Protein AF-A0A507E0M9-F1 (afdb_monomer_lite)

Secondary structure (DSSP, 8-state):
-------------------------------------------------------------------------------PPPP---------EEE-TTT--EEE-S-------SSTHHHHHHHHHHHHHHHHHT-PPPHHHHHHHHHHHHHHHHHHHHHHHHHHHHHHHHHHHHHHHHHHHHH--S----------------------S-----TT---S-----GGG--TT-TTGGGGS-----S-B-PPPB--S-SS-S-TTSSTTS-EEEEE--EEE-EEEEEETTEEEEEE-SBGGGSEEEEEEEEEETTTTEEEEEEEES-HHHHHHHHHHHHTT-GGGTTTTHHHHHHTTTTT-GGGS---SEEEEEE--S-S-TTS-EEEEE-SBSEEEEE-TTT--EEEEEEHHHH-TT---SB--SSPEEETTTTEEEEEEEEE--GGGTT-EEEEEEEEESS-SSSSSSEEEEEEEE-----SS-EE-SSEEEEEE--EEEGGGSTTTTTT-TTSS-SSPPPGGGTEEE-TTS-EEEEEEETTTTEEEEEEEES--EEEEEEEEEEEEETTEEEEEEEEEEESSSHHHHHTBHHHHTSTTPPPPP--EEEEEEE--HHHHHHHHHH-TT-PPPPEEEES-SS--EEEE--GGGTTS---EEEEEE--GGGTTSSS----EEEEEETTT--EEEEE-TTEEE---EEEE-TT--TTSSS-TT-EEEEEEEEETT-SS--EEEEEEETTT--EEEEEEESS-------EEEES----

Structure (mmCIF, N/CA/C/O backbone):
data_AF-A0A507E0M9-F1
#
_entry.id   AF-A0A507E0M9-F1
#
loop_
_atom_site.group_PDB
_atom_site.id
_atom_site.type_symbol
_atom_site.label_atom_id
_atom_site.label_alt_id
_atom_site.label_comp_id
_atom_site.label_asym_id
_atom_site.label_entity_id
_atom_site.label_seq_id
_atom_site.pdbx_PDB_ins_code
_atom_site.Cartn_x
_atom_site.Cartn_y
_atom_site.Cartn_z
_atom_site.occupancy
_atom_site.B_iso_or_equiv
_atom_site.auth_seq_id
_atom_site.auth_comp_id
_atom_site.auth_asym_id
_atom_site.auth_atom_id
_atom_site.pdbx_PDB_model_num
ATOM 1 N N . MET A 1 1 ? 14.353 51.361 -10.180 1.00 31.61 1 MET A N 1
ATOM 2 C CA . MET A 1 1 ? 13.690 52.666 -9.946 1.00 31.61 1 MET A CA 1
ATOM 3 C C . MET A 1 1 ? 12.714 52.429 -8.792 1.00 31.61 1 MET A C 1
ATOM 5 O O . MET A 1 1 ? 11.988 51.455 -8.880 1.00 31.61 1 MET A O 1
ATOM 9 N N . SER A 1 2 ? 12.930 52.979 -7.590 1.00 27.20 2 SER A N 1
ATOM 10 C CA . SER A 1 2 ? 12.597 54.356 -7.141 1.00 27.20 2 SER A CA 1
ATOM 11 C C . SER A 1 2 ? 11.074 54.562 -6.969 1.00 27.20 2 SER A C 1
ATOM 13 O O . SER A 1 2 ? 10.364 54.310 -7.931 1.00 27.20 2 SER A O 1
ATOM 15 N N . THR A 1 3 ? 10.509 55.020 -5.835 1.00 31.81 3 THR A N 1
ATOM 16 C CA . THR A 1 3 ? 11.107 55.371 -4.518 1.00 31.81 3 THR A CA 1
ATOM 17 C C . THR A 1 3 ? 10.070 55.397 -3.369 1.00 31.81 3 THR A C 1
ATOM 19 O O . THR A 1 3 ? 8.882 55.561 -3.606 1.00 31.81 3 THR A O 1
ATOM 22 N N . ALA A 1 4 ? 10.583 55.282 -2.139 1.00 33.38 4 ALA A N 1
ATOM 23 C CA . ALA A 1 4 ? 9.968 55.270 -0.799 1.00 33.38 4 ALA A CA 1
ATOM 24 C C . ALA A 1 4 ? 8.956 56.369 -0.371 1.00 33.38 4 ALA A C 1
ATOM 26 O O . ALA A 1 4 ? 9.008 57.489 -0.873 1.00 33.38 4 ALA A O 1
ATOM 27 N N . ALA A 1 5 ? 8.204 56.080 0.714 1.00 27.78 5 ALA A N 1
ATOM 28 C CA . ALA A 1 5 ? 7.926 56.994 1.848 1.00 27.78 5 ALA A CA 1
ATOM 29 C C . ALA A 1 5 ? 7.479 56.230 3.138 1.00 27.78 5 ALA A C 1
ATOM 31 O O . ALA A 1 5 ? 6.883 55.160 3.042 1.00 27.78 5 ALA A O 1
ATOM 32 N N . THR A 1 6 ? 7.770 56.780 4.329 1.00 30.11 6 THR A N 1
ATOM 33 C CA . THR A 1 6 ? 7.498 56.253 5.710 1.00 30.11 6 THR A CA 1
ATOM 34 C C . THR A 1 6 ? 6.634 57.278 6.514 1.00 30.11 6 THR A C 1
ATOM 36 O O . THR A 1 6 ? 6.122 58.158 5.818 1.00 30.11 6 THR A O 1
ATOM 39 N N . PRO A 1 7 ? 6.410 57.295 7.873 1.00 45.97 7 PRO A N 1
ATOM 40 C CA . PRO A 1 7 ? 6.972 56.583 9.067 1.00 45.97 7 PRO A CA 1
ATOM 41 C C . PRO A 1 7 ? 5.938 55.707 9.848 1.00 45.97 7 PRO A C 1
ATOM 43 O O . PRO A 1 7 ? 4.740 55.854 9.651 1.00 45.97 7 PRO A O 1
ATOM 46 N N . GLN A 1 8 ? 6.277 54.658 10.621 1.00 30.22 8 GLN A N 1
ATOM 47 C CA . GLN A 1 8 ? 7.072 54.500 11.871 1.00 30.22 8 GLN A CA 1
ATOM 48 C C . GLN A 1 8 ? 6.477 55.075 13.180 1.00 30.22 8 GLN A C 1
ATOM 50 O O . GLN A 1 8 ? 6.317 56.283 13.304 1.00 30.22 8 GLN A O 1
ATOM 55 N N . HIS A 1 9 ? 6.339 54.210 14.205 1.00 28.08 9 HIS A N 1
ATOM 56 C CA . HIS A 1 9 ? 6.671 54.508 15.614 1.00 28.08 9 HIS A CA 1
ATOM 57 C C . HIS A 1 9 ? 6.908 53.221 16.452 1.00 28.08 9 HIS A C 1
ATOM 59 O O . HIS A 1 9 ? 6.375 52.160 16.137 1.00 28.08 9 HIS A O 1
ATOM 65 N N . THR A 1 10 ? 7.726 53.323 17.507 1.00 27.25 10 THR A N 1
ATOM 66 C CA . THR A 1 10 ? 8.062 52.295 18.534 1.00 27.25 10 THR A CA 1
ATOM 67 C C . THR A 1 10 ? 7.494 52.735 19.917 1.00 27.25 10 THR A C 1
ATOM 69 O O . THR A 1 10 ? 6.916 53.819 19.968 1.00 27.25 10 THR A O 1
ATOM 72 N N . THR A 1 11 ? 7.507 52.025 21.067 1.00 26.72 11 THR A N 1
ATOM 73 C CA . THR A 1 11 ? 8.413 51.023 21.707 1.00 26.72 11 THR A CA 1
ATOM 74 C C . THR A 1 11 ? 7.671 50.040 22.667 1.00 26.72 11 THR A C 1
ATOM 76 O O . THR A 1 11 ? 6.457 50.109 22.819 1.00 26.72 11 THR A O 1
ATOM 79 N N . THR A 1 12 ? 8.403 49.126 23.331 1.00 26.19 12 THR A N 1
ATOM 80 C CA . THR A 1 12 ? 7.945 48.110 24.326 1.00 26.19 12 THR A CA 1
ATOM 81 C C . THR A 1 12 ? 8.205 48.536 25.808 1.00 26.19 12 THR A C 1
ATOM 83 O O . THR A 1 12 ? 8.403 49.727 26.037 1.00 26.19 12 THR A O 1
ATOM 86 N N . PRO A 1 13 ? 8.265 47.623 26.818 1.00 57.09 13 PRO A N 1
ATOM 87 C CA . PRO A 1 13 ? 7.198 47.079 27.692 1.00 57.09 13 PRO A CA 1
ATOM 88 C C . PRO A 1 13 ? 7.331 47.570 29.175 1.00 57.09 13 PRO A C 1
ATOM 90 O O . PRO A 1 13 ? 8.005 48.582 29.370 1.00 57.09 13 PRO A O 1
ATOM 93 N N . PRO A 1 14 ? 6.746 46.927 30.236 1.00 42.09 14 PRO A N 1
ATOM 94 C CA . PRO A 1 14 ? 7.479 45.842 30.951 1.00 42.09 14 PRO A CA 1
ATOM 95 C C . PRO A 1 14 ? 6.689 44.811 31.840 1.00 42.09 14 PRO A C 1
ATOM 97 O O . PRO A 1 14 ? 5.641 45.102 32.399 1.00 42.09 14 PRO A O 1
ATOM 100 N N . THR A 1 15 ? 7.319 43.639 32.071 1.00 29.06 15 THR A N 1
ATOM 101 C CA . THR A 1 15 ? 7.347 42.768 33.299 1.00 29.06 15 THR A CA 1
ATOM 102 C C . THR A 1 15 ? 6.088 42.254 34.047 1.00 29.06 15 THR A C 1
ATOM 104 O O . THR A 1 15 ? 5.148 42.982 34.331 1.00 29.06 15 THR A O 1
ATOM 107 N N . SER A 1 16 ? 6.172 41.001 34.538 1.00 30.67 16 SER A N 1
ATOM 108 C CA . SER A 1 16 ? 5.297 40.388 35.572 1.00 30.67 16 SER A CA 1
ATOM 109 C C . SER A 1 16 ? 5.964 40.352 36.966 1.00 30.67 16 SER A C 1
ATOM 111 O O . SER A 1 16 ? 7.148 40.686 37.070 1.00 30.67 16 SER A O 1
ATOM 113 N N . PRO A 1 17 ? 5.253 39.929 38.043 1.00 38.84 17 PRO A N 1
ATOM 114 C CA . PRO A 1 17 ? 5.718 38.714 38.744 1.00 38.84 17 PRO A CA 1
ATOM 115 C C . PRO A 1 17 ? 4.661 37.819 39.459 1.00 38.84 17 PRO A C 1
ATOM 117 O O . PRO A 1 17 ? 3.819 38.271 40.223 1.00 38.84 17 PRO A O 1
ATOM 120 N N . ALA A 1 18 ? 4.839 36.503 39.285 1.00 27.52 18 ALA A N 1
ATOM 121 C CA . ALA A 1 18 ? 4.785 35.396 40.267 1.00 27.52 18 ALA A CA 1
ATOM 122 C C . ALA A 1 18 ? 3.740 35.276 41.429 1.00 27.52 18 ALA A C 1
ATOM 124 O O . ALA A 1 18 ? 3.790 35.987 42.424 1.00 27.52 18 ALA A O 1
ATOM 125 N N . ARG A 1 19 ? 3.060 34.106 41.424 1.00 28.16 19 ARG A N 1
ATOM 126 C CA . ARG A 1 19 ? 2.761 33.177 42.559 1.00 28.16 19 ARG A CA 1
ATOM 127 C C . ARG A 1 19 ? 1.951 33.649 43.795 1.00 28.16 19 ARG A C 1
ATOM 129 O O . ARG A 1 19 ? 2.499 34.309 44.672 1.00 28.16 19 ARG A O 1
ATOM 136 N N . LYS A 1 20 ? 0.837 32.938 44.066 1.00 25.53 20 LYS A N 1
ATOM 137 C CA . LYS A 1 20 ? 0.690 32.025 45.242 1.00 25.53 20 LYS A CA 1
ATOM 138 C C . LYS A 1 20 ? -0.556 31.116 45.166 1.00 25.53 20 LYS A C 1
ATOM 140 O O . LYS A 1 20 ? -1.491 31.407 44.435 1.00 25.53 20 LYS A O 1
ATOM 145 N N . LYS A 1 21 ? -0.538 30.008 45.925 1.00 27.83 21 LYS A N 1
ATOM 146 C CA . LYS A 1 21 ? -1.693 29.124 46.212 1.00 27.83 21 LYS A CA 1
ATOM 147 C C . LYS A 1 21 ? -2.421 29.601 47.479 1.00 27.83 21 LYS A C 1
ATOM 149 O O . LYS A 1 21 ? -1.743 30.135 48.352 1.00 27.83 21 LYS A O 1
ATOM 154 N N . VAL A 1 22 ? -3.698 29.238 47.652 1.00 24.52 22 VAL A N 1
ATOM 155 C CA . VAL A 1 22 ? -4.276 28.702 48.913 1.00 24.52 22 VAL A CA 1
ATOM 156 C C . VAL A 1 22 ? -5.656 28.070 48.631 1.00 24.52 22 VAL A C 1
ATOM 158 O O . VAL A 1 22 ? -6.272 28.372 47.615 1.00 24.52 22 VAL A O 1
ATOM 161 N N . TRP A 1 23 ? -6.089 27.141 49.490 1.00 24.98 23 TRP A N 1
ATOM 162 C CA . TRP A 1 23 ? -7.342 26.374 49.391 1.00 24.98 23 TRP A CA 1
ATOM 163 C C . TRP A 1 23 ? -8.495 27.013 50.184 1.00 24.98 23 TRP A C 1
ATOM 165 O O . TRP A 1 23 ? -8.231 27.660 51.198 1.00 24.98 23 TRP A O 1
ATOM 175 N N . LYS A 1 24 ? -9.749 26.657 49.852 1.00 25.03 24 LYS A N 1
ATOM 176 C CA . LYS A 1 24 ? -10.750 26.214 50.849 1.00 25.03 24 LYS A CA 1
ATOM 177 C C . LYS A 1 24 ? -11.900 25.398 50.224 1.00 25.03 24 LYS A C 1
ATOM 179 O O . LYS A 1 24 ? -12.113 25.456 49.019 1.00 25.03 24 LYS A O 1
ATOM 184 N N . THR A 1 25 ? -12.555 24.602 51.066 1.00 26.20 25 THR A N 1
ATOM 185 C CA . THR A 1 25 ? -13.656 23.638 50.816 1.00 26.20 25 THR A CA 1
ATOM 186 C C . THR A 1 25 ? -14.987 24.151 51.414 1.00 26.20 25 THR A C 1
ATOM 188 O O . THR A 1 25 ? -15.001 25.304 51.845 1.00 26.20 25 THR A O 1
ATOM 191 N N . VAL A 1 26 ? -16.015 23.275 51.548 1.00 26.91 26 VAL A N 1
ATOM 192 C CA . VAL A 1 26 ? -17.262 23.435 52.366 1.00 26.91 26 VAL A CA 1
ATOM 193 C C . VAL A 1 26 ? -18.364 24.249 51.639 1.00 26.91 26 VAL A C 1
ATOM 195 O O . VAL A 1 26 ? -18.028 25.287 51.080 1.00 26.91 26 VAL A O 1
ATOM 198 N N . GLU A 1 27 ? -19.665 23.907 51.538 1.00 26.97 27 GLU A N 1
ATOM 199 C CA . GLU A 1 27 ? -20.584 22.766 51.867 1.00 26.97 27 GLU A CA 1
ATOM 200 C C . GLU A 1 27 ? -21.711 22.778 50.775 1.00 26.97 27 GLU A C 1
ATOM 202 O O . GLU A 1 27 ? -21.911 23.818 50.150 1.00 26.97 27 GLU A O 1
ATOM 207 N N . ALA A 1 28 ? -22.318 21.682 50.285 1.00 27.78 28 ALA A N 1
ATOM 208 C CA . ALA A 1 28 ? -23.302 20.740 50.871 1.00 27.78 28 ALA A CA 1
ATOM 209 C C . ALA A 1 28 ? -24.679 21.352 51.252 1.00 27.78 28 ALA A C 1
ATOM 211 O O . ALA A 1 28 ? -24.718 22.247 52.088 1.00 27.78 28 ALA A O 1
ATOM 212 N N . TYR A 1 29 ? -25.783 20.855 50.659 1.00 26.48 29 TYR A N 1
ATOM 213 C CA . TYR A 1 29 ? -27.186 21.023 51.110 1.00 26.48 29 TYR A CA 1
ATOM 214 C C . TYR A 1 29 ? -28.143 20.032 50.402 1.00 26.48 29 TYR A C 1
ATOM 216 O O . TYR A 1 29 ? -27.913 19.681 49.245 1.00 26.48 29 TYR A O 1
ATOM 224 N N . GLU A 1 30 ? -29.225 19.634 51.083 1.00 28.86 30 GLU A N 1
ATOM 225 C CA . GLU A 1 30 ? -30.224 18.599 50.717 1.00 28.86 30 GLU A CA 1
ATOM 226 C C . GLU A 1 30 ? -31.647 19.045 51.180 1.00 28.86 30 GLU A C 1
ATOM 228 O O . GLU A 1 30 ? -31.736 19.994 51.960 1.00 28.86 30 GLU A O 1
ATOM 233 N N . ALA A 1 31 ? -32.796 18.461 50.784 1.00 28.61 31 ALA A N 1
ATOM 234 C CA . ALA A 1 31 ? -33.065 17.319 49.887 1.00 28.61 31 ALA A CA 1
ATOM 235 C C . ALA A 1 31 ? -33.961 17.704 48.661 1.00 28.61 31 ALA A C 1
ATOM 237 O O . ALA A 1 31 ? -33.443 18.415 47.805 1.00 28.61 31 ALA A O 1
ATOM 238 N N . GLU A 1 32 ? -35.237 17.332 48.419 1.00 27.59 32 GLU A N 1
ATOM 239 C CA . GLU A 1 32 ? -36.260 16.522 49.131 1.00 27.59 32 GLU A CA 1
ATOM 240 C C . GLU A 1 32 ? -37.316 15.939 48.125 1.00 27.59 32 GLU A C 1
ATOM 242 O O . GLU A 1 32 ? -36.984 15.721 46.960 1.00 27.59 32 GLU A O 1
ATOM 247 N N . ASP A 1 33 ? -38.549 15.621 48.552 1.00 27.89 33 ASP A N 1
ATOM 248 C CA . ASP A 1 33 ? -39.498 14.679 47.905 1.00 27.89 33 ASP A CA 1
ATOM 249 C C . ASP A 1 33 ? -40.474 15.210 46.808 1.00 27.89 33 ASP A C 1
ATOM 251 O O . ASP A 1 33 ? -41.013 16.309 46.898 1.00 27.89 33 ASP A O 1
ATOM 255 N N . SER A 1 34 ? -40.726 14.366 45.786 1.00 26.55 34 SER A N 1
ATOM 256 C CA . SER A 1 34 ? -41.973 13.609 45.441 1.00 26.55 34 SER A CA 1
ATOM 257 C C . SER A 1 34 ? -43.403 14.125 45.816 1.00 26.55 34 SER A C 1
ATOM 259 O O . SER A 1 34 ? -43.558 14.924 46.730 1.00 26.55 34 SER A O 1
ATOM 261 N N . PRO A 1 35 ? -44.516 13.479 45.357 1.00 53.66 35 PRO A N 1
ATOM 262 C CA . PRO A 1 35 ? -44.990 13.131 43.989 1.00 53.66 35 PRO A CA 1
ATOM 263 C C . PRO A 1 35 ? -46.520 13.426 43.773 1.00 53.66 35 PRO A C 1
ATOM 265 O O . PRO A 1 35 ? -47.163 13.877 44.713 1.00 53.66 35 PRO A O 1
ATOM 268 N N . THR A 1 36 ? -47.129 13.116 42.594 1.00 28.14 36 THR A N 1
ATOM 269 C CA . THR A 1 36 ? -48.591 12.843 42.252 1.00 28.14 36 THR A CA 1
ATOM 270 C C . THR A 1 36 ? -49.023 13.411 40.866 1.00 28.14 36 THR A C 1
ATOM 272 O O . THR A 1 36 ? -48.311 14.258 40.346 1.00 28.14 36 THR A O 1
ATOM 275 N N . ARG A 1 37 ? -50.176 13.099 40.213 1.00 30.23 37 ARG A N 1
ATOM 276 C CA . ARG A 1 37 ? -50.955 11.848 39.912 1.00 30.23 37 ARG A CA 1
ATOM 277 C C . ARG A 1 37 ? -52.076 12.140 38.854 1.00 30.23 37 ARG A C 1
ATOM 279 O O . ARG A 1 37 ? -52.732 13.160 38.976 1.00 30.23 37 ARG A O 1
ATOM 286 N N . ILE A 1 38 ? -52.361 11.184 37.948 1.00 28.19 38 ILE A N 1
ATOM 287 C CA . ILE A 1 38 ? -53.670 10.795 37.313 1.00 28.19 38 ILE A CA 1
ATOM 288 C C . ILE A 1 38 ? -54.607 11.841 36.632 1.00 28.19 38 ILE A C 1
ATOM 290 O O . ILE A 1 38 ? -55.206 12.681 37.295 1.00 28.19 38 ILE A O 1
ATOM 294 N N . SER A 1 39 ? -54.904 11.628 35.335 1.00 27.02 39 SER A N 1
ATOM 295 C CA . SER A 1 39 ? -56.247 11.498 34.670 1.00 27.02 39 SER A CA 1
ATOM 296 C C . SER A 1 39 ? -56.018 11.293 33.149 1.00 27.02 39 SER A C 1
ATOM 298 O O . SER A 1 39 ? -55.016 11.796 32.650 1.00 27.02 39 SER A O 1
ATOM 300 N N . GLU A 1 40 ? -56.701 10.478 32.327 1.00 29.23 40 GLU A N 1
ATOM 301 C CA . GLU A 1 40 ? -58.061 9.886 32.189 1.00 29.23 40 GLU A CA 1
ATOM 302 C C . GLU A 1 40 ? -59.143 10.731 31.471 1.00 29.23 40 GLU A C 1
ATOM 304 O O . GLU A 1 40 ? -59.464 11.837 31.892 1.00 29.23 40 GLU A O 1
ATOM 309 N N . GLY A 1 41 ? -59.748 10.128 30.427 1.00 27.31 41 GLY A N 1
ATOM 310 C CA . GLY A 1 41 ? -60.893 10.624 29.634 1.00 27.31 41 GLY A CA 1
ATOM 311 C C . GLY A 1 41 ? -60.537 11.397 28.343 1.00 27.31 41 GLY A C 1
ATOM 312 O O . GLY A 1 41 ? -59.515 12.066 28.291 1.00 27.31 41 GLY A O 1
ATOM 313 N N . GLU A 1 42 ? -61.324 11.359 27.254 1.00 29.84 42 GLU A N 1
ATOM 314 C CA . GLU A 1 42 ? -62.417 10.435 26.896 1.00 29.84 42 GLU A CA 1
ATOM 315 C C . GLU A 1 42 ? -62.707 10.438 25.365 1.00 29.84 42 GLU A C 1
ATOM 317 O O . GLU A 1 42 ? -62.798 11.500 24.766 1.00 29.84 42 GLU A O 1
ATOM 322 N N . ARG A 1 43 ? -62.882 9.234 24.785 1.00 29.27 43 ARG A N 1
ATOM 323 C CA . ARG A 1 43 ? -63.885 8.774 23.779 1.00 29.27 43 ARG A CA 1
ATOM 324 C C . ARG A 1 43 ? -64.351 9.599 22.539 1.00 29.27 43 ARG A C 1
ATOM 326 O O . ARG A 1 43 ? -64.535 10.805 22.585 1.00 29.27 43 ARG A O 1
ATOM 333 N N . ARG A 1 44 ? -64.836 8.808 21.552 1.00 28.88 44 ARG A N 1
ATOM 334 C CA . ARG A 1 44 ? -65.797 9.106 20.448 1.00 28.88 44 ARG A CA 1
ATOM 335 C C . ARG A 1 44 ? -65.289 9.897 19.236 1.00 28.88 44 ARG A C 1
ATOM 337 O O . ARG A 1 44 ? -64.427 10.748 19.379 1.00 28.88 44 ARG A O 1
ATOM 344 N N . GLU A 1 45 ? -65.855 9.769 18.028 1.00 30.64 45 GLU A N 1
ATOM 345 C CA . GLU A 1 45 ? -66.560 8.700 17.256 1.00 30.64 45 GLU A CA 1
ATOM 346 C C . GLU A 1 45 ? -67.053 9.400 15.967 1.00 30.64 45 GLU A C 1
ATOM 348 O O . GLU A 1 45 ? -67.734 10.413 16.104 1.00 30.64 45 GLU A O 1
ATOM 353 N N . HIS A 1 46 ? -66.755 8.897 14.757 1.00 27.72 46 HIS A N 1
ATOM 354 C CA . HIS A 1 46 ? -67.740 8.739 13.662 1.00 27.72 46 HIS A CA 1
ATOM 355 C C . HIS A 1 46 ? -67.143 8.124 12.381 1.00 27.72 46 HIS A C 1
ATOM 357 O O . HIS A 1 46 ? -65.982 8.347 12.046 1.00 27.72 46 HIS A O 1
ATOM 363 N N . GLU A 1 47 ? -67.979 7.369 11.668 1.00 30.02 47 GLU A N 1
ATOM 364 C CA . GLU A 1 47 ? -67.693 6.656 10.413 1.00 30.02 47 GLU A CA 1
ATOM 365 C C . GLU A 1 47 ? -68.315 7.348 9.182 1.00 30.02 47 GLU A C 1
ATOM 367 O O . GLU A 1 47 ? -69.163 8.228 9.349 1.00 30.02 47 GLU A O 1
ATOM 372 N N . ILE A 1 48 ? -67.920 6.879 7.982 1.00 29.06 48 ILE A N 1
ATOM 373 C CA . ILE A 1 48 ? -68.679 6.645 6.715 1.00 29.06 48 ILE A CA 1
ATOM 374 C C . ILE A 1 48 ? -67.601 6.446 5.613 1.00 29.06 48 ILE A C 1
ATOM 376 O O . ILE A 1 48 ? -66.735 7.305 5.471 1.00 29.06 48 ILE A O 1
ATOM 380 N N . ALA A 1 49 ? -67.386 5.239 5.053 1.00 30.41 49 ALA A N 1
ATOM 381 C CA . ALA A 1 49 ? -68.097 4.581 3.923 1.00 30.41 49 ALA A CA 1
ATOM 382 C C . ALA A 1 49 ? -67.961 5.375 2.588 1.00 30.41 49 ALA A C 1
ATOM 384 O O . ALA A 1 49 ? -67.857 6.594 2.637 1.00 30.41 49 ALA A O 1
ATOM 385 N N . GLU A 1 50 ? -67.860 4.834 1.362 1.00 31.50 50 GLU A N 1
ATOM 386 C CA . GLU A 1 50 ? -68.183 3.548 0.684 1.00 31.50 50 GLU A CA 1
ATOM 387 C C . GLU A 1 50 ? -67.108 3.265 -0.425 1.00 31.50 50 GLU A C 1
ATOM 389 O O . GLU A 1 50 ? -66.393 4.200 -0.779 1.00 31.50 50 GLU A O 1
ATOM 394 N N . GLU A 1 51 ? -66.937 2.122 -1.122 1.00 31.89 51 GLU A N 1
ATOM 395 C CA . GLU A 1 51 ? -67.130 0.660 -0.909 1.00 31.89 51 GLU A CA 1
ATOM 396 C C . GLU A 1 51 ? -66.499 -0.101 -2.144 1.00 31.89 51 GLU A C 1
ATOM 398 O O . GLU A 1 51 ? -65.670 0.498 -2.827 1.00 31.89 51 GLU A O 1
ATOM 403 N N . GLN A 1 52 ? -66.891 -1.354 -2.466 1.00 29.38 52 GLN A N 1
ATOM 404 C CA . GLN A 1 52 ? -66.642 -2.165 -3.698 1.00 29.38 52 GLN A CA 1
ATOM 405 C C . GLN A 1 52 ? -65.193 -2.623 -4.033 1.00 29.38 52 GLN A C 1
ATOM 407 O O . GLN A 1 52 ? -64.297 -1.806 -4.218 1.00 29.38 52 GLN A O 1
ATOM 412 N N . GLY A 1 53 ? -64.873 -3.917 -4.230 1.00 26.28 53 GLY A N 1
ATOM 413 C CA . GLY A 1 53 ? -65.624 -5.191 -4.107 1.00 26.28 53 GLY A CA 1
ATOM 414 C C . GLY A 1 53 ? -64.642 -6.395 -4.013 1.00 26.28 53 GLY A C 1
ATOM 415 O O . GLY A 1 53 ? -63.482 -6.245 -4.388 1.00 26.28 53 GLY A O 1
ATOM 416 N N . PHE A 1 54 ? -64.957 -7.500 -3.313 1.00 27.83 54 PHE A N 1
ATOM 417 C CA . PHE A 1 54 ? -65.631 -8.735 -3.810 1.00 27.83 54 PHE A CA 1
ATOM 418 C C . PHE A 1 54 ? -64.829 -9.486 -4.907 1.00 27.83 54 PHE A C 1
ATOM 420 O O . PHE A 1 54 ? -64.424 -8.859 -5.880 1.00 27.83 54 PHE A O 1
ATOM 427 N N . GLU A 1 55 ? -64.561 -10.805 -4.872 1.00 30.66 55 GLU A N 1
ATOM 428 C CA . GLU A 1 55 ? -64.923 -11.954 -3.990 1.00 30.66 55 GLU A CA 1
ATOM 429 C C . GLU A 1 55 ? -63.816 -13.056 -4.144 1.00 30.66 55 GLU A C 1
ATOM 431 O O . GLU A 1 55 ? -63.124 -13.062 -5.159 1.00 30.66 55 GLU A O 1
ATOM 436 N N . GLU A 1 56 ? -63.400 -13.819 -3.114 1.00 31.80 56 GLU A N 1
ATOM 437 C CA . GLU A 1 56 ? -63.841 -15.194 -2.717 1.00 31.80 56 GLU A CA 1
ATOM 438 C C . GLU A 1 56 ? -63.570 -16.363 -3.715 1.00 31.80 56 GLU A C 1
ATOM 440 O O . GLU A 1 56 ? -63.484 -16.143 -4.915 1.00 31.80 56 GLU A O 1
ATOM 445 N N . SER A 1 57 ? -63.403 -17.650 -3.331 1.00 29.58 57 SER A N 1
ATOM 446 C CA . SER A 1 57 ? -63.511 -18.375 -2.031 1.00 29.58 57 SER A CA 1
ATOM 447 C C . SER A 1 57 ? -62.701 -19.707 -1.992 1.00 29.58 57 SER A C 1
ATOM 449 O O . SER A 1 57 ? -62.325 -20.234 -3.034 1.00 29.58 57 SER A O 1
ATOM 451 N N . ALA A 1 58 ? -62.559 -20.282 -0.777 1.00 28.06 58 ALA A N 1
ATOM 452 C CA . ALA A 1 58 ? -62.375 -21.717 -0.422 1.00 28.06 58 ALA A CA 1
ATOM 453 C C . ALA A 1 58 ? -61.092 -22.496 -0.852 1.00 28.06 58 ALA A C 1
ATOM 455 O O . ALA A 1 58 ? -60.486 -22.222 -1.877 1.00 28.06 58 ALA A O 1
ATOM 456 N N . GLY A 1 59 ? -60.635 -23.537 -0.125 1.00 27.30 59 GLY A N 1
ATOM 457 C CA . GLY A 1 59 ? -61.009 -24.017 1.223 1.00 27.30 59 GLY A CA 1
ATOM 458 C C . GLY A 1 59 ? -60.681 -25.509 1.502 1.00 27.30 59 GLY A C 1
ATOM 459 O O . GLY A 1 59 ? -60.600 -26.295 0.566 1.00 27.30 59 GLY A O 1
ATOM 460 N N . VAL A 1 60 ? -60.621 -25.892 2.796 1.00 25.77 60 VAL A N 1
ATOM 461 C CA . VAL A 1 60 ? -60.607 -27.282 3.365 1.00 25.77 60 VAL A CA 1
ATOM 462 C C . VAL A 1 60 ? -59.283 -28.100 3.213 1.00 25.77 60 VAL A C 1
ATOM 464 O O . VAL A 1 60 ? -58.553 -27.865 2.261 1.00 25.77 60 VAL A O 1
ATOM 467 N N . TYR A 1 61 ? -58.938 -29.155 3.991 1.00 24.95 61 TYR A N 1
ATOM 468 C CA . TYR A 1 61 ? -58.754 -29.376 5.460 1.00 24.95 61 TYR A CA 1
ATOM 469 C C . TYR A 1 61 ? -58.263 -30.843 5.717 1.00 24.95 61 TYR A C 1
ATOM 471 O O . TYR A 1 61 ? -59.059 -31.756 5.523 1.00 24.95 61 TYR A O 1
ATOM 479 N N . GLU A 1 62 ? -57.021 -31.061 6.203 1.00 28.89 62 GLU A N 1
ATOM 480 C CA . GLU A 1 62 ? -56.496 -32.303 6.873 1.00 28.89 62 GLU A CA 1
ATOM 481 C C . GLU A 1 62 ? -56.558 -33.682 6.117 1.00 28.89 62 GLU A C 1
ATOM 483 O O . GLU A 1 62 ? -57.069 -33.708 4.997 1.00 28.89 62 GLU A O 1
ATOM 488 N N . PRO A 1 63 ? -56.024 -34.843 6.626 1.00 42.50 63 PRO A N 1
ATOM 489 C CA . PRO A 1 63 ? -55.322 -35.141 7.900 1.00 42.50 63 PRO A CA 1
ATOM 490 C C . PRO A 1 63 ? -54.003 -35.988 7.854 1.00 42.50 63 PRO A C 1
ATOM 492 O O . PRO A 1 63 ? -53.653 -36.592 6.847 1.00 42.50 63 PRO A O 1
ATOM 495 N N . LYS A 1 64 ? -53.335 -36.044 9.027 1.00 28.23 64 LYS A N 1
ATOM 496 C CA . LYS A 1 64 ? -52.493 -37.098 9.684 1.00 28.23 64 LYS A CA 1
ATOM 497 C C . LYS A 1 64 ? -51.955 -38.342 8.927 1.00 28.23 64 LYS A C 1
ATOM 499 O O . LYS A 1 64 ? -52.728 -39.079 8.330 1.00 28.23 64 LYS A O 1
ATOM 504 N N . GLU A 1 65 ? -50.722 -38.746 9.283 1.00 27.12 65 GLU A N 1
ATOM 505 C CA . GLU A 1 65 ? -50.403 -40.102 9.815 1.00 27.12 65 GLU A CA 1
ATOM 506 C C . GLU A 1 65 ? -49.196 -40.037 10.804 1.00 27.12 65 GLU A C 1
ATOM 508 O O . GLU A 1 65 ? -48.603 -38.966 10.937 1.00 27.12 65 GLU A O 1
ATOM 513 N N . GLU A 1 66 ? -48.920 -41.081 11.618 1.00 28.28 66 GLU A N 1
ATOM 514 C CA . GLU A 1 66 ? -48.519 -40.853 13.036 1.00 28.28 66 GLU A CA 1
ATOM 515 C C . GLU A 1 66 ? -47.709 -42.006 13.743 1.00 28.28 66 GLU A C 1
ATOM 517 O O . GLU A 1 66 ? -48.305 -42.794 14.476 1.00 28.28 66 GLU A O 1
ATOM 522 N N . GLN A 1 67 ? -46.366 -42.123 13.574 1.00 26.28 67 GLN A N 1
ATOM 523 C CA . GLN A 1 67 ? -45.445 -43.092 14.271 1.00 26.28 67 GLN A CA 1
ATOM 524 C C . GLN A 1 67 ? -44.041 -42.465 14.554 1.00 26.28 67 GLN A C 1
ATOM 526 O O . GLN A 1 67 ? -43.594 -41.677 13.724 1.00 26.28 67 GLN A O 1
ATOM 531 N N . ALA A 1 68 ? -43.320 -42.614 15.691 1.00 28.02 68 ALA A N 1
ATOM 532 C CA . ALA A 1 68 ? -43.017 -43.738 16.627 1.00 28.02 68 ALA A CA 1
ATOM 533 C C . ALA A 1 68 ? -41.882 -44.667 16.111 1.00 28.02 68 ALA A C 1
ATOM 535 O O . ALA A 1 68 ? -41.930 -45.032 14.941 1.00 28.02 68 ALA A O 1
ATOM 536 N N . GLU A 1 69 ? -40.827 -45.092 16.834 1.00 28.47 69 GLU A N 1
ATOM 537 C CA . GLU A 1 69 ? -40.282 -44.941 18.220 1.00 28.47 69 GLU A CA 1
ATOM 538 C C . GLU A 1 69 ? -38.713 -44.837 18.108 1.00 28.47 69 GLU A C 1
ATOM 540 O O . GLU A 1 69 ? -38.229 -44.665 16.991 1.00 28.47 69 GLU A O 1
ATOM 545 N N . GLU A 1 70 ? -37.801 -44.825 19.100 1.00 26.56 70 GLU A N 1
ATOM 546 C CA . GLU A 1 70 ? -37.685 -45.438 20.444 1.00 26.56 70 GLU A CA 1
ATOM 547 C C . GLU A 1 70 ? -36.625 -44.679 21.306 1.00 26.56 70 GLU A C 1
ATOM 549 O O . GLU A 1 70 ? -35.790 -43.948 20.767 1.00 26.56 70 GLU A O 1
ATOM 554 N N . GLU A 1 71 ? -36.633 -44.834 22.640 1.00 29.06 71 GLU A N 1
ATOM 555 C CA . GLU A 1 71 ? -35.711 -44.156 23.581 1.00 29.06 71 GLU A CA 1
ATOM 556 C C . GLU A 1 71 ? -34.486 -44.999 24.000 1.00 29.06 71 GLU A C 1
ATOM 558 O O . GLU A 1 71 ? -34.568 -46.216 24.141 1.00 29.06 71 GLU A O 1
ATOM 563 N N . ALA A 1 72 ? -33.376 -44.335 24.358 1.00 28.23 72 ALA A N 1
ATOM 564 C CA . ALA A 1 72 ? -32.301 -44.925 25.170 1.00 28.23 72 ALA A CA 1
ATOM 565 C C . ALA A 1 72 ? -31.569 -43.856 26.013 1.00 28.23 72 ALA A C 1
ATOM 567 O O . ALA A 1 72 ? -30.537 -43.318 25.612 1.00 28.23 72 ALA A O 1
ATOM 568 N N . GLY A 1 73 ? -32.114 -43.518 27.187 1.00 25.19 73 GLY A N 1
ATOM 569 C CA . GLY A 1 73 ? -31.504 -42.557 28.117 1.00 25.19 73 GLY A CA 1
ATOM 570 C C . GLY A 1 73 ? -30.479 -43.172 29.083 1.00 25.19 73 GLY A C 1
ATOM 571 O O . GLY A 1 73 ? -30.456 -44.386 29.290 1.00 25.19 73 GLY A O 1
ATOM 572 N N . HIS A 1 74 ? -29.673 -42.320 29.729 1.00 28.47 74 HIS A N 1
ATOM 573 C CA . HIS A 1 74 ? -28.948 -42.637 30.969 1.00 28.47 74 HIS A CA 1
ATOM 574 C C . HIS A 1 74 ? -28.833 -41.398 31.876 1.00 28.47 74 HIS A C 1
ATOM 576 O O . HIS A 1 74 ? -28.035 -40.491 31.642 1.00 28.47 74 HIS A O 1
ATOM 582 N N . GLU A 1 75 ? -29.625 -41.390 32.947 1.00 27.58 75 GLU A N 1
ATOM 583 C CA . GLU A 1 75 ? -29.283 -40.719 34.207 1.00 27.58 75 GLU A CA 1
ATOM 584 C C . GLU A 1 75 ? -28.116 -41.470 34.889 1.00 27.58 75 GLU A C 1
ATOM 586 O O . GLU A 1 75 ? -27.904 -42.649 34.616 1.00 27.58 75 GLU A O 1
ATOM 591 N N . ALA A 1 76 ? -27.353 -40.932 35.842 1.00 28.83 76 ALA A N 1
ATOM 592 C CA . ALA A 1 76 ? -27.024 -39.561 36.258 1.00 28.83 76 ALA A CA 1
ATOM 593 C C . ALA A 1 76 ? -25.901 -39.675 37.321 1.00 28.83 76 ALA A C 1
ATOM 595 O O . ALA A 1 76 ? -25.666 -40.765 37.830 1.00 28.83 76 ALA A O 1
ATOM 596 N N . GLU A 1 77 ? -25.276 -38.571 37.752 1.00 25.50 77 GLU A N 1
ATOM 597 C CA . GLU A 1 77 ? -25.046 -38.320 39.192 1.00 25.50 77 GLU A CA 1
ATOM 598 C C . GLU A 1 77 ? -24.655 -36.855 39.466 1.00 25.50 77 GLU A C 1
ATOM 600 O O . GLU A 1 77 ? -23.853 -36.256 38.753 1.00 25.50 77 GLU A O 1
ATOM 605 N N . LYS A 1 78 ? -25.195 -36.282 40.551 1.00 35.94 78 LYS A N 1
ATOM 606 C CA . LYS A 1 78 ? -24.691 -35.051 41.183 1.00 35.94 78 LYS A CA 1
ATOM 607 C C . LYS A 1 78 ? -24.036 -35.422 42.510 1.00 35.94 78 LYS A C 1
ATOM 609 O O . LYS A 1 78 ? -24.701 -36.019 43.354 1.00 35.94 78 LYS A O 1
ATOM 614 N N . LYS A 1 79 ? -22.788 -35.006 42.731 1.00 26.61 79 LYS A N 1
ATOM 615 C CA . LYS A 1 79 ? -22.076 -35.082 44.023 1.00 26.61 79 LYS A CA 1
ATOM 616 C C . LYS A 1 79 ? -21.141 -33.865 44.194 1.00 26.61 79 LYS A C 1
ATOM 618 O O . LYS A 1 79 ? -21.027 -33.079 43.256 1.00 26.61 79 LYS A O 1
ATOM 623 N N . PRO A 1 80 ? -20.662 -33.584 45.421 1.00 27.50 80 PRO A N 1
ATOM 624 C CA . PRO A 1 80 ? -20.718 -32.222 45.954 1.00 27.50 80 PRO A CA 1
ATOM 625 C C . PRO A 1 80 ? -19.487 -31.353 45.685 1.00 27.50 80 PRO A C 1
ATOM 627 O O . PRO A 1 80 ? -18.391 -31.841 45.428 1.00 27.50 80 PRO A O 1
ATOM 630 N N . VAL A 1 81 ? -19.694 -30.045 45.855 1.00 32.47 81 VAL A N 1
ATOM 631 C CA . VAL A 1 81 ? -18.642 -29.027 45.965 1.00 32.47 81 VAL A CA 1
ATOM 632 C C . VAL A 1 81 ? -17.829 -29.244 47.250 1.00 32.47 81 VAL A C 1
ATOM 634 O O . VAL A 1 81 ? -18.431 -29.320 48.324 1.00 32.47 81 VAL A O 1
ATOM 637 N N . PRO A 1 82 ? -16.489 -29.286 47.175 1.00 27.23 82 PRO A N 1
ATOM 638 C CA . PRO A 1 82 ? -15.611 -28.984 48.295 1.00 27.23 82 PRO A CA 1
ATOM 639 C C . PRO A 1 82 ? -15.198 -27.501 48.274 1.00 27.23 82 PRO A C 1
ATOM 641 O O . PRO A 1 82 ? -14.787 -26.980 47.238 1.00 27.23 82 PRO A O 1
ATOM 644 N N . ASP A 1 83 ? -15.238 -26.830 49.425 1.00 28.17 83 ASP A N 1
ATOM 645 C CA . ASP A 1 83 ? -14.438 -25.617 49.634 1.00 28.17 83 ASP A CA 1
ATOM 646 C C . ASP A 1 83 ? -12.943 -25.979 49.621 1.00 28.17 83 ASP A C 1
ATOM 648 O O . ASP A 1 83 ? -12.587 -26.994 50.220 1.00 28.17 83 ASP A O 1
ATOM 652 N N . VAL A 1 84 ? -12.068 -25.139 49.039 1.00 24.03 84 VAL A N 1
ATOM 653 C CA . VAL A 1 84 ? -10.696 -24.871 49.542 1.00 24.03 84 VAL A CA 1
ATOM 654 C C . VAL A 1 84 ? -9.973 -23.774 48.728 1.00 24.03 84 VAL A C 1
ATOM 656 O O . VAL A 1 84 ? -9.857 -23.861 47.515 1.00 24.03 84 VAL A O 1
ATOM 659 N N . VAL A 1 85 ? -9.488 -22.761 49.463 1.00 21.61 85 VAL A N 1
ATOM 660 C CA . VAL A 1 85 ? -8.262 -21.935 49.298 1.00 21.61 85 VAL A CA 1
ATOM 661 C C . VAL A 1 85 ? -7.835 -21.423 47.904 1.00 21.61 85 VAL A C 1
ATOM 663 O O . VAL A 1 85 ? -7.535 -22.176 46.986 1.00 21.61 85 VAL A O 1
ATOM 666 N N . TRP A 1 86 ? -7.621 -20.102 47.831 1.00 23.36 86 TRP A N 1
ATOM 667 C CA . TRP A 1 86 ? -6.881 -19.422 46.759 1.00 23.36 86 TRP A CA 1
ATOM 668 C C . TRP A 1 86 ? -5.401 -19.834 46.715 1.00 23.36 86 TRP A C 1
ATOM 670 O O . TRP A 1 86 ? -4.703 -19.722 47.724 1.00 23.36 86 TRP A O 1
ATOM 680 N N . VAL A 1 87 ? -4.905 -20.193 45.531 1.00 21.92 87 VAL A N 1
ATOM 681 C CA . VAL A 1 87 ? -3.470 -20.311 45.224 1.00 21.92 87 VAL A CA 1
ATOM 682 C C . VAL A 1 87 ? -3.191 -19.495 43.962 1.00 21.92 87 VAL A C 1
ATOM 684 O O . VAL A 1 87 ? -3.876 -19.666 42.956 1.00 21.92 87 VAL A O 1
ATOM 687 N N . GLU A 1 88 ? -2.214 -18.591 44.021 1.00 30.28 88 GLU A N 1
ATOM 688 C CA . GLU A 1 88 ? -1.756 -17.816 42.863 1.00 30.28 88 GLU A CA 1
ATOM 689 C C . GLU A 1 88 ? -0.692 -18.611 42.088 1.00 30.28 88 GLU A C 1
ATOM 691 O O . GLU A 1 88 ? 0.452 -18.702 42.526 1.00 30.28 88 GLU A O 1
ATOM 696 N N . GLU A 1 89 ? -1.050 -19.150 40.919 1.00 25.56 89 GLU A N 1
ATOM 697 C CA . GLU A 1 89 ? -0.090 -19.572 39.889 1.00 25.56 89 GLU A CA 1
ATOM 698 C C . GLU A 1 89 ? -0.543 -19.078 38.507 1.00 25.56 89 GLU A C 1
ATOM 700 O O . GLU A 1 89 ? -1.657 -19.360 38.060 1.00 25.56 89 GLU A O 1
ATOM 705 N N . GLU A 1 90 ? 0.333 -18.356 37.803 1.00 32.78 90 GLU A N 1
ATOM 706 C CA . GLU A 1 90 ? 0.110 -17.923 36.419 1.00 32.78 90 GLU A CA 1
ATOM 707 C C . GLU A 1 90 ? 0.340 -19.096 35.449 1.00 32.78 90 GLU A C 1
ATOM 709 O O . GLU A 1 90 ? 1.424 -19.273 34.894 1.00 32.78 90 GLU A O 1
ATOM 714 N N . GLN A 1 91 ? -0.682 -19.931 35.241 1.00 26.88 91 GLN A N 1
ATOM 715 C CA . GLN A 1 91 ? -0.603 -21.043 34.289 1.00 26.88 91 GLN A CA 1
ATOM 716 C C . GLN A 1 91 ? -1.080 -20.627 32.889 1.00 26.88 91 GLN A C 1
ATOM 718 O O . GLN A 1 91 ? -2.275 -20.486 32.626 1.00 26.88 91 GLN A O 1
ATOM 723 N N . HIS A 1 92 ? -0.126 -20.458 31.971 1.00 32.19 92 HIS A N 1
ATOM 724 C CA . HIS A 1 92 ? -0.394 -20.132 30.571 1.00 32.19 92 HIS A CA 1
ATOM 725 C C . HIS A 1 92 ? -1.134 -21.275 29.852 1.00 32.19 92 HIS A C 1
ATOM 727 O O . HIS A 1 92 ? -0.653 -22.408 29.782 1.00 32.19 92 HIS A O 1
ATOM 733 N N . THR A 1 93 ? -2.285 -20.956 29.261 1.00 29.75 93 THR A N 1
ATOM 734 C CA . THR A 1 93 ? -3.042 -21.835 28.359 1.00 29.75 93 THR A CA 1
ATOM 735 C C . THR A 1 93 ? -3.065 -21.251 26.951 1.00 29.75 93 THR A C 1
ATOM 737 O O . THR A 1 93 ? -3.103 -20.033 26.770 1.00 29.75 93 THR A O 1
ATOM 740 N N . ALA A 1 94 ? -3.035 -22.123 25.943 1.00 31.06 94 ALA A N 1
ATOM 741 C CA . ALA A 1 94 ? -3.091 -21.734 24.540 1.00 31.06 94 ALA A CA 1
ATOM 742 C C . ALA A 1 94 ? -4.229 -22.457 23.815 1.00 31.06 94 ALA A C 1
ATOM 744 O O . ALA A 1 94 ? -4.633 -23.558 24.194 1.00 31.06 94 ALA A O 1
ATOM 745 N N . ILE A 1 95 ? -4.733 -21.821 22.758 1.00 36.19 95 ILE A N 1
ATOM 746 C CA . ILE A 1 95 ? -5.784 -22.357 21.893 1.00 36.19 95 ILE A CA 1
ATOM 747 C C . ILE A 1 95 ? -5.153 -22.712 20.551 1.00 36.19 95 ILE A C 1
ATOM 749 O O . ILE A 1 95 ? -4.454 -21.894 19.951 1.00 36.19 95 ILE A O 1
ATOM 753 N N . ARG A 1 96 ? -5.392 -23.929 20.059 1.00 36.19 96 ARG A N 1
ATOM 754 C CA . ARG A 1 96 ? -4.851 -24.375 18.770 1.00 36.19 96 ARG A CA 1
ATOM 755 C C . ARG A 1 96 ? -5.596 -23.668 17.637 1.00 36.19 96 ARG A C 1
ATOM 757 O O . ARG A 1 96 ? -6.766 -23.957 17.397 1.00 36.19 96 ARG A O 1
ATOM 764 N N . ALA A 1 97 ? -4.919 -22.755 16.938 1.00 36.19 97 ALA A N 1
ATOM 765 C CA . ALA A 1 97 ? -5.535 -21.841 15.966 1.00 36.19 97 ALA A CA 1
ATOM 766 C C . ALA A 1 97 ? -6.331 -22.528 14.833 1.00 36.19 97 ALA A C 1
ATOM 768 O O . ALA A 1 97 ? -7.231 -21.918 14.265 1.00 36.19 97 ALA A O 1
ATOM 769 N N . SER A 1 98 ? -6.036 -23.796 14.528 1.00 30.20 98 SER A N 1
ATOM 770 C CA . SER A 1 98 ? -6.722 -24.595 13.507 1.00 30.20 98 SER A CA 1
ATOM 771 C C . SER A 1 98 ? -7.891 -25.458 14.011 1.00 30.20 98 SER A C 1
ATOM 773 O O . SER A 1 98 ? -8.654 -25.943 13.179 1.00 30.20 98 SER A O 1
ATOM 775 N N . THR A 1 99 ? -8.046 -25.684 15.325 1.00 37.69 99 THR A N 1
ATOM 776 C CA . THR A 1 99 ? -9.078 -26.600 15.876 1.00 37.69 99 THR A CA 1
ATOM 777 C C . THR A 1 99 ? -9.889 -26.043 17.047 1.00 37.69 99 THR A C 1
ATOM 779 O O . THR A 1 99 ? -10.948 -26.583 17.351 1.00 37.69 99 THR A O 1
ATOM 782 N N . GLY A 1 100 ? -9.432 -24.978 17.712 1.00 35.72 100 GLY A N 1
ATOM 783 C CA . GLY A 1 100 ? -10.114 -24.394 18.873 1.00 35.72 100 GLY A CA 1
ATOM 784 C C . GLY A 1 100 ? -9.920 -25.151 20.194 1.00 35.72 100 GLY A C 1
ATOM 785 O O . GLY A 1 100 ? -10.443 -24.715 21.217 1.00 35.72 100 GLY A O 1
ATOM 786 N N . GLU A 1 101 ? -9.155 -26.247 20.213 1.00 36.09 101 GLU A N 1
ATOM 787 C CA . GLU A 1 101 ? -8.834 -26.968 21.451 1.00 36.09 101 GLU A CA 1
ATOM 788 C C . GLU A 1 101 ? -7.919 -26.145 22.369 1.00 36.09 101 GLU A C 1
ATOM 790 O O . GLU A 1 101 ? -6.925 -25.564 21.921 1.00 36.09 101 GLU A O 1
ATOM 795 N N . VAL A 1 102 ? -8.233 -26.149 23.668 1.00 35.00 102 VAL A N 1
ATOM 796 C CA . VAL A 1 102 ? -7.399 -25.581 24.737 1.00 35.00 102 VAL A CA 1
ATOM 797 C C . VAL A 1 102 ? -6.402 -26.636 25.211 1.00 35.00 102 VAL A C 1
ATOM 799 O O . VAL A 1 102 ? -6.798 -27.755 25.532 1.00 35.00 102 VAL A O 1
ATOM 802 N N . PHE A 1 103 ? -5.122 -26.279 25.316 1.00 35.66 103 PHE A N 1
ATOM 803 C CA . PHE A 1 103 ? -4.095 -27.154 25.883 1.00 35.66 103 PHE A CA 1
ATOM 804 C C . PHE A 1 103 ? -3.055 -26.375 26.703 1.00 35.66 103 PHE A C 1
ATOM 806 O O . PHE A 1 103 ? -2.854 -25.169 26.531 1.00 35.66 103 PHE A O 1
ATOM 813 N N . HIS A 1 104 ? -2.395 -27.086 27.619 1.00 32.97 104 HIS A N 1
ATOM 814 C CA . HIS A 1 104 ? -1.268 -26.576 28.401 1.00 32.97 104 HIS A CA 1
ATOM 815 C C 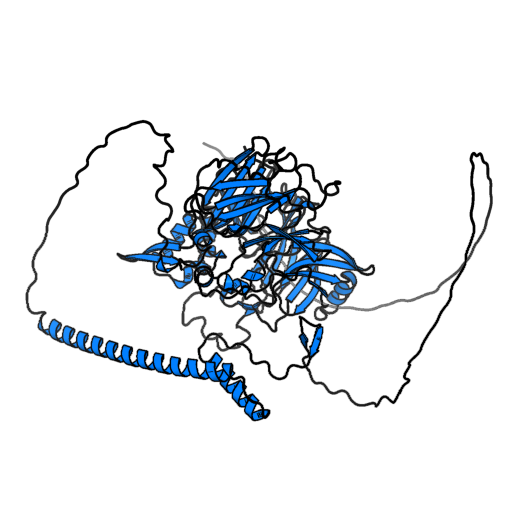. HIS A 1 104 ? 0.040 -26.758 27.618 1.00 32.97 104 HIS A C 1
ATOM 817 O O . HIS A 1 104 ? 0.209 -27.769 26.934 1.00 32.97 104 HIS A O 1
ATOM 823 N N . ILE A 1 105 ? 0.980 -25.814 27.744 1.00 33.44 105 ILE A N 1
ATOM 824 C CA . ILE A 1 105 ? 2.290 -25.874 27.073 1.00 33.44 105 ILE A CA 1
ATOM 825 C C . ILE A 1 105 ? 3.404 -26.203 28.082 1.00 33.44 105 ILE A C 1
ATOM 827 O O . ILE A 1 105 ? 3.920 -25.301 28.742 1.00 33.44 105 ILE A O 1
ATOM 831 N N . PRO A 1 106 ? 3.853 -27.467 28.171 1.00 26.34 106 PRO A N 1
ATOM 832 C CA . PRO A 1 106 ? 5.157 -27.794 28.726 1.00 26.34 106 PRO A CA 1
ATOM 833 C C . PRO A 1 106 ? 6.241 -27.691 27.635 1.00 26.34 106 PRO A C 1
ATOM 835 O O . PRO A 1 106 ? 6.352 -28.555 26.771 1.00 26.34 106 PRO A O 1
ATOM 838 N N . GLY A 1 107 ? 7.074 -26.646 27.694 1.00 34.47 107 GLY A N 1
ATOM 839 C CA . GLY A 1 107 ? 8.405 -26.642 27.064 1.00 34.47 107 GLY A CA 1
ATOM 840 C C . GLY A 1 107 ? 8.476 -26.618 25.528 1.00 34.47 107 GLY A C 1
ATOM 841 O O . GLY A 1 107 ? 9.158 -27.451 24.933 1.00 34.47 107 GLY A O 1
ATOM 842 N N . SER A 1 108 ? 7.862 -25.633 24.867 1.00 25.86 108 SER A N 1
ATOM 843 C CA . SER A 1 108 ? 8.116 -25.367 23.441 1.00 25.86 108 SER A CA 1
ATOM 844 C C . SER A 1 108 ? 9.512 -24.760 23.215 1.00 25.86 108 SER A C 1
ATOM 846 O O . SER A 1 108 ? 9.743 -23.590 23.521 1.00 25.86 108 SER A O 1
ATOM 848 N N . VAL A 1 109 ? 10.446 -25.533 22.651 1.00 26.53 109 VAL A N 1
ATOM 849 C CA . VAL A 1 109 ? 11.779 -25.036 22.256 1.00 26.53 109 VAL A CA 1
ATOM 850 C C . VAL A 1 109 ? 11.669 -24.232 20.956 1.00 26.53 109 VAL A C 1
ATOM 852 O O . VAL A 1 109 ? 11.300 -24.778 19.918 1.00 26.53 109 VAL A O 1
ATOM 855 N N . ALA A 1 110 ? 12.003 -22.942 21.008 1.00 30.48 110 ALA A N 1
ATOM 856 C CA . ALA A 1 110 ? 11.931 -22.039 19.859 1.00 30.48 110 ALA A CA 1
ATOM 857 C C . ALA A 1 110 ? 12.976 -22.355 18.759 1.00 30.48 110 ALA A C 1
ATOM 859 O O . ALA A 1 110 ? 14.061 -22.863 19.067 1.00 30.48 110 ALA A O 1
ATOM 860 N N . PRO A 1 111 ? 12.713 -21.988 17.486 1.00 28.02 111 PRO A N 1
ATOM 861 C CA . PRO A 1 111 ? 13.733 -21.952 16.438 1.00 28.02 111 PRO A CA 1
ATOM 862 C C . PRO A 1 111 ? 14.857 -20.966 16.808 1.00 28.02 111 PRO A C 1
ATOM 864 O O . PRO A 1 111 ? 14.640 -19.761 16.923 1.00 28.02 111 PRO A O 1
ATOM 867 N N . GLY A 1 112 ? 16.065 -21.482 17.046 1.00 27.25 112 GLY A N 1
ATOM 868 C CA . GLY A 1 112 ? 17.184 -20.701 17.585 1.00 27.25 112 GLY A CA 1
ATOM 869 C C . GLY A 1 112 ? 17.771 -19.674 16.608 1.00 27.25 112 GLY A C 1
ATOM 870 O O . GLY A 1 112 ? 17.981 -19.959 15.432 1.00 27.25 112 GLY A O 1
ATOM 871 N N . THR A 1 113 ? 18.118 -18.490 17.118 1.00 29.97 113 THR A N 1
ATOM 872 C CA . THR A 1 113 ? 18.652 -17.363 16.336 1.00 29.97 113 THR A CA 1
ATOM 873 C C . THR A 1 113 ? 19.962 -17.674 15.597 1.00 29.97 113 THR A C 1
ATOM 875 O O . THR A 1 113 ? 21.017 -17.819 16.224 1.00 29.97 113 THR A O 1
ATOM 878 N N . GLY A 1 114 ? 19.911 -17.652 14.261 1.00 33.16 114 GLY A N 1
ATOM 879 C CA . GLY A 1 114 ? 20.950 -17.094 13.377 1.00 33.16 114 GLY A CA 1
ATOM 880 C C . GLY A 1 114 ? 22.382 -17.642 13.457 1.00 33.16 114 GLY A C 1
ATOM 881 O O . GLY A 1 114 ? 23.297 -16.988 12.967 1.00 33.16 114 GLY A O 1
ATOM 882 N N . THR A 1 115 ? 22.615 -18.797 14.084 1.00 35.88 115 THR A N 1
ATOM 883 C CA . THR A 1 115 ? 23.947 -19.411 14.218 1.00 35.88 115 THR A CA 1
ATOM 884 C C . THR A 1 115 ? 23.850 -20.936 14.248 1.00 35.88 115 THR A C 1
ATOM 886 O O . THR A 1 115 ? 22.867 -21.496 14.735 1.00 35.88 115 THR A O 1
ATOM 889 N N . ALA A 1 116 ? 24.909 -21.629 13.816 1.00 39.91 116 ALA A N 1
ATOM 890 C CA . ALA A 1 116 ? 24.981 -23.096 13.823 1.00 39.91 116 ALA A CA 1
ATOM 891 C C . ALA A 1 116 ? 24.912 -23.736 15.233 1.00 39.91 116 ALA A C 1
ATOM 893 O O . ALA A 1 116 ? 24.787 -24.953 15.361 1.00 39.91 116 ALA A O 1
ATOM 894 N N . ALA A 1 117 ? 24.946 -22.931 16.302 1.00 42.34 117 ALA A N 1
ATOM 895 C CA . ALA A 1 117 ? 24.662 -23.386 17.660 1.00 42.34 117 ALA A CA 1
ATOM 896 C C . ALA A 1 117 ? 23.182 -23.769 17.866 1.00 42.34 117 ALA A C 1
ATOM 898 O O . ALA A 1 117 ? 22.902 -24.630 18.698 1.00 42.34 117 ALA A O 1
ATOM 899 N N . GLY A 1 118 ? 22.249 -23.175 17.107 1.00 48.44 118 GLY A N 1
ATOM 900 C CA . GLY A 1 118 ? 20.805 -23.412 17.223 1.00 48.44 118 GLY A CA 1
ATOM 901 C C . GLY A 1 118 ? 20.416 -24.889 17.066 1.00 48.44 118 GLY A C 1
ATOM 902 O O . GLY A 1 118 ? 19.950 -25.480 18.039 1.00 48.44 118 GLY A O 1
ATOM 903 N N . PRO A 1 119 ? 20.674 -25.532 15.908 1.00 46.41 119 PRO A N 1
ATOM 904 C CA . PRO A 1 119 ? 20.340 -26.942 15.687 1.00 46.41 119 PRO A CA 1
ATOM 905 C C . PRO A 1 119 ? 20.974 -27.895 16.710 1.00 46.41 119 PRO A C 1
ATOM 907 O O . PRO A 1 119 ? 20.340 -28.857 17.141 1.00 46.41 119 PRO A O 1
ATOM 910 N N . ILE A 1 120 ? 22.205 -27.608 17.153 1.00 50.31 120 ILE A N 1
ATOM 911 C CA . ILE A 1 120 ? 22.914 -28.409 18.163 1.00 50.31 120 ILE A CA 1
ATOM 912 C C . ILE A 1 120 ? 22.281 -28.230 19.554 1.00 50.31 120 ILE A C 1
ATOM 914 O O . ILE A 1 120 ? 22.181 -29.200 20.307 1.00 50.31 120 ILE A O 1
ATOM 918 N N . ALA A 1 121 ? 21.825 -27.024 19.905 1.00 50.62 121 ALA A N 1
ATOM 919 C CA . ALA A 1 121 ? 21.082 -26.775 21.138 1.00 50.62 121 ALA A CA 1
ATOM 920 C C . ALA A 1 121 ? 19.712 -27.473 21.117 1.00 50.62 121 ALA A C 1
ATOM 922 O O . ALA A 1 121 ? 19.375 -28.157 22.082 1.00 50.62 121 ALA A O 1
ATOM 923 N N . THR A 1 122 ? 18.971 -27.397 20.006 1.00 48.91 122 THR A N 1
ATOM 924 C CA . THR A 1 122 ? 17.699 -28.115 19.819 1.00 48.91 122 THR A CA 1
ATOM 925 C C . THR A 1 122 ? 17.887 -29.632 19.908 1.00 48.91 122 THR A C 1
ATOM 927 O O . THR A 1 122 ? 17.133 -30.296 20.615 1.00 48.91 122 THR A O 1
ATOM 930 N N . ALA A 1 123 ? 18.925 -30.193 19.276 1.00 51.72 123 ALA A N 1
ATOM 931 C CA . ALA A 1 123 ? 19.227 -31.623 19.362 1.00 51.72 123 ALA A CA 1
ATOM 932 C C . ALA A 1 123 ? 19.609 -32.060 20.789 1.00 51.72 123 ALA A C 1
ATOM 934 O O . ALA A 1 123 ? 19.145 -33.099 21.255 1.00 51.72 123 ALA A O 1
ATOM 935 N N . LYS A 1 124 ? 20.396 -31.256 21.520 1.00 50.09 124 LYS A N 1
ATOM 936 C CA . LYS A 1 124 ? 20.725 -31.517 22.934 1.00 50.09 124 LYS A CA 1
ATOM 937 C C . LYS A 1 124 ? 19.502 -31.408 23.848 1.00 50.09 124 LYS A C 1
ATOM 939 O O . LYS A 1 124 ? 19.349 -32.244 24.731 1.00 50.09 124 LYS A O 1
ATOM 944 N N . ALA A 1 125 ? 18.619 -30.437 23.618 1.00 52.66 125 ALA A N 1
ATOM 945 C CA . ALA A 1 125 ? 17.364 -30.306 24.355 1.00 52.66 125 ALA A CA 1
ATOM 946 C C . ALA A 1 125 ? 16.422 -31.493 24.089 1.00 52.66 125 ALA A C 1
ATOM 948 O O . ALA A 1 125 ? 15.861 -32.041 25.032 1.00 52.66 125 ALA A O 1
ATOM 949 N N . ALA A 1 126 ? 16.310 -31.948 22.836 1.00 50.66 126 ALA A N 1
ATOM 950 C CA . ALA A 1 126 ? 15.519 -33.125 22.473 1.00 50.66 126 ALA A CA 1
ATOM 951 C C . ALA A 1 126 ? 16.079 -34.425 23.080 1.00 50.66 126 ALA A C 1
ATOM 953 O O . ALA A 1 126 ? 15.308 -35.255 23.552 1.00 50.66 126 ALA A O 1
ATOM 954 N N . LEU A 1 127 ? 17.407 -34.590 23.115 1.00 53.75 127 LEU A N 1
ATOM 955 C CA . LEU A 1 127 ? 18.067 -35.719 23.784 1.00 53.75 127 LEU A CA 1
ATOM 956 C C . LEU A 1 127 ? 17.863 -35.691 25.306 1.00 53.75 127 LEU A C 1
ATOM 958 O O . LEU A 1 127 ? 17.579 -36.726 25.898 1.00 53.75 127 LEU A O 1
ATOM 962 N N . HIS A 1 128 ? 17.953 -34.517 25.935 1.00 51.62 128 HIS A N 1
ATOM 963 C CA . HIS A 1 128 ? 17.729 -34.383 27.374 1.00 51.62 128 HIS A CA 1
ATOM 964 C C . HIS A 1 128 ? 16.253 -34.587 27.756 1.00 51.62 128 HIS A C 1
ATOM 966 O O . HIS A 1 128 ? 15.962 -35.254 28.740 1.00 51.62 128 HIS A O 1
ATOM 972 N N . ALA A 1 129 ? 15.307 -34.089 26.953 1.00 47.69 129 ALA A N 1
ATOM 973 C CA . ALA A 1 129 ? 13.881 -34.362 27.138 1.00 47.69 129 ALA A CA 1
ATOM 974 C C . ALA A 1 129 ? 13.555 -35.858 26.961 1.00 47.69 129 ALA A C 1
ATOM 976 O O . ALA A 1 129 ? 12.825 -36.421 27.772 1.00 47.69 129 ALA A O 1
ATOM 977 N N . ALA A 1 130 ? 14.140 -36.518 25.957 1.00 52.12 130 ALA A N 1
ATOM 978 C CA . ALA A 1 130 ? 14.043 -37.967 25.778 1.00 52.12 130 ALA A CA 1
ATOM 979 C C . ALA A 1 130 ? 14.518 -38.746 27.023 1.00 52.12 130 ALA A C 1
ATOM 981 O O . ALA A 1 130 ? 13.832 -39.658 27.478 1.00 52.12 130 ALA A O 1
ATOM 982 N N . GLU A 1 131 ? 15.649 -38.336 27.606 1.00 47.03 131 GLU A N 1
ATOM 983 C CA . GLU A 1 131 ? 16.241 -38.915 28.821 1.00 47.03 131 GLU A CA 1
ATOM 984 C C . GLU A 1 131 ? 15.425 -38.628 30.100 1.00 47.03 131 GLU A C 1
ATOM 986 O O . GLU A 1 131 ? 15.334 -39.483 30.977 1.00 47.03 131 GLU A O 1
ATOM 991 N N . VAL A 1 132 ? 14.790 -37.453 30.203 1.00 52.00 132 VAL A N 1
ATOM 992 C CA . VAL A 1 132 ? 13.954 -37.049 31.353 1.00 52.00 132 VAL A CA 1
ATOM 993 C C . VAL A 1 132 ? 12.557 -37.685 31.330 1.00 52.00 132 VAL A C 1
ATOM 995 O O . VAL A 1 132 ? 11.987 -37.928 32.393 1.00 52.00 132 VAL A O 1
ATOM 998 N N . TYR A 1 133 ? 12.003 -37.963 30.146 1.00 54.41 133 TYR A N 1
ATOM 999 C CA . TYR A 1 133 ? 10.634 -38.474 29.975 1.00 54.41 133 TYR A CA 1
ATOM 1000 C C . TYR A 1 133 ? 10.550 -39.933 29.482 1.00 54.41 133 TYR A C 1
ATOM 1002 O O . TYR A 1 133 ? 9.453 -40.387 29.167 1.00 54.41 133 TYR A O 1
ATOM 1010 N N . ASP A 1 134 ? 11.674 -40.655 29.406 1.00 55.38 134 ASP A N 1
ATOM 1011 C CA . ASP A 1 134 ? 11.789 -42.043 28.905 1.00 55.38 134 ASP A CA 1
ATOM 1012 C C . ASP A 1 134 ? 11.116 -42.251 27.529 1.00 55.38 134 ASP A C 1
ATOM 1014 O O . ASP A 1 134 ? 10.294 -43.141 27.304 1.00 55.38 134 ASP A O 1
ATOM 1018 N N . THR A 1 135 ? 11.441 -41.361 26.586 1.00 58.06 135 THR A N 1
ATOM 1019 C CA . THR A 1 135 ? 10.904 -41.364 25.213 1.00 58.06 135 THR A CA 1
ATOM 1020 C C . THR A 1 135 ? 12.028 -41.392 24.183 1.00 58.06 135 THR A C 1
ATOM 1022 O O . THR A 1 135 ? 13.136 -40.937 24.444 1.00 58.06 135 THR A O 1
ATOM 1025 N N . GLN A 1 136 ? 11.775 -41.922 22.980 1.00 46.09 136 GLN A N 1
ATOM 1026 C CA . GLN A 1 136 ? 12.781 -41.874 21.914 1.00 46.09 136 GLN A CA 1
ATOM 1027 C C . GLN A 1 136 ? 12.794 -40.497 21.225 1.00 46.09 136 GLN A C 1
ATOM 1029 O O . GLN A 1 136 ? 11.732 -40.010 20.830 1.00 46.09 136 GLN A O 1
ATOM 1034 N N . PRO A 1 137 ? 13.972 -39.874 21.026 1.00 55.19 137 PRO A N 1
ATOM 1035 C CA . PRO A 1 137 ? 14.074 -38.592 20.337 1.00 55.19 137 PRO A CA 1
ATOM 1036 C C . PRO A 1 137 ? 13.768 -38.754 18.834 1.00 55.19 137 PRO A C 1
ATOM 1038 O O . PRO A 1 137 ? 14.138 -39.776 18.245 1.00 55.19 137 PRO A O 1
ATOM 1041 N N . PRO A 1 138 ? 13.155 -37.756 18.164 1.00 59.38 138 PRO A N 1
ATOM 1042 C CA . PRO A 1 138 ? 12.843 -37.849 16.738 1.00 59.38 138 PRO A CA 1
ATOM 1043 C C . PRO A 1 138 ? 14.090 -38.100 15.877 1.00 59.38 138 PRO A C 1
ATOM 1045 O O . PRO A 1 138 ? 15.067 -37.349 15.940 1.00 59.38 138 PRO A O 1
ATOM 1048 N N . ILE A 1 139 ? 14.039 -39.140 15.038 1.00 55.34 139 ILE A N 1
ATOM 1049 C CA . ILE A 1 139 ? 15.190 -39.635 14.259 1.00 55.34 139 ILE A CA 1
ATOM 1050 C C . ILE A 1 139 ? 15.822 -38.526 13.405 1.00 55.34 139 ILE A C 1
ATOM 1052 O O . ILE A 1 139 ? 17.044 -38.387 13.390 1.00 55.34 139 ILE A O 1
ATOM 1056 N N . GLU A 1 140 ? 15.008 -37.693 12.754 1.00 53.41 140 GLU A N 1
ATOM 1057 C CA . GLU A 1 140 ? 15.495 -36.594 11.911 1.00 53.41 140 GLU A CA 1
ATOM 1058 C C . GLU A 1 140 ? 16.176 -35.464 12.707 1.00 53.41 140 GLU A C 1
ATOM 1060 O O . GLU A 1 140 ? 17.122 -34.859 12.212 1.00 53.41 140 GLU A O 1
ATOM 1065 N N . VAL A 1 141 ? 15.804 -35.234 13.973 1.00 51.62 141 VAL A N 1
ATOM 1066 C CA . VAL A 1 141 ? 16.499 -34.265 14.846 1.00 51.62 141 VAL A CA 1
ATOM 1067 C C . VAL A 1 141 ? 17.891 -34.784 15.220 1.00 51.62 141 VAL A C 1
ATOM 1069 O O . VAL A 1 141 ? 18.870 -34.038 15.171 1.00 51.62 141 VAL A O 1
ATOM 1072 N N . VAL A 1 142 ? 18.008 -36.080 15.531 1.00 56.41 142 VAL A N 1
ATOM 1073 C CA . VAL A 1 142 ? 19.299 -36.728 15.826 1.00 56.41 142 VAL A CA 1
ATOM 1074 C C . VAL A 1 142 ? 20.187 -36.796 14.578 1.00 56.41 142 VAL A C 1
ATOM 1076 O O . VAL A 1 142 ? 21.397 -36.590 14.672 1.00 56.41 142 VAL A O 1
ATOM 1079 N N . LYS A 1 143 ? 19.600 -37.058 13.406 1.00 59.12 143 LYS A N 1
ATOM 1080 C CA . LYS A 1 143 ? 20.290 -37.093 12.111 1.00 59.12 143 LYS A CA 1
ATOM 1081 C C . LYS A 1 143 ? 20.794 -35.705 11.703 1.00 59.12 143 LYS A C 1
ATOM 1083 O O . LYS A 1 143 ? 21.998 -35.549 11.507 1.00 59.12 143 LYS A O 1
ATOM 1088 N N . ARG A 1 144 ? 19.937 -34.678 11.712 1.00 56.56 144 ARG A N 1
ATOM 1089 C CA . ARG A 1 144 ? 20.337 -33.298 11.387 1.00 56.56 144 ARG A CA 1
ATOM 1090 C C . ARG A 1 144 ? 21.387 -32.747 12.357 1.00 56.56 144 ARG A C 1
ATOM 1092 O O . ARG A 1 144 ? 22.299 -32.040 11.940 1.00 56.56 144 ARG A O 1
ATOM 1099 N N . GLY A 1 145 ? 21.313 -33.127 13.636 1.00 55.66 145 GLY A N 1
ATOM 1100 C CA . GLY A 1 145 ? 22.336 -32.800 14.634 1.00 55.66 145 GLY A CA 1
ATOM 1101 C C . GLY A 1 145 ? 23.718 -33.411 14.354 1.00 55.66 145 GLY A C 1
ATOM 1102 O O . GLY A 1 145 ? 24.718 -32.822 14.754 1.00 55.66 145 GLY A O 1
ATOM 1103 N N . LYS A 1 146 ? 23.796 -34.554 13.653 1.00 58.19 146 LYS A N 1
ATOM 1104 C CA . LYS A 1 146 ? 25.067 -35.155 13.203 1.00 58.19 146 LYS A CA 1
ATOM 1105 C C . LYS A 1 146 ? 25.591 -34.509 11.925 1.00 58.19 146 LYS A C 1
ATOM 1107 O O . LYS A 1 146 ? 26.767 -34.171 11.878 1.00 58.19 146 LYS A O 1
ATOM 1112 N N . GLU A 1 147 ? 24.719 -34.275 10.944 1.00 61.97 147 GLU A N 1
ATOM 1113 C CA . GLU A 1 147 ? 25.073 -33.596 9.687 1.00 61.97 147 GLU A CA 1
ATOM 1114 C C . GLU A 1 147 ? 25.778 -32.252 9.956 1.00 61.97 147 GLU A C 1
ATOM 1116 O O . GLU A 1 147 ? 26.859 -32.008 9.430 1.00 61.97 147 GLU A O 1
ATOM 1121 N N . VAL A 1 148 ? 25.230 -31.432 10.863 1.00 57.69 148 VAL A N 1
ATOM 1122 C CA . VAL A 1 148 ? 25.803 -30.122 11.237 1.00 57.69 148 VAL A CA 1
ATOM 1123 C C . VAL A 1 148 ? 27.136 -30.242 12.003 1.00 57.69 148 VAL A C 1
ATOM 1125 O O . VAL A 1 148 ? 27.960 -29.331 11.941 1.00 57.69 148 VAL A O 1
ATOM 1128 N N . LEU A 1 149 ? 27.397 -31.353 12.704 1.00 56.06 149 LEU A N 1
ATOM 1129 C CA . LEU A 1 149 ? 28.699 -31.602 13.343 1.00 56.06 149 LEU A CA 1
ATOM 1130 C C . LEU A 1 149 ? 29.766 -32.001 12.311 1.00 56.06 149 LEU A C 1
ATOM 1132 O O . LEU A 1 149 ? 30.871 -31.462 12.336 1.00 56.06 149 LEU A O 1
ATOM 1136 N N . GLU A 1 150 ? 29.431 -32.892 11.376 1.00 62.25 150 GLU A N 1
ATOM 1137 C CA . GLU A 1 150 ? 30.325 -33.290 10.275 1.00 62.25 150 GLU A CA 1
ATOM 1138 C C . GLU A 1 150 ? 30.639 -32.114 9.331 1.00 62.25 150 GLU A C 1
ATOM 1140 O O . GLU A 1 150 ? 31.749 -32.014 8.795 1.00 62.25 150 GLU A O 1
ATOM 1145 N N . GLU A 1 151 ? 29.675 -31.207 9.162 1.00 59.41 151 GLU A N 1
ATOM 1146 C CA . GLU A 1 151 ? 29.823 -29.925 8.476 1.00 59.41 151 GLU A CA 1
ATOM 1147 C C . GLU A 1 151 ? 30.776 -28.997 9.244 1.00 59.41 151 GLU A C 1
ATOM 1149 O O . GLU A 1 151 ? 31.798 -28.613 8.681 1.00 59.41 151 GLU A O 1
ATOM 1154 N N . GLN A 1 152 ? 30.551 -28.740 10.543 1.00 57.25 152 GLN A N 1
ATOM 1155 C CA . GLN A 1 152 ? 31.445 -27.909 11.372 1.00 57.25 152 GLN A CA 1
ATOM 1156 C C . GLN A 1 152 ? 32.896 -28.405 11.408 1.00 57.25 152 GLN A C 1
ATOM 1158 O O . GLN A 1 152 ? 33.816 -27.587 11.362 1.00 57.25 152 GLN A O 1
ATOM 1163 N N . GLU A 1 153 ? 33.131 -29.718 11.464 1.00 61.81 153 GLU A N 1
ATOM 1164 C CA . GLU A 1 153 ? 34.493 -30.251 11.380 1.00 61.81 153 GLU A CA 1
ATOM 1165 C C . GLU A 1 153 ? 35.139 -30.015 10.004 1.00 61.81 153 GLU A C 1
ATOM 1167 O O . GLU A 1 153 ? 36.349 -29.812 9.913 1.00 61.81 153 GLU A O 1
ATOM 1172 N N . ARG A 1 154 ? 34.365 -30.085 8.912 1.00 65.12 154 ARG A N 1
ATOM 1173 C CA . ARG A 1 154 ? 34.860 -29.841 7.545 1.00 65.12 154 ARG A CA 1
ATOM 1174 C C . ARG A 1 154 ? 35.205 -28.367 7.354 1.00 65.12 154 ARG A C 1
ATOM 1176 O O . ARG A 1 154 ? 36.281 -28.049 6.863 1.00 65.12 154 ARG A O 1
ATOM 1183 N N . ASP A 1 155 ? 34.329 -27.507 7.850 1.00 62.47 155 ASP A N 1
ATOM 1184 C CA . ASP A 1 155 ? 34.498 -26.062 7.938 1.00 62.47 155 ASP A CA 1
ATOM 1185 C C . ASP A 1 155 ? 35.747 -25.670 8.740 1.00 62.47 155 ASP A C 1
ATOM 1187 O O . ASP A 1 155 ? 36.476 -24.755 8.361 1.00 62.47 155 ASP A O 1
ATOM 1191 N N . GLN A 1 156 ? 36.021 -26.372 9.847 1.00 59.03 156 GLN A N 1
ATOM 1192 C CA . GLN A 1 156 ? 37.219 -26.116 10.640 1.00 59.03 156 GLN A CA 1
ATOM 1193 C C . GLN A 1 156 ? 38.487 -26.575 9.922 1.00 59.03 156 GLN A C 1
ATOM 1195 O O . GLN A 1 156 ? 39.432 -25.798 9.855 1.00 59.03 156 GLN A O 1
ATOM 1200 N N . ARG A 1 157 ? 38.485 -27.766 9.306 1.00 66.31 157 ARG A N 1
ATOM 1201 C CA . ARG A 1 157 ? 39.612 -28.240 8.484 1.00 66.31 157 ARG A CA 1
ATOM 1202 C C . ARG A 1 157 ? 39.954 -27.242 7.369 1.00 66.31 157 ARG A C 1
ATOM 1204 O O . ARG A 1 157 ? 41.120 -26.901 7.222 1.00 66.31 157 ARG A O 1
ATOM 1211 N N . HIS A 1 158 ? 38.957 -26.694 6.671 1.00 68.25 158 HIS A N 1
ATOM 1212 C CA . HIS A 1 158 ? 39.197 -25.666 5.652 1.00 68.25 158 HIS A CA 1
ATOM 1213 C C . HIS A 1 158 ? 39.702 -24.331 6.222 1.00 68.25 158 HIS A C 1
ATOM 1215 O O . HIS A 1 158 ? 40.549 -23.700 5.598 1.00 68.25 158 HIS A O 1
ATOM 1221 N N . ARG A 1 159 ? 39.259 -23.905 7.415 1.00 63.34 159 ARG A N 1
ATOM 1222 C CA . ARG A 1 159 ? 39.841 -22.726 8.090 1.00 63.34 159 ARG A CA 1
ATOM 1223 C C . ARG A 1 159 ? 41.299 -22.949 8.497 1.00 63.34 159 ARG A C 1
ATOM 1225 O O . ARG A 1 159 ? 42.113 -22.052 8.302 1.00 63.34 159 ARG A O 1
ATOM 1232 N N . ASP A 1 160 ? 41.626 -24.129 9.016 1.00 70.88 160 ASP A N 1
ATOM 1233 C CA . ASP A 1 160 ? 42.991 -24.490 9.410 1.00 70.88 160 ASP A CA 1
ATOM 1234 C C . ASP A 1 160 ? 43.922 -24.562 8.171 1.00 70.88 160 ASP A C 1
ATOM 1236 O O . ASP A 1 160 ? 45.059 -24.087 8.214 1.00 70.88 160 ASP A O 1
ATOM 1240 N N . GLU A 1 161 ? 43.420 -25.078 7.039 1.00 69.69 161 GLU A N 1
ATOM 1241 C CA . GLU A 1 161 ? 44.093 -25.070 5.725 1.00 69.69 161 GLU A CA 1
ATOM 1242 C C . GLU A 1 161 ? 44.309 -23.642 5.182 1.00 69.69 161 GLU A C 1
ATOM 1244 O O . GLU A 1 161 ? 45.402 -23.317 4.706 1.00 69.69 161 GLU A O 1
ATOM 1249 N N . ASP A 1 162 ? 43.300 -22.766 5.262 1.00 71.12 162 ASP A N 1
ATOM 1250 C CA . ASP A 1 162 ? 43.403 -21.371 4.811 1.00 71.12 162 ASP A CA 1
ATOM 1251 C C . ASP A 1 162 ? 44.365 -20.547 5.682 1.00 71.12 162 ASP A C 1
ATOM 1253 O O . ASP A 1 162 ? 45.117 -19.722 5.149 1.00 71.12 162 ASP A O 1
ATOM 1257 N N . GLU A 1 163 ? 44.397 -20.774 7.003 1.00 70.19 163 GLU A N 1
ATOM 1258 C CA . GLU A 1 163 ? 45.382 -20.147 7.892 1.00 70.19 163 GLU A CA 1
ATOM 1259 C C . GLU A 1 163 ? 46.807 -20.636 7.599 1.00 70.19 163 GLU A C 1
ATOM 1261 O O . GLU A 1 163 ? 47.714 -19.800 7.536 1.00 70.19 163 GLU A O 1
ATOM 1266 N N . GLN A 1 164 ? 47.015 -21.933 7.317 1.00 72.12 164 GLN A N 1
ATOM 1267 C CA . GLN A 1 164 ? 48.313 -22.443 6.851 1.00 72.12 164 GLN A CA 1
ATOM 1268 C C . GLN A 1 164 ? 48.763 -21.748 5.563 1.00 72.12 164 GLN A C 1
ATOM 1270 O O . GLN A 1 164 ? 49.830 -21.132 5.546 1.00 72.12 164 GLN A O 1
ATOM 1275 N N . GLN A 1 165 ? 47.934 -21.743 4.514 1.00 70.62 165 GLN A N 1
ATOM 1276 C CA . GLN A 1 165 ? 48.287 -21.064 3.264 1.00 70.62 165 GLN A CA 1
ATOM 1277 C C . GLN A 1 165 ? 48.481 -19.547 3.457 1.00 70.62 165 GLN A C 1
ATOM 1279 O O . GLN A 1 165 ? 49.267 -18.909 2.755 1.00 70.62 165 GLN A O 1
ATOM 1284 N N . LEU A 1 166 ? 47.738 -18.905 4.367 1.00 67.31 166 LEU A N 1
ATOM 1285 C CA . LEU A 1 166 ? 47.922 -17.485 4.679 1.00 67.31 166 LEU A CA 1
ATOM 1286 C C . LEU A 1 166 ? 49.248 -17.228 5.407 1.00 67.31 166 LEU A C 1
ATOM 1288 O O . LEU A 1 166 ? 49.835 -16.161 5.213 1.00 67.31 166 LEU A O 1
ATOM 1292 N N . GLN A 1 167 ? 49.729 -18.177 6.211 1.00 70.62 167 GLN A N 1
ATOM 1293 C CA . GLN A 1 167 ? 51.036 -18.101 6.852 1.00 70.62 167 GLN A CA 1
ATOM 1294 C C . GLN A 1 167 ? 52.176 -18.357 5.854 1.00 70.62 167 GLN A C 1
ATOM 1296 O O . GLN A 1 167 ? 53.093 -17.540 5.796 1.00 70.62 167 GLN A O 1
ATOM 1301 N N . GLU A 1 168 ? 52.073 -19.369 4.988 1.00 72.25 168 GLU A N 1
ATOM 1302 C CA . GLU A 1 168 ? 53.025 -19.594 3.886 1.00 72.25 168 GLU A CA 1
ATOM 1303 C C . GLU A 1 168 ? 53.153 -18.338 3.006 1.00 72.25 168 GLU A C 1
ATOM 1305 O O . GLU A 1 168 ? 54.242 -17.785 2.858 1.00 72.25 168 GLU A O 1
ATOM 1310 N N . ARG A 1 169 ? 52.026 -17.767 2.553 1.00 70.50 169 ARG A N 1
ATOM 1311 C CA . ARG A 1 169 ? 51.992 -16.516 1.763 1.00 70.50 169 ARG A CA 1
ATOM 1312 C C . ARG A 1 169 ? 52.501 -15.277 2.519 1.00 70.50 169 ARG A C 1
ATOM 1314 O O . ARG A 1 169 ? 52.749 -14.241 1.895 1.00 70.50 169 ARG A O 1
ATOM 1321 N N . ARG A 1 170 ? 52.641 -15.325 3.850 1.00 69.56 170 ARG A N 1
ATOM 1322 C CA . ARG A 1 170 ? 53.307 -14.278 4.655 1.00 69.56 170 ARG A CA 1
ATOM 1323 C C . ARG A 1 170 ? 54.813 -14.510 4.740 1.00 69.56 170 ARG A C 1
ATOM 1325 O O . ARG A 1 170 ? 55.559 -13.536 4.690 1.00 69.56 170 ARG A O 1
ATOM 1332 N N . GLU A 1 171 ? 55.254 -15.759 4.832 1.00 69.38 171 GLU A N 1
ATOM 1333 C CA . GLU A 1 171 ? 56.671 -16.132 4.838 1.00 69.38 171 GLU A CA 1
ATOM 1334 C C . GLU A 1 171 ? 57.305 -15.927 3.447 1.00 69.38 171 GLU A C 1
ATOM 1336 O O . GLU A 1 171 ? 58.361 -15.303 3.361 1.00 69.38 171 GLU A O 1
ATOM 1341 N N . GLU A 1 172 ? 56.606 -16.270 2.357 1.00 69.06 172 GLU A N 1
ATOM 1342 C CA . GLU A 1 172 ? 56.987 -15.917 0.976 1.00 69.06 172 GLU A CA 1
ATOM 1343 C C . GLU A 1 172 ? 57.174 -14.402 0.796 1.00 69.06 172 GLU A C 1
ATOM 1345 O O . GLU A 1 172 ? 58.199 -13.945 0.292 1.00 69.06 172 GLU A O 1
ATOM 1350 N N . ARG A 1 173 ? 56.199 -13.597 1.245 1.00 65.88 173 ARG A N 1
ATOM 1351 C CA . ARG A 1 173 ? 56.273 -12.127 1.166 1.00 65.88 173 ARG A CA 1
ATOM 1352 C C . ARG A 1 173 ? 57.389 -11.545 2.021 1.00 65.88 173 ARG A C 1
ATOM 1354 O O . ARG A 1 173 ? 57.939 -10.508 1.662 1.00 65.88 173 ARG A O 1
ATOM 1361 N N . ARG A 1 174 ? 57.716 -12.183 3.147 1.00 66.75 174 ARG A N 1
ATOM 1362 C CA . ARG A 1 174 ? 58.837 -11.769 3.989 1.00 66.75 174 ARG A CA 1
ATOM 1363 C C . ARG A 1 174 ? 60.171 -12.084 3.312 1.00 66.75 174 ARG A C 1
ATOM 1365 O O . ARG A 1 174 ? 61.029 -11.212 3.302 1.00 66.75 174 ARG A O 1
ATOM 1372 N N . HIS A 1 175 ? 60.320 -13.256 2.693 1.00 64.94 175 HIS A N 1
ATOM 1373 C CA . HIS A 1 175 ? 61.499 -13.567 1.881 1.00 64.94 175 HIS A CA 1
ATOM 1374 C C . HIS A 1 175 ? 61.647 -12.607 0.694 1.00 64.94 175 HIS A C 1
ATOM 1376 O O . HIS A 1 175 ? 62.719 -12.040 0.518 1.00 64.94 175 HIS A O 1
ATOM 1382 N N . ALA A 1 176 ? 60.567 -12.320 -0.039 1.00 61.00 176 ALA A N 1
ATOM 1383 C CA . ALA A 1 176 ? 60.591 -11.342 -1.128 1.00 61.00 176 ALA A CA 1
ATOM 1384 C C . ALA A 1 176 ? 61.000 -9.929 -0.657 1.00 61.00 176 ALA A C 1
ATOM 1386 O O . ALA A 1 176 ? 61.758 -9.255 -1.346 1.00 61.00 176 ALA A O 1
ATOM 1387 N N . ALA A 1 177 ? 60.559 -9.495 0.529 1.00 58.62 177 ALA A N 1
ATOM 1388 C CA . ALA A 1 177 ? 60.970 -8.214 1.111 1.00 58.62 177 ALA A CA 1
ATOM 1389 C C . ALA A 1 177 ? 62.428 -8.215 1.622 1.00 58.62 177 ALA A C 1
ATOM 1391 O O . ALA A 1 177 ? 63.095 -7.182 1.574 1.00 58.62 177 ALA A O 1
ATOM 1392 N N . GLU A 1 178 ? 62.935 -9.356 2.099 1.00 58.59 178 GLU A N 1
ATOM 1393 C CA . GLU A 1 178 ? 64.349 -9.532 2.465 1.00 58.59 178 GLU A CA 1
ATOM 1394 C C . GLU A 1 178 ? 65.257 -9.548 1.212 1.00 58.59 178 GLU A C 1
ATOM 1396 O O . GLU A 1 178 ? 66.356 -8.994 1.262 1.00 58.59 178 GLU A O 1
ATOM 1401 N N . ASP A 1 179 ? 64.772 -10.060 0.072 1.00 56.06 179 ASP A N 1
ATOM 1402 C CA . ASP A 1 179 ? 65.444 -9.978 -1.236 1.00 56.06 179 ASP A CA 1
ATOM 1403 C C . ASP A 1 179 ? 65.382 -8.562 -1.855 1.00 56.06 179 ASP A C 1
ATOM 1405 O O . ASP A 1 179 ? 66.403 -8.057 -2.330 1.00 56.06 179 ASP A O 1
ATOM 1409 N N . GLU A 1 180 ? 64.232 -7.870 -1.819 1.00 52.81 180 GLU A N 1
ATOM 1410 C CA . GLU A 1 180 ? 64.108 -6.478 -2.300 1.00 52.81 180 GLU A CA 1
ATOM 1411 C C . GLU A 1 180 ? 65.008 -5.517 -1.503 1.00 52.81 180 GLU A C 1
ATOM 1413 O O . GLU A 1 180 ? 65.669 -4.656 -2.091 1.00 52.81 180 GLU A O 1
ATOM 1418 N N . ALA A 1 181 ? 65.144 -5.718 -0.187 1.00 48.62 181 ALA A N 1
ATOM 1419 C CA . ALA A 1 181 ? 66.089 -4.974 0.651 1.00 48.62 181 ALA A CA 1
ATOM 1420 C C . ALA A 1 181 ? 67.570 -5.217 0.280 1.00 48.62 181 ALA A C 1
ATOM 1422 O O . ALA A 1 181 ? 68.432 -4.402 0.613 1.00 48.62 181 ALA A O 1
ATOM 1423 N N . GLY A 1 182 ? 67.881 -6.309 -0.429 1.00 46.41 182 GLY A N 1
ATOM 1424 C CA . GLY A 1 182 ? 69.188 -6.552 -1.047 1.00 46.41 182 GLY A CA 1
ATOM 1425 C C . GLY A 1 182 ? 69.360 -5.918 -2.436 1.00 46.41 182 GLY A C 1
ATOM 1426 O O . GLY A 1 182 ? 70.487 -5.831 -2.930 1.00 46.41 182 GLY A O 1
ATOM 1427 N N . ALA A 1 183 ? 68.269 -5.472 -3.069 1.00 49.41 183 ALA A N 1
ATOM 1428 C CA . ALA A 1 183 ? 68.232 -5.013 -4.458 1.00 49.41 183 ALA A CA 1
ATOM 1429 C C . ALA A 1 183 ? 68.230 -3.480 -4.632 1.00 49.41 183 ALA A C 1
ATOM 1431 O O . ALA A 1 183 ? 68.612 -3.007 -5.708 1.00 49.41 183 ALA A O 1
ATOM 1432 N N . GLU A 1 184 ? 67.881 -2.690 -3.606 1.00 42.09 184 GLU A N 1
ATOM 1433 C CA . GLU A 1 184 ? 67.951 -1.212 -3.625 1.00 42.09 184 GLU A CA 1
ATOM 1434 C C . GLU A 1 184 ? 69.405 -0.681 -3.611 1.00 42.09 184 GLU A C 1
ATOM 1436 O O . GLU A 1 184 ? 69.882 -0.038 -2.677 1.00 42.09 184 GLU A O 1
ATOM 1441 N N . GLY A 1 185 ? 70.142 -0.963 -4.690 1.00 42.31 185 GLY A N 1
ATOM 1442 C CA . GLY A 1 185 ? 71.572 -0.683 -4.828 1.00 42.31 185 GLY A CA 1
ATOM 1443 C C . GLY A 1 185 ? 72.018 -0.251 -6.229 1.00 42.31 185 GLY A C 1
ATOM 1444 O O . GLY A 1 185 ? 73.221 -0.333 -6.523 1.00 42.31 185 GLY A O 1
ATOM 1445 N N . ARG A 1 186 ? 71.093 0.167 -7.118 1.00 33.50 186 ARG A N 1
ATOM 1446 C CA . ARG A 1 186 ? 71.433 0.787 -8.421 1.00 33.50 186 ARG A CA 1
ATOM 1447 C C . ARG A 1 186 ? 70.266 1.446 -9.197 1.00 33.50 186 ARG A C 1
ATOM 1449 O O . ARG A 1 186 ? 69.470 0.751 -9.808 1.00 33.50 186 ARG A O 1
ATOM 1456 N N . GLY A 1 187 ? 70.321 2.778 -9.321 1.00 30.50 187 GLY A N 1
ATOM 1457 C CA . GLY A 1 187 ? 70.073 3.503 -10.585 1.00 30.50 187 GLY A CA 1
ATOM 1458 C C . GLY A 1 187 ? 68.638 3.891 -10.987 1.00 30.50 187 GLY A C 1
ATOM 1459 O O . GLY A 1 187 ? 67.897 3.082 -11.533 1.00 30.50 187 GLY A O 1
ATOM 1460 N N . GLU A 1 188 ? 68.324 5.186 -10.891 1.00 30.94 188 GLU A N 1
ATOM 1461 C CA . GLU A 1 188 ? 67.297 5.848 -11.718 1.00 30.94 188 GLU A CA 1
ATOM 1462 C C . GLU A 1 188 ? 67.845 6.179 -13.126 1.00 30.94 188 GLU A C 1
ATOM 1464 O O . GLU A 1 188 ? 69.039 6.449 -13.246 1.00 30.94 188 GLU A O 1
ATOM 1469 N N . GLU A 1 189 ? 66.988 6.260 -14.164 1.00 29.56 189 GLU A N 1
ATOM 1470 C CA . GLU A 1 189 ? 66.808 7.486 -14.989 1.00 29.56 189 GLU A CA 1
ATOM 1471 C C . GLU A 1 189 ? 65.813 7.358 -16.187 1.00 29.56 189 GLU A C 1
ATOM 1473 O O . GLU A 1 189 ? 65.804 6.375 -16.918 1.00 29.56 189 GLU A O 1
ATOM 1478 N N . LYS A 1 190 ? 65.088 8.467 -16.449 1.00 28.83 190 LYS A N 1
ATOM 1479 C CA . LYS A 1 190 ? 64.644 9.028 -17.763 1.00 28.83 190 LYS A CA 1
ATOM 1480 C C . LYS A 1 190 ? 63.530 8.387 -18.647 1.00 28.83 190 LYS A C 1
ATOM 1482 O O . LYS A 1 190 ? 63.787 7.642 -19.581 1.00 28.83 190 LYS A O 1
ATOM 1487 N N . LEU A 1 191 ? 62.320 8.953 -18.494 1.00 27.66 191 LEU A N 1
ATOM 1488 C CA . LEU A 1 191 ? 61.638 9.892 -19.437 1.00 27.66 191 LEU A CA 1
ATOM 1489 C C . LEU A 1 191 ? 61.224 9.512 -20.904 1.00 27.66 191 LEU A C 1
ATOM 1491 O O . LEU A 1 191 ? 62.022 9.644 -21.823 1.00 27.66 191 LEU A O 1
ATOM 1495 N N . ASN A 1 192 ? 59.887 9.428 -21.107 1.00 25.77 192 ASN A N 1
ATOM 1496 C CA . ASN A 1 192 ? 59.030 10.345 -21.928 1.00 25.77 192 ASN A CA 1
ATOM 1497 C C . ASN A 1 192 ? 58.561 10.024 -23.393 1.00 25.77 192 ASN A C 1
ATOM 1499 O O . ASN A 1 192 ? 59.225 9.325 -24.143 1.00 25.77 192 ASN A O 1
ATOM 1503 N N . GLU A 1 193 ? 57.442 10.691 -23.770 1.00 27.92 193 GLU A N 1
ATOM 1504 C CA . GLU A 1 193 ? 56.842 11.001 -25.110 1.00 27.92 193 GLU A CA 1
ATOM 1505 C C . GLU A 1 193 ? 55.841 10.050 -25.853 1.00 27.92 193 GLU A C 1
ATOM 1507 O O . GLU A 1 193 ? 56.199 8.953 -26.255 1.00 27.92 193 GLU A O 1
ATOM 1512 N N . LYS A 1 194 ? 54.637 10.615 -26.157 1.00 26.53 194 LYS A N 1
ATOM 1513 C CA . LYS A 1 194 ? 53.846 10.639 -27.442 1.00 26.53 194 LYS A CA 1
ATOM 1514 C C . LYS A 1 194 ? 53.328 9.342 -28.131 1.00 26.53 194 LYS A C 1
ATOM 1516 O O . LYS A 1 194 ? 53.873 8.275 -27.913 1.00 26.53 194 LYS A O 1
ATOM 1521 N N . GLU A 1 195 ? 52.330 9.335 -29.046 1.00 26.64 195 GLU A N 1
ATOM 1522 C CA . GLU A 1 195 ? 51.137 10.172 -29.400 1.00 26.64 195 GLU A CA 1
ATOM 1523 C C . GLU A 1 195 ? 50.295 9.410 -30.490 1.00 26.64 195 GLU A C 1
ATOM 1525 O O . GLU A 1 195 ? 50.738 8.356 -30.937 1.00 26.64 195 GLU A O 1
ATOM 1530 N N . GLU A 1 196 ? 49.126 9.926 -30.934 1.00 27.69 196 GLU A N 1
ATOM 1531 C CA . GLU A 1 196 ? 48.314 9.472 -32.113 1.00 27.69 196 GLU A CA 1
ATOM 1532 C C . GLU A 1 196 ? 47.622 8.068 -32.056 1.00 27.69 196 GLU A C 1
ATOM 1534 O O . GLU A 1 196 ? 47.994 7.213 -31.263 1.00 27.69 196 GLU A O 1
ATOM 1539 N N . ALA A 1 197 ? 46.552 7.714 -32.806 1.00 25.81 197 ALA A N 1
ATOM 1540 C CA . ALA A 1 197 ? 45.582 8.430 -33.674 1.00 25.81 197 ALA A CA 1
ATOM 1541 C C . ALA A 1 197 ? 44.223 7.656 -33.784 1.00 25.81 197 ALA A C 1
ATOM 1543 O O . ALA A 1 197 ? 44.078 6.547 -33.271 1.00 25.81 197 ALA A O 1
ATOM 1544 N N . LYS A 1 198 ? 43.216 8.224 -34.481 1.00 29.17 198 LYS A N 1
ATOM 1545 C CA . LYS A 1 198 ? 41.904 7.605 -34.821 1.00 29.17 198 LYS A CA 1
ATOM 1546 C C . LYS A 1 198 ? 41.624 7.622 -36.337 1.00 29.17 198 LYS A C 1
ATOM 1548 O O . LYS A 1 198 ? 41.919 8.635 -36.965 1.00 29.17 198 LYS A O 1
ATOM 1553 N N . PRO A 1 199 ? 40.886 6.635 -36.884 1.00 27.88 199 PRO A N 1
ATOM 1554 C CA . PRO A 1 199 ? 40.147 6.773 -38.143 1.00 27.88 199 PRO A CA 1
ATOM 1555 C C . PRO A 1 199 ? 38.616 6.909 -37.953 1.00 27.88 199 PRO A C 1
ATOM 1557 O O . PRO A 1 199 ? 38.053 6.545 -36.920 1.00 27.88 199 PRO A O 1
ATOM 1560 N N . ARG A 1 200 ? 37.938 7.411 -38.995 1.00 25.16 200 ARG A N 1
ATOM 1561 C CA . ARG A 1 200 ? 36.480 7.335 -39.246 1.00 25.16 200 ARG A CA 1
ATOM 1562 C C . ARG A 1 200 ? 36.254 6.559 -40.550 1.00 25.16 200 ARG A C 1
ATOM 1564 O O . ARG A 1 200 ? 37.161 6.516 -41.374 1.00 25.16 200 ARG A O 1
ATOM 1571 N N . LEU A 1 201 ? 35.043 6.046 -40.772 1.00 27.14 201 LEU A N 1
ATOM 1572 C CA . LEU A 1 201 ? 34.547 5.652 -42.098 1.00 27.14 201 LEU A CA 1
ATOM 1573 C C . LEU A 1 201 ? 33.021 5.843 -42.179 1.00 27.14 201 LEU A C 1
ATOM 1575 O O . LEU A 1 201 ? 32.366 6.020 -41.150 1.00 27.14 201 LEU A O 1
ATOM 1579 N N . GLU A 1 202 ? 32.491 5.895 -43.400 1.00 25.44 202 GLU A N 1
ATOM 1580 C CA . GLU A 1 202 ? 31.157 6.424 -43.727 1.00 25.44 202 GLU A CA 1
ATOM 1581 C C . GLU A 1 202 ? 30.156 5.316 -44.119 1.00 25.44 202 GLU A C 1
ATOM 1583 O O . GLU A 1 202 ? 30.531 4.158 -44.299 1.00 25.44 202 GLU A O 1
ATOM 1588 N N . GLY A 1 203 ? 28.863 5.659 -44.189 1.00 24.34 203 GLY A N 1
ATOM 1589 C CA . GLY A 1 203 ? 27.757 4.706 -44.369 1.00 24.34 203 GLY A CA 1
ATOM 1590 C C . GLY A 1 203 ? 27.237 4.554 -45.806 1.00 24.34 203 GLY A C 1
ATOM 1591 O O . GLY A 1 203 ? 27.632 5.280 -46.714 1.00 24.34 203 GLY A O 1
ATOM 1592 N N . VAL A 1 204 ? 26.301 3.615 -45.991 1.00 25.64 204 VAL A N 1
ATOM 1593 C CA . VAL A 1 204 ? 25.610 3.315 -47.261 1.00 25.64 204 VAL A CA 1
ATOM 1594 C C . VAL A 1 204 ? 24.117 3.086 -46.994 1.00 25.64 204 VAL A C 1
ATOM 1596 O O . VAL A 1 204 ? 23.746 2.535 -45.960 1.00 25.64 204 VAL A O 1
ATOM 1599 N N . THR A 1 205 ? 23.261 3.495 -47.930 1.00 26.59 205 THR A N 1
ATOM 1600 C CA . THR A 1 205 ? 21.790 3.436 -47.858 1.00 26.59 205 THR A CA 1
ATOM 1601 C C . THR A 1 205 ? 21.204 3.024 -49.215 1.00 26.59 205 THR A C 1
ATOM 1603 O O . THR A 1 205 ? 21.841 3.225 -50.246 1.00 26.59 205 THR A O 1
ATOM 1606 N N . SER A 1 206 ? 19.989 2.482 -49.326 1.00 27.89 206 SER A N 1
ATOM 1607 C CA . SER A 1 206 ? 19.111 1.726 -48.402 1.00 27.89 206 SER A CA 1
ATOM 1608 C C . SER A 1 206 ? 17.969 1.130 -49.256 1.00 27.89 206 SER A C 1
ATOM 1610 O O . SER A 1 206 ? 17.819 1.541 -50.412 1.00 27.89 206 SER A O 1
ATOM 1612 N N . ARG A 1 207 ? 17.145 0.192 -48.746 1.00 26.27 207 ARG A N 1
ATOM 1613 C CA . ARG A 1 207 ? 15.831 -0.081 -49.371 1.00 26.27 207 ARG A CA 1
ATOM 1614 C C . ARG A 1 207 ? 14.793 -0.816 -48.509 1.00 26.27 207 ARG A C 1
ATOM 1616 O O . ARG A 1 207 ? 15.062 -1.892 -47.994 1.00 26.27 207 ARG A O 1
ATOM 1623 N N . GLU A 1 208 ? 13.592 -0.233 -48.486 1.00 31.47 208 GLU A N 1
ATOM 1624 C CA . GLU A 1 208 ? 12.269 -0.888 -48.446 1.00 31.47 208 GLU A CA 1
ATOM 1625 C C . GLU A 1 208 ? 12.033 -1.984 -47.378 1.00 31.47 208 GLU A C 1
ATOM 1627 O O . GLU A 1 208 ? 11.859 -3.164 -47.671 1.00 31.47 208 GLU A O 1
ATOM 1632 N N . GLY A 1 209 ? 11.894 -1.534 -46.128 1.00 26.25 209 GLY A N 1
ATOM 1633 C CA . GLY A 1 209 ? 11.196 -2.216 -45.031 1.00 26.25 209 GLY A CA 1
ATOM 1634 C C . GLY A 1 209 ? 10.569 -1.161 -44.108 1.00 26.25 209 GLY A C 1
ATOM 1635 O O . GLY A 1 209 ? 11.038 -0.025 -44.095 1.00 26.25 209 GLY A O 1
ATOM 1636 N N . VAL A 1 210 ? 9.493 -1.483 -43.379 1.00 28.89 210 VAL A N 1
ATOM 1637 C CA . VAL A 1 210 ? 8.791 -0.499 -42.524 1.00 28.89 210 VAL A CA 1
ATOM 1638 C C . VAL A 1 210 ? 9.724 -0.000 -41.414 1.00 28.89 210 VAL A C 1
ATOM 1640 O O . VAL A 1 210 ? 10.115 -0.776 -40.543 1.00 28.89 210 VAL A O 1
ATOM 1643 N N . GLU A 1 211 ? 10.067 1.291 -41.433 1.00 22.52 211 GLU A N 1
ATOM 1644 C CA . GLU A 1 211 ? 10.960 1.903 -40.442 1.00 22.52 211 GLU A CA 1
ATOM 1645 C C . GLU A 1 211 ? 10.276 2.064 -39.078 1.00 22.52 211 GLU A C 1
ATOM 1647 O O . GLU A 1 211 ? 9.762 3.122 -38.718 1.00 22.52 211 GLU A O 1
ATOM 1652 N N . VAL A 1 212 ? 10.345 1.011 -38.263 1.00 28.16 212 VAL A N 1
ATOM 1653 C CA . VAL A 1 212 ? 10.364 1.181 -36.808 1.00 28.16 212 VAL A CA 1
ATOM 1654 C C . VAL A 1 212 ? 11.692 1.855 -36.462 1.00 28.16 212 VAL A C 1
ATOM 1656 O O . VAL A 1 212 ? 12.755 1.254 -36.621 1.00 28.16 212 VAL A O 1
ATOM 1659 N N . THR A 1 213 ? 11.652 3.106 -36.003 1.00 23.48 213 THR A N 1
ATOM 1660 C CA . THR A 1 213 ? 12.850 3.889 -35.660 1.00 23.48 213 THR A CA 1
ATOM 1661 C C . THR A 1 213 ? 13.500 3.366 -34.375 1.00 23.48 213 THR A C 1
ATOM 1663 O O . THR A 1 213 ? 13.270 3.877 -33.280 1.00 23.48 213 THR A O 1
ATOM 1666 N N . THR A 1 214 ? 14.316 2.320 -34.495 1.00 27.88 214 THR A N 1
ATOM 1667 C CA . THR A 1 214 ? 14.999 1.646 -33.374 1.00 27.88 214 THR A CA 1
ATOM 1668 C C . THR A 1 214 ? 16.236 2.394 -32.853 1.00 27.88 214 THR A C 1
ATOM 1670 O O . THR A 1 214 ? 16.809 2.015 -31.832 1.00 27.88 214 THR A O 1
ATOM 1673 N N . SER A 1 215 ? 16.654 3.476 -33.514 1.00 27.66 215 SER A N 1
ATOM 1674 C CA . SER A 1 215 ? 17.972 4.106 -33.367 1.00 27.66 215 SER A CA 1
ATOM 1675 C C . SER A 1 215 ? 18.119 5.141 -32.233 1.00 27.66 215 SER A C 1
ATOM 1677 O O . SER A 1 215 ? 18.810 6.142 -32.420 1.00 27.66 215 SER A O 1
ATOM 1679 N N . THR A 1 216 ? 17.523 4.909 -31.058 1.00 25.17 216 THR A N 1
ATOM 1680 C CA . THR A 1 216 ? 17.791 5.704 -29.829 1.00 25.17 216 THR A CA 1
ATOM 1681 C C . THR A 1 216 ? 17.693 4.925 -28.507 1.00 25.17 216 THR A C 1
ATOM 1683 O O . THR A 1 216 ? 17.921 5.506 -27.448 1.00 25.17 216 THR A O 1
ATOM 1686 N N . TRP A 1 217 ? 17.423 3.614 -28.521 1.00 30.02 217 TRP A N 1
ATOM 1687 C CA . TRP A 1 217 ? 17.218 2.807 -27.304 1.00 30.02 217 TRP A CA 1
ATOM 1688 C C . TRP A 1 217 ? 18.520 2.336 -26.626 1.00 30.02 217 TRP A C 1
ATOM 1690 O O . TRP A 1 217 ? 18.729 1.144 -26.420 1.00 30.02 217 TRP A O 1
ATOM 1700 N N . TYR A 1 218 ? 19.403 3.270 -26.259 1.00 26.28 218 TYR A N 1
ATOM 1701 C CA . TYR A 1 218 ? 20.602 2.973 -25.465 1.00 26.28 218 TYR A CA 1
ATOM 1702 C C . TYR A 1 218 ? 20.808 3.959 -24.306 1.00 26.28 218 TYR A C 1
ATOM 1704 O O . TYR A 1 218 ? 20.769 5.172 -24.492 1.00 26.28 218 TYR A O 1
ATOM 1712 N N . ASN A 1 219 ? 21.164 3.395 -23.145 1.00 31.64 219 ASN A N 1
ATOM 1713 C CA . ASN A 1 219 ? 21.612 4.053 -21.907 1.00 31.64 219 ASN A CA 1
ATOM 1714 C C . ASN A 1 219 ? 20.547 4.650 -20.961 1.00 31.64 219 ASN A C 1
ATOM 1716 O O . ASN A 1 219 ? 20.672 5.794 -20.536 1.00 31.64 219 ASN A O 1
ATOM 1720 N N . VAL A 1 220 ? 19.643 3.799 -20.458 1.00 28.73 220 VAL A N 1
ATOM 1721 C CA . VAL A 1 220 ? 19.459 3.684 -18.994 1.00 28.73 220 VAL A CA 1
ATOM 1722 C C . VAL A 1 220 ? 19.581 2.200 -18.611 1.00 28.73 220 VAL A C 1
ATOM 1724 O O . VAL A 1 220 ? 18.913 1.353 -19.189 1.00 28.73 220 VAL A O 1
ATOM 1727 N N . SER A 1 221 ? 20.525 1.895 -17.716 1.00 33.44 221 SER A N 1
ATOM 1728 C CA . SER A 1 221 ? 20.874 0.587 -17.117 1.00 33.44 221 SER A CA 1
ATOM 1729 C C . SER A 1 221 ? 20.253 -0.721 -17.672 1.00 33.44 221 SER A C 1
ATOM 1731 O O . SER A 1 221 ? 19.438 -1.347 -16.999 1.00 33.44 221 SER A O 1
ATOM 1733 N N . GLN A 1 222 ? 20.779 -1.253 -18.783 1.00 38.91 222 GLN A N 1
ATOM 1734 C CA . GLN A 1 222 ? 20.821 -2.713 -19.011 1.00 38.91 222 GLN A CA 1
ATOM 1735 C C . GLN A 1 222 ? 22.247 -3.241 -18.802 1.00 38.91 222 GLN A C 1
ATOM 1737 O O . GLN A 1 222 ? 22.960 -3.582 -19.744 1.00 38.91 222 GLN A O 1
ATOM 1742 N N . ARG A 1 223 ? 22.663 -3.253 -17.529 1.00 48.81 223 ARG A N 1
ATOM 1743 C CA . ARG A 1 223 ? 23.871 -3.919 -17.009 1.00 48.81 223 ARG A CA 1
ATOM 1744 C C . ARG A 1 223 ? 23.601 -4.457 -15.605 1.00 48.81 223 ARG A C 1
ATOM 1746 O O . ARG A 1 223 ? 24.205 -4.046 -14.622 1.00 48.81 223 ARG A O 1
ATOM 1753 N N . THR A 1 224 ? 22.618 -5.342 -15.525 1.00 53.50 224 THR A N 1
ATOM 1754 C CA . THR A 1 224 ? 22.393 -6.204 -14.364 1.00 53.50 224 THR A CA 1
ATOM 1755 C C . THR A 1 224 ? 23.561 -7.182 -14.250 1.00 53.50 224 THR A C 1
ATOM 1757 O O . THR A 1 224 ? 23.944 -7.786 -15.252 1.00 53.50 224 THR A O 1
ATOM 1760 N N . ASP A 1 225 ? 24.133 -7.334 -13.057 1.00 59.16 225 ASP A N 1
ATOM 1761 C CA . ASP A 1 225 ? 25.197 -8.308 -12.795 1.00 59.16 225 ASP A CA 1
ATOM 1762 C C . ASP A 1 225 ? 24.597 -9.723 -12.783 1.00 59.16 225 ASP A C 1
ATOM 1764 O O . ASP A 1 225 ? 23.837 -10.017 -11.862 1.00 59.16 225 ASP A O 1
ATOM 1768 N N . PRO A 1 226 ? 24.892 -10.609 -13.756 1.00 60.75 226 PRO A N 1
ATOM 1769 C CA . PRO A 1 226 ? 24.213 -11.902 -13.849 1.00 60.75 226 PRO A CA 1
ATOM 1770 C C . PRO A 1 226 ? 24.475 -12.826 -12.654 1.00 60.75 226 PRO A C 1
ATOM 1772 O O . PRO A 1 226 ? 23.736 -13.783 -12.471 1.00 60.75 226 PRO A O 1
ATOM 1775 N N . SER A 1 227 ? 25.494 -12.550 -11.830 1.00 64.12 227 SER A N 1
ATOM 1776 C CA . SER A 1 227 ? 25.762 -13.321 -10.608 1.00 64.12 227 SER A CA 1
ATOM 1777 C C . SER A 1 227 ? 24.759 -13.062 -9.474 1.00 64.12 227 SER A C 1
ATOM 1779 O O . SER A 1 227 ? 24.711 -13.833 -8.521 1.00 64.12 227 SER A O 1
ATOM 1781 N N . LEU A 1 228 ? 23.937 -12.010 -9.579 1.00 67.56 228 LEU A N 1
ATOM 1782 C CA . LEU A 1 228 ? 22.881 -11.670 -8.614 1.00 67.56 228 LEU A CA 1
ATOM 1783 C C . LEU A 1 228 ? 21.519 -12.309 -8.945 1.00 67.56 228 LEU A C 1
ATOM 1785 O O . LEU A 1 228 ? 20.523 -11.965 -8.310 1.00 67.56 228 LEU A O 1
ATOM 1789 N N . TYR A 1 229 ? 21.455 -13.170 -9.965 1.00 75.81 229 TYR A N 1
ATOM 1790 C CA . TYR A 1 229 ? 20.211 -13.655 -10.558 1.00 75.81 229 TYR A CA 1
ATOM 1791 C C . TYR A 1 229 ? 20.288 -15.154 -10.866 1.00 75.81 229 TYR A C 1
ATOM 1793 O O . TYR A 1 229 ? 21.055 -15.562 -11.736 1.00 75.81 229 TYR A O 1
ATOM 1801 N N . ASP A 1 230 ? 19.454 -15.971 -10.220 1.00 78.38 230 ASP A N 1
ATOM 1802 C CA . ASP A 1 230 ? 19.295 -17.372 -10.612 1.00 78.38 230 ASP A CA 1
ATOM 1803 C C . ASP A 1 230 ? 18.406 -17.478 -11.876 1.00 78.38 230 ASP A C 1
ATOM 1805 O O . ASP A 1 230 ? 17.224 -17.117 -11.835 1.00 78.38 230 ASP A O 1
ATOM 1809 N N . PRO A 1 231 ? 18.927 -17.969 -13.020 1.00 74.00 231 PRO A N 1
ATOM 1810 C CA . PRO A 1 231 ? 18.176 -18.044 -14.274 1.00 74.00 231 PRO A CA 1
ATOM 1811 C C . PRO A 1 231 ? 17.077 -19.120 -14.278 1.00 74.00 231 PRO A C 1
ATOM 1813 O O . PRO A 1 231 ? 16.329 -19.206 -15.251 1.00 74.00 231 PRO A O 1
ATOM 1816 N N . THR A 1 232 ? 16.973 -19.950 -13.236 1.00 81.25 232 THR A N 1
ATOM 1817 C CA . THR A 1 232 ? 15.884 -20.927 -13.077 1.00 81.25 232 THR A CA 1
ATOM 1818 C C . THR A 1 232 ? 14.624 -20.317 -12.457 1.00 81.25 232 THR A C 1
ATOM 1820 O O . THR A 1 232 ? 13.544 -20.895 -12.591 1.00 81.25 232 THR A O 1
ATOM 1823 N N . VAL A 1 233 ? 14.723 -19.137 -11.827 1.00 85.25 233 VAL A N 1
ATOM 1824 C CA . VAL A 1 233 ? 13.599 -18.469 -11.156 1.00 85.25 233 VAL A CA 1
ATOM 1825 C C . VAL A 1 233 ? 12.679 -17.809 -12.201 1.00 85.25 233 VAL A C 1
ATOM 1827 O O . VAL A 1 233 ? 13.057 -16.822 -12.839 1.00 85.25 233 VAL A O 1
ATOM 1830 N N . PRO A 1 234 ? 11.440 -18.301 -12.395 1.00 84.50 234 PRO A N 1
ATOM 1831 C CA . PRO A 1 234 ? 10.669 -18.044 -13.616 1.00 84.50 234 PRO A CA 1
ATOM 1832 C C . PRO A 1 234 ? 10.034 -16.648 -13.704 1.00 84.50 234 PRO A C 1
ATOM 1834 O O . PRO A 1 234 ? 9.521 -16.286 -14.760 1.00 84.50 234 PRO A O 1
ATOM 1837 N N . TYR A 1 235 ? 10.064 -15.866 -12.622 1.00 89.44 235 TYR A N 1
ATOM 1838 C CA . TYR A 1 235 ? 9.542 -14.493 -12.523 1.00 89.44 235 TYR A CA 1
ATOM 1839 C C . TYR A 1 235 ? 10.645 -13.444 -12.301 1.00 89.44 235 TYR A C 1
ATOM 1841 O O . TYR A 1 235 ? 10.341 -12.278 -12.054 1.00 89.44 235 TYR A O 1
ATOM 1849 N N . ILE A 1 236 ? 11.926 -13.831 -12.343 1.00 88.62 236 ILE A N 1
ATOM 1850 C CA . ILE A 1 236 ? 13.027 -13.017 -11.798 1.00 88.62 236 ILE A CA 1
ATOM 1851 C C . ILE A 1 236 ? 13.214 -11.653 -12.489 1.00 88.62 236 ILE A C 1
ATOM 1853 O O . ILE A 1 236 ? 13.686 -10.695 -11.877 1.00 88.62 236 ILE A O 1
ATOM 1857 N N . THR A 1 237 ? 12.765 -11.520 -13.739 1.00 87.56 237 THR A N 1
ATOM 1858 C CA . THR A 1 237 ? 12.713 -10.246 -14.477 1.00 87.56 237 THR A CA 1
ATOM 1859 C C . THR A 1 237 ? 11.782 -9.212 -13.839 1.00 87.56 237 THR A C 1
ATOM 1861 O O . THR A 1 237 ? 11.999 -8.018 -14.014 1.00 87.56 237 THR A O 1
ATOM 1864 N N . GLY A 1 238 ? 10.796 -9.629 -13.041 1.00 90.62 238 GLY A N 1
ATOM 1865 C CA . GLY A 1 238 ? 9.979 -8.723 -12.233 1.00 90.62 238 GLY A CA 1
ATOM 1866 C C . GLY A 1 238 ? 10.738 -8.071 -11.067 1.00 90.62 238 GLY A C 1
ATOM 1867 O O . GLY A 1 238 ? 10.287 -7.054 -10.546 1.00 90.62 238 GLY A O 1
ATOM 1868 N N . PHE A 1 239 ? 11.909 -8.599 -10.692 1.00 92.12 239 PHE A N 1
ATOM 1869 C CA . PHE A 1 239 ? 12.809 -8.039 -9.673 1.00 92.12 239 PHE A CA 1
ATOM 1870 C C . PHE A 1 239 ? 14.154 -7.577 -10.266 1.00 92.12 239 PHE A C 1
ATOM 1872 O O . PHE A 1 239 ? 15.169 -7.550 -9.564 1.00 92.12 239 PHE A O 1
ATOM 1879 N N . SER A 1 240 ? 14.178 -7.214 -11.554 1.00 89.12 240 SER A N 1
ATOM 1880 C CA . SER A 1 240 ? 15.327 -6.598 -12.232 1.00 89.12 240 SER A CA 1
ATOM 1881 C C . SER A 1 240 ? 15.038 -5.148 -12.640 1.00 89.12 240 SER A C 1
ATOM 1883 O O . SER A 1 240 ? 13.892 -4.697 -12.599 1.00 89.12 240 SER A O 1
ATOM 1885 N N . ASN A 1 241 ? 16.074 -4.380 -12.997 1.00 91.75 241 ASN A N 1
ATOM 1886 C CA . ASN A 1 241 ? 15.896 -2.981 -13.401 1.00 91.75 241 ASN A CA 1
ATOM 1887 C C . ASN A 1 241 ? 14.928 -2.867 -14.597 1.00 91.75 241 ASN A C 1
ATOM 1889 O O . ASN A 1 241 ? 15.059 -3.586 -15.589 1.00 91.75 241 ASN A O 1
ATOM 1893 N N . GLY A 1 242 ? 13.968 -1.946 -14.499 1.00 91.06 242 GLY A N 1
ATOM 1894 C CA . GLY A 1 242 ? 12.987 -1.647 -15.542 1.00 91.06 242 GLY A CA 1
ATOM 1895 C C . GLY A 1 242 ? 13.542 -0.745 -16.648 1.00 91.06 242 GLY A C 1
ATOM 1896 O O . GLY A 1 242 ? 14.749 -0.614 -16.846 1.00 91.06 242 GLY A O 1
ATOM 1897 N N . THR A 1 243 ? 12.655 -0.096 -17.403 1.00 89.06 243 THR A N 1
ATOM 1898 C CA . THR A 1 243 ? 13.035 0.822 -18.491 1.00 89.06 243 THR A CA 1
ATOM 1899 C C . THR A 1 243 ? 12.057 1.999 -18.582 1.00 89.06 243 THR A C 1
ATOM 1901 O O . THR A 1 243 ? 10.842 1.822 -18.460 1.00 89.06 243 THR A O 1
ATOM 1904 N N . GLU A 1 244 ? 12.591 3.206 -18.793 1.00 90.12 244 GLU A N 1
ATOM 1905 C CA . GLU A 1 244 ? 11.818 4.427 -19.062 1.00 90.12 244 GLU A CA 1
ATOM 1906 C C . GLU A 1 244 ? 11.364 4.448 -20.531 1.00 90.12 244 GLU A C 1
ATOM 1908 O O . GLU A 1 244 ? 12.181 4.361 -21.447 1.00 90.12 244 GLU A O 1
ATOM 1913 N N . ILE A 1 245 ? 10.051 4.556 -20.750 1.00 87.69 245 ILE A N 1
ATOM 1914 C CA . ILE A 1 245 ? 9.409 4.591 -22.067 1.00 87.69 245 ILE A CA 1
ATOM 1915 C C . ILE A 1 245 ? 8.704 5.934 -22.233 1.00 87.69 245 ILE A C 1
ATOM 1917 O O . ILE A 1 245 ? 7.697 6.198 -21.578 1.00 87.69 245 ILE A O 1
ATOM 1921 N N . THR A 1 246 ? 9.219 6.771 -23.137 1.00 81.69 246 THR A N 1
ATOM 1922 C CA . THR A 1 246 ? 8.749 8.152 -23.319 1.00 81.69 246 THR A CA 1
ATOM 1923 C C . THR A 1 246 ? 7.279 8.234 -23.730 1.00 81.69 246 THR A C 1
ATOM 1925 O O . THR A 1 246 ? 6.539 8.973 -23.091 1.00 81.69 246 THR A O 1
ATOM 1928 N N . VAL A 1 247 ? 6.870 7.516 -24.782 1.00 81.25 247 VAL A N 1
ATOM 1929 C CA . VAL A 1 247 ? 5.480 7.311 -25.244 1.00 81.25 247 VAL A CA 1
ATOM 1930 C C . VAL A 1 247 ? 5.454 6.017 -26.060 1.00 81.25 247 VAL A C 1
ATOM 1932 O O . VAL A 1 247 ? 6.389 5.758 -26.819 1.00 81.25 247 VAL A O 1
ATOM 1935 N N . MET A 1 248 ? 4.388 5.225 -25.949 1.00 78.94 248 MET A N 1
ATOM 1936 C CA . MET A 1 248 ? 4.123 4.083 -26.824 1.00 78.94 248 MET A CA 1
ATOM 1937 C C . MET A 1 248 ? 2.621 3.785 -26.898 1.00 78.94 248 MET A C 1
ATOM 1939 O O . MET A 1 248 ? 1.946 3.792 -25.876 1.00 78.94 248 MET A O 1
ATOM 1943 N N . THR A 1 249 ? 2.098 3.439 -28.076 1.00 76.81 249 THR A N 1
ATOM 1944 C CA . THR A 1 249 ? 0.686 3.050 -28.258 1.00 76.81 249 THR A CA 1
ATOM 1945 C C . THR A 1 249 ? 0.582 1.542 -28.541 1.00 76.81 249 THR A C 1
ATOM 1947 O O . THR A 1 249 ? 0.651 1.144 -29.705 1.00 76.81 249 THR A O 1
ATOM 1950 N N . PRO A 1 250 ? 0.486 0.667 -27.518 1.00 68.94 250 PRO A N 1
ATOM 1951 C CA . PRO A 1 250 ? 0.291 -0.768 -27.732 1.00 68.94 250 PRO A CA 1
ATOM 1952 C C . PRO A 1 250 ? -1.033 -1.070 -28.451 1.00 68.94 250 PRO A C 1
ATOM 1954 O O . PRO A 1 250 ? -2.096 -0.585 -28.061 1.00 68.94 250 PRO A O 1
ATOM 1957 N N . SER A 1 251 ? -0.984 -1.919 -29.478 1.00 66.44 251 SER A N 1
ATOM 1958 C CA . SER A 1 251 ? -2.177 -2.415 -30.166 1.00 66.44 251 SER A CA 1
ATOM 1959 C C . SER A 1 251 ? -2.922 -3.427 -29.295 1.00 66.44 251 SER A C 1
ATOM 1961 O O . SER A 1 251 ? -2.369 -4.463 -28.927 1.00 66.44 251 SER A O 1
ATOM 1963 N N . LEU A 1 252 ? -4.191 -3.153 -28.972 1.00 66.50 252 LEU A N 1
ATOM 1964 C CA . LEU A 1 252 ? -5.026 -4.099 -28.227 1.00 66.50 252 LEU A CA 1
ATOM 1965 C C . LEU A 1 252 ? -5.155 -5.424 -28.983 1.00 66.50 252 LEU A C 1
ATOM 1967 O O . LEU A 1 252 ? -5.543 -5.450 -30.152 1.00 66.50 252 LEU A O 1
ATOM 1971 N N . SER A 1 253 ? -4.869 -6.525 -28.289 1.00 57.03 253 SER A N 1
ATOM 1972 C CA . SER A 1 253 ? -5.046 -7.874 -28.819 1.00 57.03 253 SER A CA 1
ATOM 1973 C C . SER A 1 253 ? -6.421 -8.406 -28.405 1.00 57.03 253 SER A C 1
ATOM 1975 O O . SER A 1 253 ? -6.619 -8.678 -27.217 1.00 57.03 253 SER A O 1
ATOM 1977 N N . PRO A 1 254 ? -7.374 -8.590 -29.336 1.00 49.81 254 PRO A N 1
ATOM 1978 C CA . PRO A 1 254 ? -8.623 -9.272 -29.030 1.00 49.81 254 PRO A CA 1
ATOM 1979 C C . PRO A 1 254 ? -8.369 -10.773 -28.838 1.00 49.81 254 PRO A C 1
ATOM 1981 O O . PRO A 1 254 ? -7.767 -11.423 -29.693 1.00 49.81 254 PRO A O 1
ATOM 1984 N N . GLN A 1 255 ? -8.855 -11.331 -27.730 1.00 48.78 255 GLN A N 1
ATOM 1985 C CA . GLN A 1 255 ? -9.033 -12.777 -27.586 1.00 48.78 255 GLN A CA 1
ATOM 1986 C C . GLN A 1 255 ? -10.296 -13.226 -28.345 1.00 48.78 255 GLN A C 1
ATOM 1988 O O . GLN A 1 255 ? -11.203 -12.417 -28.551 1.00 48.78 255 GLN A O 1
ATOM 1993 N N . PRO A 1 256 ? -10.424 -14.512 -28.723 1.00 36.19 256 PRO A N 1
ATOM 1994 C CA . PRO A 1 256 ? -11.641 -15.054 -29.332 1.00 36.19 256 PRO A CA 1
ATOM 1995 C C . PRO A 1 256 ? -12.778 -15.315 -28.317 1.00 36.19 256 PRO A C 1
ATOM 1997 O O . PRO A 1 256 ? -13.718 -16.052 -28.625 1.00 36.19 256 PRO A O 1
ATOM 2000 N N . SER A 1 257 ? -12.718 -14.740 -27.108 1.00 39.12 257 SER A N 1
ATOM 2001 C CA . SER A 1 257 ? -13.817 -14.776 -26.140 1.00 39.12 257 SER A CA 1
ATOM 2002 C C . SER A 1 257 ? -15.031 -14.012 -26.690 1.00 39.12 257 SER A C 1
ATOM 2004 O O . SER A 1 257 ? -14.921 -12.969 -27.332 1.00 39.12 257 SER A O 1
ATOM 2006 N N . ARG A 1 258 ? -16.237 -14.556 -26.477 1.00 38.09 258 ARG A N 1
ATOM 2007 C CA . ARG A 1 258 ? -17.462 -14.094 -27.166 1.00 38.09 258 ARG A CA 1
ATOM 2008 C C . ARG A 1 258 ? -17.978 -12.727 -26.679 1.00 38.09 258 ARG A C 1
ATOM 2010 O O . ARG A 1 258 ? -18.886 -12.171 -27.293 1.00 38.09 258 ARG A O 1
ATOM 2017 N N . LYS A 1 259 ? -17.390 -12.188 -25.607 1.00 41.12 259 LYS A N 1
ATOM 2018 C CA . LYS A 1 259 ? -17.524 -10.800 -25.156 1.00 41.12 259 LYS A CA 1
ATOM 2019 C C . LYS A 1 259 ? -16.388 -9.973 -25.776 1.00 41.12 259 LYS A C 1
ATOM 2021 O O . LYS A 1 259 ? -15.286 -9.935 -25.241 1.00 41.12 259 LYS A O 1
ATOM 2026 N N . THR A 1 260 ? -16.650 -9.281 -26.885 1.00 42.28 260 THR A N 1
ATOM 2027 C CA . THR A 1 260 ? -15.772 -8.176 -27.323 1.00 42.28 260 THR A CA 1
ATOM 2028 C C . THR A 1 260 ? -15.635 -7.135 -26.214 1.00 42.28 260 THR A C 1
ATOM 2030 O O . THR A 1 260 ? -16.576 -6.983 -25.439 1.00 42.28 260 THR A O 1
ATOM 2033 N N . LEU A 1 261 ? -14.557 -6.336 -26.215 1.00 46.09 261 LEU A N 1
ATOM 2034 C CA . LEU A 1 261 ? -14.460 -5.110 -25.408 1.00 46.09 261 LEU A CA 1
ATOM 2035 C C . LEU A 1 261 ? -15.755 -4.282 -25.579 1.00 46.09 261 LEU A C 1
ATOM 2037 O O . LEU A 1 261 ? -16.019 -3.763 -26.674 1.00 46.09 261 LEU A O 1
ATOM 2041 N N . SER A 1 262 ? -16.582 -4.290 -24.529 1.00 39.41 262 SER A N 1
ATOM 2042 C CA . SER A 1 262 ? -18.017 -3.968 -24.558 1.00 39.41 262 SER A CA 1
ATOM 2043 C C . SER A 1 262 ? -18.312 -2.641 -23.858 1.00 39.41 262 SER A C 1
ATOM 2045 O O . SER A 1 262 ? -17.443 -2.067 -23.198 1.00 39.41 262 SER A O 1
ATOM 2047 N N . THR A 1 263 ? -19.560 -2.185 -23.948 1.00 40.41 263 THR A N 1
ATOM 2048 C CA . THR A 1 263 ? -20.073 -0.964 -23.302 1.00 40.41 263 THR A CA 1
ATOM 2049 C C . THR A 1 263 ? -19.952 -0.966 -21.776 1.00 40.41 263 THR A C 1
ATOM 2051 O O . THR A 1 263 ? -20.069 0.089 -21.174 1.00 40.41 263 THR A O 1
ATOM 2054 N N . THR A 1 264 ? -19.688 -2.124 -21.163 1.00 41.53 264 THR A N 1
ATOM 2055 C CA . THR A 1 264 ? -19.449 -2.307 -19.721 1.00 41.53 264 THR A CA 1
ATOM 2056 C C . THR A 1 264 ? -17.996 -2.084 -19.276 1.00 41.53 264 THR A C 1
ATOM 2058 O O . THR A 1 264 ? -17.701 -2.122 -18.084 1.00 41.53 264 THR A O 1
ATOM 2061 N N . THR A 1 265 ? -17.062 -1.864 -20.207 1.00 50.56 265 THR A N 1
ATOM 2062 C CA . THR A 1 265 ? -15.696 -1.410 -19.873 1.00 50.56 265 THR A CA 1
ATOM 2063 C C . THR A 1 265 ? -15.686 0.112 -19.624 1.00 50.56 265 THR A C 1
ATOM 2065 O O . THR A 1 265 ? -16.726 0.749 -19.789 1.00 50.56 265 THR A O 1
ATOM 2068 N N . PRO A 1 266 ? -14.535 0.768 -19.364 1.00 50.47 266 PRO A N 1
ATOM 2069 C CA . PRO A 1 266 ? -14.354 2.219 -19.574 1.00 50.47 266 PRO A CA 1
ATOM 2070 C C . PRO A 1 266 ? -14.582 2.707 -21.033 1.00 50.47 266 PRO A C 1
ATOM 2072 O O . PRO A 1 266 ? -14.030 3.718 -21.463 1.00 50.47 266 PRO A O 1
ATOM 2075 N N . GLY A 1 267 ? -15.382 1.981 -21.821 1.00 44.44 267 GLY A N 1
ATOM 2076 C CA . GLY A 1 267 ? -15.666 2.168 -23.243 1.00 44.44 267 GLY A CA 1
ATOM 2077 C C . GLY A 1 267 ? -16.496 3.399 -23.596 1.00 44.44 267 GLY A C 1
ATOM 2078 O O . GLY A 1 267 ? -16.610 3.713 -24.773 1.00 44.44 267 GLY A O 1
ATOM 2079 N N . SER A 1 268 ? -17.056 4.090 -22.602 1.00 53.56 268 SER A N 1
ATOM 2080 C CA . SER A 1 268 ? -17.772 5.364 -22.757 1.00 53.56 268 SER A CA 1
ATOM 2081 C C . SER A 1 268 ? -17.005 6.572 -22.205 1.00 53.56 268 SER A C 1
ATOM 2083 O O . SER A 1 268 ? -17.440 7.708 -22.393 1.00 53.56 268 SER A O 1
ATOM 2085 N N . LYS A 1 269 ? -15.892 6.359 -21.486 1.00 67.62 269 LYS A N 1
ATOM 2086 C CA . LYS A 1 269 ? -15.192 7.423 -20.754 1.00 67.62 269 LYS A CA 1
ATOM 2087 C C . LYS A 1 269 ? -13.714 7.094 -20.567 1.00 67.62 269 LYS A C 1
ATOM 2089 O O . LYS A 1 269 ? -13.350 6.275 -19.722 1.00 67.62 269 LYS A O 1
ATOM 2094 N N . ALA A 1 270 ? -12.870 7.769 -21.342 1.00 83.00 270 ALA A N 1
ATOM 2095 C CA . ALA A 1 270 ? -11.425 7.620 -21.248 1.00 83.00 270 ALA A CA 1
ATOM 2096 C C . ALA A 1 270 ? -10.887 8.038 -19.861 1.00 83.00 270 ALA A C 1
ATOM 2098 O O . ALA A 1 270 ? -11.458 8.894 -19.181 1.00 83.00 270 ALA A O 1
ATOM 2099 N N . GLY A 1 271 ? -9.781 7.427 -19.442 1.00 90.81 271 GLY A N 1
ATOM 2100 C CA . GLY A 1 271 ? -9.169 7.648 -18.130 1.00 90.81 271 GLY A CA 1
ATOM 2101 C C . GLY A 1 271 ? -7.735 7.127 -18.062 1.00 90.81 271 GLY A C 1
ATOM 2102 O O . GLY A 1 271 ? -7.199 6.633 -19.055 1.00 90.81 271 GLY A O 1
ATOM 2103 N N . ALA A 1 272 ? -7.097 7.257 -16.901 1.00 93.81 272 ALA A N 1
ATOM 2104 C CA . ALA A 1 272 ? -5.706 6.866 -16.698 1.00 93.81 272 ALA A CA 1
ATOM 2105 C C . ALA A 1 272 ? -5.532 5.936 -15.490 1.00 93.81 272 ALA A C 1
ATOM 2107 O O . ALA A 1 272 ? -5.949 6.254 -14.374 1.00 93.81 272 ALA A O 1
ATOM 2108 N N . LEU A 1 273 ? -4.853 4.809 -15.712 1.00 97.06 273 LEU A N 1
ATOM 2109 C CA . LEU A 1 273 ? -4.275 3.968 -14.668 1.00 97.06 273 LEU A CA 1
ATOM 2110 C C . LEU A 1 273 ? -2.838 4.427 -14.411 1.00 97.06 273 LEU A C 1
ATOM 2112 O O . LEU A 1 273 ? -2.000 4.401 -15.313 1.00 97.06 273 LEU A O 1
ATOM 2116 N N . TYR A 1 274 ? -2.540 4.758 -13.160 1.00 98.06 274 TYR A N 1
ATOM 2117 C CA . TYR A 1 274 ? -1.183 4.980 -12.679 1.00 98.06 274 TYR A CA 1
ATOM 2118 C C . TYR A 1 274 ? -0.730 3.806 -11.804 1.00 98.06 274 TYR A C 1
ATOM 2120 O O . TYR A 1 274 ? -1.483 3.330 -10.952 1.00 98.06 274 TYR A O 1
ATOM 2128 N N . ARG A 1 275 ? 0.513 3.351 -11.991 1.00 98.25 275 ARG A N 1
ATOM 2129 C CA . ARG A 1 275 ? 1.206 2.381 -11.123 1.00 98.25 275 ARG A CA 1
ATOM 2130 C C . ARG A 1 275 ? 2.501 3.010 -10.620 1.00 98.25 275 ARG A C 1
ATOM 2132 O O . ARG A 1 275 ? 3.189 3.670 -11.396 1.00 98.25 275 ARG A O 1
ATOM 2139 N N . ASN A 1 276 ? 2.855 2.765 -9.365 1.00 98.06 276 ASN A N 1
ATOM 2140 C CA . ASN A 1 276 ? 4.163 3.105 -8.812 1.00 98.06 276 ASN A CA 1
ATOM 2141 C C . ASN A 1 276 ? 4.855 1.838 -8.297 1.00 98.06 276 ASN A C 1
ATOM 2143 O O . ASN A 1 276 ? 4.202 0.844 -7.969 1.00 98.06 276 ASN A O 1
ATOM 2147 N N . GLY A 1 277 ? 6.179 1.856 -8.253 1.00 96.81 277 GLY A N 1
ATOM 2148 C CA . GLY A 1 277 ? 6.961 0.705 -7.847 1.00 96.81 277 GLY A CA 1
ATOM 2149 C C . GLY A 1 277 ? 8.461 0.966 -7.821 1.00 96.81 277 GLY A C 1
ATOM 2150 O O . GLY A 1 277 ? 8.940 1.917 -8.444 1.00 96.81 277 GLY A O 1
ATOM 2151 N N . PRO A 1 278 ? 9.228 0.094 -7.151 1.00 95.44 278 PRO A N 1
ATOM 2152 C CA . PRO A 1 278 ? 10.665 0.021 -7.342 1.00 95.44 278 PRO A CA 1
ATOM 2153 C C . PRO A 1 278 ? 10.970 -0.469 -8.768 1.00 95.44 278 PRO A C 1
ATOM 2155 O O . PRO A 1 278 ? 10.503 -1.524 -9.189 1.00 95.44 278 PRO A O 1
ATOM 2158 N N . GLY A 1 279 ? 11.761 0.300 -9.518 1.00 94.06 279 GLY A N 1
ATOM 2159 C CA . GLY A 1 279 ? 12.204 -0.051 -10.873 1.00 94.06 279 GLY A CA 1
ATOM 2160 C C . GLY A 1 279 ? 13.711 0.044 -11.101 1.00 94.06 279 GLY A C 1
ATOM 2161 O O . GLY A 1 279 ? 14.171 -0.312 -12.184 1.00 94.06 279 GLY A O 1
ATOM 2162 N N . VAL A 1 280 ? 14.490 0.482 -10.106 1.00 92.75 280 VAL A N 1
ATOM 2163 C CA . VAL A 1 280 ? 15.957 0.346 -10.100 1.00 92.75 280 VAL A CA 1
ATOM 2164 C C . VAL A 1 280 ? 16.387 -0.326 -8.801 1.00 92.75 280 VAL A C 1
ATOM 2166 O O . VAL A 1 280 ? 16.249 0.249 -7.720 1.00 92.75 280 VAL A O 1
ATOM 2169 N N . PHE A 1 281 ? 16.903 -1.547 -8.918 1.00 90.19 281 PHE A N 1
ATOM 2170 C CA . PHE A 1 281 ? 17.357 -2.387 -7.810 1.00 90.19 281 PHE A CA 1
ATOM 2171 C C . PHE A 1 281 ? 18.884 -2.450 -7.722 1.00 90.19 281 PHE A C 1
ATOM 2173 O O . PHE A 1 281 ? 19.427 -2.463 -6.619 1.00 90.19 281 PHE A O 1
ATOM 2180 N N . ASP A 1 282 ? 19.563 -2.456 -8.875 1.00 88.31 282 ASP A N 1
ATOM 2181 C CA . ASP A 1 282 ? 21.014 -2.624 -8.989 1.00 88.31 282 ASP A CA 1
ATOM 2182 C C . ASP A 1 282 ? 21.683 -1.416 -9.657 1.00 88.31 282 ASP A C 1
ATOM 2184 O O . ASP A 1 282 ? 21.195 -0.884 -10.660 1.00 88.31 282 ASP A O 1
ATOM 2188 N N . LEU A 1 283 ? 22.837 -1.003 -9.125 1.00 86.62 283 LEU A N 1
ATOM 2189 C CA . LEU A 1 283 ? 23.579 0.181 -9.560 1.00 86.62 283 LEU A CA 1
ATOM 2190 C C . LEU A 1 283 ? 25.078 -0.115 -9.756 1.00 86.62 283 LEU A C 1
ATOM 2192 O O . LEU A 1 283 ? 25.793 -0.424 -8.801 1.00 86.62 283 LEU A O 1
ATOM 2196 N N . GLU A 1 284 ? 25.570 0.058 -10.988 1.00 84.69 284 GLU A N 1
ATOM 2197 C CA . GLU A 1 284 ? 27.007 0.160 -11.298 1.00 84.69 284 GLU A CA 1
ATOM 2198 C C . GLU A 1 284 ? 27.602 1.473 -10.734 1.00 84.69 284 GLU A C 1
ATOM 2200 O O . GLU A 1 284 ? 26.994 2.543 -10.841 1.00 84.69 284 GLU A O 1
ATOM 2205 N N . TYR A 1 285 ? 28.819 1.438 -10.196 1.00 82.56 285 TYR A N 1
ATOM 2206 C CA . TYR A 1 285 ? 29.578 2.621 -9.764 1.00 82.56 285 TYR A CA 1
ATOM 2207 C C . TYR A 1 285 ? 31.089 2.416 -9.964 1.00 82.56 285 TYR A C 1
ATOM 2209 O O . TYR A 1 285 ? 31.565 1.282 -10.066 1.00 82.56 285 TYR A O 1
ATOM 2217 N N . ARG A 1 286 ? 31.882 3.495 -10.045 1.00 81.81 286 ARG A N 1
ATOM 2218 C CA . ARG A 1 286 ? 33.342 3.391 -10.214 1.00 81.81 286 ARG A CA 1
ATOM 2219 C C . ARG A 1 286 ? 34.059 3.423 -8.872 1.00 81.81 286 ARG A C 1
ATOM 2221 O O . ARG A 1 286 ? 34.069 4.432 -8.174 1.00 81.81 286 ARG A O 1
ATOM 2228 N N . ARG A 1 287 ? 34.759 2.337 -8.539 1.00 78.06 287 ARG A N 1
ATOM 2229 C CA . ARG A 1 287 ? 35.648 2.282 -7.374 1.00 78.06 287 ARG A CA 1
ATOM 2230 C C . ARG A 1 287 ? 37.101 2.199 -7.842 1.00 78.06 287 ARG A C 1
ATOM 2232 O O . ARG A 1 287 ? 37.547 1.191 -8.385 1.00 78.06 287 ARG A O 1
ATOM 2239 N N . HIS A 1 288 ? 37.848 3.284 -7.642 1.00 80.38 288 HIS A N 1
ATOM 2240 C CA . HIS A 1 288 ? 39.200 3.475 -8.184 1.00 80.38 288 HIS A CA 1
ATOM 2241 C C . HIS A 1 288 ? 39.248 3.294 -9.718 1.00 80.38 288 HIS A C 1
ATOM 2243 O O . HIS A 1 288 ? 38.765 4.158 -10.443 1.00 80.38 288 HIS A O 1
ATOM 2249 N N . ARG A 1 289 ? 39.831 2.195 -10.221 1.00 79.44 289 ARG A N 1
ATOM 2250 C CA . ARG A 1 289 ? 39.912 1.860 -11.659 1.00 79.44 289 ARG A CA 1
ATOM 2251 C C . ARG A 1 289 ? 38.981 0.711 -12.077 1.00 79.44 289 ARG A C 1
ATOM 2253 O O . ARG A 1 289 ? 39.070 0.252 -13.210 1.00 79.44 289 ARG A O 1
ATOM 2260 N N . GLN A 1 290 ? 38.112 0.240 -11.183 1.00 80.69 290 GLN A N 1
ATOM 2261 C CA . GLN A 1 290 ? 37.187 -0.869 -11.428 1.00 80.69 290 GLN A CA 1
ATOM 2262 C C . GLN A 1 290 ? 35.733 -0.381 -11.436 1.00 80.69 290 GLN A C 1
ATOM 2264 O O . GLN A 1 290 ? 35.381 0.579 -10.746 1.00 80.69 290 GLN A O 1
ATOM 2269 N N . ILE A 1 291 ? 34.888 -1.060 -12.213 1.00 82.00 291 ILE A N 1
ATOM 2270 C CA . ILE A 1 291 ? 33.431 -0.993 -12.057 1.00 82.00 291 ILE A CA 1
ATOM 2271 C C . ILE A 1 291 ? 33.067 -1.948 -10.917 1.00 82.00 291 ILE A C 1
ATOM 2273 O O . ILE A 1 291 ? 33.627 -3.040 -10.826 1.00 82.00 291 ILE A O 1
ATOM 2277 N N . ALA A 1 292 ? 32.173 -1.520 -10.036 1.00 82.25 292 ALA A N 1
ATOM 2278 C CA . ALA A 1 292 ? 31.636 -2.316 -8.945 1.00 82.25 292 ALA A CA 1
ATOM 2279 C C . ALA A 1 292 ? 30.113 -2.168 -8.907 1.00 82.25 292 ALA A C 1
ATOM 2281 O O . ALA A 1 292 ? 29.581 -1.126 -9.285 1.00 82.25 292 ALA A O 1
ATOM 2282 N N . ASN A 1 293 ? 29.431 -3.200 -8.418 1.00 81.56 293 ASN A N 1
ATOM 2283 C CA . ASN A 1 293 ? 27.973 -3.273 -8.396 1.00 81.56 293 ASN A CA 1
ATOM 2284 C C . ASN A 1 293 ? 27.438 -3.197 -6.960 1.00 81.56 293 ASN A C 1
ATOM 2286 O O . ASN A 1 293 ? 28.155 -3.468 -5.988 1.00 81.56 293 ASN A O 1
ATOM 2290 N N . MET A 1 294 ? 26.186 -2.768 -6.832 1.00 83.31 294 MET A N 1
ATOM 2291 C CA . MET A 1 294 ? 25.439 -2.689 -5.579 1.00 83.31 294 MET A CA 1
ATOM 2292 C C . MET A 1 294 ? 23.963 -2.960 -5.872 1.00 83.31 294 MET A C 1
ATOM 2294 O O . MET A 1 294 ? 23.324 -2.148 -6.536 1.00 83.31 294 MET A O 1
ATOM 2298 N N . SER A 1 295 ? 23.443 -4.071 -5.352 1.00 85.19 295 SER A N 1
ATOM 2299 C CA . SER A 1 295 ? 22.003 -4.275 -5.165 1.00 85.19 295 SER A CA 1
ATOM 2300 C C . SER A 1 295 ? 21.548 -3.525 -3.914 1.00 85.19 295 SER A C 1
ATOM 2302 O O . SER A 1 295 ? 22.326 -3.358 -2.968 1.00 85.19 295 SER A O 1
ATOM 2304 N N . PHE A 1 296 ? 20.282 -3.123 -3.868 1.00 86.19 296 PHE A N 1
ATOM 2305 C CA . PHE A 1 296 ? 19.608 -2.883 -2.592 1.00 86.19 296 PHE A CA 1
ATOM 2306 C C . PHE A 1 296 ? 19.234 -4.206 -1.892 1.00 86.19 296 PHE A C 1
ATOM 2308 O O . PHE A 1 296 ? 19.445 -5.283 -2.454 1.00 86.19 296 PHE A O 1
ATOM 2315 N N . ALA A 1 297 ? 18.727 -4.140 -0.656 1.00 84.12 297 ALA A N 1
ATOM 2316 C CA . ALA A 1 297 ? 18.501 -5.323 0.177 1.00 84.12 297 ALA A CA 1
ATOM 2317 C C . ALA A 1 297 ? 17.059 -5.844 0.085 1.00 84.12 297 ALA A C 1
ATOM 2319 O O . ALA A 1 297 ? 16.854 -7.039 -0.106 1.00 84.12 297 ALA A O 1
ATOM 2320 N N . HIS A 1 298 ? 16.065 -4.961 0.182 1.00 88.62 298 HIS A N 1
ATOM 2321 C CA . HIS A 1 298 ? 14.644 -5.319 0.199 1.00 88.62 298 HIS A CA 1
ATOM 2322 C C . HIS A 1 298 ? 13.913 -4.832 -1.061 1.00 88.62 298 HIS A C 1
ATOM 2324 O O . HIS A 1 298 ? 14.303 -3.828 -1.654 1.00 88.62 298 HIS A O 1
ATOM 2330 N N . TRP A 1 299 ? 12.823 -5.491 -1.471 1.00 91.06 299 TRP A N 1
ATOM 2331 C CA . TRP A 1 299 ? 12.019 -5.088 -2.639 1.00 91.06 299 TRP A CA 1
ATOM 2332 C C . TRP A 1 299 ? 11.630 -3.599 -2.592 1.00 91.06 299 TRP A C 1
ATOM 2334 O O . TRP A 1 299 ? 11.859 -2.860 -3.550 1.00 91.06 299 TRP A O 1
ATOM 2344 N N . PHE A 1 300 ? 11.156 -3.127 -1.433 1.00 90.38 300 PHE A N 1
ATOM 2345 C CA . PHE A 1 300 ? 10.764 -1.726 -1.204 1.00 90.38 300 PHE A CA 1
ATOM 2346 C C . PHE A 1 300 ? 11.928 -0.712 -1.203 1.00 90.38 300 PHE A C 1
ATOM 2348 O O . PHE A 1 300 ? 11.672 0.491 -1.147 1.00 90.38 300 PHE A O 1
ATOM 2355 N N . ASP A 1 301 ? 13.194 -1.139 -1.266 1.00 88.06 301 ASP A N 1
ATOM 2356 C CA . ASP A 1 301 ? 14.331 -0.214 -1.358 1.00 88.06 301 ASP A CA 1
ATOM 2357 C C . ASP A 1 301 ? 14.494 0.410 -2.754 1.00 88.06 301 ASP A C 1
ATOM 2359 O O . ASP A 1 301 ? 15.132 1.464 -2.874 1.00 88.06 301 ASP A O 1
ATOM 2363 N N . GLY A 1 302 ? 14.027 -0.269 -3.807 1.00 90.62 302 GLY A N 1
ATOM 2364 C CA . GLY A 1 302 ? 14.344 0.089 -5.191 1.00 90.62 302 GLY A CA 1
ATOM 2365 C C . GLY A 1 302 ? 13.809 1.465 -5.590 1.00 90.62 302 GLY A C 1
ATOM 2366 O O . GLY A 1 302 ? 12.717 1.864 -5.186 1.00 90.62 302 GLY A O 1
ATOM 2367 N N . LEU A 1 303 ? 14.579 2.214 -6.382 1.00 94.19 303 LEU A N 1
ATOM 2368 C CA . LEU A 1 303 ? 14.223 3.590 -6.746 1.00 94.19 303 LEU A CA 1
ATOM 2369 C C . LEU A 1 303 ? 12.988 3.619 -7.669 1.00 94.19 303 LEU A C 1
ATOM 2371 O O . LEU A 1 303 ? 12.820 2.699 -8.474 1.00 94.19 303 LEU A O 1
ATOM 2375 N N . PRO A 1 304 ? 12.125 4.647 -7.560 1.00 95.81 304 PRO A N 1
ATOM 2376 C CA . PRO A 1 304 ? 10.818 4.684 -8.210 1.00 95.81 304 PRO A CA 1
ATOM 2377 C C . PRO A 1 304 ? 10.875 4.677 -9.740 1.00 95.81 304 PRO A C 1
ATOM 2379 O O . PRO A 1 304 ? 11.558 5.500 -10.357 1.00 95.81 304 PRO A O 1
ATOM 2382 N N . LEU A 1 305 ? 10.053 3.810 -10.330 1.00 97.31 305 LEU A N 1
ATOM 2383 C CA . LEU A 1 305 ? 9.617 3.846 -11.722 1.00 97.31 305 LEU A CA 1
ATOM 2384 C C . LEU A 1 305 ? 8.088 3.965 -11.726 1.00 97.31 305 LEU A C 1
ATOM 2386 O O . LEU A 1 305 ? 7.374 3.058 -11.301 1.00 97.31 305 LEU A O 1
ATOM 2390 N N . VAL A 1 306 ? 7.584 5.107 -12.187 1.00 98.31 306 VAL A N 1
ATOM 2391 C CA . VAL A 1 306 ? 6.143 5.351 -12.324 1.00 98.31 306 VAL A CA 1
ATOM 2392 C C . VAL A 1 306 ? 5.704 4.951 -13.726 1.00 98.31 306 VAL A C 1
ATOM 2394 O O . VAL A 1 306 ? 6.409 5.217 -14.699 1.00 98.31 306 VAL A O 1
ATOM 2397 N N . HIS A 1 307 ? 4.521 4.350 -13.838 1.00 97.88 307 HIS A N 1
ATOM 2398 C CA . HIS A 1 307 ? 3.898 3.959 -15.098 1.00 97.88 307 HIS A CA 1
ATOM 2399 C C . HIS A 1 307 ? 2.520 4.617 -15.247 1.00 97.88 307 HIS A C 1
ATOM 2401 O O . HIS A 1 307 ? 1.760 4.707 -14.281 1.00 97.88 307 HIS A O 1
ATOM 2407 N N . ARG A 1 308 ? 2.181 5.021 -16.473 1.00 96.88 308 ARG A N 1
ATOM 2408 C CA . ARG A 1 308 ? 0.884 5.573 -16.884 1.00 96.88 308 ARG A CA 1
ATOM 2409 C C . ARG A 1 308 ? 0.342 4.751 -18.047 1.00 96.88 308 ARG A C 1
ATOM 2411 O O . ARG A 1 308 ? 1.042 4.566 -19.040 1.00 96.88 308 ARG A O 1
ATOM 2418 N N . PHE A 1 309 ? -0.909 4.325 -17.932 1.00 95.81 309 PHE A N 1
ATOM 2419 C CA . PHE A 1 309 ? -1.708 3.780 -19.023 1.00 95.81 309 PHE A CA 1
ATOM 2420 C C . PHE A 1 309 ? -2.930 4.675 -19.203 1.00 95.81 309 PHE A C 1
ATOM 2422 O O . PHE A 1 309 ? -3.846 4.642 -18.385 1.00 95.81 309 PHE A O 1
ATOM 2429 N N . GLU A 1 310 ? -2.941 5.488 -20.252 1.00 93.81 310 GLU A N 1
ATOM 2430 C CA . GLU A 1 310 ? -4.158 6.160 -20.700 1.00 93.81 310 GLU A CA 1
ATOM 2431 C C . GLU A 1 310 ? -4.973 5.175 -21.528 1.00 93.81 310 GLU A C 1
ATOM 2433 O O . GLU A 1 310 ? -4.440 4.532 -22.431 1.00 93.81 310 GLU A O 1
ATOM 2438 N N . ILE A 1 311 ? -6.249 5.033 -21.193 1.00 91.00 311 ILE A N 1
ATOM 2439 C CA . ILE A 1 311 ? -7.153 4.049 -21.775 1.00 91.00 311 ILE A CA 1
ATOM 2440 C C . ILE A 1 311 ? -8.348 4.808 -22.339 1.00 91.00 311 ILE A C 1
ATOM 2442 O O . ILE A 1 311 ? -9.146 5.379 -21.597 1.00 91.00 311 ILE A O 1
ATOM 2446 N N . ASP A 1 312 ? -8.467 4.785 -23.659 1.00 86.88 312 ASP A N 1
ATOM 2447 C CA . ASP A 1 312 ? -9.599 5.295 -24.424 1.00 86.88 312 ASP A CA 1
ATOM 2448 C C . ASP A 1 312 ? -10.354 4.077 -24.961 1.00 86.88 312 ASP A C 1
ATOM 2450 O O . ASP A 1 312 ? -9.995 3.486 -25.984 1.00 86.88 312 ASP A O 1
ATOM 2454 N N . GLY A 1 313 ? -11.348 3.632 -24.188 1.00 76.25 313 GLY A N 1
ATOM 2455 C CA . GLY A 1 313 ? -12.093 2.412 -24.485 1.00 76.25 313 GLY A CA 1
ATOM 2456 C C . GLY A 1 313 ? -13.046 2.549 -25.677 1.00 76.25 313 GLY A C 1
ATOM 2457 O O . GLY A 1 313 ? -13.321 1.544 -26.332 1.00 76.25 313 GLY A O 1
ATOM 2458 N N . GLU A 1 314 ? -13.499 3.769 -25.990 1.00 77.25 314 GLU A N 1
ATOM 2459 C CA . GLU A 1 314 ? -14.345 4.062 -27.155 1.00 77.25 314 GLU A CA 1
ATOM 2460 C C . GLU A 1 314 ? -13.555 3.809 -28.446 1.00 77.25 314 GLU A C 1
ATOM 2462 O O . GLU A 1 314 ? -13.943 2.993 -29.284 1.00 77.25 314 GLU A O 1
ATOM 2467 N N . ASN A 1 315 ? -12.374 4.427 -28.554 1.00 81.19 315 ASN A N 1
ATOM 2468 C CA . ASN A 1 315 ? -11.472 4.279 -29.698 1.00 81.19 315 ASN A CA 1
ATOM 2469 C C . ASN A 1 315 ? -10.570 3.036 -29.599 1.00 81.19 315 ASN A C 1
ATOM 2471 O O . ASN A 1 315 ? -9.726 2.815 -30.469 1.00 81.19 315 ASN A O 1
ATOM 2475 N N . LYS A 1 316 ? -10.731 2.226 -28.543 1.00 81.38 316 LYS A N 1
ATOM 2476 C CA . LYS A 1 316 ? -9.980 0.987 -28.269 1.00 81.38 316 LYS A CA 1
ATOM 2477 C C . LYS A 1 316 ? -8.459 1.197 -28.326 1.00 81.38 316 LYS A C 1
ATOM 2479 O O . LYS A 1 316 ? -7.716 0.370 -28.857 1.00 81.38 316 LYS A O 1
ATOM 2484 N N . ARG A 1 317 ? -8.004 2.318 -27.758 1.00 86.19 317 ARG A N 1
ATOM 2485 C CA . ARG A 1 317 ? -6.603 2.756 -27.701 1.00 86.19 317 ARG A CA 1
ATOM 2486 C C . ARG A 1 317 ? -6.090 2.699 -26.264 1.00 86.19 317 ARG A C 1
ATOM 2488 O O . ARG A 1 317 ? -6.771 3.124 -25.335 1.00 86.19 317 ARG A O 1
ATOM 2495 N N . VAL A 1 318 ? -4.852 2.241 -26.105 1.00 90.31 318 VAL A N 1
ATOM 2496 C CA . VAL A 1 318 ? -4.066 2.430 -24.882 1.00 90.31 318 VAL A CA 1
ATOM 2497 C C . VAL A 1 318 ? -2.800 3.202 -25.251 1.00 90.31 318 VAL A C 1
ATOM 2499 O O . VAL A 1 318 ? -2.134 2.841 -26.219 1.00 90.31 318 VAL A O 1
ATOM 2502 N N . GLU A 1 319 ? -2.458 4.248 -24.500 1.00 92.69 319 GLU A N 1
ATOM 2503 C CA . GLU A 1 319 ? -1.126 4.867 -24.523 1.00 92.69 319 GLU A CA 1
ATOM 2504 C C . GLU A 1 319 ? -0.394 4.545 -23.218 1.00 92.69 319 GLU A C 1
ATOM 2506 O O . GLU A 1 319 ? -0.932 4.713 -22.125 1.00 92.69 319 GLU A O 1
ATOM 2511 N N . TYR A 1 320 ? 0.848 4.092 -23.343 1.00 94.75 320 TYR A N 1
ATOM 2512 C CA . TYR A 1 320 ? 1.736 3.735 -22.250 1.00 94.75 320 TYR A CA 1
ATOM 2513 C C . TYR A 1 320 ? 2.931 4.692 -22.161 1.00 94.75 320 TYR A C 1
ATOM 2515 O O . TYR A 1 320 ? 3.570 5.018 -23.166 1.00 94.75 320 TYR A O 1
ATOM 2523 N N . ARG A 1 321 ? 3.267 5.085 -20.931 1.00 94.69 321 ARG A N 1
ATOM 2524 C CA . ARG A 1 321 ? 4.476 5.832 -20.563 1.00 94.69 321 ARG A CA 1
ATOM 2525 C C . ARG A 1 321 ? 5.036 5.279 -19.255 1.00 94.69 321 ARG A C 1
ATOM 2527 O O . ARG A 1 321 ? 4.269 4.906 -18.369 1.00 94.69 321 ARG A O 1
ATOM 2534 N N . SER A 1 322 ? 6.353 5.303 -19.091 1.00 95.94 322 SER A N 1
ATOM 2535 C CA . SER A 1 322 ? 7.000 5.150 -17.782 1.00 95.94 322 SER A CA 1
ATOM 2536 C C . SER A 1 322 ? 8.069 6.218 -17.559 1.00 95.94 322 SER A C 1
ATOM 2538 O O . SER A 1 322 ? 8.520 6.843 -18.517 1.00 95.94 322 SER A O 1
ATOM 2540 N N . ARG A 1 323 ? 8.450 6.458 -16.298 1.00 96.19 323 ARG A N 1
ATOM 2541 C CA . ARG A 1 323 ? 9.509 7.405 -15.916 1.00 96.19 323 ARG A CA 1
ATOM 2542 C C . ARG A 1 323 ? 10.161 7.057 -14.581 1.00 96.19 323 ARG A C 1
ATOM 2544 O O . ARG A 1 323 ? 9.458 6.809 -13.602 1.00 96.19 323 ARG A O 1
ATOM 2551 N N . PHE A 1 324 ? 11.488 7.123 -14.523 1.00 97.06 324 PHE A N 1
ATOM 2552 C CA . PHE A 1 324 ? 12.226 7.128 -13.261 1.00 97.06 324 PHE A CA 1
ATOM 2553 C C . PHE A 1 324 ? 12.108 8.505 -12.589 1.00 97.06 324 PHE A C 1
ATOM 2555 O O . PHE A 1 324 ? 12.485 9.525 -13.171 1.00 97.06 324 PHE A O 1
ATOM 2562 N N . THR A 1 325 ? 11.582 8.562 -11.362 1.00 96.75 325 THR A N 1
ATOM 2563 C CA . THR A 1 325 ? 11.306 9.845 -10.678 1.00 96.75 325 THR A CA 1
ATOM 2564 C C . THR A 1 325 ? 12.378 10.258 -9.665 1.00 96.75 325 THR A C 1
ATOM 2566 O O . THR A 1 325 ? 12.235 11.295 -9.022 1.00 96.75 325 THR A O 1
ATOM 2569 N N . ALA A 1 326 ? 13.466 9.494 -9.526 1.00 95.00 326 ALA A N 1
ATOM 2570 C CA . ALA A 1 326 ? 14.492 9.691 -8.492 1.00 95.00 326 ALA A CA 1
ATOM 2571 C C . ALA A 1 326 ? 15.933 9.774 -9.037 1.00 95.00 326 ALA A C 1
ATOM 2573 O O . ALA A 1 326 ? 16.884 9.371 -8.368 1.00 95.00 326 ALA A O 1
ATOM 2574 N N . ASN A 1 327 ? 16.115 10.279 -10.260 1.00 92.75 327 ASN A N 1
ATOM 2575 C CA . ASN A 1 327 ? 17.411 10.273 -10.956 1.00 92.75 327 ASN A CA 1
ATOM 2576 C C . ASN A 1 327 ? 18.524 11.015 -10.184 1.00 92.75 327 ASN A C 1
ATOM 2578 O O . ASN A 1 327 ? 19.673 10.571 -10.168 1.00 92.75 327 ASN A O 1
ATOM 2582 N N . SER A 1 328 ? 18.194 12.106 -9.485 1.00 93.12 328 SER A N 1
ATOM 2583 C CA . SER A 1 328 ? 19.159 12.832 -8.649 1.00 93.12 328 SER A CA 1
ATOM 2584 C C . SER A 1 328 ? 19.530 12.042 -7.390 1.00 93.12 328 SER A C 1
ATOM 2586 O O . SER A 1 328 ? 20.694 12.038 -6.979 1.00 93.12 328 SER A O 1
ATOM 2588 N N . LEU A 1 329 ? 18.565 11.336 -6.783 1.00 91.38 329 LEU A N 1
ATOM 2589 C CA . LEU A 1 329 ? 18.832 10.407 -5.681 1.00 91.38 329 LEU A CA 1
ATOM 2590 C C . LEU A 1 329 ? 19.714 9.247 -6.138 1.00 91.38 329 LEU A C 1
ATOM 2592 O O . LEU A 1 329 ? 20.647 8.891 -5.425 1.00 91.38 329 LEU A O 1
ATOM 2596 N N . GLU A 1 330 ? 19.472 8.703 -7.331 1.00 91.00 330 GLU A N 1
ATOM 2597 C CA . GLU A 1 330 ? 20.302 7.654 -7.920 1.00 91.00 330 GLU A CA 1
ATOM 2598 C C . GLU A 1 330 ? 21.761 8.106 -8.058 1.00 91.00 330 GLU A C 1
ATOM 2600 O O . GLU A 1 330 ? 22.666 7.406 -7.599 1.00 91.00 330 GLU A O 1
ATOM 2605 N N . GLN A 1 331 ? 22.007 9.304 -8.606 1.00 89.19 331 GLN A N 1
ATOM 2606 C CA . GLN A 1 331 ? 23.360 9.857 -8.675 1.00 89.19 331 GLN A CA 1
ATOM 2607 C C . GLN A 1 331 ? 23.971 10.003 -7.274 1.00 89.19 331 GLN A C 1
ATOM 2609 O O . GLN A 1 331 ? 25.099 9.563 -7.048 1.00 89.19 331 GLN A O 1
ATOM 2614 N N . MET A 1 332 ? 23.235 10.571 -6.312 1.00 87.00 332 MET A N 1
ATOM 2615 C CA . MET A 1 332 ? 23.719 10.737 -4.936 1.00 87.00 332 MET A CA 1
ATOM 2616 C C . MET A 1 332 ? 24.028 9.400 -4.246 1.00 87.00 332 MET A C 1
ATOM 2618 O O . MET A 1 332 ? 24.972 9.326 -3.457 1.00 87.00 332 MET A O 1
ATOM 2622 N N . VAL A 1 333 ? 23.270 8.352 -4.563 1.00 85.06 333 VAL A N 1
ATOM 2623 C CA . VAL A 1 333 ? 23.466 6.970 -4.112 1.00 85.06 333 VAL A CA 1
ATOM 2624 C C . VAL A 1 333 ? 24.725 6.360 -4.736 1.00 85.06 333 VAL A C 1
ATOM 2626 O O . VAL A 1 333 ? 25.588 5.883 -3.993 1.00 85.06 333 VAL A O 1
ATOM 2629 N N . ARG A 1 334 ? 24.893 6.442 -6.067 1.00 86.06 334 ARG A N 1
ATOM 2630 C CA . ARG A 1 334 ? 26.111 5.986 -6.767 1.00 86.06 334 ARG A CA 1
ATOM 2631 C C . ARG A 1 334 ? 27.346 6.693 -6.197 1.00 86.06 334 ARG A C 1
ATOM 2633 O O . ARG A 1 334 ? 28.280 6.035 -5.746 1.00 86.06 334 ARG A O 1
ATOM 2640 N N . GLU A 1 335 ? 27.303 8.018 -6.073 1.00 85.31 335 GLU A N 1
ATOM 2641 C CA . GLU A 1 335 ? 28.367 8.835 -5.476 1.00 85.31 335 GLU A CA 1
ATOM 2642 C C . GLU A 1 335 ? 28.743 8.443 -4.034 1.00 85.31 335 GLU A C 1
ATOM 2644 O O . GLU A 1 335 ? 29.885 8.659 -3.621 1.00 85.31 335 GLU A O 1
ATOM 2649 N N . HIS A 1 336 ? 27.813 7.912 -3.232 1.00 82.00 336 HIS A N 1
ATOM 2650 C CA . HIS A 1 336 ? 28.113 7.419 -1.882 1.00 82.00 336 HIS A CA 1
ATOM 2651 C C . HIS A 1 336 ? 28.798 6.045 -1.903 1.00 82.00 336 HIS A C 1
ATOM 2653 O O . HIS A 1 336 ? 29.707 5.808 -1.098 1.00 82.00 336 HIS A O 1
ATOM 2659 N N . ALA A 1 337 ? 28.422 5.179 -2.846 1.00 80.12 337 ALA A N 1
ATOM 2660 C CA . ALA A 1 337 ? 29.064 3.886 -3.065 1.00 80.12 337 ALA A CA 1
ATOM 2661 C C . ALA A 1 337 ? 30.512 4.037 -3.580 1.00 80.12 337 ALA A C 1
ATOM 2663 O O . ALA A 1 337 ? 31.414 3.371 -3.065 1.00 80.12 337 ALA A O 1
ATOM 2664 N N . GLU A 1 338 ? 30.774 4.977 -4.501 1.00 82.69 338 GLU A N 1
ATOM 2665 C CA . GLU A 1 338 ? 32.134 5.304 -4.981 1.00 82.69 338 GLU A CA 1
ATOM 2666 C C . GLU A 1 338 ? 33.062 5.749 -3.841 1.00 82.69 338 GLU A C 1
ATOM 2668 O O . GLU A 1 338 ? 34.220 5.333 -3.766 1.00 82.69 338 GLU A O 1
ATOM 2673 N N . LYS A 1 339 ? 32.520 6.515 -2.883 1.00 82.06 339 LYS A N 1
ATOM 2674 C CA . LYS A 1 339 ? 33.207 6.968 -1.658 1.00 82.06 339 LYS A CA 1
ATOM 2675 C C . LYS A 1 339 ? 33.363 5.850 -0.605 1.00 82.06 339 LYS A C 1
ATOM 2677 O O . LYS A 1 339 ? 33.780 6.119 0.519 1.00 82.06 339 LYS A O 1
ATOM 2682 N N . GLY A 1 340 ? 33.039 4.598 -0.950 1.00 70.06 340 GLY A N 1
ATOM 2683 C CA . GLY A 1 340 ? 33.272 3.396 -0.143 1.00 70.06 340 GLY A CA 1
ATOM 2684 C C . GLY A 1 340 ? 32.274 3.146 0.993 1.00 70.06 340 GLY A C 1
ATOM 2685 O O . GLY A 1 340 ? 32.452 2.185 1.740 1.00 70.06 340 GLY A O 1
ATOM 2686 N N . LYS A 1 341 ? 31.223 3.964 1.133 1.00 62.88 341 LYS A N 1
ATOM 2687 C CA . LYS A 1 341 ? 30.281 3.938 2.270 1.00 62.88 341 LYS A CA 1
ATOM 2688 C C . LYS A 1 341 ? 29.193 2.855 2.130 1.00 62.88 341 LYS A C 1
ATOM 2690 O O . LYS A 1 341 ? 28.007 3.165 2.170 1.00 62.88 341 LYS A O 1
ATOM 2695 N N . ARG A 1 342 ? 29.597 1.592 1.945 1.00 51.09 342 ARG A N 1
ATOM 2696 C CA . ARG A 1 342 ? 28.714 0.472 1.543 1.00 51.09 342 ARG A CA 1
ATOM 2697 C C . ARG A 1 342 ? 27.503 0.225 2.453 1.00 51.09 342 ARG A C 1
ATOM 2699 O O . ARG A 1 342 ? 26.402 0.065 1.948 1.00 51.09 342 ARG A O 1
ATOM 2706 N N . GLU A 1 343 ? 27.686 0.204 3.771 1.00 50.25 343 GLU A N 1
ATOM 2707 C CA . GLU A 1 343 ? 26.667 -0.283 4.728 1.00 50.25 343 GLU A CA 1
ATOM 2708 C C . GLU A 1 343 ? 25.473 0.668 4.946 1.00 50.25 343 GLU A C 1
ATOM 2710 O O . GLU A 1 343 ? 24.494 0.304 5.595 1.00 50.25 343 GLU A O 1
ATOM 2715 N N . TYR A 1 344 ? 25.559 1.891 4.417 1.00 50.91 344 TYR A N 1
ATOM 2716 C CA . TYR A 1 344 ? 24.686 3.017 4.763 1.00 50.91 344 TYR A CA 1
ATOM 2717 C C . TYR A 1 344 ? 23.709 3.430 3.650 1.00 50.91 344 TYR A C 1
ATOM 2719 O O . TYR A 1 344 ? 23.025 4.444 3.783 1.00 50.91 344 TYR A O 1
ATOM 2727 N N . VAL A 1 345 ? 23.676 2.714 2.523 1.00 50.78 345 VAL A N 1
ATOM 2728 C CA . VAL A 1 345 ? 23.076 3.232 1.279 1.00 50.78 345 VAL A CA 1
ATOM 2729 C C . VAL A 1 345 ? 21.575 2.945 1.141 1.00 50.78 345 VAL A C 1
ATOM 2731 O O . VAL A 1 345 ? 20.878 3.735 0.508 1.00 50.78 345 VAL A O 1
ATOM 2734 N N . SER A 1 346 ? 21.045 1.886 1.762 1.00 50.28 346 SER A N 1
ATOM 2735 C CA . SER A 1 346 ? 19.594 1.682 1.913 1.00 50.28 346 SER A CA 1
ATOM 2736 C C . SER A 1 346 ? 18.988 2.811 2.755 1.00 50.28 346 SER A C 1
ATOM 2738 O O . SER A 1 346 ? 18.210 3.628 2.262 1.00 50.28 346 SER A O 1
ATOM 2740 N N . ASP A 1 347 ? 19.442 2.917 4.003 1.00 51.03 347 ASP A N 1
ATOM 2741 C CA . ASP A 1 347 ? 18.745 3.655 5.056 1.00 51.03 347 ASP A CA 1
ATOM 2742 C C . ASP A 1 347 ? 18.924 5.180 4.921 1.00 51.03 347 ASP A C 1
ATOM 2744 O O . ASP A 1 347 ? 18.006 5.952 5.202 1.00 51.03 347 ASP A O 1
ATOM 2748 N N . ASN A 1 348 ? 20.083 5.646 4.430 1.00 58.47 348 ASN A N 1
ATOM 2749 C CA . ASN A 1 348 ? 20.325 7.081 4.247 1.00 58.47 348 ASN A CA 1
ATOM 2750 C C . ASN A 1 348 ? 19.625 7.681 3.016 1.00 58.47 348 ASN A C 1
ATOM 2752 O O . ASN A 1 348 ? 19.634 8.907 2.902 1.00 58.47 348 ASN A O 1
ATOM 2756 N N . LYS A 1 349 ? 19.017 6.899 2.104 1.00 68.69 349 LYS A N 1
ATOM 2757 C CA . LYS A 1 349 ? 18.340 7.448 0.903 1.00 68.69 349 LYS A CA 1
ATOM 2758 C C . LYS A 1 349 ? 17.333 8.544 1.262 1.00 68.69 349 LYS A C 1
ATOM 2760 O O . LYS A 1 349 ? 17.367 9.623 0.674 1.00 68.69 349 LYS A O 1
ATOM 2765 N N . ALA A 1 350 ? 16.505 8.306 2.280 1.00 66.38 350 ALA A N 1
ATOM 2766 C CA . ALA A 1 350 ? 15.527 9.282 2.758 1.00 66.38 350 ALA A CA 1
ATOM 2767 C C . ALA A 1 350 ? 16.187 10.565 3.305 1.00 66.38 350 ALA A C 1
ATOM 2769 O O . ALA A 1 350 ? 15.752 11.669 2.986 1.00 66.38 350 ALA A O 1
ATOM 2770 N N . TRP A 1 351 ? 17.269 10.437 4.083 1.00 67.75 351 TRP A N 1
ATOM 2771 C CA . TRP A 1 351 ? 17.980 11.574 4.686 1.00 67.75 351 TRP A CA 1
ATOM 2772 C C . TRP A 1 351 ? 18.775 12.402 3.663 1.00 67.75 351 TRP A C 1
ATOM 2774 O O . TRP A 1 351 ? 18.765 13.632 3.726 1.00 67.75 351 TRP A O 1
ATOM 2784 N N . LEU A 1 352 ? 19.431 11.736 2.706 1.00 69.31 352 LEU A N 1
ATOM 2785 C CA . LEU A 1 352 ? 20.154 12.371 1.599 1.00 69.31 352 LEU A CA 1
ATOM 2786 C C . LEU A 1 352 ? 19.202 13.163 0.694 1.00 69.31 352 LEU A C 1
ATOM 2788 O O . LEU A 1 352 ? 19.527 14.281 0.293 1.00 69.31 352 LEU A O 1
ATOM 2792 N N . GLY A 1 353 ? 18.027 12.598 0.408 1.00 74.88 353 GLY A N 1
ATOM 2793 C CA . GLY A 1 353 ? 17.005 13.232 -0.419 1.00 74.88 353 GLY A CA 1
ATOM 2794 C C . GLY A 1 353 ? 16.301 14.409 0.250 1.00 74.88 353 GLY A C 1
ATOM 2795 O O . GLY A 1 353 ? 16.189 15.485 -0.340 1.00 74.88 353 GLY A O 1
ATOM 2796 N N . ALA A 1 354 ? 15.873 14.242 1.506 1.00 75.19 354 ALA A N 1
ATOM 2797 C CA . ALA A 1 354 ? 15.088 15.242 2.234 1.00 75.19 354 ALA A CA 1
ATOM 2798 C C . ALA A 1 354 ? 15.783 16.613 2.355 1.00 75.19 354 ALA A C 1
ATOM 2800 O O . ALA A 1 354 ? 15.113 17.640 2.361 1.00 75.19 354 ALA A O 1
ATOM 2801 N N . GLN A 1 355 ? 17.121 16.657 2.389 1.00 78.19 355 GLN A N 1
ATOM 2802 C CA . GLN A 1 355 ? 17.878 17.919 2.430 1.00 78.19 355 GLN A CA 1
ATOM 2803 C C . GLN A 1 355 ? 17.824 18.727 1.125 1.00 78.19 355 GLN A C 1
ATOM 2805 O O . GLN A 1 355 ? 18.154 19.912 1.136 1.00 78.19 355 GLN A O 1
ATOM 2810 N N . LYS A 1 356 ? 17.448 18.102 0.002 1.00 85.62 356 LYS A N 1
ATOM 2811 C CA . LYS A 1 356 ? 17.396 18.741 -1.321 1.00 85.62 356 LYS A CA 1
ATOM 2812 C C . LYS A 1 356 ? 15.998 18.798 -1.934 1.00 85.62 356 LYS A C 1
ATOM 2814 O O . LYS A 1 356 ? 15.812 19.573 -2.863 1.00 85.62 356 LYS A O 1
ATOM 2819 N N . MET A 1 357 ? 15.032 18.038 -1.413 1.00 88.62 357 MET A N 1
ATOM 2820 C CA . MET A 1 357 ? 13.709 17.801 -2.018 1.00 88.62 357 MET A CA 1
ATOM 2821 C C . MET A 1 357 ? 12.993 19.054 -2.567 1.00 88.62 357 MET A C 1
ATOM 2823 O O . MET A 1 357 ? 12.434 19.009 -3.658 1.00 88.62 357 MET A O 1
ATOM 2827 N N . GLN A 1 358 ? 13.065 20.187 -1.859 1.00 86.06 358 GLN A N 1
ATOM 2828 C CA . GLN A 1 358 ? 12.403 21.438 -2.258 1.00 86.06 358 GLN A CA 1
ATOM 2829 C C . GLN A 1 358 ? 13.092 22.152 -3.440 1.00 86.06 358 GLN A C 1
ATOM 2831 O O . GLN A 1 358 ? 12.452 22.930 -4.141 1.00 86.06 358 GLN A O 1
ATOM 2836 N N . ALA A 1 359 ? 14.386 21.900 -3.668 1.00 92.06 359 ALA A N 1
ATOM 2837 C CA . ALA A 1 359 ? 15.172 22.447 -4.781 1.00 92.06 359 ALA A CA 1
ATOM 2838 C C . ALA A 1 359 ? 15.401 21.430 -5.918 1.00 92.06 359 ALA A C 1
ATOM 2840 O O . ALA A 1 359 ? 15.721 21.817 -7.039 1.00 92.06 359 ALA A O 1
ATOM 2841 N N . ASP A 1 360 ? 15.255 20.139 -5.620 1.00 95.00 360 ASP A N 1
ATOM 2842 C CA . ASP A 1 360 ? 15.472 19.007 -6.517 1.00 95.00 360 ASP A CA 1
ATOM 2843 C C . ASP A 1 360 ? 14.411 17.927 -6.225 1.00 95.00 360 ASP A C 1
ATOM 2845 O O . ASP A 1 360 ? 14.636 17.028 -5.409 1.00 95.00 360 ASP A O 1
ATOM 2849 N N . PRO A 1 361 ? 13.231 17.999 -6.868 1.00 95.12 361 PRO A N 1
ATOM 2850 C CA . PRO A 1 361 ? 12.152 17.031 -6.671 1.00 95.12 361 PRO A CA 1
ATOM 2851 C C . PRO A 1 361 ? 12.512 15.593 -7.067 1.00 95.12 361 PRO A C 1
ATOM 2853 O O . PRO A 1 361 ? 11.819 14.667 -6.653 1.00 95.12 361 PRO A O 1
ATOM 2856 N N . ALA A 1 362 ? 13.592 15.381 -7.831 1.00 95.19 362 ALA A N 1
ATOM 2857 C CA . ALA A 1 362 ? 14.116 14.059 -8.181 1.00 95.19 362 ALA A CA 1
ATOM 2858 C C . ALA A 1 362 ? 15.161 13.531 -7.168 1.00 95.19 362 ALA A C 1
ATOM 2860 O O . ALA A 1 362 ? 15.793 12.497 -7.396 1.00 95.19 362 ALA A O 1
ATOM 2861 N N . ALA A 1 363 ? 15.331 14.213 -6.029 1.00 93.00 363 ALA A N 1
ATOM 2862 C CA . ALA A 1 363 ? 16.165 13.773 -4.912 1.00 93.00 363 ALA A CA 1
ATOM 2863 C C . ALA A 1 363 ? 15.476 12.786 -3.949 1.00 93.00 363 ALA A C 1
ATOM 2865 O O . ALA A 1 363 ? 16.144 12.282 -3.051 1.00 93.00 363 ALA A O 1
ATOM 2866 N N . VAL A 1 364 ? 14.172 12.511 -4.075 1.00 91.50 364 VAL A N 1
ATOM 2867 C CA . VAL A 1 364 ? 13.402 11.732 -3.079 1.00 91.50 364 VAL A CA 1
ATOM 2868 C C . VAL A 1 364 ? 13.031 10.323 -3.548 1.00 91.50 364 VAL A C 1
ATOM 2870 O O . VAL A 1 364 ? 12.986 10.047 -4.743 1.00 91.50 364 VAL A O 1
ATOM 2873 N N . CYS A 1 365 ? 12.739 9.426 -2.597 1.00 90.44 365 CYS A N 1
ATOM 2874 C CA . CYS A 1 365 ? 12.232 8.079 -2.874 1.00 90.44 365 CYS A CA 1
ATOM 2875 C C . CYS A 1 365 ? 10.749 7.967 -2.479 1.00 90.44 365 CYS A C 1
ATOM 2877 O O . CYS A 1 365 ? 10.408 7.870 -1.296 1.00 90.44 365 CYS A O 1
ATOM 2879 N N . ALA A 1 366 ? 9.877 7.991 -3.485 1.00 93.62 366 ALA A N 1
ATOM 2880 C CA . ALA A 1 366 ? 8.430 7.856 -3.351 1.00 93.62 366 ALA A CA 1
ATOM 2881 C C . ALA A 1 366 ? 7.953 6.760 -4.318 1.00 93.62 366 ALA A C 1
ATOM 2883 O O . ALA A 1 366 ? 7.501 7.042 -5.423 1.00 93.62 366 ALA A O 1
ATOM 2884 N N . ASN A 1 367 ? 8.166 5.501 -3.932 1.00 94.12 367 ASN A N 1
ATOM 2885 C CA . ASN A 1 367 ? 8.202 4.325 -4.812 1.00 94.12 367 ASN A CA 1
ATOM 2886 C C . ASN A 1 367 ? 7.111 3.277 -4.548 1.00 94.12 367 ASN A C 1
ATOM 2888 O O . ASN A 1 367 ? 7.171 2.197 -5.131 1.00 94.12 367 ASN A O 1
ATOM 2892 N N . LEU A 1 368 ? 6.149 3.549 -3.659 1.00 94.38 368 LEU A N 1
ATOM 2893 C CA . LEU A 1 368 ? 5.212 2.522 -3.187 1.00 94.38 368 LEU A CA 1
ATOM 2894 C C . LEU A 1 368 ? 3.763 2.791 -3.593 1.00 94.38 368 LEU A C 1
ATOM 2896 O O . LEU A 1 368 ? 3.069 1.863 -3.989 1.00 94.38 368 LEU A O 1
ATOM 2900 N N . ALA A 1 369 ? 3.288 4.034 -3.545 1.00 97.00 369 ALA A N 1
ATOM 2901 C CA . ALA A 1 369 ? 1.938 4.358 -4.006 1.00 97.00 369 ALA A CA 1
ATOM 2902 C C . ALA A 1 369 ? 1.895 5.663 -4.799 1.00 97.00 369 ALA A C 1
ATOM 2904 O O . ALA A 1 369 ? 2.852 6.442 -4.803 1.00 97.00 369 ALA A O 1
ATOM 2905 N N . ILE A 1 370 ? 0.797 5.854 -5.529 1.00 97.56 370 ILE A N 1
ATOM 2906 C CA . ILE A 1 370 ? 0.545 7.007 -6.390 1.00 97.56 370 ILE A CA 1
ATOM 2907 C C . ILE A 1 370 ? -0.941 7.353 -6.366 1.00 97.56 370 ILE A C 1
ATOM 2909 O O . ILE A 1 370 ? -1.801 6.493 -6.564 1.00 97.56 370 ILE A O 1
ATOM 2913 N N . HIS A 1 371 ? -1.224 8.626 -6.110 1.00 95.75 371 HIS A N 1
ATOM 2914 C CA . HIS A 1 371 ? -2.543 9.124 -5.747 1.00 95.75 371 HIS A CA 1
ATOM 2915 C C . HIS A 1 371 ? -2.922 10.292 -6.666 1.00 95.75 371 HIS A C 1
ATOM 2917 O O . HIS A 1 371 ? -2.380 11.388 -6.498 1.00 95.75 371 HIS A O 1
ATOM 2923 N N . PRO A 1 372 ? -3.806 10.084 -7.660 1.00 93.69 372 PRO A N 1
ATOM 2924 C CA . PRO A 1 372 ? -4.406 11.174 -8.418 1.00 93.69 372 PRO A CA 1
ATOM 2925 C C . PRO A 1 372 ? -5.415 11.929 -7.547 1.00 93.69 372 PRO A C 1
ATOM 2927 O O . PRO A 1 372 ? -6.035 11.352 -6.651 1.00 93.69 372 PRO A O 1
ATOM 2930 N N . ASN A 1 373 ? -5.626 13.206 -7.860 1.00 89.38 373 ASN A N 1
ATOM 2931 C CA . ASN A 1 373 ? -6.620 14.069 -7.216 1.00 89.38 373 ASN A CA 1
ATOM 2932 C C . ASN A 1 373 ? -6.373 14.176 -5.692 1.00 89.38 373 ASN A C 1
ATOM 2934 O O . ASN A 1 373 ? -7.288 14.001 -4.874 1.00 89.38 373 ASN A O 1
ATOM 2938 N N . PHE A 1 374 ? -5.101 14.388 -5.329 1.00 91.75 374 PHE A N 1
ATOM 2939 C CA . PHE A 1 374 ? -4.631 14.503 -3.949 1.00 91.75 374 PHE A CA 1
ATOM 2940 C C . PHE A 1 374 ? -4.754 15.957 -3.444 1.00 91.75 374 PHE A C 1
ATOM 2942 O O . PHE A 1 374 ? -4.148 16.847 -4.045 1.00 91.75 374 PHE A O 1
ATOM 2949 N N . PRO A 1 375 ? -5.468 16.223 -2.335 1.00 89.06 375 PRO A N 1
ATOM 2950 C CA . PRO A 1 375 ? -5.614 17.563 -1.781 1.00 89.06 375 PRO A CA 1
ATOM 2951 C C . PRO A 1 375 ? -4.321 18.054 -1.119 1.00 89.06 375 PRO A C 1
ATOM 2953 O O . PRO A 1 375 ? -3.777 17.404 -0.225 1.00 89.06 375 PRO A O 1
ATOM 2956 N N . LEU A 1 376 ? -3.863 19.243 -1.518 1.00 86.75 376 LEU A N 1
ATOM 2957 C CA . LEU A 1 376 ? -2.783 19.988 -0.849 1.00 86.75 376 LEU A CA 1
ATOM 2958 C C . LEU A 1 376 ? -3.274 21.292 -0.188 1.00 86.75 376 LEU A C 1
ATOM 2960 O O . LEU A 1 376 ? -2.479 21.995 0.434 1.00 86.75 376 LEU A O 1
ATOM 2964 N N . GLY A 1 377 ? -4.562 21.633 -0.326 1.00 80.19 377 GLY A N 1
ATOM 2965 C CA . GLY A 1 377 ? -5.165 22.845 0.238 1.00 80.19 377 GLY A CA 1
ATOM 2966 C C . GLY A 1 377 ? -4.688 24.165 -0.384 1.00 80.19 377 GLY A C 1
ATOM 2967 O O . GLY A 1 377 ? -4.739 25.204 0.270 1.00 80.19 377 GLY A O 1
ATOM 2968 N N . GLN A 1 378 ? -4.177 24.137 -1.621 1.00 69.00 378 GLN A N 1
ATOM 2969 C CA . GLN A 1 378 ? -3.483 25.261 -2.269 1.00 69.00 378 GLN A CA 1
ATOM 2970 C C . GLN A 1 378 ? -4.103 25.635 -3.628 1.00 69.00 378 GLN A C 1
ATOM 2972 O O . GLN A 1 378 ? -3.475 25.501 -4.677 1.00 69.00 378 GLN A O 1
ATOM 2977 N N . GLY A 1 379 ? -5.328 26.170 -3.612 1.00 56.88 379 GLY A N 1
ATOM 2978 C CA . GLY A 1 379 ? -5.935 26.840 -4.772 1.00 56.88 379 GLY A CA 1
ATOM 2979 C C . GLY A 1 379 ? -7.215 26.186 -5.313 1.00 56.88 379 GLY A C 1
ATOM 2980 O O . GLY A 1 379 ? -7.800 25.329 -4.658 1.00 56.88 379 GLY A O 1
ATOM 2981 N N . PRO A 1 380 ? -7.717 26.637 -6.479 1.00 51.28 380 PRO A N 1
ATOM 2982 C CA . PRO A 1 380 ? -8.947 26.115 -7.067 1.00 51.28 380 PRO A CA 1
ATOM 2983 C C . PRO A 1 380 ? -8.755 24.698 -7.628 1.00 51.28 380 PRO A C 1
ATOM 2985 O O . PRO A 1 380 ? -7.727 24.396 -8.231 1.00 51.28 380 PRO A O 1
ATOM 2988 N N . ALA A 1 381 ? -9.798 23.868 -7.529 1.00 52.09 381 ALA A N 1
ATOM 2989 C CA . ALA A 1 381 ? -9.815 22.445 -7.901 1.00 52.09 381 ALA A CA 1
ATOM 2990 C C . ALA A 1 381 ? -9.657 22.127 -9.414 1.00 52.09 381 ALA A C 1
ATOM 2992 O O . ALA A 1 381 ? -10.048 21.058 -9.872 1.00 52.09 381 ALA A O 1
ATOM 2993 N N . SER A 1 382 ? -9.105 23.046 -10.213 1.00 52.31 382 SER A N 1
ATOM 2994 C CA . SER A 1 382 ? -8.840 22.872 -11.648 1.00 52.31 382 SER A CA 1
ATOM 2995 C C . SER A 1 382 ? -7.487 22.224 -11.966 1.00 52.31 382 SER A C 1
ATOM 2997 O O . SER A 1 382 ? -7.226 21.924 -13.127 1.00 52.31 382 SER A O 1
ATOM 2999 N N . HIS A 1 383 ? -6.630 22.007 -10.963 1.00 58.75 383 HIS A N 1
ATOM 3000 C CA . HIS A 1 383 ? -5.313 21.382 -11.121 1.00 58.75 383 HIS A CA 1
ATOM 3001 C C . HIS A 1 383 ? -5.170 20.186 -10.162 1.00 58.75 383 HIS A C 1
ATOM 3003 O O . HIS A 1 383 ? -4.609 20.346 -9.080 1.00 58.75 383 HIS A O 1
ATOM 3009 N N . PRO A 1 384 ? -5.677 18.988 -10.514 1.00 75.00 384 PRO A N 1
ATOM 3010 C CA . PRO A 1 384 ? -5.533 17.816 -9.656 1.00 75.00 384 PRO A CA 1
ATOM 3011 C C . PRO A 1 384 ? -4.053 17.434 -9.495 1.00 75.00 384 PRO A C 1
ATOM 3013 O O . PRO A 1 384 ? -3.338 17.250 -10.483 1.00 75.00 384 PRO A O 1
ATOM 3016 N N . HIS A 1 385 ? -3.585 17.303 -8.254 1.00 88.81 385 HIS A N 1
ATOM 3017 C CA . HIS A 1 385 ? -2.216 16.868 -7.975 1.00 88.81 385 HIS A CA 1
ATOM 3018 C C . HIS A 1 385 ? -2.093 15.345 -8.119 1.00 88.81 385 HIS A C 1
ATOM 3020 O O . HIS A 1 385 ? -2.964 14.599 -7.660 1.00 88.81 385 HIS A O 1
ATOM 3026 N N . LEU A 1 386 ? -0.990 14.886 -8.721 1.00 95.00 386 LEU A N 1
ATOM 3027 C CA . LEU A 1 386 ? -0.604 13.476 -8.782 1.00 95.00 386 LEU A CA 1
ATOM 3028 C C . LEU A 1 386 ? 0.594 13.263 -7.851 1.00 95.00 386 LEU A C 1
ATOM 3030 O O . LEU A 1 386 ? 1.705 13.707 -8.147 1.00 95.00 386 LEU A O 1
ATOM 3034 N N . ILE A 1 387 ? 0.344 12.630 -6.705 1.00 96.69 387 ILE A N 1
ATOM 3035 C CA . ILE A 1 387 ? 1.301 12.525 -5.596 1.00 96.69 387 ILE A CA 1
ATOM 3036 C C . ILE A 1 387 ? 1.769 11.079 -5.428 1.00 96.69 387 ILE A C 1
ATOM 3038 O O . ILE A 1 387 ? 0.963 10.181 -5.188 1.00 96.69 387 ILE A O 1
ATOM 3042 N N . CYS A 1 388 ? 3.080 10.862 -5.495 1.00 98.00 388 CYS A N 1
ATOM 3043 C CA . CYS A 1 388 ? 3.728 9.617 -5.098 1.00 98.00 388 CYS A CA 1
ATOM 3044 C C . CYS A 1 388 ? 4.079 9.633 -3.602 1.00 98.00 388 CYS A C 1
ATOM 3046 O O . CYS A 1 388 ? 4.494 10.665 -3.065 1.00 98.00 388 CYS A O 1
ATOM 3048 N N . THR A 1 389 ? 3.974 8.474 -2.944 1.00 95.81 389 THR A N 1
ATOM 3049 C CA . THR A 1 389 ? 4.262 8.288 -1.508 1.00 95.81 389 THR A CA 1
ATOM 3050 C C . THR A 1 389 ? 5.123 7.049 -1.222 1.00 95.81 389 THR A C 1
ATOM 3052 O O . THR A 1 389 ? 5.312 6.164 -2.066 1.00 95.81 389 THR A O 1
ATOM 3055 N N . SER A 1 390 ? 5.656 6.993 0.001 1.00 90.88 390 SER A N 1
ATOM 3056 C CA . SER A 1 390 ? 6.328 5.837 0.607 1.00 90.88 390 SER A CA 1
ATOM 3057 C C . SER A 1 390 ? 5.959 5.746 2.101 1.00 90.88 390 SER A C 1
ATOM 3059 O O . SER A 1 390 ? 5.073 6.465 2.558 1.00 90.88 390 SER A O 1
ATOM 3061 N N . HIS A 1 391 ? 6.645 4.911 2.895 1.00 85.12 391 HIS A N 1
ATOM 3062 C CA . HIS A 1 391 ? 6.486 4.888 4.365 1.00 85.12 391 HIS A CA 1
ATOM 3063 C C . HIS A 1 391 ? 6.942 6.200 5.047 1.00 85.12 391 HIS A C 1
ATOM 3065 O O . HIS A 1 391 ? 6.755 6.373 6.251 1.00 85.12 391 HIS A O 1
ATOM 3071 N N . SER A 1 392 ? 7.576 7.120 4.313 1.00 88.00 392 SER A N 1
ATOM 3072 C CA . SER A 1 392 ? 7.996 8.424 4.833 1.00 88.00 392 SER A CA 1
ATOM 3073 C C . SER A 1 392 ? 6.908 9.489 4.677 1.00 88.00 392 SER A C 1
ATOM 3075 O O . SER A 1 392 ? 6.105 9.425 3.752 1.00 88.00 392 SER A O 1
ATOM 3077 N N . SER A 1 393 ? 6.955 10.535 5.506 1.00 91.56 393 SER A N 1
ATOM 3078 C CA . SER A 1 393 ? 6.097 11.729 5.379 1.00 91.56 393 SER A CA 1
ATOM 3079 C C . SER A 1 393 ? 6.378 12.591 4.133 1.00 91.56 393 SER A C 1
ATOM 3081 O O . SER A 1 393 ? 5.884 13.719 4.066 1.00 91.56 393 SER A O 1
ATOM 3083 N N . VAL A 1 394 ? 7.222 12.129 3.201 1.00 91.81 394 VAL A N 1
ATOM 3084 C CA . VAL A 1 394 ? 7.611 12.857 1.987 1.00 91.81 394 VAL A CA 1
ATOM 3085 C C . VAL A 1 394 ? 6.618 12.567 0.866 1.00 91.81 394 VAL A C 1
ATOM 3087 O O . VAL A 1 394 ? 6.347 11.414 0.531 1.00 91.81 394 VAL A O 1
ATOM 3090 N N . LEU A 1 395 ? 6.126 13.639 0.259 1.00 95.19 395 LEU A N 1
ATOM 3091 C CA . LEU A 1 395 ? 5.266 13.642 -0.914 1.00 95.19 395 LEU A CA 1
ATOM 3092 C C . LEU A 1 395 ? 6.093 14.089 -2.120 1.00 95.19 395 LEU A C 1
ATOM 3094 O O . LEU A 1 395 ? 6.764 15.121 -2.055 1.00 95.19 395 LEU A O 1
ATOM 3098 N N . GLN A 1 396 ? 6.028 13.341 -3.221 1.00 97.00 396 GLN A N 1
ATOM 3099 C CA . GLN A 1 396 ? 6.593 13.752 -4.508 1.00 97.00 396 GLN A CA 1
ATOM 3100 C C . GLN A 1 396 ? 5.447 14.041 -5.477 1.00 97.00 396 GLN A C 1
ATOM 3102 O O . GLN A 1 396 ? 4.722 13.127 -5.862 1.00 97.00 396 GLN A O 1
ATOM 3107 N N . GLU A 1 397 ? 5.285 15.295 -5.888 1.00 96.50 397 GLU A N 1
ATOM 3108 C CA . GLU A 1 397 ? 4.339 15.654 -6.940 1.00 96.50 397 GLU A CA 1
ATOM 3109 C C . GLU A 1 397 ? 4.987 15.486 -8.311 1.00 96.50 397 GLU A C 1
ATOM 3111 O O . GLU A 1 397 ? 6.062 16.034 -8.579 1.00 96.50 397 GLU A O 1
ATOM 3116 N N . ILE A 1 398 ? 4.302 14.772 -9.200 1.00 96.25 398 ILE A N 1
ATOM 3117 C CA . ILE A 1 398 ? 4.714 14.584 -10.589 1.00 96.25 398 ILE A CA 1
ATOM 3118 C C . ILE A 1 398 ? 3.690 15.191 -11.554 1.00 96.25 398 ILE A C 1
ATOM 3120 O O . ILE A 1 398 ? 2.533 15.441 -11.215 1.00 96.25 398 ILE A O 1
ATOM 3124 N N . ASP A 1 399 ? 4.122 15.457 -12.779 1.00 94.31 399 ASP A N 1
ATOM 3125 C CA . ASP A 1 399 ? 3.240 15.853 -13.868 1.00 94.31 399 ASP A CA 1
ATOM 3126 C C . ASP A 1 399 ? 2.390 14.658 -14.355 1.00 94.31 399 ASP A C 1
ATOM 3128 O O . ASP A 1 399 ? 2.954 13.609 -14.671 1.00 94.31 399 ASP A O 1
ATOM 3132 N N . PRO A 1 400 ? 1.053 14.772 -14.452 1.00 93.00 400 PRO A N 1
ATOM 3133 C CA . PRO A 1 400 ? 0.182 13.630 -14.739 1.00 93.00 400 PRO A CA 1
ATOM 3134 C C . PRO A 1 400 ? 0.262 13.098 -16.176 1.00 93.00 400 PRO A C 1
ATOM 3136 O O . PRO A 1 400 ? -0.150 11.966 -16.428 1.00 93.00 400 PRO A O 1
ATOM 3139 N N . VAL A 1 401 ? 0.805 13.864 -17.126 1.00 91.44 401 VAL A N 1
ATOM 3140 C CA . VAL A 1 401 ? 0.948 13.418 -18.522 1.00 91.44 401 VAL A CA 1
ATOM 3141 C C . VAL A 1 401 ? 2.358 12.898 -18.783 1.00 91.44 401 VAL A C 1
ATOM 3143 O O . VAL A 1 401 ? 2.524 11.823 -19.356 1.00 91.44 401 VAL A O 1
ATOM 3146 N N . THR A 1 402 ? 3.378 13.641 -18.349 1.00 92.94 402 THR A N 1
ATOM 3147 C CA . THR A 1 402 ? 4.802 13.410 -18.649 1.00 92.94 402 THR A CA 1
ATOM 3148 C C . THR A 1 402 ? 5.583 12.719 -17.528 1.00 92.94 402 THR A C 1
ATOM 3150 O O . THR A 1 402 ? 6.738 12.338 -17.742 1.00 92.94 402 THR A O 1
ATOM 3153 N N . LEU A 1 403 ? 4.976 12.553 -16.347 1.00 95.69 403 LEU A N 1
ATOM 3154 C CA . LEU A 1 403 ? 5.548 11.936 -15.141 1.00 95.69 403 LEU A CA 1
ATOM 3155 C C . LEU A 1 403 ? 6.820 12.630 -14.605 1.00 95.69 403 LEU A C 1
ATOM 3157 O O . LEU A 1 403 ? 7.586 12.036 -13.850 1.00 95.69 403 LEU A O 1
ATOM 3161 N N . ILE A 1 404 ? 7.072 13.886 -14.994 1.00 95.50 404 ILE A N 1
ATOM 3162 C CA . ILE A 1 404 ? 8.215 14.682 -14.516 1.00 95.50 404 ILE A CA 1
ATOM 3163 C C . ILE A 1 404 ? 7.980 15.101 -13.053 1.00 95.50 404 ILE A C 1
ATOM 3165 O O . ILE A 1 404 ? 6.931 15.682 -12.778 1.00 95.50 404 ILE A O 1
ATOM 3169 N N . PRO A 1 405 ? 8.930 14.889 -12.122 1.00 96.50 405 PRO A N 1
ATOM 3170 C CA . PRO A 1 405 ? 8.868 15.461 -10.774 1.00 96.50 405 PRO A CA 1
ATOM 3171 C C . PRO A 1 405 ? 8.808 16.994 -10.797 1.00 96.50 405 PRO A C 1
ATOM 3173 O O . PRO A 1 405 ? 9.720 17.646 -11.305 1.00 96.50 405 PRO A O 1
ATOM 3176 N N . LYS A 1 406 ? 7.737 17.566 -10.238 1.00 94.56 406 LYS A N 1
ATOM 3177 C CA . LYS A 1 406 ? 7.478 19.017 -10.185 1.00 94.56 406 LYS A CA 1
ATOM 3178 C C . LYS A 1 406 ? 7.886 19.621 -8.845 1.00 94.56 406 LYS A C 1
ATOM 3180 O O . LYS A 1 406 ? 8.549 20.653 -8.809 1.00 94.56 406 LYS A O 1
ATOM 3185 N N . HIS A 1 407 ? 7.502 18.962 -7.751 1.00 94.75 407 HIS A N 1
ATOM 3186 C CA . HIS A 1 407 ? 7.709 19.421 -6.376 1.00 94.75 407 HIS A CA 1
ATOM 3187 C C . HIS A 1 407 ? 7.931 18.225 -5.443 1.00 94.75 407 HIS A C 1
ATOM 3189 O O . HIS A 1 407 ? 7.408 17.139 -5.690 1.00 94.75 407 HIS A O 1
ATOM 3195 N N . ALA A 1 408 ? 8.677 18.413 -4.355 1.00 94.62 408 ALA A N 1
ATOM 3196 C CA . ALA A 1 408 ? 8.722 17.452 -3.258 1.00 94.62 408 ALA A CA 1
ATOM 3197 C C . ALA A 1 408 ? 8.751 18.179 -1.905 1.00 94.62 408 ALA A C 1
ATOM 3199 O O . ALA A 1 408 ? 9.422 19.201 -1.748 1.00 94.62 408 ALA A O 1
ATOM 3200 N N . MET A 1 409 ? 7.975 17.664 -0.954 1.00 93.12 409 MET A N 1
ATOM 3201 C CA . MET A 1 409 ? 7.612 18.334 0.301 1.00 93.12 409 MET A CA 1
ATOM 3202 C C . MET A 1 409 ? 7.322 17.302 1.399 1.00 93.12 409 MET A C 1
ATOM 3204 O O . MET A 1 409 ? 7.157 16.119 1.106 1.00 93.12 409 MET A O 1
ATOM 3208 N N . MET A 1 410 ? 7.202 17.729 2.654 1.00 92.50 410 MET A N 1
ATOM 3209 C CA . MET A 1 410 ? 6.619 16.911 3.727 1.00 92.50 410 MET A CA 1
ATOM 3210 C C . MET A 1 410 ? 5.206 17.381 4.089 1.00 92.50 410 MET A C 1
ATOM 3212 O O . MET A 1 410 ? 4.871 18.545 3.890 1.00 92.50 410 MET A O 1
ATOM 3216 N N . TYR A 1 411 ? 4.398 16.531 4.736 1.00 93.81 411 TYR A N 1
ATOM 3217 C CA . TYR A 1 411 ? 3.130 16.975 5.353 1.00 93.81 411 TYR A CA 1
ATOM 3218 C C . TYR A 1 411 ? 3.312 18.187 6.294 1.00 93.81 411 TYR A C 1
ATOM 3220 O O . TYR A 1 411 ? 2.432 19.042 6.381 1.00 93.81 411 TYR A O 1
ATOM 3228 N N . ALA A 1 412 ? 4.476 18.302 6.943 1.00 93.69 412 ALA A N 1
ATOM 3229 C CA . ALA A 1 412 ? 4.844 19.441 7.783 1.00 93.69 412 ALA A CA 1
ATOM 3230 C C . ALA A 1 412 ? 5.010 20.776 7.018 1.00 93.69 412 ALA A C 1
ATOM 3232 O O . ALA A 1 412 ? 4.900 21.833 7.640 1.00 93.69 412 ALA A O 1
ATOM 3233 N N . ASP A 1 413 ? 5.255 20.735 5.700 1.00 92.12 413 ASP A N 1
ATOM 3234 C CA . ASP A 1 413 ? 5.293 21.920 4.828 1.00 92.12 413 ASP A CA 1
ATOM 3235 C C . ASP A 1 413 ? 3.870 22.389 4.455 1.00 92.12 413 ASP A C 1
ATOM 3237 O O . ASP A 1 413 ? 3.649 23.585 4.276 1.00 92.12 413 ASP A O 1
ATOM 3241 N N . ILE A 1 414 ? 2.892 21.468 4.395 1.00 91.94 414 ILE A N 1
ATOM 3242 C CA . ILE A 1 414 ? 1.460 21.792 4.239 1.00 91.94 414 ILE A CA 1
ATOM 3243 C C . ILE A 1 414 ? 0.938 22.431 5.533 1.00 91.94 414 ILE A C 1
ATOM 3245 O O . ILE A 1 414 ? 0.355 23.514 5.507 1.00 91.94 414 ILE A O 1
ATOM 3249 N N . ASN A 1 415 ? 1.188 21.785 6.678 1.00 94.62 415 ASN A N 1
ATOM 3250 C CA . ASN A 1 415 ? 0.838 22.307 7.994 1.00 94.62 415 ASN A CA 1
ATOM 3251 C C . ASN A 1 415 ? 1.932 21.987 9.024 1.00 94.62 415 ASN A C 1
ATOM 3253 O O . ASN A 1 415 ? 2.155 20.812 9.325 1.00 94.62 415 ASN A O 1
ATOM 3257 N N . PRO A 1 416 ? 2.540 22.991 9.685 1.00 94.75 416 PRO A N 1
ATOM 3258 C CA . PRO A 1 416 ? 3.532 22.777 10.739 1.00 94.75 416 PRO A CA 1
ATOM 3259 C C . PRO A 1 416 ? 3.041 22.007 11.978 1.00 94.75 416 PRO A C 1
ATOM 3261 O O . PRO A 1 416 ? 3.835 21.794 12.895 1.00 94.75 416 PRO A O 1
ATOM 3264 N N . GLN A 1 417 ? 1.767 21.604 12.058 1.00 94.62 417 GLN A N 1
ATOM 3265 C CA . GLN A 1 417 ? 1.270 20.636 13.044 1.00 94.62 417 GLN A CA 1
ATOM 3266 C C . GLN A 1 417 ? 1.504 19.173 12.631 1.00 94.62 417 GLN A C 1
ATOM 3268 O O . GLN A 1 417 ? 1.667 18.332 13.514 1.00 94.62 417 GLN A O 1
ATOM 3273 N N . PHE A 1 418 ? 1.574 18.858 11.331 1.00 94.81 418 PHE A N 1
ATOM 3274 C CA . PHE A 1 418 ? 1.677 17.491 10.785 1.00 94.81 418 PHE A CA 1
ATOM 3275 C C . PHE A 1 418 ? 3.122 16.979 10.819 1.00 94.81 418 PHE A C 1
ATOM 3277 O O . PHE A 1 418 ? 3.716 16.562 9.824 1.00 94.81 418 PHE A O 1
ATOM 3284 N N . LYS A 1 419 ? 3.716 17.073 12.005 1.00 90.75 419 LYS A N 1
ATOM 3285 C CA . LYS A 1 419 ? 5.102 16.724 12.274 1.00 90.75 419 LYS A CA 1
ATOM 3286 C C . LYS A 1 419 ? 5.263 15.217 12.456 1.00 90.75 419 LYS A C 1
ATOM 3288 O O . LYS A 1 419 ? 4.441 14.554 13.086 1.00 90.75 419 LYS A O 1
ATOM 3293 N N . GLY A 1 420 ? 6.364 14.710 11.916 1.00 88.56 420 GLY A N 1
ATOM 3294 C CA . GLY A 1 420 ? 6.719 13.297 11.889 1.00 88.56 420 GLY A CA 1
ATOM 3295 C C . GLY A 1 420 ? 7.412 12.957 10.576 1.00 88.56 420 GLY A C 1
ATOM 3296 O O . GLY A 1 420 ? 7.182 13.625 9.569 1.00 88.56 420 GLY A O 1
ATOM 3297 N N . THR A 1 421 ? 8.269 11.939 10.569 1.00 86.25 421 THR A N 1
ATOM 3298 C CA . THR A 1 421 ? 9.030 11.520 9.373 1.00 86.25 421 THR A CA 1
ATOM 3299 C C . THR A 1 421 ? 8.476 10.266 8.697 1.00 86.25 421 THR A C 1
ATOM 3301 O O . THR A 1 421 ? 8.937 9.914 7.613 1.00 86.25 421 THR A O 1
ATOM 3304 N N . VAL A 1 422 ? 7.488 9.616 9.316 1.00 88.62 422 VAL A N 1
ATOM 3305 C CA . VAL A 1 422 ? 6.819 8.395 8.848 1.00 88.62 422 VAL A CA 1
ATOM 3306 C C . VAL A 1 422 ? 5.312 8.639 8.770 1.00 88.62 422 VAL A C 1
ATOM 3308 O O . VAL A 1 422 ? 4.742 9.222 9.693 1.00 88.62 422 VAL A O 1
ATOM 3311 N N . SER A 1 423 ? 4.667 8.143 7.717 1.00 93.25 423 SER A N 1
ATOM 3312 C CA . SER A 1 423 ? 3.213 8.204 7.497 1.00 93.25 423 SER A CA 1
ATOM 3313 C C . SER A 1 423 ? 2.714 6.914 6.842 1.00 93.25 423 SER A C 1
ATOM 3315 O O . SER A 1 423 ? 3.529 6.120 6.368 1.00 93.25 423 SER A O 1
ATOM 3317 N N . ALA A 1 424 ? 1.395 6.711 6.751 1.00 94.31 424 ALA A N 1
ATOM 3318 C CA . ALA A 1 424 ? 0.870 5.624 5.927 1.00 94.31 424 ALA A CA 1
ATOM 3319 C C . ALA A 1 424 ? 1.210 5.864 4.448 1.00 94.31 424 ALA A C 1
ATOM 3321 O O . ALA A 1 424 ? 1.128 6.998 3.961 1.00 94.31 424 ALA A O 1
ATOM 3322 N N . THR A 1 425 ? 1.558 4.787 3.739 1.00 91.62 425 THR A N 1
ATOM 3323 C CA . THR A 1 425 ? 1.818 4.811 2.288 1.00 91.62 425 THR A CA 1
ATOM 3324 C C . THR A 1 425 ? 0.521 5.022 1.515 1.00 91.62 425 THR A C 1
ATOM 3326 O O . THR A 1 425 ? 0.486 5.794 0.552 1.00 91.62 425 THR A O 1
ATOM 3329 N N . ASN A 1 426 ? -0.547 4.372 1.982 1.00 91.81 426 ASN A N 1
ATOM 3330 C CA . ASN A 1 426 ? -1.901 4.477 1.458 1.00 91.81 426 ASN A CA 1
ATOM 3331 C C . ASN A 1 426 ? -2.765 5.303 2.431 1.00 91.81 426 ASN A C 1
ATOM 3333 O O . ASN A 1 426 ? -3.371 4.733 3.342 1.00 91.81 426 ASN A O 1
ATOM 3337 N N . PRO A 1 427 ? -2.806 6.642 2.296 1.00 94.81 427 PRO A N 1
ATOM 3338 C CA . PRO A 1 427 ? -3.675 7.478 3.110 1.00 94.81 427 PRO A CA 1
ATOM 3339 C C . PRO A 1 427 ? -5.150 7.273 2.733 1.00 94.81 427 PRO A C 1
ATOM 3341 O O . PRO A 1 427 ? -5.499 6.995 1.583 1.00 94.81 427 PRO A O 1
ATOM 3344 N N . CYS A 1 428 ? -6.041 7.417 3.710 1.00 95.44 428 CYS A N 1
ATOM 3345 C CA . CYS A 1 428 ? -7.454 7.101 3.533 1.00 95.44 428 CYS A CA 1
ATOM 3346 C C . CYS A 1 428 ? -8.217 8.289 2.937 1.00 95.44 428 CYS A C 1
ATOM 3348 O O . CYS A 1 428 ? -8.329 9.336 3.568 1.00 95.44 428 CYS A O 1
ATOM 3350 N N . ARG A 1 429 ? -8.796 8.127 1.742 1.00 92.25 429 ARG A N 1
ATOM 3351 C CA . ARG A 1 429 ? -9.710 9.126 1.155 1.00 92.25 429 ARG A CA 1
ATOM 3352 C C . ARG A 1 429 ? -11.126 8.928 1.698 1.00 92.25 429 ARG A C 1
ATOM 3354 O O . ARG A 1 429 ? -11.686 7.853 1.495 1.00 92.25 429 ARG A O 1
ATOM 3361 N N . ASP A 1 430 ? -11.683 9.954 2.331 1.00 93.31 430 ASP A N 1
ATOM 3362 C CA . ASP A 1 430 ? -13.072 10.025 2.795 1.00 93.31 430 ASP A CA 1
ATOM 3363 C C . ASP A 1 430 ? -13.957 10.530 1.636 1.00 93.31 430 ASP A C 1
ATOM 3365 O O . ASP A 1 430 ? -13.816 11.691 1.229 1.00 93.31 430 ASP A O 1
ATOM 3369 N N . PRO A 1 431 ? -14.843 9.694 1.060 1.00 87.31 431 PRO A N 1
ATOM 3370 C CA . PRO A 1 431 ? -15.657 10.089 -0.086 1.00 87.31 431 PRO A CA 1
ATOM 3371 C C . PRO A 1 431 ? -16.828 11.001 0.304 1.00 87.31 431 PRO A C 1
ATOM 3373 O O . PRO A 1 431 ? -17.296 11.760 -0.539 1.00 87.31 431 PRO A O 1
ATOM 3376 N N . LYS A 1 432 ? -17.284 10.975 1.566 1.00 87.62 432 LYS A N 1
ATOM 3377 C CA . LYS A 1 432 ? -18.401 11.808 2.046 1.00 87.62 432 LYS A CA 1
ATOM 3378 C C . LYS A 1 432 ? -17.978 13.262 2.247 1.00 87.62 432 LYS A C 1
ATOM 3380 O O . LYS A 1 432 ? -18.771 14.169 2.014 1.00 87.62 432 LYS A O 1
ATOM 3385 N N . LYS A 1 433 ? -16.732 13.483 2.678 1.00 87.75 433 LYS A N 1
ATOM 3386 C CA . LYS A 1 433 ? -16.158 14.821 2.910 1.00 87.75 433 LYS A CA 1
ATOM 3387 C C . LYS A 1 433 ? -15.252 15.318 1.777 1.00 87.75 433 LYS A C 1
ATOM 3389 O O . LYS A 1 433 ? -14.899 16.490 1.781 1.00 87.75 433 LYS A O 1
ATOM 3394 N N . ASN A 1 434 ? -14.862 14.449 0.838 1.00 86.94 434 ASN A N 1
ATOM 3395 C CA . ASN A 1 434 ? -13.824 14.713 -0.169 1.00 86.94 434 ASN A CA 1
ATOM 3396 C C . ASN A 1 434 ? -12.498 15.203 0.463 1.00 86.94 434 ASN A C 1
ATOM 3398 O O . ASN A 1 434 ? -11.910 16.194 0.038 1.00 86.94 434 ASN A O 1
ATOM 3402 N N . VAL A 1 435 ? -12.026 14.495 1.495 1.00 91.56 435 VAL A N 1
ATOM 3403 C CA . VAL A 1 435 ? -10.739 14.777 2.162 1.00 91.56 435 VAL A CA 1
ATOM 3404 C C . VAL A 1 435 ? -9.822 13.561 2.123 1.00 91.56 435 VAL A C 1
ATOM 3406 O O . VAL A 1 435 ? -10.289 12.425 2.008 1.00 91.56 435 VAL A O 1
ATOM 3409 N N . ILE A 1 436 ? -8.515 13.781 2.257 1.00 94.25 436 ILE A N 1
ATOM 3410 C CA . ILE A 1 436 ? -7.571 12.711 2.599 1.00 94.25 436 ILE A CA 1
ATOM 3411 C C . ILE A 1 436 ? -7.230 12.791 4.084 1.00 94.25 436 ILE A C 1
ATOM 3413 O O . ILE A 1 436 ? -6.885 13.853 4.593 1.00 94.25 436 ILE A O 1
ATOM 3417 N N . VAL A 1 437 ? -7.300 11.642 4.756 1.00 97.25 437 VAL A N 1
ATOM 3418 C CA . VAL A 1 437 ? -6.892 11.412 6.142 1.00 97.25 437 VAL A CA 1
ATOM 3419 C C . VAL A 1 437 ? -5.555 10.666 6.151 1.00 97.25 437 VAL A C 1
ATOM 3421 O O . VAL A 1 437 ? -5.410 9.642 5.478 1.00 97.25 437 VAL A O 1
ATOM 3424 N N . ASN A 1 438 ? -4.584 11.124 6.941 1.00 97.75 438 ASN A N 1
ATOM 3425 C CA . ASN A 1 438 ? -3.354 10.374 7.227 1.00 97.75 438 ASN A CA 1
ATOM 3426 C C . ASN A 1 438 ? -2.863 10.652 8.661 1.00 97.75 438 ASN A C 1
ATOM 3428 O O . ASN A 1 438 ? -3.495 11.389 9.422 1.00 97.75 438 ASN A O 1
ATOM 3432 N N . TYR A 1 439 ? -1.730 10.059 9.029 1.00 97.44 439 TYR A N 1
ATOM 3433 C CA . TYR A 1 439 ? -0.959 10.419 10.208 1.00 97.44 439 TYR A CA 1
ATOM 3434 C C . TYR A 1 439 ? 0.469 10.838 9.844 1.00 97.44 439 TYR A C 1
ATOM 3436 O O . TYR A 1 439 ? 1.020 10.408 8.834 1.00 97.44 439 TYR A O 1
ATOM 3444 N N . ALA A 1 440 ? 1.095 11.614 10.727 1.00 95.88 440 ALA A N 1
ATOM 3445 C CA . ALA A 1 440 ? 2.542 11.791 10.781 1.00 95.88 440 ALA A CA 1
ATOM 3446 C C . ALA A 1 440 ? 3.053 11.299 12.144 1.00 95.88 440 ALA A C 1
ATOM 3448 O O . ALA A 1 440 ? 2.523 11.681 13.191 1.00 95.88 440 ALA A O 1
ATOM 3449 N N . MET A 1 441 ? 4.045 10.405 12.132 1.00 92.25 441 MET A N 1
ATOM 3450 C CA . MET A 1 441 ? 4.619 9.783 13.326 1.00 92.25 441 MET A CA 1
ATOM 3451 C C . MET A 1 441 ? 5.960 10.420 13.697 1.00 92.25 441 MET A C 1
ATOM 3453 O O . MET A 1 441 ? 6.922 10.408 12.924 1.00 92.25 441 MET A O 1
ATOM 3457 N N . GLU A 1 442 ? 6.036 10.917 14.927 1.00 88.25 442 GLU A N 1
ATOM 3458 C CA . GLU A 1 442 ? 7.277 11.256 15.614 1.00 88.25 442 GLU A CA 1
ATOM 3459 C C . GLU A 1 442 ? 7.743 10.059 16.443 1.00 88.25 442 GLU A C 1
ATOM 3461 O O . GLU A 1 442 ? 7.121 9.687 17.441 1.00 88.25 442 GLU A O 1
ATOM 3466 N N . VAL A 1 443 ? 8.869 9.471 16.044 1.00 75.12 443 VAL A N 1
ATOM 3467 C CA . VAL A 1 443 ? 9.589 8.488 16.859 1.00 75.12 443 VAL A CA 1
ATOM 3468 C C . VAL A 1 443 ? 10.103 9.166 18.130 1.00 75.12 443 VAL A C 1
ATOM 3470 O O . VAL A 1 443 ? 10.825 10.164 18.063 1.00 75.12 443 VAL A O 1
ATOM 3473 N N . GLY A 1 444 ? 9.752 8.623 19.295 1.00 64.25 444 GLY A N 1
ATOM 3474 C CA . GLY A 1 444 ? 10.197 9.155 20.574 1.00 64.25 444 GLY A CA 1
ATOM 3475 C C . GLY A 1 444 ? 11.671 8.859 20.848 1.00 64.25 444 GLY A C 1
ATOM 3476 O O . GLY A 1 444 ? 12.129 7.724 20.736 1.00 64.25 444 GLY A O 1
ATOM 3477 N N . GLY A 1 445 ? 12.422 9.886 21.251 1.00 57.81 445 GLY A N 1
ATOM 3478 C CA . GLY A 1 445 ? 13.799 9.720 21.730 1.00 57.81 445 GLY A CA 1
ATOM 3479 C C . GLY A 1 445 ? 13.879 9.027 23.100 1.00 57.81 445 GLY A C 1
ATOM 3480 O O . GLY A 1 445 ? 12.862 8.749 23.729 1.00 57.81 445 GLY A O 1
ATOM 3481 N N . LEU A 1 446 ? 15.103 8.831 23.606 1.00 51.72 446 LEU A N 1
ATOM 3482 C CA . LEU A 1 446 ? 15.439 8.131 24.867 1.00 51.72 446 LEU A CA 1
ATOM 3483 C C . LEU A 1 446 ? 14.525 8.421 26.080 1.00 51.72 446 LEU A C 1
ATOM 3485 O O . LEU A 1 446 ? 14.267 7.526 26.881 1.00 51.72 446 LEU A O 1
ATOM 3489 N N . LEU A 1 447 ? 14.012 9.647 26.220 1.00 49.88 447 LEU A N 1
ATOM 3490 C CA . LEU A 1 447 ? 13.121 10.047 27.321 1.00 49.88 447 LEU A CA 1
ATOM 3491 C C . LEU A 1 447 ? 11.675 9.520 27.197 1.00 49.88 447 LEU A C 1
ATOM 3493 O O . LEU A 1 447 ? 10.913 9.624 28.153 1.00 49.88 447 LEU A O 1
ATOM 3497 N N . GLN A 1 448 ? 11.283 8.974 26.043 1.00 56.38 448 GLN A N 1
ATOM 3498 C CA . GLN A 1 448 ? 9.909 8.555 25.727 1.00 56.38 448 GLN A CA 1
ATOM 3499 C C . GLN A 1 448 ? 9.698 7.030 25.814 1.00 56.38 448 GLN A C 1
ATOM 3501 O O . GLN A 1 448 ? 8.675 6.526 25.357 1.00 56.38 448 GLN A O 1
ATOM 3506 N N . GLN A 1 449 ? 10.645 6.295 26.415 1.00 62.38 449 GLN A N 1
ATOM 3507 C CA . GLN A 1 449 ? 10.519 4.864 26.748 1.00 62.38 449 GLN A CA 1
ATOM 3508 C C . GLN A 1 449 ? 10.119 3.965 25.558 1.00 62.38 449 GLN A C 1
ATOM 3510 O O . GLN A 1 449 ? 9.318 3.047 25.710 1.00 62.38 449 GLN A O 1
ATOM 3515 N N . GLY A 1 450 ? 10.657 4.244 24.366 1.00 67.88 450 GLY A N 1
ATOM 3516 C CA . GLY A 1 450 ? 10.382 3.446 23.167 1.00 67.88 450 GLY A CA 1
ATOM 3517 C C . GLY A 1 450 ? 8.956 3.583 22.623 1.00 67.88 450 GLY A C 1
ATOM 3518 O O . GLY A 1 450 ? 8.479 2.662 21.972 1.00 67.88 450 GLY A O 1
ATOM 3519 N N . LYS A 1 451 ? 8.264 4.699 22.890 1.00 82.31 451 LYS A N 1
ATOM 3520 C CA . LYS A 1 451 ? 6.967 5.040 22.279 1.00 82.31 451 LYS A CA 1
ATOM 3521 C C . LYS A 1 451 ? 7.119 6.014 21.109 1.00 82.31 451 LYS A C 1
ATOM 3523 O O . LYS A 1 451 ? 8.127 6.708 20.996 1.00 82.31 451 LYS A O 1
ATOM 3528 N N . ALA A 1 452 ? 6.092 6.101 20.270 1.00 88.06 452 ALA A N 1
ATOM 3529 C CA . ALA A 1 452 ? 5.972 7.091 19.203 1.00 88.06 452 ALA A CA 1
ATOM 3530 C C . ALA A 1 452 ? 4.674 7.899 19.346 1.00 88.06 452 ALA A C 1
ATOM 3532 O O . ALA A 1 452 ? 3.662 7.382 19.831 1.00 88.06 452 ALA A O 1
ATOM 3533 N N . ARG A 1 453 ? 4.701 9.167 18.918 1.00 92.94 453 ARG A N 1
ATOM 3534 C CA . ARG A 1 453 ? 3.522 10.040 18.849 1.00 92.94 453 ARG A CA 1
ATOM 3535 C C . ARG A 1 453 ? 2.990 10.070 17.422 1.00 92.94 453 ARG A C 1
ATOM 3537 O O . ARG A 1 453 ? 3.726 10.419 16.505 1.00 92.94 453 ARG A O 1
ATOM 3544 N N . TYR A 1 454 ? 1.710 9.765 17.251 1.00 95.81 454 TYR A N 1
ATOM 3545 C CA . TYR A 1 454 ? 1.014 9.785 15.967 1.00 95.81 454 TYR A CA 1
ATOM 3546 C C . TYR A 1 454 ? 0.085 10.996 15.928 1.00 95.81 454 TYR A C 1
ATOM 3548 O O . TYR A 1 454 ? -0.819 11.102 16.759 1.00 95.81 454 TYR A O 1
ATOM 3556 N N . THR A 1 455 ? 0.307 11.905 14.981 1.00 97.62 455 THR A N 1
ATOM 3557 C CA . THR A 1 455 ? -0.553 13.069 14.728 1.00 97.62 455 THR A CA 1
ATOM 3558 C C . THR A 1 455 ? -1.474 12.739 13.560 1.00 97.62 455 THR A C 1
ATOM 3560 O O . THR A 1 455 ? -0.998 12.694 12.431 1.00 97.62 455 THR A O 1
ATOM 3563 N N . PHE A 1 456 ? -2.762 12.500 13.812 1.00 98.31 456 PHE A N 1
ATOM 3564 C CA . PHE A 1 456 ? -3.759 12.253 12.763 1.00 98.31 456 PHE A CA 1
ATOM 3565 C C . PHE A 1 456 ? -4.343 13.568 12.254 1.00 98.31 456 PHE A C 1
ATOM 3567 O O . PHE A 1 456 ? -4.612 14.471 13.051 1.00 98.31 456 PHE A O 1
ATOM 3574 N N . PHE A 1 457 ? -4.574 13.667 10.948 1.00 97.12 457 PHE A N 1
ATOM 3575 C CA . PHE A 1 457 ? -5.088 14.870 10.297 1.00 97.12 457 PHE A CA 1
ATOM 3576 C C . PHE A 1 457 ? -5.912 14.558 9.044 1.00 97.12 457 PHE A C 1
ATOM 3578 O O . PHE A 1 457 ? -5.760 13.490 8.452 1.00 97.12 457 PHE A O 1
ATOM 3585 N N . GLU A 1 458 ? -6.749 15.511 8.629 1.00 95.38 458 GLU A N 1
ATOM 3586 C CA . GLU A 1 458 ? -7.399 15.530 7.312 1.00 95.38 458 GLU A CA 1
ATOM 3587 C C . GLU A 1 458 ? -7.044 16.802 6.515 1.00 95.38 458 GLU A C 1
ATOM 3589 O O . GLU A 1 458 ? -6.796 17.852 7.108 1.00 95.38 458 GLU A O 1
ATOM 3594 N N . VAL A 1 459 ? -6.975 16.700 5.182 1.00 92.94 459 VAL A N 1
ATOM 3595 C CA . VAL A 1 459 ? -6.682 17.802 4.236 1.00 92.94 459 VAL A CA 1
ATOM 3596 C C . VAL A 1 459 ? -7.730 17.800 3.121 1.00 92.94 459 VAL A C 1
ATOM 3598 O O . VAL A 1 459 ? -8.049 16.735 2.584 1.00 92.94 459 VAL A O 1
ATOM 3601 N N . GLU A 1 460 ? -8.259 18.975 2.771 1.00 89.44 460 GLU A N 1
ATOM 3602 C CA . GLU A 1 460 ? -9.275 19.163 1.722 1.00 89.44 460 GLU A CA 1
ATOM 3603 C C . GLU A 1 460 ? -8.714 19.961 0.522 1.00 89.44 460 GLU A C 1
ATOM 3605 O O . GLU A 1 460 ? -7.710 20.660 0.652 1.00 89.44 460 GLU A O 1
ATOM 3610 N N . ASP A 1 461 ? -9.302 19.819 -0.676 1.00 79.94 461 ASP A N 1
ATOM 3611 C CA . ASP A 1 461 ? -8.737 20.409 -1.911 1.00 79.94 461 ASP A CA 1
ATOM 3612 C C . ASP A 1 461 ? -8.676 21.948 -1.845 1.00 79.94 461 ASP A C 1
ATOM 3614 O O . ASP A 1 461 ? -7.644 22.557 -2.131 1.00 79.94 461 ASP A O 1
ATOM 3618 N N . VAL A 1 462 ? -9.785 22.568 -1.424 1.00 78.81 462 VAL A N 1
ATOM 3619 C CA . VAL A 1 462 ? -9.937 24.018 -1.230 1.00 78.81 462 VAL A CA 1
ATOM 3620 C C . VAL A 1 462 ? -10.083 24.280 0.265 1.00 78.81 462 VAL A C 1
ATOM 3622 O O . VAL A 1 462 ? -11.193 24.346 0.792 1.00 78.81 462 VAL A O 1
ATOM 3625 N N . ASP A 1 463 ? -8.950 24.355 0.956 1.00 77.06 463 ASP A N 1
ATOM 3626 C CA . ASP A 1 463 ? -8.922 24.304 2.414 1.00 77.06 463 ASP A CA 1
ATOM 3627 C C . ASP A 1 463 ? -9.367 25.607 3.088 1.00 77.06 463 ASP A C 1
ATOM 3629 O O . ASP A 1 463 ? -8.938 26.709 2.734 1.00 77.06 463 ASP A O 1
ATOM 3633 N N . ARG A 1 464 ? -10.260 25.475 4.075 1.00 80.44 464 ARG A N 1
ATOM 3634 C CA . ARG A 1 464 ? -10.792 26.603 4.853 1.00 80.44 464 ARG A CA 1
ATOM 3635 C C . ARG A 1 464 ? -9.857 27.068 5.978 1.00 80.44 464 ARG A C 1
ATOM 3637 O O . ARG A 1 464 ? -10.134 28.092 6.608 1.00 80.44 464 ARG A O 1
ATOM 3644 N N . PHE A 1 465 ? -8.801 26.312 6.279 1.00 81.06 465 PHE A N 1
ATOM 3645 C CA . PHE A 1 465 ? -7.818 26.616 7.314 1.00 81.06 465 PHE A CA 1
ATOM 3646 C C . PHE A 1 465 ? -6.555 27.255 6.717 1.00 81.06 465 PHE A C 1
ATOM 3648 O O . PHE A 1 465 ? -6.217 27.091 5.547 1.00 81.06 465 PHE A O 1
ATOM 3655 N N . SER A 1 466 ? -5.839 28.028 7.536 1.00 84.62 466 SER A N 1
ATOM 3656 C CA . SER A 1 466 ? -4.562 28.634 7.152 1.00 84.62 466 SER A CA 1
ATOM 3657 C C . SER A 1 466 ? -3.579 28.547 8.326 1.00 84.62 466 SER A C 1
ATOM 3659 O O . SER A 1 466 ? -3.817 29.197 9.350 1.00 84.62 466 SER A O 1
ATOM 3661 N N . PRO A 1 467 ? -2.495 27.750 8.230 1.00 89.19 467 PRO A N 1
ATOM 3662 C CA . PRO A 1 467 ? -2.161 26.826 7.133 1.00 89.19 467 PRO A CA 1
ATOM 3663 C C . PRO A 1 467 ? -3.230 25.729 6.915 1.00 89.19 467 PRO A C 1
ATOM 3665 O O . PRO A 1 467 ? -3.977 25.448 7.857 1.00 89.19 467 PRO A O 1
ATOM 3668 N N . PRO A 1 468 ? -3.309 25.127 5.709 1.00 91.12 468 PRO A N 1
ATOM 3669 C CA . PRO A 1 468 ? -4.309 24.113 5.367 1.00 91.12 468 PRO A CA 1
ATOM 3670 C C . PRO A 1 468 ? -4.340 22.899 6.294 1.00 91.12 468 PRO A C 1
ATOM 3672 O O . PRO A 1 468 ? -3.330 22.513 6.880 1.00 91.12 468 PRO A O 1
ATOM 3675 N N . GLY A 1 469 ? -5.485 22.234 6.353 1.00 92.50 469 GLY A N 1
ATOM 3676 C CA . GLY A 1 469 ? -5.665 20.942 6.987 1.00 92.50 469 GLY A CA 1
ATOM 3677 C C . GLY A 1 469 ? -5.954 21.015 8.484 1.00 92.50 469 GLY A C 1
ATOM 3678 O O . GLY A 1 469 ? -5.628 21.966 9.199 1.00 92.50 469 GLY A O 1
ATOM 3679 N N . LEU A 1 470 ? -6.567 19.943 8.974 1.00 93.69 470 LEU A N 1
ATOM 3680 C CA . LEU A 1 470 ? -7.163 19.851 10.295 1.00 93.69 470 LEU A CA 1
ATOM 3681 C C . LEU A 1 470 ? -6.549 18.705 11.100 1.00 93.69 470 LEU A C 1
ATOM 3683 O O . LEU A 1 470 ? -6.756 17.536 10.783 1.00 93.69 470 LEU A O 1
ATOM 3687 N N . THR A 1 471 ? -5.859 19.024 12.197 1.00 95.81 471 THR A N 1
ATOM 3688 C CA . THR A 1 471 ? -5.439 18.015 13.182 1.00 95.81 471 THR A CA 1
ATOM 3689 C C . THR A 1 471 ? -6.677 17.371 13.815 1.00 95.81 471 THR A C 1
ATOM 3691 O O . THR A 1 471 ? -7.462 18.037 14.501 1.00 95.81 471 THR A O 1
ATOM 3694 N N . LEU A 1 472 ? -6.838 16.067 13.583 1.00 96.88 472 LEU A N 1
ATOM 3695 C CA . LEU A 1 472 ? -7.927 15.245 14.103 1.00 96.88 472 LEU A CA 1
ATOM 3696 C C . LEU A 1 472 ? -7.611 14.686 15.487 1.00 96.88 472 LEU A C 1
ATOM 3698 O O . LEU A 1 472 ? -8.496 14.678 16.328 1.00 96.88 472 LEU A O 1
ATOM 3702 N N . ALA A 1 473 ? -6.379 14.237 15.746 1.00 97.19 473 ALA A N 1
ATOM 3703 C CA . ALA A 1 473 ? -5.968 13.752 17.066 1.00 97.19 473 ALA A CA 1
ATOM 3704 C C . ALA A 1 473 ? -4.439 13.714 17.222 1.00 97.19 473 ALA A C 1
ATOM 3706 O O . ALA A 1 473 ? -3.681 13.802 16.255 1.00 97.19 473 ALA A O 1
ATOM 3707 N N . SER A 1 474 ? -3.971 13.512 18.454 1.00 96.25 474 SER A N 1
ATOM 3708 C CA . SER A 1 474 ? -2.605 13.055 18.730 1.00 96.25 474 SER A CA 1
ATOM 3709 C C . SER A 1 474 ? -2.623 11.961 19.790 1.00 96.25 474 SER A C 1
ATOM 3711 O O . SER A 1 474 ? -3.142 12.181 20.882 1.00 96.25 474 SER A O 1
ATOM 3713 N N . ILE A 1 475 ? -2.043 10.802 19.474 1.00 95.25 475 ILE A N 1
ATOM 3714 C CA . ILE A 1 475 ? -1.973 9.636 20.372 1.00 95.25 475 ILE A CA 1
ATOM 3715 C C . ILE A 1 475 ? -0.522 9.184 20.569 1.00 95.25 475 ILE A C 1
ATOM 3717 O O . ILE A 1 475 ? 0.348 9.525 19.765 1.00 95.25 475 ILE A O 1
ATOM 3721 N N . THR A 1 476 ? -0.262 8.393 21.612 1.00 93.19 476 THR A N 1
ATOM 3722 C CA . THR A 1 476 ? 1.083 7.879 21.925 1.00 93.19 476 THR A CA 1
ATOM 3723 C C . THR A 1 476 ? 1.042 6.370 22.155 1.00 93.19 476 THR A C 1
ATOM 3725 O O . THR A 1 476 ? 0.575 5.912 23.200 1.00 93.19 476 THR A O 1
ATOM 3728 N N . ALA A 1 477 ? 1.577 5.605 21.205 1.00 91.62 477 ALA A N 1
ATOM 3729 C CA . ALA A 1 477 ? 1.554 4.141 21.193 1.00 91.62 477 ALA A CA 1
ATOM 3730 C C . ALA A 1 477 ? 2.967 3.556 20.983 1.00 91.62 477 ALA A C 1
ATOM 3732 O O . ALA A 1 477 ? 3.960 4.288 21.027 1.00 91.62 477 ALA A O 1
ATOM 3733 N N . GLY A 1 478 ? 3.079 2.240 20.783 1.00 87.06 478 GLY A N 1
ATOM 3734 C CA . GLY A 1 478 ? 4.325 1.635 20.296 1.00 87.06 478 GLY A CA 1
ATOM 3735 C C . GLY A 1 478 ? 4.672 2.142 18.885 1.00 87.06 478 GLY A C 1
ATOM 3736 O O . GLY A 1 478 ? 3.761 2.532 18.150 1.00 87.06 478 GLY A O 1
ATOM 3737 N N . PRO A 1 479 ? 5.955 2.199 18.492 1.00 84.88 479 PRO A N 1
ATOM 3738 C CA . PRO A 1 479 ? 6.355 2.543 17.133 1.00 84.88 479 PRO A CA 1
ATOM 3739 C C . PRO A 1 479 ? 5.926 1.441 16.160 1.00 84.88 479 PRO A C 1
ATOM 3741 O O . PRO A 1 479 ? 6.194 0.262 16.364 1.00 84.88 479 PRO A O 1
ATOM 3744 N N . THR A 1 480 ? 5.257 1.823 15.081 1.00 86.81 480 THR A N 1
ATOM 3745 C CA . THR A 1 480 ? 4.843 0.940 13.991 1.00 86.81 480 THR A CA 1
ATOM 3746 C C . THR A 1 480 ? 4.733 1.793 12.735 1.00 86.81 480 THR A C 1
ATOM 3748 O O . THR A 1 480 ? 4.053 2.817 12.714 1.00 86.81 480 THR A O 1
ATOM 3751 N N . SER A 1 481 ? 5.420 1.385 11.669 1.00 82.88 481 SER A N 1
ATOM 3752 C CA . SER A 1 481 ? 5.255 1.999 10.352 1.00 82.88 481 SER A CA 1
ATOM 3753 C C . SER A 1 481 ? 4.018 1.382 9.691 1.00 82.88 481 SER A C 1
ATOM 3755 O O . SER A 1 481 ? 4.129 0.488 8.857 1.00 82.88 481 SER A O 1
ATOM 3757 N N . ALA A 1 482 ? 2.836 1.801 10.152 1.00 89.12 482 ALA A N 1
ATOM 3758 C CA . ALA A 1 482 ? 1.549 1.293 9.689 1.00 89.12 482 ALA A CA 1
ATOM 3759 C C . ALA A 1 482 ? 1.345 1.661 8.212 1.00 89.12 482 ALA A C 1
ATOM 3761 O O . ALA A 1 482 ? 1.012 2.795 7.868 1.00 89.12 482 ALA A O 1
ATOM 3762 N N . HIS A 1 483 ? 1.586 0.687 7.335 1.00 91.75 483 HIS A N 1
ATOM 3763 C CA . HIS A 1 483 ? 1.548 0.856 5.883 1.00 91.75 483 HIS A CA 1
ATOM 3764 C C . HIS A 1 483 ? 0.191 1.407 5.394 1.00 91.75 483 HIS A C 1
ATOM 3766 O O . HIS A 1 483 ? 0.142 2.292 4.531 1.00 91.75 483 HIS A O 1
ATOM 3772 N N . SER A 1 484 ? -0.889 0.940 6.024 1.00 93.88 484 SER A N 1
ATOM 3773 C CA . SER A 1 484 ? -2.246 1.485 5.970 1.00 93.88 484 SER A CA 1
ATOM 3774 C C . SER A 1 484 ? -2.881 1.467 7.373 1.00 93.88 484 SER A C 1
ATOM 3776 O O . SER A 1 484 ? -2.329 0.883 8.307 1.00 93.88 484 SER A O 1
ATOM 3778 N N . PHE A 1 485 ? -4.026 2.130 7.540 1.00 97.00 485 PHE A N 1
ATOM 3779 C CA . PHE A 1 485 ? -4.824 2.140 8.773 1.00 97.00 485 PHE A CA 1
ATOM 3780 C C . PHE A 1 485 ? -6.318 2.185 8.419 1.00 97.00 485 PHE A C 1
ATOM 3782 O O . PHE A 1 485 ? -6.673 2.450 7.271 1.00 97.00 485 PHE A O 1
ATOM 3789 N N . ALA A 1 486 ? -7.200 1.902 9.376 1.00 97.75 486 ALA A N 1
ATOM 3790 C CA . ALA A 1 486 ? -8.637 1.830 9.128 1.00 97.75 486 ALA A CA 1
ATOM 3791 C C . ALA A 1 486 ? -9.329 3.189 9.344 1.00 97.75 486 ALA A C 1
ATOM 3793 O O . ALA A 1 486 ? -9.054 3.894 10.319 1.00 97.75 486 ALA A O 1
ATOM 3794 N N . LEU A 1 487 ? -10.260 3.535 8.451 1.00 98.00 487 LEU A N 1
ATOM 3795 C CA . LEU A 1 487 ? -11.090 4.740 8.512 1.00 98.00 487 LEU A CA 1
ATOM 3796 C C . LEU A 1 487 ? -12.568 4.359 8.372 1.00 98.00 487 LEU A C 1
ATOM 3798 O O . LEU A 1 487 ? -12.928 3.618 7.460 1.00 98.00 487 LEU A O 1
ATOM 3802 N N . THR A 1 488 ? -13.411 4.921 9.234 1.00 97.31 488 THR A N 1
ATOM 3803 C CA . THR A 1 488 ? -14.876 4.889 9.141 1.00 97.31 488 THR A CA 1
ATOM 3804 C C . THR A 1 488 ? -15.436 6.321 9.151 1.00 97.31 488 THR A C 1
ATOM 3806 O O . THR A 1 488 ? -14.691 7.309 9.101 1.00 97.31 488 THR A O 1
ATOM 3809 N N . GLU A 1 489 ? -16.761 6.471 9.175 1.00 94.31 489 GLU A N 1
ATOM 3810 C CA . GLU A 1 489 ? -17.419 7.782 9.194 1.00 94.31 489 GLU A CA 1
ATOM 3811 C C . GLU A 1 489 ? -17.068 8.579 10.458 1.00 94.31 489 GLU A C 1
ATOM 3813 O O . GLU A 1 489 ? -16.667 9.745 10.365 1.00 94.31 489 GLU A O 1
ATOM 3818 N N . HIS A 1 490 ? -17.108 7.923 11.618 1.00 96.06 490 HIS A N 1
ATOM 3819 C CA . HIS A 1 490 ? -16.853 8.531 12.921 1.00 96.06 490 HIS A CA 1
ATOM 3820 C C . HIS A 1 490 ? -15.491 8.177 13.527 1.00 96.06 490 HIS A C 1
ATOM 3822 O O . HIS A 1 490 ? -15.011 8.928 14.379 1.00 96.06 490 HIS A O 1
ATOM 3828 N N . TYR A 1 491 ? -14.822 7.110 13.076 1.00 98.12 491 TYR A N 1
ATOM 3829 C CA . TYR A 1 491 ? -13.596 6.607 13.702 1.00 98.12 491 TYR A CA 1
ATOM 3830 C C . TYR A 1 491 ? -12.397 6.507 12.759 1.00 98.12 491 TYR A C 1
ATOM 3832 O O . TYR A 1 491 ? -12.506 6.310 11.551 1.00 98.12 491 TYR A O 1
ATOM 3840 N N . ILE A 1 492 ? -11.217 6.613 13.358 1.00 98.62 492 ILE A N 1
ATOM 3841 C CA . ILE A 1 492 ? -9.951 6.114 12.823 1.00 98.62 492 ILE A CA 1
ATOM 3842 C C . ILE A 1 492 ? -9.521 4.969 13.740 1.00 98.62 492 ILE A C 1
ATOM 3844 O O . ILE A 1 492 ? -9.634 5.092 14.961 1.00 98.62 492 ILE A O 1
ATOM 3848 N N . VAL A 1 493 ? -8.999 3.879 13.178 1.00 98.56 493 VAL A N 1
ATOM 3849 C CA . VAL A 1 493 ? -8.367 2.813 13.963 1.00 98.56 493 VAL A CA 1
ATOM 3850 C C . VAL A 1 493 ? -6.942 2.575 13.477 1.00 98.56 493 VAL A C 1
ATOM 3852 O O . VAL A 1 493 ? -6.714 2.146 12.345 1.00 98.56 493 VAL A O 1
ATOM 3855 N N . LEU A 1 494 ? -5.977 2.840 14.360 1.00 98.19 494 LEU A N 1
ATOM 3856 C CA . LEU A 1 494 ? -4.574 2.489 14.153 1.00 98.19 494 LEU A CA 1
ATOM 3857 C C . LEU A 1 494 ? -4.313 1.101 14.736 1.00 98.19 494 LEU A C 1
ATOM 3859 O O . LEU A 1 494 ? -4.477 0.899 15.941 1.00 98.19 494 LEU A O 1
ATOM 3863 N N . VAL A 1 495 ? -3.860 0.173 13.896 1.00 97.81 495 VAL A N 1
ATOM 3864 C CA . VAL A 1 495 ? -3.329 -1.116 14.346 1.00 97.81 495 VAL A CA 1
ATOM 3865 C C . VAL A 1 495 ? -1.834 -0.948 14.619 1.00 97.81 495 VAL A C 1
ATOM 3867 O O . VAL A 1 495 ? -1.082 -0.499 13.755 1.00 97.81 495 VAL A O 1
ATOM 3870 N N . VAL A 1 496 ? -1.411 -1.262 15.841 1.00 95.75 496 VAL A N 1
ATOM 3871 C CA . VAL A 1 496 ? -0.013 -1.222 16.285 1.00 95.75 496 VAL A CA 1
ATOM 3872 C C . VAL A 1 496 ? 0.434 -2.658 16.519 1.00 95.75 496 VAL A C 1
ATOM 3874 O O . VAL A 1 496 ? -0.093 -3.342 17.398 1.00 95.75 496 VAL A O 1
ATOM 3877 N N . TYR A 1 497 ? 1.377 -3.111 15.696 1.00 94.31 497 TYR A N 1
ATOM 3878 C CA . TYR A 1 497 ? 1.927 -4.467 15.722 1.00 94.31 497 TYR A CA 1
ATOM 3879 C C . TYR A 1 497 ? 2.968 -4.606 16.844 1.00 94.31 497 TYR A C 1
ATOM 3881 O O . TYR A 1 497 ? 3.511 -3.591 17.296 1.00 94.31 497 TYR A O 1
ATOM 3889 N N . PRO A 1 498 ? 3.282 -5.831 17.306 1.00 91.31 498 PRO A N 1
ATOM 3890 C CA . PRO A 1 498 ? 4.176 -6.063 18.441 1.00 91.31 498 PRO A CA 1
ATOM 3891 C C . PRO A 1 498 ? 5.669 -5.835 18.127 1.00 91.31 498 PRO A C 1
ATOM 3893 O O . PRO A 1 498 ? 6.526 -6.608 18.541 1.00 91.31 498 PRO A O 1
ATOM 3896 N N . TYR A 1 499 ? 6.028 -4.758 17.427 1.00 83.50 499 TYR A N 1
ATOM 3897 C CA . TYR A 1 499 ? 7.428 -4.383 17.248 1.00 83.50 499 TYR A CA 1
ATOM 3898 C C . TYR A 1 499 ? 8.032 -3.896 18.568 1.00 83.50 499 TYR A C 1
ATOM 3900 O O . TYR A 1 499 ? 7.645 -2.860 19.116 1.00 83.50 499 TYR A O 1
ATOM 3908 N N . THR A 1 500 ? 9.019 -4.634 19.067 1.00 67.81 500 THR A N 1
ATOM 3909 C CA . THR A 1 500 ? 9.826 -4.259 20.229 1.00 67.81 500 THR A CA 1
ATOM 3910 C C . THR A 1 500 ? 11.262 -3.944 19.812 1.00 67.81 500 THR A C 1
ATOM 3912 O O . THR A 1 500 ? 11.603 -3.973 18.634 1.00 67.81 500 THR A O 1
ATOM 3915 N N . THR A 1 501 ? 12.104 -3.552 20.767 1.00 62.22 501 THR A N 1
ATOM 3916 C CA . THR A 1 501 ? 13.494 -3.136 20.515 1.00 62.22 501 THR A CA 1
ATOM 3917 C C . THR A 1 501 ? 14.435 -3.746 21.542 1.00 62.22 501 THR A C 1
ATOM 3919 O O . THR A 1 501 ? 14.042 -4.030 22.676 1.00 62.22 501 THR A O 1
ATOM 3922 N N . THR A 1 502 ? 15.715 -3.899 21.183 1.00 52.94 502 THR A N 1
ATOM 3923 C CA . THR A 1 502 ? 16.699 -4.592 22.045 1.00 52.94 502 THR A CA 1
ATOM 3924 C C . THR A 1 502 ? 17.060 -3.851 23.347 1.00 52.94 502 THR A C 1
ATOM 3926 O O . THR A 1 502 ? 17.932 -4.294 24.087 1.00 52.94 502 THR A O 1
ATOM 3929 N N . TRP A 1 503 ? 16.360 -2.761 23.690 1.00 50.53 503 TRP A N 1
ATOM 3930 C CA . TRP A 1 503 ? 16.399 -2.149 25.023 1.00 50.53 503 TRP A CA 1
ATOM 3931 C C . TRP A 1 503 ? 15.842 -3.049 26.139 1.00 50.53 503 TRP A C 1
ATOM 3933 O O . TRP A 1 503 ? 16.171 -2.806 27.301 1.00 50.53 503 TRP A O 1
ATOM 3943 N N . ARG A 1 504 ? 15.057 -4.095 25.822 1.00 42.72 504 ARG A N 1
ATOM 3944 C CA . ARG A 1 504 ? 14.651 -5.117 26.812 1.00 42.72 504 ARG A CA 1
ATOM 3945 C C . ARG A 1 504 ? 15.840 -5.959 27.311 1.00 42.72 504 ARG A C 1
ATOM 3947 O O . ARG A 1 504 ? 15.861 -6.305 28.490 1.00 42.72 504 ARG A O 1
ATOM 3954 N N . ASP A 1 505 ? 16.874 -6.170 26.490 1.00 44.38 505 ASP A N 1
ATOM 3955 C CA . ASP A 1 505 ? 18.140 -6.817 26.884 1.00 44.38 505 ASP A CA 1
ATOM 3956 C C . ASP A 1 505 ? 19.069 -5.834 27.621 1.00 44.38 505 ASP A C 1
ATOM 3958 O O . ASP A 1 505 ? 20.105 -5.375 27.124 1.00 44.38 505 ASP A O 1
ATOM 3962 N N . GLY A 1 506 ? 18.641 -5.466 28.830 1.00 38.81 506 GLY A N 1
ATOM 3963 C CA . GLY A 1 506 ? 19.121 -4.309 29.580 1.00 38.81 506 GLY A CA 1
ATOM 3964 C C . GLY A 1 506 ? 20.643 -4.162 29.751 1.00 38.81 506 GLY A C 1
ATOM 3965 O O . GLY A 1 506 ? 21.409 -5.119 29.877 1.00 38.81 506 GLY A O 1
ATOM 3966 N N . LEU A 1 507 ? 21.064 -2.894 29.844 1.00 40.97 507 LEU A N 1
ATOM 3967 C CA . LEU A 1 507 ? 22.413 -2.392 30.163 1.00 40.97 507 LEU A CA 1
ATOM 3968 C C . LEU A 1 507 ? 23.559 -2.748 29.196 1.00 40.97 507 LEU A C 1
ATOM 3970 O O . LEU A 1 507 ? 24.396 -1.881 28.949 1.00 40.97 507 LEU A O 1
ATOM 3974 N N . LYS A 1 508 ? 23.637 -3.955 28.622 1.00 39.44 508 LYS A N 1
ATOM 3975 C CA . LYS A 1 508 ? 24.837 -4.407 27.882 1.00 39.44 508 LYS A CA 1
ATOM 3976 C C . LYS A 1 508 ? 25.139 -3.573 26.631 1.00 39.44 508 LYS A C 1
ATOM 3978 O O . LYS A 1 508 ? 26.295 -3.222 26.407 1.00 39.44 508 LYS A O 1
ATOM 3983 N N . LYS A 1 509 ? 24.119 -3.190 25.852 1.00 41.41 509 LYS A N 1
ATOM 3984 C CA . LYS A 1 509 ? 24.284 -2.272 24.704 1.00 41.41 509 LYS A CA 1
ATOM 3985 C C . LYS A 1 509 ? 24.413 -0.796 25.111 1.00 41.41 509 LYS A C 1
ATOM 3987 O O . LYS A 1 509 ? 24.950 -0.008 24.342 1.00 41.41 509 LYS A O 1
ATOM 3992 N N . MET A 1 510 ? 23.984 -0.417 26.319 1.00 37.69 510 MET A N 1
ATOM 3993 C CA . MET A 1 510 ? 23.910 0.983 26.778 1.00 37.69 510 MET A CA 1
ATOM 3994 C C . MET A 1 510 ? 25.284 1.671 26.882 1.00 37.69 510 MET A C 1
ATOM 3996 O O . MET A 1 510 ? 25.369 2.891 26.775 1.00 37.69 510 MET A O 1
ATOM 4000 N N . LEU A 1 511 ? 26.358 0.897 27.071 1.00 40.56 511 LEU A N 1
ATOM 4001 C CA . LEU A 1 511 ? 27.729 1.399 27.242 1.00 40.56 511 LEU A CA 1
ATOM 4002 C C . LEU A 1 511 ? 28.561 1.437 25.944 1.00 40.56 511 LEU A C 1
ATOM 4004 O O . LEU A 1 511 ? 29.667 1.972 25.958 1.00 40.56 511 LEU A O 1
ATOM 4008 N N . LEU A 1 512 ? 28.061 0.882 24.832 1.00 40.03 512 LEU A N 1
ATOM 4009 C CA . LEU A 1 512 ? 28.779 0.779 23.552 1.00 40.03 512 LEU A CA 1
ATOM 4010 C C . LEU A 1 512 ? 28.287 1.641 22.350 1.00 40.03 512 LEU A C 1
ATOM 4012 O O . LEU A 1 512 ? 28.898 1.491 21.290 1.00 40.03 512 LEU A O 1
ATOM 4016 N N . PRO A 1 513 ? 27.310 2.585 22.419 1.00 35.44 513 PRO A N 1
ATOM 4017 C CA . PRO A 1 513 ? 26.913 3.355 21.224 1.00 35.44 513 PRO A CA 1
ATOM 4018 C C . PRO A 1 513 ? 28.035 4.211 20.609 1.00 35.44 513 PRO A C 1
ATOM 4020 O O . PRO A 1 513 ? 27.972 4.572 19.441 1.00 35.44 513 PRO A O 1
ATOM 4023 N N . TRP A 1 514 ? 29.059 4.556 21.395 1.00 34.97 514 TRP A N 1
ATOM 4024 C CA . TRP A 1 514 ? 30.115 5.500 21.011 1.00 34.97 514 TRP A CA 1
ATOM 4025 C C . TRP A 1 514 ? 31.397 4.845 20.473 1.00 34.97 514 TRP A C 1
ATOM 4027 O O . TRP A 1 514 ? 32.303 5.558 20.052 1.00 34.97 514 TRP A O 1
ATOM 4037 N N . THR A 1 515 ? 31.520 3.512 20.514 1.00 35.12 515 THR A N 1
ATOM 4038 C CA . THR A 1 515 ? 32.831 2.831 20.419 1.00 35.12 515 THR A CA 1
ATOM 4039 C C . THR A 1 515 ? 32.996 1.859 19.251 1.00 35.12 515 THR A C 1
ATOM 4041 O O . THR A 1 515 ? 34.031 1.196 19.174 1.00 35.12 515 THR A O 1
ATOM 4044 N N . ARG A 1 516 ? 32.037 1.778 18.313 1.00 34.00 516 ARG A N 1
ATOM 4045 C CA . ARG A 1 516 ? 32.225 1.022 17.056 1.00 34.00 516 ARG A CA 1
ATOM 4046 C C . ARG A 1 516 ? 32.002 1.833 15.778 1.00 34.00 516 ARG A C 1
ATOM 4048 O O . ARG A 1 516 ? 32.954 1.962 15.019 1.00 34.00 516 ARG A O 1
ATOM 4055 N N . HIS A 1 517 ? 30.832 2.437 15.555 1.00 32.38 517 HIS A N 1
ATOM 4056 C CA . HIS A 1 517 ? 30.590 3.281 14.372 1.00 32.38 517 HIS A CA 1
ATOM 4057 C C . HIS A 1 517 ? 29.872 4.583 14.762 1.00 32.38 517 HIS A C 1
ATOM 4059 O O . HIS A 1 517 ? 28.850 4.555 15.433 1.00 32.38 517 HIS A O 1
ATOM 4065 N N . GLY A 1 518 ? 30.440 5.732 14.379 1.00 28.03 518 GLY A N 1
ATOM 4066 C CA . GLY A 1 518 ? 30.155 7.049 14.977 1.00 28.03 518 GLY A CA 1
ATOM 4067 C C . GLY A 1 518 ? 28.862 7.764 14.560 1.00 28.03 518 GLY A C 1
ATOM 4068 O O . GLY A 1 518 ? 28.841 8.993 14.560 1.00 28.03 518 GLY A O 1
ATOM 4069 N N . HIS A 1 519 ? 27.803 7.038 14.198 1.00 34.41 519 HIS A N 1
ATOM 4070 C CA . HIS A 1 519 ? 26.485 7.599 13.878 1.00 34.41 519 HIS A CA 1
ATOM 4071 C C . HIS A 1 519 ? 25.374 6.728 14.477 1.00 34.41 519 HIS A C 1
ATOM 4073 O O . HIS A 1 519 ? 25.541 5.521 14.622 1.00 34.41 519 HIS A O 1
ATOM 4079 N N . ALA A 1 520 ? 24.243 7.342 14.834 1.00 33.31 520 ALA A N 1
ATOM 4080 C CA . ALA A 1 520 ? 23.107 6.618 15.399 1.00 33.31 520 ALA A CA 1
ATOM 4081 C C . ALA A 1 520 ? 22.433 5.732 14.340 1.00 33.31 520 ALA A C 1
ATOM 4083 O O . ALA A 1 520 ? 22.101 6.210 13.252 1.00 33.31 520 ALA A O 1
ATOM 4084 N N . THR A 1 521 ? 22.193 4.466 14.679 1.00 40.06 521 THR A N 1
ATOM 4085 C CA . THR A 1 521 ? 21.366 3.546 13.894 1.00 40.06 521 THR A CA 1
ATOM 4086 C C . THR A 1 521 ? 19.939 4.098 13.762 1.00 40.06 521 THR A C 1
ATOM 4088 O O . THR A 1 521 ? 19.366 4.549 14.760 1.00 40.06 521 THR A O 1
ATOM 4091 N N . PRO A 1 522 ? 19.317 4.067 12.568 1.00 46.56 522 PRO A N 1
ATOM 4092 C CA . PRO A 1 522 ? 17.892 4.357 12.429 1.00 46.56 522 PRO A CA 1
ATOM 4093 C C . PRO A 1 522 ? 17.067 3.352 13.242 1.00 46.56 522 PRO A C 1
ATOM 4095 O O . PRO A 1 522 ? 17.298 2.150 13.130 1.00 46.56 522 PRO A O 1
ATOM 4098 N N . LEU A 1 523 ? 16.086 3.821 14.028 1.00 44.97 523 LEU A N 1
ATOM 4099 C CA . LEU A 1 523 ? 15.349 2.966 14.976 1.00 44.97 523 LEU A CA 1
ATO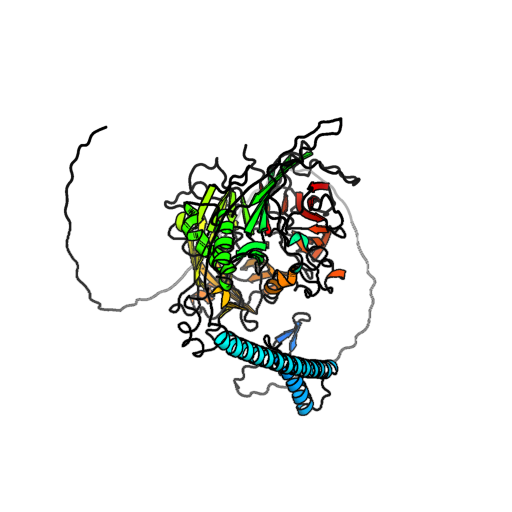M 4100 C C . LEU A 1 523 ? 14.724 1.723 14.320 1.00 44.97 523 LEU A C 1
ATOM 4102 O O . LEU A 1 523 ? 14.714 0.658 14.928 1.00 44.97 523 LEU A O 1
ATOM 4106 N N . ALA A 1 524 ? 14.266 1.843 13.070 1.00 43.72 524 ALA A N 1
ATOM 4107 C CA . ALA A 1 524 ? 13.699 0.739 12.295 1.00 43.72 524 ALA A CA 1
ATOM 4108 C C . ALA A 1 524 ? 14.631 -0.486 12.190 1.00 43.72 524 ALA A C 1
ATOM 4110 O O . ALA A 1 524 ? 14.146 -1.601 12.064 1.00 43.72 524 ALA A O 1
ATOM 4111 N N . ARG A 1 525 ? 15.955 -0.296 12.293 1.00 49.00 525 ARG A N 1
ATOM 4112 C CA . ARG A 1 525 ? 16.970 -1.363 12.230 1.00 49.00 525 ARG A CA 1
ATOM 4113 C C . ARG A 1 525 ? 17.277 -2.011 13.589 1.00 49.00 525 ARG A C 1
ATOM 4115 O O . ARG A 1 525 ? 18.047 -2.964 13.657 1.00 49.00 525 ARG A O 1
ATOM 4122 N N . GLU A 1 526 ? 16.687 -1.498 14.668 1.00 56.78 526 GLU A N 1
ATOM 4123 C CA . GLU A 1 526 ? 16.723 -2.088 16.016 1.00 56.78 526 GLU A CA 1
ATOM 4124 C C . GLU A 1 526 ? 15.341 -2.572 16.492 1.00 56.78 526 GLU A C 1
ATOM 4126 O O . GLU A 1 526 ? 15.225 -3.095 17.605 1.00 56.78 526 GLU A O 1
ATOM 4131 N N . MET A 1 527 ? 14.312 -2.405 15.652 1.00 67.00 527 MET A N 1
ATOM 4132 C CA . MET A 1 527 ? 12.970 -2.947 15.844 1.00 67.00 527 MET A CA 1
ATOM 4133 C C . MET A 1 527 ? 12.888 -4.379 15.307 1.00 67.00 527 MET A C 1
ATOM 4135 O O . MET A 1 527 ? 13.393 -4.668 14.226 1.00 67.00 527 MET A O 1
ATOM 4139 N N . TYR A 1 528 ? 12.234 -5.263 16.055 1.00 76.62 528 TYR A N 1
ATOM 4140 C CA . TYR A 1 528 ? 11.932 -6.637 15.652 1.00 76.62 528 TYR A CA 1
ATOM 4141 C C . TYR A 1 528 ? 10.553 -7.041 16.176 1.00 76.62 528 TYR A C 1
ATOM 4143 O O . TYR A 1 528 ? 10.097 -6.513 17.194 1.00 76.62 528 TYR A O 1
ATOM 4151 N N . PHE A 1 529 ? 9.876 -7.943 15.470 1.00 85.25 529 PHE A N 1
ATOM 4152 C CA . PHE A 1 529 ? 8.576 -8.464 15.880 1.00 85.25 529 PHE A CA 1
ATOM 4153 C C . PHE A 1 529 ? 8.723 -9.334 17.137 1.00 85.25 529 PHE A C 1
ATOM 4155 O O . PHE A 1 529 ? 9.578 -10.217 17.197 1.00 85.25 529 PHE A O 1
ATOM 4162 N N . ASP A 1 530 ? 7.916 -9.059 18.159 1.00 86.81 530 ASP A N 1
ATOM 4163 C CA . ASP A 1 530 ? 7.840 -9.829 19.400 1.00 86.81 530 ASP A CA 1
ATOM 4164 C C . ASP A 1 530 ? 6.702 -10.863 19.279 1.00 86.81 530 ASP A C 1
ATOM 4166 O O . ASP A 1 530 ? 5.532 -10.474 19.353 1.00 86.81 530 ASP A O 1
ATOM 4170 N N . PRO A 1 531 ? 6.993 -12.166 19.083 1.00 87.94 531 PRO A N 1
ATOM 4171 C CA . PRO A 1 531 ? 5.961 -13.196 18.941 1.00 87.94 531 PRO A CA 1
ATOM 4172 C C . PRO A 1 531 ? 5.229 -13.509 20.260 1.00 87.94 531 PRO A C 1
ATOM 4174 O O . PRO A 1 531 ? 4.183 -14.150 20.234 1.00 87.94 531 PRO A O 1
ATOM 4177 N N . GLU A 1 532 ? 5.731 -13.036 21.406 1.00 87.38 532 GLU A N 1
ATOM 4178 C CA . GLU A 1 532 ? 5.015 -13.038 22.695 1.00 87.38 532 GLU A CA 1
ATOM 4179 C C . GLU A 1 532 ? 4.337 -11.676 22.972 1.00 87.38 532 GLU A C 1
ATOM 4181 O O . GLU A 1 532 ? 3.676 -11.458 23.995 1.00 87.38 532 GLU A O 1
ATOM 4186 N N . GLY A 1 533 ? 4.499 -10.729 22.047 1.00 88.94 533 GLY A N 1
ATOM 4187 C CA . GLY A 1 533 ? 3.906 -9.408 22.088 1.00 88.94 533 GLY A CA 1
ATOM 4188 C C . GLY A 1 533 ? 2.410 -9.407 21.769 1.00 88.94 533 GLY A C 1
ATOM 4189 O O . GLY A 1 533 ? 1.774 -10.423 21.502 1.00 88.94 533 GLY A O 1
ATOM 4190 N N . HIS A 1 534 ? 1.818 -8.218 21.845 1.00 93.56 534 HIS A N 1
ATOM 4191 C CA . HIS A 1 534 ? 0.384 -8.019 21.666 1.00 93.56 534 HIS A CA 1
ATOM 4192 C C . HIS A 1 534 ? 0.126 -6.951 20.606 1.00 93.56 534 HIS A C 1
ATOM 4194 O O . HIS A 1 534 ? 0.749 -5.889 20.639 1.00 93.56 534 HIS A O 1
ATOM 4200 N N . THR A 1 535 ? -0.846 -7.196 19.732 1.00 96.44 535 THR A N 1
ATOM 4201 C CA . THR A 1 535 ? -1.327 -6.202 18.766 1.00 96.44 535 THR A CA 1
ATOM 4202 C C . THR A 1 535 ? -2.416 -5.345 19.405 1.00 96.44 535 THR A C 1
ATOM 4204 O O . THR A 1 535 ? -3.345 -5.884 20.019 1.00 96.44 535 THR A O 1
ATOM 4207 N N . THR A 1 536 ? -2.342 -4.020 19.255 1.00 97.50 536 THR A N 1
ATOM 4208 C CA . THR A 1 536 ? -3.358 -3.091 19.781 1.00 97.50 536 THR A CA 1
ATOM 4209 C C . THR A 1 536 ? -4.054 -2.283 18.691 1.00 97.50 536 THR A C 1
ATOM 4211 O O . THR A 1 536 ? -3.418 -1.697 17.821 1.00 97.50 536 THR A O 1
ATOM 4214 N N . PHE A 1 537 ? -5.384 -2.215 18.772 1.00 98.56 537 PHE A N 1
ATOM 4215 C CA . PHE A 1 537 ? -6.244 -1.419 17.897 1.00 98.56 537 PHE A CA 1
ATOM 4216 C C . PHE A 1 537 ? -6.650 -0.153 18.656 1.00 98.56 537 PHE A C 1
ATOM 4218 O O . PHE A 1 537 ? -7.509 -0.202 19.540 1.00 98.56 537 PHE A O 1
ATOM 4225 N N . HIS A 1 538 ? -6.010 0.972 18.348 1.00 98.44 538 HIS A N 1
ATOM 4226 C CA . HIS A 1 538 ? -6.290 2.265 18.971 1.00 98.44 538 HIS A CA 1
ATOM 4227 C C . HIS A 1 538 ? -7.459 2.934 18.249 1.00 98.44 538 HIS A C 1
ATOM 4229 O O . HIS A 1 538 ? -7.324 3.279 17.077 1.00 98.44 538 HIS A O 1
ATOM 4235 N N . VAL A 1 539 ? -8.589 3.116 18.936 1.00 98.56 539 VAL A N 1
ATOM 4236 C CA . VAL A 1 539 ? -9.813 3.708 18.380 1.00 98.56 539 VAL A CA 1
ATOM 4237 C C . VAL A 1 539 ? -9.847 5.200 18.695 1.00 98.56 539 VAL A C 1
ATOM 4239 O O . VAL A 1 539 ? -9.956 5.604 19.856 1.00 98.56 539 VAL A O 1
ATOM 4242 N N . ILE A 1 540 ? -9.767 6.021 17.652 1.00 98.62 540 ILE A N 1
ATOM 4243 C CA . ILE A 1 540 ? -9.806 7.482 17.717 1.00 98.62 540 ILE A CA 1
ATOM 4244 C C . ILE A 1 540 ? -11.141 7.969 17.157 1.00 98.62 540 ILE A C 1
ATOM 4246 O O . ILE A 1 540 ? -11.495 7.660 16.023 1.00 98.62 540 ILE A O 1
ATOM 4250 N N . ASP A 1 541 ? -11.865 8.767 17.934 1.00 97.75 541 ASP A N 1
ATOM 4251 C CA . ASP A 1 541 ? -13.109 9.409 17.508 1.00 97.75 541 ASP A CA 1
ATOM 4252 C C . ASP A 1 541 ? -12.791 10.711 16.755 1.00 97.75 541 ASP A C 1
ATOM 4254 O O . ASP A 1 541 ? -12.159 11.621 17.298 1.00 97.75 541 ASP A O 1
ATOM 4258 N N . ARG A 1 542 ? -13.216 10.800 15.489 1.00 95.44 542 ARG A N 1
ATOM 4259 C CA . ARG A 1 542 ? -12.943 11.930 14.581 1.00 95.44 542 ARG A CA 1
ATOM 4260 C C . ARG A 1 542 ? -13.669 13.212 15.003 1.00 95.44 542 ARG A C 1
ATOM 4262 O O . ARG A 1 542 ? -13.193 14.307 14.703 1.00 95.44 542 ARG A O 1
ATOM 4269 N N . ASN A 1 543 ? -14.798 13.089 15.702 1.00 93.50 543 ASN A N 1
ATOM 4270 C CA . ASN A 1 543 ? -15.625 14.210 16.142 1.00 93.50 543 ASN A CA 1
ATOM 4271 C C . ASN A 1 543 ? -15.171 14.736 17.512 1.00 93.50 543 ASN A C 1
ATOM 4273 O O . ASN A 1 543 ? -15.023 15.946 17.690 1.00 93.50 543 ASN A O 1
ATOM 4277 N N . ARG A 1 544 ? -14.901 13.833 18.465 1.00 95.44 544 ARG A N 1
ATOM 4278 C CA . ARG A 1 544 ? -14.377 14.146 19.810 1.00 95.44 544 ARG A CA 1
ATOM 4279 C C . ARG A 1 544 ? -12.873 14.424 19.827 1.00 95.44 544 ARG A C 1
ATOM 4281 O O . ARG A 1 544 ? -12.394 15.037 20.777 1.00 95.44 544 ARG A O 1
ATOM 4288 N N . ARG A 1 545 ? -12.153 14.033 18.769 1.00 96.88 545 ARG A N 1
ATOM 4289 C CA . ARG A 1 545 ? -10.721 14.302 18.535 1.00 96.88 545 ARG A CA 1
ATOM 4290 C C . ARG A 1 545 ? -9.781 13.697 19.576 1.00 96.88 545 ARG A C 1
ATOM 4292 O O . ARG A 1 545 ? -8.740 14.259 19.917 1.00 96.88 545 ARG A O 1
ATOM 4299 N N . GLU A 1 546 ? -10.155 12.525 20.078 1.00 96.31 546 GLU A N 1
ATOM 4300 C CA . GLU A 1 546 ? -9.446 11.817 21.143 1.00 96.31 546 GLU A CA 1
ATOM 4301 C C . GLU A 1 546 ? -9.431 10.296 20.918 1.00 96.31 546 GLU A C 1
ATOM 4303 O O . GLU A 1 546 ? -10.302 9.731 20.256 1.00 96.31 546 GLU A O 1
ATOM 4308 N N . GLU A 1 547 ? -8.435 9.629 21.500 1.00 97.75 547 GLU A N 1
ATOM 4309 C CA . GLU A 1 547 ? -8.395 8.170 21.648 1.00 97.75 547 GLU A CA 1
ATOM 4310 C C . GLU A 1 547 ? -9.455 7.743 22.671 1.00 97.75 547 GLU A C 1
ATOM 4312 O O . GLU A 1 547 ? -9.301 7.978 23.873 1.00 97.75 547 GLU A O 1
ATOM 4317 N N . ILE A 1 548 ? -10.539 7.132 22.196 1.00 97.38 548 ILE A N 1
ATOM 4318 C CA . ILE A 1 548 ? -11.670 6.756 23.046 1.00 97.38 548 ILE A CA 1
ATOM 4319 C C . ILE A 1 548 ? -11.527 5.359 23.642 1.00 97.38 548 ILE A C 1
ATOM 4321 O O . ILE A 1 548 ? -12.034 5.141 24.738 1.00 97.38 548 ILE A O 1
ATOM 4325 N N . SER A 1 549 ? -10.846 4.427 22.970 1.00 97.62 549 SER A N 1
ATOM 4326 C CA . SER A 1 549 ? -10.593 3.077 23.486 1.00 97.62 549 SER A CA 1
ATOM 4327 C C . SER A 1 549 ? -9.388 2.424 22.804 1.00 97.62 549 SER A C 1
ATOM 4329 O O . SER A 1 549 ? -8.925 2.889 21.763 1.00 97.62 549 SER A O 1
ATOM 4331 N N . VAL A 1 550 ? -8.888 1.330 23.381 1.00 98.31 550 VAL A N 1
ATOM 4332 C CA . VAL A 1 550 ? -7.841 0.489 22.786 1.00 98.31 550 VAL A CA 1
ATOM 4333 C C . VAL A 1 550 ? -8.210 -0.977 23.001 1.00 98.31 550 VAL A C 1
ATOM 4335 O O . VAL A 1 550 ? -8.335 -1.416 24.142 1.00 98.31 550 VAL A O 1
ATOM 4338 N N . TYR A 1 551 ? -8.364 -1.739 21.919 1.00 98.44 551 TYR A N 1
ATOM 4339 C CA . TYR A 1 551 ? -8.558 -3.193 21.972 1.00 98.44 551 TYR A CA 1
ATOM 4340 C C . TYR A 1 551 ? -7.195 -3.885 21.868 1.00 98.44 551 TYR A C 1
ATOM 4342 O O . TYR A 1 551 ? -6.273 -3.346 21.252 1.00 98.44 551 TYR A O 1
ATOM 4350 N N . ARG A 1 552 ? -7.043 -5.076 22.453 1.00 97.50 552 ARG A N 1
ATOM 4351 C CA . ARG A 1 552 ? -5.775 -5.823 22.478 1.00 97.50 552 ARG A CA 1
ATOM 4352 C C . ARG A 1 552 ? -5.993 -7.296 22.151 1.00 97.50 552 ARG A C 1
ATOM 4354 O O . ARG A 1 552 ? -6.836 -7.933 22.770 1.00 97.50 552 ARG A O 1
ATOM 4361 N N . THR A 1 553 ? -5.192 -7.836 21.239 1.00 96.81 553 THR A N 1
ATOM 4362 C CA . THR A 1 553 ? -5.130 -9.272 20.917 1.00 96.81 553 THR A CA 1
ATOM 4363 C C . THR A 1 553 ? -3.678 -9.769 20.962 1.00 96.81 553 THR A C 1
ATOM 4365 O O . THR A 1 553 ? -2.793 -9.032 21.401 1.00 96.81 553 THR A O 1
ATOM 4368 N N . GLY A 1 554 ? -3.435 -11.017 20.557 1.00 95.56 554 GLY A N 1
ATOM 4369 C CA . GLY A 1 554 ? -2.094 -11.596 20.421 1.00 95.56 554 GLY A CA 1
ATOM 4370 C C . GLY A 1 554 ? -1.261 -10.978 19.281 1.00 95.56 554 GLY A C 1
ATOM 4371 O O . GLY A 1 554 ? -1.609 -9.905 18.765 1.00 95.56 554 GLY A O 1
ATOM 4372 N N . PRO A 1 555 ? -0.159 -11.627 18.875 1.00 94.50 555 PRO A N 1
ATOM 4373 C CA . PRO A 1 555 ? 0.611 -11.213 17.708 1.00 94.50 555 PRO A CA 1
ATOM 4374 C C . PRO A 1 555 ? -0.208 -11.370 16.417 1.00 94.50 555 PRO A C 1
ATOM 4376 O O . PRO A 1 555 ? -1.004 -12.298 16.278 1.00 94.50 555 PRO A O 1
ATOM 4379 N N . LEU A 1 556 ? -0.024 -10.422 15.500 1.00 95.06 556 LEU A N 1
ATOM 4380 C CA . LEU A 1 556 ? -0.359 -10.511 14.078 1.00 95.06 556 LEU A CA 1
ATOM 4381 C C . LEU A 1 556 ? 0.427 -9.428 13.329 1.00 95.06 556 LEU A C 1
ATOM 4383 O O . LEU A 1 556 ? 0.856 -8.436 13.930 1.00 95.06 556 LEU A O 1
ATOM 4387 N N . PHE A 1 557 ? 0.541 -9.564 12.013 1.00 94.88 557 PHE A N 1
ATOM 4388 C CA . PHE A 1 557 ? 1.054 -8.518 11.130 1.00 94.88 557 PHE A CA 1
ATOM 4389 C C . PHE A 1 557 ? 0.105 -8.281 9.949 1.00 94.88 557 PHE A C 1
ATOM 4391 O O . PHE A 1 557 ? -0.562 -9.200 9.474 1.00 94.88 557 PHE A O 1
ATOM 4398 N N . SER A 1 558 ? 0.021 -7.040 9.466 1.00 95.44 558 SER A N 1
ATOM 4399 C CA . SER A 1 558 ? -0.768 -6.687 8.283 1.00 95.44 558 SER A CA 1
ATOM 4400 C C . SER A 1 558 ? -0.200 -5.451 7.583 1.00 95.44 558 SER A C 1
ATOM 4402 O O . SER A 1 558 ? 0.263 -4.503 8.224 1.00 95.44 558 SER A O 1
ATOM 4404 N N . LEU A 1 559 ? -0.269 -5.446 6.253 1.00 91.81 559 LEU A N 1
ATOM 4405 C CA . LEU A 1 559 ? 0.097 -4.295 5.426 1.00 91.81 559 LEU A CA 1
ATOM 4406 C C . LEU A 1 559 ? -1.140 -3.557 4.908 1.00 91.81 559 LEU A C 1
ATOM 4408 O O . LEU A 1 559 ? -1.181 -2.324 4.960 1.00 91.81 559 LEU A O 1
ATOM 4412 N N . ASN A 1 560 ? -2.151 -4.296 4.443 1.00 94.44 560 ASN A N 1
ATOM 4413 C CA . ASN A 1 560 ? -3.284 -3.758 3.700 1.00 94.44 560 ASN A CA 1
ATOM 4414 C C . ASN A 1 560 ? -4.607 -3.960 4.460 1.00 94.44 560 ASN A C 1
ATOM 4416 O O . ASN A 1 560 ? -5.168 -5.059 4.515 1.00 94.44 560 ASN A O 1
ATOM 4420 N N . MET A 1 561 ? -5.150 -2.864 4.998 1.00 93.81 561 MET A N 1
ATOM 4421 C CA . MET A 1 561 ? -6.569 -2.780 5.346 1.00 93.81 561 MET A CA 1
ATOM 4422 C C . MET A 1 561 ? -7.387 -2.803 4.045 1.00 93.81 561 MET A C 1
ATOM 4424 O O . MET A 1 561 ? -7.126 -2.003 3.146 1.00 93.81 561 MET A O 1
ATOM 4428 N N . LEU A 1 562 ? -8.391 -3.676 3.945 1.00 95.62 562 LEU A N 1
ATOM 4429 C CA . LEU A 1 562 ? -9.324 -3.699 2.815 1.00 95.62 562 LEU A CA 1
ATOM 4430 C C . LEU A 1 562 ? -10.353 -2.575 2.963 1.00 95.62 562 LEU A C 1
ATOM 4432 O O . LEU A 1 562 ? -10.568 -1.776 2.052 1.00 95.62 562 LEU A O 1
ATOM 4436 N N . ASN A 1 563 ? -11.010 -2.545 4.125 1.00 97.19 563 ASN A N 1
ATOM 4437 C CA . ASN A 1 563 ? -12.066 -1.599 4.461 1.00 97.19 563 ASN A CA 1
ATOM 4438 C C . ASN A 1 563 ? -12.320 -1.609 5.975 1.00 97.19 563 ASN A C 1
ATOM 4440 O O . ASN A 1 563 ? -11.988 -2.572 6.669 1.00 97.19 563 ASN A O 1
ATOM 4444 N N . ALA A 1 564 ? -12.998 -0.580 6.470 1.00 97.88 564 ALA A N 1
ATOM 4445 C CA . ALA A 1 564 ? -13.610 -0.597 7.790 1.00 97.88 564 ALA A CA 1
ATOM 4446 C C . ALA A 1 564 ? -14.961 0.118 7.740 1.00 97.88 564 ALA A C 1
ATOM 4448 O O . ALA A 1 564 ? -15.139 1.048 6.957 1.00 97.88 564 ALA A O 1
ATOM 4449 N N . PHE A 1 565 ? -15.915 -0.308 8.562 1.00 97.00 565 PHE A N 1
ATOM 4450 C CA . PHE A 1 565 ? -17.235 0.318 8.645 1.00 97.00 565 PHE A CA 1
ATOM 4451 C C . PHE A 1 565 ? -17.868 0.103 10.020 1.00 97.00 565 PHE A C 1
ATOM 4453 O O . PHE A 1 565 ? -17.500 -0.805 10.764 1.00 97.00 565 PHE A O 1
ATOM 4460 N N . GLU A 1 566 ? -18.820 0.959 10.369 1.00 96.12 566 GLU A N 1
ATOM 4461 C CA . GLU A 1 566 ? -19.560 0.883 11.631 1.00 96.12 566 GLU A CA 1
ATOM 4462 C C . GLU A 1 566 ? -20.776 -0.044 11.498 1.00 96.12 566 GLU A C 1
ATOM 4464 O O . GLU A 1 566 ? -21.407 -0.132 10.442 1.00 96.12 566 GLU A O 1
ATOM 4469 N N . TYR A 1 567 ? -21.097 -0.763 12.573 1.00 91.25 567 TYR A N 1
ATOM 4470 C CA . TYR A 1 567 ? -22.166 -1.755 12.611 1.00 91.25 567 TYR A CA 1
ATOM 4471 C C . TYR A 1 567 ? -22.783 -1.864 14.015 1.00 91.25 567 TYR A C 1
ATOM 4473 O O . TYR A 1 567 ? -22.111 -1.639 15.020 1.00 91.25 567 TYR A O 1
ATOM 4481 N N . LEU A 1 568 ? -24.059 -2.249 14.098 1.00 90.81 568 LEU A N 1
ATOM 4482 C CA . LEU A 1 568 ? -24.749 -2.515 15.364 1.00 90.81 568 LEU A CA 1
ATOM 4483 C C . LEU A 1 568 ? -24.740 -4.021 15.668 1.00 90.81 568 LEU A C 1
ATOM 4485 O O . LEU A 1 568 ? -25.648 -4.746 15.263 1.00 90.81 568 LEU A O 1
ATOM 4489 N N . SER A 1 569 ? -23.727 -4.495 16.401 1.00 80.19 569 SER A N 1
ATOM 4490 C CA . SER A 1 569 ? -23.736 -5.857 16.960 1.00 80.19 569 SER A CA 1
ATOM 4491 C C . SER A 1 569 ? -24.616 -5.861 18.201 1.00 80.19 569 SER A C 1
ATOM 4493 O O . SER A 1 569 ? -24.332 -5.130 19.144 1.00 80.19 569 SER A O 1
ATOM 4495 N N . ASP A 1 570 ? -25.692 -6.649 18.209 1.00 81.88 570 ASP A N 1
ATOM 4496 C CA . ASP A 1 570 ? -26.547 -6.833 19.395 1.00 81.88 570 ASP A CA 1
ATOM 4497 C C . ASP A 1 570 ? -27.140 -5.507 19.930 1.00 81.88 570 ASP A C 1
ATOM 4499 O O . ASP A 1 570 ? -27.323 -5.304 21.131 1.00 81.88 570 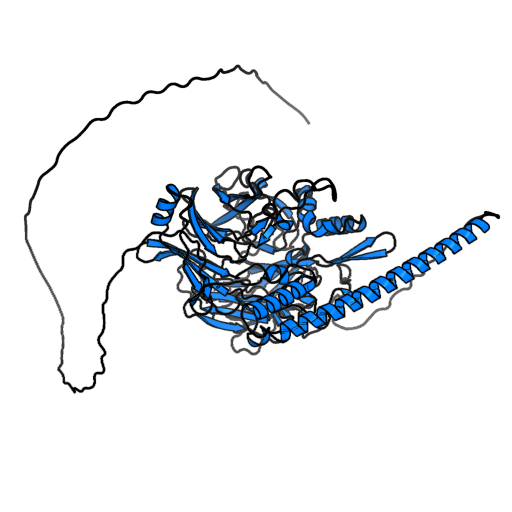ASP A O 1
ATOM 4503 N N . GLY A 1 571 ? -27.397 -4.562 19.016 1.00 84.81 571 GLY A N 1
ATOM 4504 C CA . GLY A 1 571 ? -27.843 -3.199 19.331 1.00 84.81 571 GLY A CA 1
ATOM 4505 C C . GLY A 1 571 ? -26.747 -2.260 19.856 1.00 84.81 571 GLY A C 1
ATOM 4506 O O . GLY A 1 571 ? -27.052 -1.125 20.209 1.00 84.81 571 GLY A O 1
ATOM 4507 N N . GLN A 1 572 ? -25.487 -2.703 19.904 1.00 87.94 572 GLN A N 1
ATOM 4508 C CA . GLN A 1 572 ? -24.329 -1.927 20.350 1.00 87.94 572 GLN A CA 1
ATOM 4509 C C . GLN A 1 572 ? -23.428 -1.511 19.180 1.00 87.94 572 GLN A C 1
ATOM 4511 O O . GLN A 1 572 ? -22.999 -2.327 18.359 1.00 87.94 572 GLN A O 1
ATOM 4516 N N . GLU A 1 573 ? -23.086 -0.225 19.155 1.00 95.00 573 GLU A N 1
ATOM 4517 C CA . GLU A 1 573 ? -22.123 0.369 18.226 1.00 95.00 573 GLU A CA 1
ATOM 4518 C C . GLU A 1 573 ? -20.780 -0.373 18.271 1.00 95.00 573 GLU A C 1
ATOM 4520 O O . GLU A 1 573 ? -20.195 -0.588 19.335 1.00 95.00 573 GLU A O 1
ATOM 4525 N N . SER A 1 574 ? -20.332 -0.823 17.103 1.00 96.50 574 SER A N 1
ATOM 4526 C CA . SER A 1 574 ? -19.189 -1.712 16.903 1.00 96.50 574 SER A CA 1
ATOM 4527 C C . SER A 1 574 ? -18.487 -1.363 15.586 1.00 96.50 574 SER A C 1
ATOM 4529 O O . SER A 1 574 ? -19.136 -0.911 14.643 1.00 96.50 574 SER A O 1
ATOM 4531 N N . ILE A 1 575 ? -17.175 -1.589 15.487 1.00 98.25 575 ILE A N 1
ATOM 4532 C CA . ILE A 1 575 ? -16.410 -1.339 14.248 1.00 98.25 575 ILE A CA 1
ATOM 4533 C C . ILE A 1 575 ? -16.013 -2.673 13.613 1.00 98.25 575 ILE A C 1
ATOM 4535 O O . ILE A 1 575 ? -15.401 -3.511 14.275 1.00 98.25 575 ILE A O 1
ATOM 4539 N N . ILE A 1 576 ? -16.327 -2.852 12.331 1.00 97.81 576 ILE A N 1
ATOM 4540 C CA . ILE A 1 576 ? -15.817 -3.937 11.488 1.00 97.81 576 ILE A CA 1
ATOM 4541 C C . ILE A 1 576 ? -14.539 -3.462 10.795 1.00 97.81 576 ILE A C 1
ATOM 4543 O O . ILE A 1 576 ? -14.513 -2.363 10.243 1.00 97.81 576 ILE A O 1
ATOM 4547 N N . ILE A 1 577 ? -13.495 -4.292 10.798 1.00 98.19 577 ILE A N 1
ATOM 4548 C CA . ILE A 1 577 ? -12.240 -4.059 10.069 1.00 98.19 577 ILE A CA 1
ATOM 4549 C C . ILE A 1 577 ? -11.902 -5.327 9.286 1.00 98.19 577 ILE A C 1
ATOM 4551 O O . ILE A 1 577 ? -11.651 -6.371 9.886 1.00 98.19 577 ILE A O 1
ATOM 4555 N N . ASP A 1 578 ? -11.872 -5.238 7.959 1.00 98.19 578 ASP A N 1
ATOM 4556 C CA . ASP A 1 578 ? -11.363 -6.302 7.092 1.00 98.19 578 ASP A CA 1
ATOM 4557 C C . ASP A 1 578 ? -9.919 -5.962 6.700 1.00 98.19 578 ASP A C 1
ATOM 4559 O O . ASP A 1 578 ? -9.661 -4.908 6.116 1.00 98.19 578 ASP A O 1
ATOM 4563 N N . MET A 1 579 ? -8.964 -6.839 7.022 1.00 96.38 579 MET A N 1
ATOM 4564 C CA . MET A 1 579 ? -7.542 -6.658 6.689 1.00 96.38 579 MET A CA 1
ATOM 4565 C C . MET A 1 579 ? -6.878 -7.972 6.275 1.00 96.38 579 MET A C 1
ATOM 4567 O O . MET A 1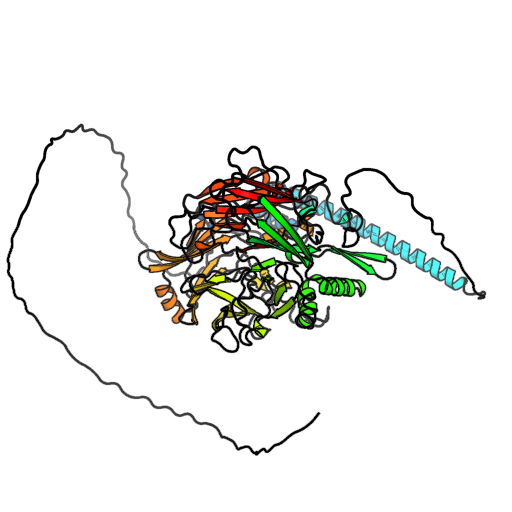 579 ? -7.331 -9.049 6.676 1.00 96.38 579 MET A O 1
ATOM 4571 N N . ASN A 1 580 ? -5.802 -7.893 5.483 1.00 95.06 580 ASN A N 1
ATOM 4572 C CA . ASN A 1 580 ? -5.003 -9.071 5.160 1.00 95.06 580 ASN A CA 1
ATOM 4573 C C . ASN A 1 580 ? -3.975 -9.342 6.267 1.00 95.06 580 ASN A C 1
ATOM 4575 O O . ASN A 1 580 ? -3.070 -8.551 6.516 1.00 95.06 580 ASN A O 1
ATOM 4579 N N . ALA A 1 581 ? -4.161 -10.436 6.997 1.00 96.25 581 ALA A N 1
ATOM 4580 C CA . ALA A 1 581 ? -3.451 -10.702 8.237 1.00 96.25 581 ALA A CA 1
ATOM 4581 C C . ALA A 1 581 ? -2.599 -11.971 8.137 1.00 96.25 581 ALA A C 1
ATOM 4583 O O . ALA A 1 581 ? -3.091 -13.054 7.792 1.00 96.25 581 ALA A O 1
ATOM 4584 N N . TYR A 1 582 ? -1.333 -11.780 8.491 1.00 95.38 582 TYR A N 1
ATOM 4585 C CA . TYR A 1 582 ? -0.322 -12.779 8.801 1.00 95.38 582 TYR A CA 1
ATOM 4586 C C . TYR A 1 582 ? -0.253 -12.964 10.323 1.00 95.38 582 TYR A C 1
ATOM 4588 O O . TYR A 1 582 ? -0.649 -12.074 11.081 1.00 95.38 582 TYR A O 1
ATOM 4596 N N . ASP A 1 583 ? 0.276 -14.095 10.779 1.00 93.19 583 ASP A N 1
ATOM 4597 C CA . ASP A 1 583 ? 0.475 -14.354 12.212 1.00 93.19 583 ASP A CA 1
ATOM 4598 C C . ASP A 1 583 ? 1.763 -13.698 12.756 1.00 93.19 583 ASP A C 1
ATOM 4600 O O . ASP A 1 583 ? 1.808 -13.301 13.920 1.00 93.19 583 ASP A O 1
ATOM 4604 N N . ASP A 1 584 ? 2.762 -13.482 11.893 1.00 90.88 584 ASP A N 1
ATOM 4605 C CA . ASP A 1 584 ? 3.992 -12.730 12.163 1.00 90.88 584 ASP A CA 1
ATOM 4606 C C . ASP A 1 584 ? 4.467 -11.930 10.928 1.00 90.88 584 ASP A C 1
ATOM 4608 O O . ASP A 1 584 ? 3.772 -11.865 9.910 1.00 90.88 584 ASP A O 1
ATOM 4612 N N . ASP A 1 585 ? 5.635 -11.286 11.015 1.00 90.25 585 ASP A N 1
ATOM 4613 C CA . ASP A 1 585 ? 6.214 -10.477 9.937 1.00 90.25 585 ASP A CA 1
ATOM 4614 C C . ASP A 1 585 ? 7.181 -11.224 8.993 1.00 90.25 585 ASP A C 1
ATOM 4616 O O . ASP A 1 585 ? 7.900 -10.576 8.227 1.00 90.25 585 ASP A O 1
ATOM 4620 N N . GLU A 1 586 ? 7.177 -12.569 8.965 1.00 90.50 586 GLU A N 1
ATOM 4621 C CA . GLU A 1 586 ? 8.059 -13.382 8.104 1.00 90.50 586 GLU A CA 1
ATOM 4622 C C . GLU A 1 586 ? 8.027 -12.953 6.630 1.00 90.50 586 GLU A C 1
ATOM 4624 O O . GLU A 1 586 ? 9.064 -12.951 5.962 1.00 90.50 586 GLU A O 1
ATOM 4629 N N . ILE A 1 587 ? 6.871 -12.499 6.140 1.00 90.75 587 ILE A N 1
ATOM 4630 C CA . ILE A 1 587 ? 6.712 -12.014 4.767 1.00 90.75 587 ILE A CA 1
ATOM 4631 C C . ILE A 1 587 ? 7.706 -10.896 4.392 1.00 90.75 587 ILE A C 1
ATOM 4633 O O . ILE A 1 587 ? 8.162 -10.844 3.252 1.00 90.75 587 ILE A O 1
ATOM 4637 N N . LEU A 1 588 ? 8.115 -10.047 5.343 1.00 88.88 588 LEU A N 1
ATOM 4638 C CA . LEU A 1 588 ? 9.101 -8.989 5.095 1.00 88.88 588 LEU A CA 1
ATOM 4639 C C . LEU A 1 588 ? 10.502 -9.564 4.830 1.00 88.88 588 LEU A C 1
ATOM 4641 O O . LEU A 1 588 ? 11.235 -9.040 3.995 1.00 88.88 588 LEU A O 1
ATOM 4645 N N . ARG A 1 589 ? 10.857 -10.685 5.473 1.00 85.88 589 ARG A N 1
ATOM 4646 C CA . ARG A 1 589 ? 12.086 -11.435 5.159 1.00 85.88 589 ARG A CA 1
ATOM 4647 C C . ARG A 1 589 ? 11.964 -12.124 3.801 1.00 85.88 589 ARG A C 1
ATOM 4649 O O . ARG A 1 589 ? 12.903 -12.103 3.007 1.00 85.88 589 ARG A O 1
ATOM 4656 N N . CYS A 1 590 ? 10.797 -12.688 3.489 1.00 89.25 590 CYS A N 1
ATOM 4657 C CA . CYS A 1 590 ? 10.525 -13.301 2.185 1.00 89.25 590 CYS A CA 1
ATOM 4658 C C . CYS A 1 590 ? 10.655 -12.319 1.002 1.00 89.25 590 CYS A C 1
ATOM 4660 O O . CYS A 1 590 ? 10.927 -12.762 -0.112 1.00 89.25 590 CYS A O 1
ATOM 4662 N N . TRP A 1 591 ? 10.487 -11.010 1.225 1.00 91.19 591 TRP A N 1
ATOM 4663 C CA . TRP A 1 591 ? 10.624 -9.959 0.205 1.00 91.19 591 TRP A CA 1
ATOM 4664 C C . TRP A 1 591 ? 11.996 -9.254 0.182 1.00 91.19 591 TRP A C 1
ATOM 4666 O O . TRP A 1 591 ? 12.185 -8.246 -0.510 1.00 91.19 591 TRP A O 1
ATOM 4676 N N . GLU A 1 592 ? 12.998 -9.799 0.876 1.00 89.50 592 GLU A N 1
ATOM 4677 C CA . GLU A 1 592 ? 14.399 -9.457 0.614 1.00 89.50 592 GLU A CA 1
ATOM 4678 C C . GLU A 1 592 ? 14.799 -9.890 -0.806 1.00 89.50 592 GLU A C 1
ATOM 4680 O O . GLU A 1 592 ? 14.505 -11.002 -1.244 1.00 89.50 592 GLU A O 1
ATOM 4685 N N . LEU A 1 593 ? 15.512 -9.033 -1.541 1.00 87.31 593 LEU A N 1
ATOM 4686 C CA . LEU A 1 593 ? 15.908 -9.290 -2.933 1.00 87.31 593 LEU A CA 1
ATOM 4687 C C . LEU A 1 593 ? 16.848 -10.496 -3.065 1.00 87.31 593 LEU A C 1
ATOM 4689 O O . LEU A 1 593 ? 16.861 -11.133 -4.113 1.00 87.31 593 LEU A O 1
ATOM 4693 N N . ALA A 1 594 ? 17.588 -10.838 -2.006 1.00 87.06 594 ALA A N 1
ATOM 4694 C CA . ALA A 1 594 ? 18.374 -12.068 -1.937 1.00 87.06 594 ALA A CA 1
ATOM 4695 C C . ALA A 1 594 ? 17.491 -13.331 -1.995 1.00 87.06 594 ALA A C 1
ATOM 4697 O O . ALA A 1 594 ? 17.864 -14.302 -2.647 1.00 87.06 594 ALA A O 1
ATOM 4698 N N . ASN A 1 595 ? 16.303 -13.287 -1.382 1.00 89.25 595 ASN A N 1
ATOM 4699 C CA . ASN A 1 595 ? 15.328 -14.378 -1.392 1.00 89.25 595 ASN A CA 1
ATOM 4700 C C . ASN A 1 595 ? 14.509 -14.368 -2.695 1.00 89.25 595 ASN A C 1
ATOM 4702 O O . ASN A 1 595 ? 14.352 -15.394 -3.344 1.00 89.25 595 ASN A O 1
ATOM 4706 N N . LEU A 1 596 ? 14.076 -13.194 -3.161 1.00 89.75 596 LEU A N 1
ATOM 4707 C CA . LEU A 1 596 ? 13.284 -13.046 -4.393 1.00 89.75 596 LEU A CA 1
ATOM 4708 C C . LEU A 1 596 ? 14.028 -13.420 -5.696 1.00 89.75 596 LEU A C 1
ATOM 4710 O O . LEU A 1 596 ? 13.389 -13.538 -6.743 1.00 89.75 596 LEU A O 1
ATOM 4714 N N . ARG A 1 597 ? 15.360 -13.575 -5.657 1.00 89.12 597 ARG A N 1
ATOM 4715 C CA . ARG A 1 597 ? 16.230 -13.831 -6.825 1.00 89.12 597 ARG A CA 1
ATOM 4716 C C . ARG A 1 597 ? 16.950 -15.194 -6.811 1.00 89.12 597 ARG A C 1
ATOM 4718 O O . ARG A 1 597 ? 17.740 -15.447 -7.720 1.00 89.12 597 ARG A O 1
ATOM 4725 N N . THR A 1 598 ? 16.692 -16.054 -5.821 1.00 85.38 598 THR A N 1
ATOM 4726 C CA . THR A 1 598 ? 17.306 -17.393 -5.675 1.00 85.38 598 THR A CA 1
ATOM 4727 C C . THR A 1 598 ? 16.298 -18.524 -5.909 1.00 85.38 598 THR A C 1
ATOM 4729 O O . THR A 1 598 ? 15.095 -18.312 -5.766 1.00 85.38 598 THR A O 1
ATOM 4732 N N . ALA A 1 599 ? 16.785 -19.729 -6.227 1.00 83.31 599 ALA A N 1
ATOM 4733 C CA . ALA A 1 599 ? 15.997 -20.962 -6.292 1.00 83.31 599 ALA A CA 1
ATOM 4734 C C . ALA A 1 599 ? 15.751 -21.648 -4.921 1.00 83.31 599 ALA A C 1
ATOM 4736 O O . ALA A 1 599 ? 15.239 -22.773 -4.868 1.00 83.31 599 ALA A O 1
ATOM 4737 N N . GLU A 1 600 ? 16.074 -20.985 -3.807 1.00 85.25 600 GLU A N 1
ATOM 4738 C CA . GLU A 1 600 ? 15.929 -21.515 -2.440 1.00 85.25 600 GLU A CA 1
ATOM 4739 C C . GLU A 1 600 ? 14.869 -20.784 -1.582 1.00 85.25 600 GLU A C 1
ATOM 4741 O O . GLU A 1 600 ? 14.765 -21.026 -0.379 1.00 85.25 600 GLU A O 1
ATOM 4746 N N . MET A 1 601 ? 14.051 -19.901 -2.171 1.00 86.69 601 MET A N 1
ATOM 4747 C CA . MET A 1 601 ? 13.053 -19.120 -1.431 1.00 86.69 601 MET A CA 1
ATOM 4748 C C . MET A 1 601 ? 11.953 -20.016 -0.851 1.00 86.69 601 MET A C 1
ATOM 4750 O O . MET A 1 601 ? 11.176 -20.614 -1.599 1.00 86.69 601 MET A O 1
ATOM 4754 N N . LEU A 1 602 ? 11.847 -20.061 0.479 1.00 86.69 602 LEU A N 1
ATOM 4755 C CA . LEU A 1 602 ? 10.820 -20.829 1.187 1.00 86.69 602 LEU A CA 1
ATOM 4756 C C . LEU A 1 602 ? 9.384 -20.355 0.857 1.00 86.69 602 LEU A C 1
ATOM 4758 O O . LEU A 1 602 ? 9.180 -19.169 0.572 1.00 86.69 602 LEU A O 1
ATOM 4762 N N . PRO A 1 603 ? 8.382 -21.256 0.932 1.00 89.69 603 PRO A N 1
ATOM 4763 C CA . PRO A 1 603 ? 6.967 -20.917 0.789 1.00 89.69 603 PRO A CA 1
ATOM 4764 C C . PRO A 1 603 ? 6.525 -19.733 1.656 1.00 89.69 603 PRO A C 1
ATOM 4766 O O . PRO A 1 603 ? 6.800 -19.692 2.852 1.00 89.69 603 PRO A O 1
ATOM 4769 N N . TRP A 1 604 ? 5.789 -18.789 1.068 1.00 91.69 604 TRP A N 1
ATOM 4770 C CA . TRP A 1 604 ? 5.328 -17.598 1.785 1.00 91.69 604 TRP A CA 1
ATOM 4771 C C . TRP A 1 604 ? 4.190 -17.894 2.783 1.00 91.69 604 TRP A C 1
ATOM 4773 O O . TRP A 1 604 ? 3.294 -18.703 2.485 1.00 91.69 604 TRP A O 1
ATOM 4783 N N . PRO A 1 605 ? 4.142 -17.181 3.927 1.00 91.81 605 PRO A N 1
ATOM 4784 C CA . PRO A 1 605 ? 3.025 -17.255 4.867 1.00 91.81 605 PRO A CA 1
ATOM 4785 C C . PRO A 1 605 ? 1.706 -16.750 4.245 1.00 91.81 605 PRO A C 1
ATOM 4787 O O . PRO A 1 605 ? 1.660 -16.168 3.155 1.00 91.81 605 PRO A O 1
ATOM 4790 N N . ALA A 1 606 ? 0.578 -17.048 4.892 1.00 90.94 606 ALA A N 1
ATOM 4791 C CA . ALA A 1 606 ? -0.749 -16.813 4.324 1.00 90.94 606 ALA A CA 1
ATOM 4792 C C . ALA A 1 606 ? -1.334 -15.452 4.731 1.00 90.94 606 ALA A C 1
ATOM 4794 O O . ALA A 1 606 ? -1.782 -15.280 5.862 1.00 90.94 606 ALA A O 1
ATOM 4795 N N . ALA A 1 607 ? -1.426 -14.521 3.775 1.00 94.31 607 ALA A N 1
ATOM 4796 C CA . ALA A 1 607 ? -2.147 -13.254 3.930 1.00 94.31 607 ALA A CA 1
ATOM 4797 C C . ALA A 1 607 ? -3.670 -13.485 3.903 1.00 94.31 607 ALA A C 1
ATOM 4799 O O . ALA A 1 607 ? -4.352 -13.195 2.920 1.00 94.31 607 ALA A O 1
ATOM 4800 N N . THR A 1 608 ? -4.201 -14.107 4.949 1.00 96.12 608 THR A N 1
ATOM 4801 C CA . THR A 1 608 ? -5.634 -14.421 5.062 1.00 96.12 608 THR A CA 1
ATOM 4802 C C . THR A 1 608 ? -6.453 -13.159 5.315 1.00 96.12 608 THR A C 1
ATOM 4804 O O . THR A 1 608 ? -6.068 -12.338 6.146 1.00 96.12 608 THR A O 1
ATOM 4807 N N . VAL A 1 609 ? -7.607 -12.994 4.661 1.00 98.19 609 VAL A N 1
ATOM 4808 C CA . VAL A 1 609 ? -8.531 -11.905 5.016 1.00 98.19 609 VAL A CA 1
ATOM 4809 C C . VAL A 1 609 ? -9.200 -12.258 6.339 1.00 98.19 609 VAL A C 1
ATOM 4811 O O . VAL A 1 609 ? -9.940 -13.243 6.428 1.00 98.19 609 VAL A O 1
ATOM 4814 N N . ARG A 1 610 ? -8.952 -11.450 7.371 1.00 97.69 610 ARG A N 1
ATOM 4815 C CA . ARG A 1 610 ? -9.542 -11.607 8.705 1.00 97.69 610 ARG A CA 1
ATOM 4816 C C . ARG A 1 610 ? -10.435 -10.400 8.998 1.00 97.69 610 ARG A C 1
ATOM 4818 O O . ARG A 1 610 ? -9.973 -9.260 8.973 1.00 97.69 610 ARG A O 1
ATOM 4825 N N . ARG A 1 611 ? -11.714 -10.668 9.283 1.00 97.88 611 ARG A N 1
ATOM 4826 C CA . ARG A 1 611 ? -12.716 -9.674 9.691 1.00 97.88 611 ARG A CA 1
ATOM 4827 C C . ARG A 1 611 ? -12.687 -9.528 11.201 1.00 97.88 611 ARG A C 1
ATOM 4829 O O . ARG A 1 611 ? -13.211 -10.406 11.887 1.00 97.88 611 ARG A O 1
ATOM 4836 N N . TYR A 1 612 ? -12.083 -8.459 11.703 1.00 97.69 612 TYR A N 1
ATOM 4837 C CA . TYR A 1 612 ? -12.072 -8.099 13.120 1.00 97.69 612 TYR A CA 1
ATOM 4838 C C . TYR A 1 612 ? -13.323 -7.297 13.488 1.00 97.69 612 TYR A C 1
ATOM 4840 O O . TYR A 1 612 ? -13.828 -6.514 12.683 1.00 97.69 612 TYR A O 1
ATOM 4848 N N . ILE A 1 613 ? -13.806 -7.488 14.716 1.00 97.38 613 ILE A N 1
ATOM 4849 C CA . ILE A 1 613 ? -14.951 -6.776 15.285 1.00 97.38 613 ILE A CA 1
ATOM 4850 C C . ILE A 1 613 ? -14.522 -6.140 16.609 1.00 97.38 613 ILE A C 1
ATOM 4852 O O . ILE A 1 613 ? -14.192 -6.824 17.582 1.00 97.38 613 ILE A O 1
ATOM 4856 N N . LEU A 1 614 ? -14.539 -4.809 16.647 1.00 97.75 614 LEU A N 1
ATOM 4857 C CA . LEU A 1 614 ? -14.343 -4.018 17.858 1.00 97.75 614 LEU A CA 1
ATOM 4858 C C . LEU A 1 614 ? -15.722 -3.764 18.478 1.00 97.75 614 LEU A C 1
ATOM 4860 O O . LEU A 1 614 ? -16.345 -2.728 18.240 1.00 97.75 614 LEU A O 1
ATOM 4864 N N . SER A 1 615 ? -16.248 -4.761 19.190 1.00 95.00 615 SER A N 1
ATOM 4865 C CA . SER A 1 615 ? -17.615 -4.721 19.720 1.00 95.00 615 SER A CA 1
ATOM 4866 C C . SER A 1 615 ? -17.776 -3.716 20.860 1.00 95.00 615 SER A C 1
ATOM 4868 O O . SER A 1 615 ? -16.917 -3.633 21.741 1.00 95.00 615 SER A O 1
ATOM 4870 N N . LYS A 1 616 ? -18.930 -3.041 20.901 1.00 94.50 616 LYS A N 1
ATOM 4871 C CA . LYS A 1 616 ? -19.386 -2.186 22.012 1.00 94.50 616 LYS A CA 1
ATOM 4872 C C . LYS A 1 616 ? -18.501 -0.968 22.326 1.00 94.50 616 LYS A C 1
ATOM 4874 O O . LYS A 1 616 ? -18.088 -0.755 23.472 1.00 94.50 616 LYS A O 1
ATOM 4879 N N . ILE A 1 617 ? -18.258 -0.129 21.325 1.00 95.75 617 ILE A N 1
ATOM 4880 C CA . ILE A 1 617 ? -17.444 1.091 21.433 1.00 95.75 617 ILE A CA 1
ATOM 4881 C C . ILE A 1 617 ? -17.846 1.998 22.624 1.00 95.75 617 ILE A C 1
ATOM 4883 O O . ILE A 1 617 ? -16.936 2.438 23.333 1.00 95.75 617 ILE A O 1
ATOM 4887 N N . PRO A 1 618 ? -19.136 2.239 22.958 1.00 94.19 618 PRO A N 1
ATOM 4888 C CA . PRO A 1 618 ? -19.509 3.086 24.100 1.00 94.19 618 PRO A CA 1
ATOM 4889 C C . PRO A 1 618 ? -19.168 2.488 25.474 1.00 94.19 618 PRO A C 1
ATOM 4891 O O . PRO A 1 618 ? -18.696 3.207 26.361 1.00 94.19 618 PRO A O 1
ATOM 4894 N N . GLU A 1 619 ? -19.366 1.176 25.663 1.00 94.38 619 GLU A N 1
ATOM 4895 C CA . GLU A 1 619 ? -18.946 0.469 26.884 1.00 94.38 619 GLU A CA 1
ATOM 4896 C C . GLU A 1 619 ? -17.414 0.496 27.007 1.00 94.38 619 GLU A C 1
ATOM 4898 O O . GLU A 1 619 ? -16.872 0.929 28.029 1.00 94.38 619 GLU A O 1
ATOM 4903 N N . ALA A 1 620 ? -16.706 0.125 25.935 1.00 94.62 620 ALA A N 1
ATOM 4904 C CA . ALA A 1 620 ? -15.247 0.091 25.882 1.00 94.62 620 ALA A CA 1
ATOM 4905 C C . ALA A 1 620 ? -14.613 1.478 26.093 1.00 94.62 620 ALA A C 1
ATOM 4907 O O . ALA A 1 620 ? -13.578 1.595 26.754 1.00 94.62 620 ALA A O 1
ATOM 4908 N N . ALA A 1 621 ? -15.240 2.544 25.590 1.00 95.25 621 ALA A N 1
ATOM 4909 C CA . ALA A 1 621 ? -14.811 3.921 25.817 1.00 95.25 621 ALA A CA 1
ATOM 4910 C C . ALA A 1 621 ? -15.134 4.442 27.226 1.00 95.25 621 ALA A C 1
ATOM 4912 O O . ALA A 1 621 ? -14.490 5.374 27.709 1.00 95.25 621 ALA A O 1
ATOM 4913 N N . THR A 1 622 ? -16.113 3.844 27.906 1.00 95.25 622 THR A N 1
ATOM 4914 C CA . THR A 1 622 ? -16.412 4.142 29.311 1.00 95.25 622 THR A CA 1
ATOM 4915 C C . THR A 1 622 ? -15.379 3.469 30.215 1.00 95.25 622 THR A C 1
ATOM 4917 O O . THR A 1 622 ? -14.786 4.138 31.059 1.00 95.25 622 THR A O 1
ATOM 4920 N N . VAL A 1 623 ? -15.066 2.187 29.981 1.00 94.44 623 VAL A N 1
ATOM 4921 C CA . VAL A 1 623 ? -13.998 1.460 30.696 1.00 94.44 623 VAL A CA 1
ATOM 4922 C C . VAL A 1 623 ? -12.641 2.146 30.514 1.00 94.44 623 VAL A C 1
ATOM 4924 O O . VAL A 1 623 ? -11.963 2.420 31.504 1.00 94.44 623 VAL A O 1
ATOM 4927 N N . TYR A 1 624 ? -12.271 2.506 29.281 1.00 94.88 624 TYR A N 1
ATOM 4928 C CA . TYR A 1 624 ? -10.969 3.109 28.977 1.00 94.88 624 TYR A CA 1
ATOM 4929 C C . TYR A 1 624 ? -10.734 4.477 29.648 1.00 94.88 624 TYR A C 1
ATOM 4931 O O . TYR A 1 624 ? -9.596 4.817 29.974 1.00 94.88 624 TYR A O 1
ATOM 4939 N N . LYS A 1 625 ? -11.797 5.250 29.919 1.00 93.50 625 LYS A N 1
ATOM 4940 C CA . LYS A 1 625 ? -11.712 6.512 30.680 1.00 93.50 625 LYS A CA 1
ATOM 4941 C C . LYS A 1 625 ? -11.335 6.306 32.148 1.00 93.50 625 LYS A C 1
ATOM 4943 O O . LYS A 1 625 ? -10.659 7.162 32.714 1.00 93.50 625 LYS A O 1
ATOM 4948 N N . PHE A 1 626 ? -11.769 5.203 32.760 1.00 93.94 626 PHE A N 1
ATOM 4949 C CA . PHE A 1 626 ? -11.506 4.906 34.172 1.00 93.94 626 PHE A CA 1
ATOM 4950 C C . PHE A 1 626 ? -10.259 4.036 34.380 1.00 93.94 626 PHE A C 1
ATOM 4952 O O . PHE A 1 626 ? -9.527 4.246 35.345 1.00 93.94 626 PHE A O 1
ATOM 4959 N N . ASP A 1 627 ? -9.996 3.076 33.489 1.00 92.94 627 ASP A N 1
ATOM 4960 C CA . ASP A 1 627 ? -8.878 2.138 33.602 1.00 92.94 627 ASP A CA 1
ATOM 4961 C C . ASP A 1 627 ? -8.286 1.792 32.225 1.00 92.94 627 ASP A C 1
ATOM 4963 O O . ASP A 1 627 ? -8.681 0.829 31.564 1.00 92.94 627 ASP A O 1
ATOM 4967 N N . LYS A 1 628 ? -7.261 2.553 31.818 1.00 90.75 628 LYS A N 1
ATOM 4968 C CA . LYS A 1 628 ? -6.503 2.335 30.573 1.00 90.75 628 LYS A CA 1
ATOM 4969 C C . LYS A 1 628 ? -5.720 1.006 30.515 1.00 90.75 628 LYS A C 1
ATOM 4971 O O . LYS A 1 628 ? -5.023 0.781 29.529 1.00 90.75 628 LYS A O 1
ATOM 4976 N N . LYS A 1 629 ? -5.791 0.130 31.530 1.00 91.31 629 LYS A N 1
ATOM 4977 C CA . LYS A 1 629 ? -5.222 -1.233 31.482 1.00 91.31 629 LYS A CA 1
ATOM 4978 C C . LYS A 1 629 ? -6.249 -2.300 31.090 1.00 91.31 629 LYS A C 1
ATOM 4980 O O . LYS A 1 629 ? -5.854 -3.377 30.647 1.00 91.31 629 LYS A O 1
ATOM 4985 N N . LYS A 1 630 ? -7.550 -2.026 31.233 1.00 92.44 630 LYS A N 1
ATOM 4986 C CA . LYS A 1 630 ? -8.635 -2.962 30.889 1.00 92.44 630 LYS A CA 1
ATOM 4987 C C . LYS A 1 630 ? -8.984 -2.853 29.410 1.00 92.44 630 LYS A C 1
ATOM 4989 O O . LYS A 1 630 ? -9.974 -2.237 29.029 1.00 92.44 630 LYS A O 1
ATOM 4994 N N . LEU A 1 631 ? -8.116 -3.435 28.588 1.00 95.75 631 LEU A N 1
ATOM 4995 C CA . LEU A 1 631 ? -8.250 -3.436 27.134 1.00 95.75 631 LEU A CA 1
ATOM 4996 C C . LEU A 1 631 ? -9.120 -4.629 26.689 1.00 95.75 631 LEU A C 1
ATOM 4998 O O . LEU A 1 631 ? -8.726 -5.767 26.966 1.00 95.75 631 LEU A O 1
ATOM 5002 N N . PRO A 1 632 ? -10.277 -4.414 26.033 1.00 96.31 632 PRO A N 1
ATOM 5003 C CA . PRO A 1 632 ? -11.103 -5.501 25.509 1.00 96.31 632 PRO A CA 1
ATOM 5004 C C . PRO A 1 632 ? -10.397 -6.300 24.403 1.00 96.31 632 PRO A C 1
ATOM 5006 O O . PRO A 1 632 ? -9.580 -5.771 23.646 1.00 96.31 632 PRO A O 1
ATOM 5009 N N . LEU A 1 633 ? -10.751 -7.582 24.293 1.00 95.75 633 LEU A N 1
ATOM 5010 C CA . LEU A 1 633 ? -10.327 -8.462 23.204 1.00 95.75 633 LEU A CA 1
ATOM 5011 C C . LEU A 1 633 ? -11.190 -8.181 21.957 1.00 95.75 633 LEU A C 1
ATOM 5013 O O . LEU A 1 633 ? -12.416 -8.228 22.069 1.00 95.75 633 LEU A O 1
ATOM 5017 N N . PRO A 1 634 ? -10.605 -7.913 20.777 1.00 96.50 634 PRO A N 1
ATOM 5018 C CA . PRO A 1 634 ? -11.352 -7.879 19.528 1.00 96.50 634 PRO A CA 1
ATOM 5019 C C . PRO A 1 634 ? -11.598 -9.315 19.045 1.00 96.50 634 PRO A C 1
ATOM 5021 O O . PRO A 1 634 ? -10.667 -10.123 18.994 1.00 96.50 634 PRO A O 1
ATOM 5024 N N . SER A 1 635 ? -12.835 -9.646 18.677 1.00 95.19 635 SER A N 1
ATOM 5025 C CA . SER A 1 635 ? -13.123 -10.928 18.024 1.00 95.19 635 SER A CA 1
ATOM 5026 C C . SER A 1 635 ? -12.771 -10.849 16.536 1.00 95.19 635 SER A C 1
ATOM 5028 O O . SER A 1 635 ? -12.671 -9.756 15.975 1.00 95.19 635 SER A O 1
ATOM 5030 N N . TYR A 1 636 ? -12.560 -11.992 15.879 1.00 95.50 636 TYR A N 1
ATOM 5031 C CA . TYR A 1 636 ? -12.378 -12.022 14.428 1.00 95.50 636 TYR A CA 1
ATOM 5032 C C . TYR A 1 636 ? -12.872 -13.317 13.785 1.00 95.50 636 TYR A C 1
ATOM 5034 O O . TYR A 1 636 ? -13.056 -14.333 14.451 1.00 95.50 636 TYR A O 1
ATOM 5042 N N . THR A 1 637 ? -13.075 -13.276 12.466 1.00 96.69 637 THR A N 1
ATOM 5043 C CA . THR A 1 637 ? -13.359 -14.458 11.641 1.00 96.69 637 THR A CA 1
ATOM 5044 C C . THR A 1 637 ? -12.517 -14.449 10.369 1.00 96.69 637 THR A C 1
ATOM 5046 O O . THR A 1 637 ? -12.365 -13.410 9.728 1.00 96.69 637 THR A O 1
ATOM 5049 N N . HIS A 1 638 ? -12.004 -15.611 9.960 1.00 96.81 638 HIS A N 1
ATOM 5050 C CA . HIS A 1 638 ? -11.420 -15.774 8.627 1.00 96.81 638 HIS A CA 1
ATOM 5051 C C . HIS A 1 638 ? -12.512 -15.651 7.562 1.00 96.81 638 HIS A C 1
ATOM 5053 O O . HIS A 1 638 ? -13.535 -16.345 7.634 1.00 96.81 638 HIS A O 1
ATOM 5059 N N . ARG A 1 639 ? -12.297 -14.770 6.582 1.00 97.75 639 ARG A N 1
ATOM 5060 C CA . ARG A 1 639 ? -13.117 -14.645 5.368 1.00 97.75 639 ARG A CA 1
ATOM 5061 C C . ARG A 1 639 ? -12.474 -15.373 4.185 1.00 97.75 639 ARG A C 1
ATOM 5063 O O . ARG A 1 639 ? -13.205 -15.860 3.334 1.00 97.75 639 ARG A O 1
ATOM 5070 N N . THR A 1 640 ? -11.147 -15.536 4.197 1.00 96.62 640 THR A N 1
ATOM 5071 C CA . THR A 1 640 ? -10.412 -16.461 3.318 1.00 96.62 640 THR A CA 1
ATOM 5072 C C . THR A 1 640 ? -9.517 -17.409 4.124 1.00 96.62 640 THR A C 1
ATOM 5074 O O . THR A 1 640 ? -8.989 -17.055 5.182 1.00 96.62 640 THR A O 1
ATOM 5077 N N . ASP A 1 641 ? -9.340 -18.617 3.596 1.00 94.31 641 ASP A N 1
ATOM 5078 C CA . ASP A 1 641 ? -8.334 -19.620 3.973 1.00 94.31 641 ASP A CA 1
ATOM 5079 C C . ASP A 1 641 ? -7.105 -19.599 3.031 1.00 94.31 641 ASP A C 1
ATOM 5081 O O . ASP A 1 641 ? -6.048 -20.136 3.356 1.00 94.31 641 ASP A O 1
ATOM 5085 N N . TYR A 1 642 ? -7.211 -18.908 1.891 1.00 94.25 642 TYR A N 1
ATOM 5086 C CA . TYR A 1 642 ? -6.127 -18.610 0.949 1.00 94.25 642 TYR A CA 1
ATOM 5087 C C . TYR A 1 642 ? -5.570 -17.178 1.107 1.00 94.25 642 TYR A C 1
ATOM 5089 O O . TYR A 1 642 ? -6.227 -16.287 1.653 1.00 94.25 642 TYR A O 1
ATOM 5097 N N . THR A 1 643 ? -4.356 -16.945 0.583 1.00 95.25 643 THR A N 1
ATOM 5098 C CA . THR A 1 643 ? -3.730 -15.607 0.480 1.00 95.25 643 THR A CA 1
ATOM 5099 C C . THR A 1 643 ? -4.584 -14.677 -0.378 1.00 95.25 643 THR A C 1
ATOM 5101 O O . THR A 1 643 ? -4.888 -15.031 -1.516 1.00 95.25 643 THR A O 1
ATOM 5104 N N . LEU A 1 644 ? -4.865 -13.471 0.114 1.00 97.25 644 LEU A N 1
ATOM 5105 C CA . LEU A 1 644 ? -5.319 -12.336 -0.685 1.00 97.25 644 LEU A CA 1
ATOM 5106 C C . LEU A 1 644 ? -4.411 -11.129 -0.382 1.00 97.25 644 LEU A C 1
ATOM 5108 O O . LEU A 1 644 ? -4.610 -10.391 0.583 1.00 97.25 644 LEU A O 1
ATOM 5112 N N . GLU A 1 645 ? -3.359 -10.971 -1.182 1.00 96.81 645 GLU A N 1
ATOM 5113 C CA . GLU A 1 645 ? -2.431 -9.836 -1.108 1.00 96.81 645 GLU A CA 1
ATOM 5114 C C . GLU A 1 645 ? -2.798 -8.728 -2.093 1.00 96.81 645 GLU A C 1
ATOM 5116 O O . GLU A 1 645 ? -3.571 -8.944 -3.023 1.00 96.81 645 GLU A O 1
ATOM 5121 N N . PHE A 1 646 ? -2.272 -7.525 -1.859 1.00 96.69 646 PHE A N 1
ATOM 5122 C CA . PHE A 1 646 ? -2.667 -6.295 -2.545 1.00 96.69 646 PHE A CA 1
ATOM 5123 C C . PHE A 1 646 ? -4.196 -6.184 -2.736 1.00 96.69 646 PHE A C 1
ATOM 5125 O O . PHE A 1 646 ? -4.663 -5.963 -3.858 1.00 96.69 646 PHE A O 1
ATOM 5132 N N . PRO A 1 647 ? -5.002 -6.411 -1.676 1.00 96.19 647 PRO A N 1
ATOM 5133 C CA . PRO A 1 647 ? -6.437 -6.555 -1.819 1.00 96.19 647 PRO A CA 1
ATOM 5134 C C . PRO A 1 647 ? -7.104 -5.196 -2.060 1.00 96.19 647 PRO A C 1
ATOM 5136 O O . PRO A 1 647 ? -6.790 -4.186 -1.428 1.00 96.19 647 PRO A O 1
ATOM 5139 N N . ARG A 1 648 ? -8.065 -5.179 -2.978 1.00 96.69 648 ARG A N 1
ATOM 5140 C CA . ARG A 1 648 ? -8.834 -4.008 -3.400 1.00 96.69 648 ARG A CA 1
ATOM 5141 C C . ARG A 1 648 ? -10.318 -4.339 -3.321 1.00 96.69 648 ARG A C 1
ATOM 5143 O O . ARG A 1 648 ? -10.736 -5.423 -3.704 1.00 96.69 648 ARG A O 1
ATOM 5150 N N . ILE A 1 649 ? -11.113 -3.391 -2.847 1.00 96.88 649 ILE A N 1
ATOM 5151 C CA . ILE A 1 649 ? -12.582 -3.438 -2.883 1.00 96.88 649 ILE A CA 1
ATOM 5152 C C . ILE A 1 649 ? -13.098 -2.577 -4.043 1.00 96.88 649 ILE A C 1
ATOM 5154 O O . ILE A 1 649 ? -12.326 -1.824 -4.646 1.00 96.88 649 ILE A O 1
ATOM 5158 N N . ASN A 1 650 ? -14.408 -2.592 -4.299 1.00 96.00 650 ASN A N 1
ATOM 5159 C CA . ASN A 1 650 ? -15.025 -1.515 -5.069 1.00 96.00 650 ASN A CA 1
ATOM 5160 C C . ASN A 1 650 ? -14.831 -0.186 -4.297 1.00 96.00 650 ASN A C 1
ATOM 5162 O O . ASN A 1 650 ? -15.251 -0.094 -3.139 1.00 96.00 650 ASN A O 1
ATOM 5166 N N . PRO A 1 651 ? -14.196 0.850 -4.885 1.00 93.44 651 PRO A N 1
ATOM 5167 C CA . PRO A 1 651 ? -13.908 2.100 -4.180 1.00 93.44 651 PRO A CA 1
ATOM 5168 C C . PRO A 1 651 ? -15.161 2.854 -3.702 1.00 93.44 651 PRO A C 1
ATOM 5170 O O . PRO A 1 651 ? -15.050 3.643 -2.764 1.00 93.44 651 PRO A O 1
ATOM 5173 N N . LEU A 1 652 ? -16.338 2.591 -4.285 1.00 92.56 652 LEU A N 1
ATOM 5174 C CA . LEU A 1 652 ? -17.624 3.165 -3.866 1.00 92.56 652 LEU A CA 1
ATOM 5175 C C . LEU A 1 652 ? -18.109 2.613 -2.511 1.00 92.56 652 LEU A C 1
ATOM 5177 O O . LEU A 1 652 ? -18.889 3.272 -1.828 1.00 92.56 652 LEU A O 1
ATOM 5181 N N . CYS A 1 653 ? -17.623 1.438 -2.093 1.00 93.94 653 CYS A N 1
ATOM 5182 C CA . CYS A 1 653 ? -17.988 0.783 -0.830 1.00 93.94 653 CYS A CA 1
ATOM 5183 C C . CYS A 1 653 ? -17.068 1.162 0.348 1.00 93.94 653 CYS A C 1
ATOM 5185 O O . CYS A 1 653 ? -17.212 0.631 1.452 1.00 93.94 653 CYS A O 1
ATOM 5187 N N . ARG A 1 654 ? -16.100 2.065 0.143 1.00 92.75 654 ARG A N 1
ATOM 5188 C CA . ARG A 1 654 ? -15.177 2.526 1.190 1.00 92.75 654 ARG A CA 1
ATOM 5189 C C . ARG A 1 654 ? -15.930 3.199 2.343 1.00 92.75 654 ARG A C 1
ATOM 5191 O O . ARG A 1 654 ? -16.817 4.011 2.102 1.00 92.75 654 ARG A O 1
ATOM 5198 N N . MET A 1 655 ? -15.539 2.891 3.584 1.00 95.12 655 MET A N 1
ATOM 5199 C CA . MET A 1 655 ? -16.215 3.314 4.829 1.00 95.12 655 MET A CA 1
ATOM 5200 C C . MET A 1 655 ? -17.639 2.744 5.011 1.00 95.12 655 MET A C 1
ATOM 5202 O O . MET A 1 655 ? -18.300 3.057 6.000 1.00 95.12 655 MET A O 1
ATOM 5206 N N . GLY A 1 656 ? -18.111 1.902 4.086 1.00 93.81 656 GLY A N 1
ATOM 5207 C CA . GLY A 1 656 ? -19.394 1.204 4.141 1.00 93.81 656 GLY A CA 1
ATOM 5208 C C . GLY A 1 656 ? -19.232 -0.317 4.099 1.00 93.81 656 GLY A C 1
ATOM 5209 O O . GLY A 1 656 ? -18.123 -0.851 4.026 1.00 93.81 656 GLY A O 1
ATOM 5210 N N . ARG A 1 657 ? -20.359 -1.038 4.140 1.00 93.81 657 ARG A N 1
ATOM 5211 C CA . ARG A 1 657 ? -20.353 -2.496 3.968 1.00 93.81 657 ARG A CA 1
ATOM 5212 C C . ARG A 1 657 ? -19.945 -2.858 2.535 1.00 93.81 657 ARG A C 1
ATOM 5214 O O . ARG A 1 657 ? -20.332 -2.181 1.588 1.00 93.81 657 ARG A O 1
ATOM 5221 N N . HIS A 1 658 ? -19.202 -3.952 2.409 1.00 95.75 658 HIS A N 1
ATOM 5222 C CA . HIS A 1 658 ? -18.797 -4.565 1.147 1.00 95.75 658 HIS A CA 1
ATOM 5223 C C . HIS A 1 658 ? -18.865 -6.099 1.272 1.00 95.75 658 HIS A C 1
ATOM 5225 O O . HIS A 1 658 ? -18.804 -6.636 2.389 1.00 95.75 658 HIS A O 1
ATOM 5231 N N . ARG A 1 659 ? -19.010 -6.791 0.140 1.00 97.00 659 ARG A N 1
ATOM 5232 C CA . ARG A 1 659 ? -19.058 -8.256 0.001 1.00 97.00 659 ARG A CA 1
ATOM 5233 C C . ARG A 1 659 ? -17.840 -8.811 -0.738 1.00 97.00 659 ARG A C 1
ATOM 5235 O O . ARG A 1 659 ? -17.425 -9.924 -0.426 1.00 97.00 659 ARG A O 1
ATOM 5242 N N . TYR A 1 660 ? -17.264 -8.073 -1.682 1.00 98.44 660 TYR A N 1
ATOM 5243 C CA . TYR A 1 660 ? -16.235 -8.569 -2.593 1.00 98.44 660 TYR A CA 1
ATOM 5244 C C . TYR A 1 660 ? -14.883 -7.883 -2.401 1.00 98.44 660 TYR A C 1
ATOM 5246 O O . TYR A 1 660 ? -14.787 -6.680 -2.147 1.00 98.44 660 TYR A O 1
ATOM 5254 N N . ALA A 1 661 ? -13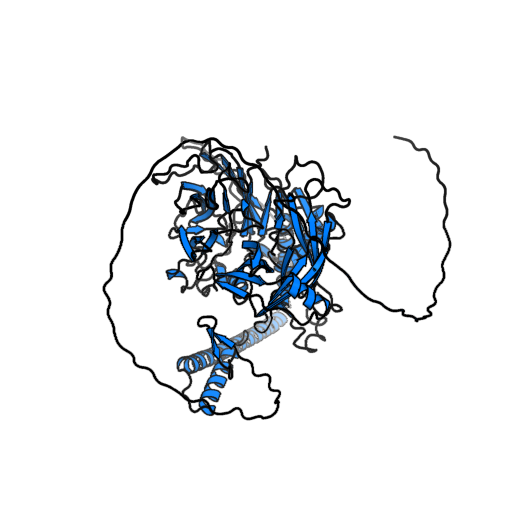.818 -8.660 -2.587 1.00 98.50 661 ALA A N 1
ATOM 5255 C CA . ALA A 1 661 ? -12.457 -8.150 -2.661 1.00 98.50 661 ALA A CA 1
ATOM 5256 C C . ALA A 1 661 ? -11.676 -8.858 -3.772 1.00 98.50 661 ALA A C 1
ATOM 5258 O O . ALA A 1 661 ? -11.761 -10.073 -3.928 1.00 98.50 661 ALA A O 1
ATOM 5259 N N . TRP A 1 662 ? -10.882 -8.101 -4.520 1.00 98.69 662 TRP A N 1
ATOM 5260 C CA . TRP A 1 662 ? -9.999 -8.588 -5.573 1.00 98.69 662 TRP A CA 1
ATOM 5261 C C . TRP A 1 662 ? -8.554 -8.477 -5.104 1.00 98.69 662 TRP A C 1
ATOM 5263 O O . TRP A 1 662 ? -8.169 -7.446 -4.561 1.00 98.69 662 TRP A O 1
ATOM 5273 N N . GLY A 1 663 ? -7.737 -9.504 -5.303 1.00 98.38 663 GLY A N 1
ATOM 5274 C CA . GLY A 1 663 ? -6.349 -9.496 -4.844 1.00 98.38 663 GLY A CA 1
ATOM 5275 C C . GLY A 1 663 ? -5.473 -10.526 -5.540 1.00 98.38 663 GLY A C 1
ATOM 5276 O O . GLY A 1 663 ? -5.936 -11.348 -6.330 1.00 98.38 663 GLY A O 1
ATOM 5277 N N . LEU A 1 664 ? -4.185 -10.462 -5.238 1.00 98.31 664 LEU A N 1
ATOM 5278 C CA . LEU A 1 664 ? -3.168 -11.398 -5.682 1.00 98.31 664 LEU A CA 1
ATOM 5279 C C . LEU A 1 664 ? -3.143 -12.640 -4.794 1.00 98.31 664 LEU A C 1
ATOM 5281 O O . LEU A 1 664 ? -3.255 -12.559 -3.569 1.00 98.31 664 LEU A O 1
ATOM 5285 N N . SER A 1 665 ? -2.950 -13.804 -5.407 1.00 97.56 665 SER A N 1
ATOM 5286 C CA . SER A 1 665 ? -2.849 -15.073 -4.692 1.00 97.56 665 SER A CA 1
ATOM 5287 C C . SER A 1 665 ? -1.859 -16.023 -5.367 1.00 97.56 665 SER A C 1
ATOM 5289 O O . SER A 1 665 ? -1.339 -15.743 -6.445 1.00 97.56 665 SER A O 1
ATOM 5291 N N . ILE A 1 666 ? -1.592 -17.146 -4.706 1.00 95.19 666 ILE A N 1
ATOM 5292 C CA . ILE A 1 666 ? -0.745 -18.237 -5.196 1.00 95.19 666 ILE A CA 1
ATOM 5293 C C . ILE A 1 666 ? -1.641 -19.458 -5.394 1.00 95.19 666 ILE A C 1
ATOM 5295 O O . ILE A 1 666 ? -2.399 -19.807 -4.482 1.00 95.19 666 ILE A O 1
ATOM 5299 N N . HIS A 1 667 ? -1.560 -20.105 -6.558 1.00 93.38 667 HIS A N 1
ATOM 5300 C CA . HIS A 1 667 ? -2.344 -21.304 -6.853 1.00 93.38 667 HIS A CA 1
ATOM 5301 C C . HIS A 1 667 ? -2.099 -22.403 -5.794 1.00 93.38 667 HIS A C 1
ATOM 5303 O O . HIS A 1 667 ? -0.935 -22.666 -5.470 1.00 93.38 667 HIS A O 1
ATOM 5309 N N . PRO A 1 668 ? -3.136 -23.077 -5.247 1.00 90.94 668 PRO A N 1
ATOM 5310 C CA . PRO A 1 668 ? -2.973 -23.996 -4.113 1.00 90.94 668 PRO A CA 1
ATOM 5311 C C . PRO A 1 668 ? -1.931 -25.098 -4.340 1.00 90.94 668 PRO A C 1
ATOM 5313 O O . PRO A 1 668 ? -1.135 -25.389 -3.450 1.00 90.94 668 PRO A O 1
ATOM 5316 N N . GLU A 1 669 ? -1.866 -25.648 -5.555 1.00 91.38 669 GLU A N 1
ATOM 5317 C CA . GLU A 1 669 ? -0.885 -26.674 -5.932 1.00 91.38 669 GLU A CA 1
ATOM 5318 C C . GLU A 1 669 ? 0.562 -26.164 -5.925 1.00 91.38 669 GLU A C 1
ATOM 5320 O O . GLU A 1 669 ? 1.477 -26.945 -5.692 1.00 91.38 669 GLU A O 1
ATOM 5325 N N . LYS A 1 670 ? 0.789 -24.861 -6.138 1.00 90.56 670 LYS A N 1
ATOM 5326 C CA . LYS A 1 670 ? 2.126 -24.255 -6.079 1.00 90.56 670 LYS A CA 1
ATOM 5327 C C . LYS A 1 670 ? 2.505 -23.762 -4.684 1.00 90.56 670 LYS A C 1
ATOM 5329 O O . LYS A 1 670 ? 3.680 -23.523 -4.436 1.00 90.56 670 LYS A O 1
ATOM 5334 N N . ARG A 1 671 ? 1.549 -23.642 -3.754 1.00 87.88 671 ARG A N 1
ATOM 5335 C CA . ARG A 1 671 ? 1.771 -23.032 -2.431 1.00 87.88 671 ARG A CA 1
ATOM 5336 C C . ARG A 1 671 ? 2.870 -23.709 -1.597 1.00 87.88 671 ARG A C 1
ATOM 5338 O O . ARG A 1 671 ? 3.460 -23.056 -0.750 1.00 87.88 671 ARG A O 1
ATOM 5345 N N . HIS A 1 672 ? 3.130 -24.997 -1.810 1.00 87.38 672 HIS A N 1
ATOM 5346 C CA . HIS A 1 672 ? 4.133 -25.762 -1.061 1.00 87.38 672 HIS A CA 1
ATOM 5347 C C . HIS A 1 672 ? 5.521 -25.803 -1.731 1.00 87.38 672 HIS A C 1
ATOM 5349 O O . HIS A 1 672 ? 6.436 -26.418 -1.188 1.00 87.38 672 HIS A O 1
ATOM 5355 N N . LEU A 1 673 ? 5.674 -25.196 -2.912 1.00 88.75 673 LEU A N 1
ATOM 5356 C CA . LEU A 1 673 ? 6.929 -25.164 -3.659 1.00 88.75 673 LEU A CA 1
ATOM 5357 C C . LEU A 1 673 ? 7.796 -23.983 -3.207 1.00 88.75 673 LEU A C 1
ATOM 5359 O O . LEU A 1 673 ? 7.280 -22.932 -2.822 1.00 88.75 673 LEU A O 1
ATOM 5363 N N . THR A 1 674 ? 9.116 -24.133 -3.309 1.00 89.12 674 THR A N 1
ATOM 5364 C CA . THR A 1 674 ? 10.025 -22.986 -3.251 1.00 89.12 674 THR A CA 1
ATOM 5365 C C . THR A 1 674 ? 9.875 -22.123 -4.504 1.00 89.12 674 THR A C 1
ATOM 5367 O O . THR A 1 674 ? 9.476 -22.606 -5.566 1.00 89.12 674 THR A O 1
ATOM 5370 N N . ASN A 1 675 ? 10.232 -20.842 -4.395 1.00 84.00 675 ASN A N 1
ATOM 5371 C CA . ASN A 1 675 ? 10.277 -19.897 -5.520 1.00 84.00 675 ASN A CA 1
ATOM 5372 C C . ASN A 1 675 ? 8.916 -19.730 -6.206 1.00 84.00 675 ASN A C 1
ATOM 5374 O O . ASN A 1 675 ? 8.741 -20.005 -7.397 1.00 84.00 675 ASN A O 1
ATOM 5378 N N . VAL A 1 676 ? 7.930 -19.274 -5.435 1.00 88.69 676 VAL A N 1
ATOM 5379 C CA . VAL A 1 676 ? 6.598 -18.948 -5.942 1.00 88.69 676 VAL A CA 1
ATOM 5380 C C . VAL A 1 676 ? 6.171 -17.584 -5.414 1.00 88.69 676 VAL A C 1
ATOM 5382 O O . VAL A 1 676 ? 5.999 -17.395 -4.213 1.00 88.69 676 VAL A O 1
ATOM 5385 N N . VAL A 1 677 ? 5.980 -16.646 -6.341 1.00 93.06 677 VAL A N 1
ATOM 5386 C CA . VAL A 1 677 ? 5.241 -15.395 -6.121 1.00 93.06 677 VAL A CA 1
ATOM 5387 C C . VAL A 1 677 ? 3.811 -15.546 -6.640 1.00 93.06 677 VAL A C 1
ATOM 5389 O O . VAL A 1 677 ? 3.457 -16.584 -7.203 1.00 93.06 677 VAL A O 1
ATOM 5392 N N . TRP A 1 678 ? 2.985 -14.514 -6.474 1.00 95.06 678 TRP A N 1
ATOM 5393 C CA . TRP A 1 678 ? 1.606 -14.513 -6.961 1.00 95.06 678 TRP A CA 1
ATOM 5394 C C . TRP A 1 678 ? 1.512 -14.815 -8.463 1.00 95.06 678 TRP A C 1
ATOM 5396 O O . TRP A 1 678 ? 2.114 -14.122 -9.283 1.00 95.06 678 TRP A O 1
ATOM 5406 N N . ASP A 1 679 ? 0.731 -15.833 -8.817 1.00 96.00 679 ASP A N 1
ATOM 5407 C CA . ASP A 1 679 ? 0.531 -16.298 -10.194 1.00 96.00 679 ASP A CA 1
ATOM 5408 C C . ASP A 1 679 ? -0.942 -16.244 -10.640 1.00 96.00 679 ASP A C 1
ATOM 5410 O O . ASP A 1 679 ? -1.280 -16.672 -11.742 1.00 96.00 679 ASP A O 1
ATOM 5414 N N . GLN A 1 680 ? -1.823 -15.691 -9.800 1.00 97.62 680 GLN A N 1
ATOM 5415 C CA . GLN A 1 680 ? -3.255 -15.569 -10.067 1.00 97.62 680 GLN A CA 1
ATOM 5416 C C . GLN A 1 680 ? -3.881 -14.317 -9.429 1.00 97.62 680 GLN A C 1
ATOM 5418 O O . GLN A 1 680 ? -3.449 -13.849 -8.370 1.00 97.62 680 GLN A O 1
ATOM 5423 N N . ILE A 1 681 ? -4.937 -13.807 -10.067 1.00 98.75 681 ILE A N 1
ATOM 5424 C CA . ILE A 1 681 ? -5.849 -12.792 -9.520 1.00 98.75 681 ILE A CA 1
ATOM 5425 C C . ILE A 1 681 ? -7.083 -13.523 -8.996 1.00 98.75 681 ILE A C 1
ATOM 5427 O O . ILE A 1 681 ? -7.673 -14.321 -9.718 1.00 98.75 681 ILE A O 1
ATOM 5431 N N . VAL A 1 682 ? -7.500 -13.232 -7.767 1.00 98.56 682 VAL A N 1
ATOM 5432 C CA . VAL A 1 682 ? -8.665 -13.848 -7.120 1.00 98.56 682 VAL A CA 1
ATOM 5433 C C . VAL A 1 682 ? -9.691 -12.777 -6.766 1.00 98.56 682 VAL A C 1
ATOM 5435 O O . VAL A 1 682 ? -9.344 -11.771 -6.151 1.00 98.56 682 VAL A O 1
ATOM 5438 N N . LYS A 1 683 ? -10.958 -13.021 -7.110 1.00 98.62 683 LYS A N 1
ATOM 5439 C CA . LYS A 1 683 ? -12.134 -12.355 -6.544 1.00 98.62 683 LYS A CA 1
ATOM 5440 C C . LYS A 1 683 ? -12.636 -13.223 -5.395 1.00 98.62 683 LYS A C 1
ATOM 5442 O O . LYS A 1 683 ? -13.146 -14.316 -5.634 1.00 98.62 683 LYS A O 1
ATOM 5447 N N . ALA A 1 684 ? -12.494 -12.741 -4.171 1.00 98.50 684 ALA A N 1
ATOM 5448 C CA . ALA A 1 684 ? -13.071 -13.339 -2.979 1.00 98.50 684 ALA A CA 1
ATOM 5449 C C . ALA A 1 684 ? -14.502 -12.824 -2.771 1.00 98.50 684 ALA A C 1
ATOM 5451 O O . ALA A 1 684 ? -14.734 -11.613 -2.768 1.00 98.50 684 ALA A O 1
ATOM 5452 N N . ASP A 1 685 ? -15.444 -13.735 -2.537 1.00 98.38 685 ASP A N 1
ATOM 5453 C CA . ASP A 1 685 ? -16.692 -13.412 -1.855 1.00 98.38 685 ASP A CA 1
ATOM 5454 C C . ASP A 1 685 ? -16.442 -13.532 -0.354 1.00 98.38 685 ASP A C 1
ATOM 5456 O O . ASP A 1 685 ? -16.275 -14.630 0.175 1.00 98.38 685 ASP A O 1
ATOM 5460 N N . LEU A 1 686 ? -16.359 -12.402 0.342 1.00 97.44 686 LEU A N 1
ATOM 5461 C CA . LEU A 1 686 ? -16.048 -12.396 1.765 1.00 97.44 686 LEU A CA 1
ATOM 5462 C C . LEU A 1 686 ? -17.223 -12.889 2.611 1.00 97.44 686 LEU A C 1
ATOM 5464 O O . LEU A 1 686 ? -16.987 -13.343 3.733 1.00 97.44 686 LEU A O 1
ATOM 5468 N N . GLU A 1 687 ? -18.467 -12.813 2.126 1.00 95.94 687 GLU A N 1
ATOM 5469 C CA . GLU A 1 687 ? -19.638 -13.248 2.892 1.00 95.94 687 GLU A CA 1
ATOM 5470 C C . GLU A 1 687 ? -19.865 -14.753 2.773 1.00 95.94 687 GLU A C 1
ATOM 5472 O O . GLU A 1 687 ? -19.795 -15.441 3.793 1.00 95.94 687 GLU A O 1
ATOM 5477 N N . ASP A 1 688 ? -20.001 -15.271 1.552 1.00 96.81 688 ASP A N 1
ATOM 5478 C CA . ASP A 1 688 ? -20.225 -16.703 1.304 1.00 96.81 688 ASP A CA 1
ATOM 5479 C C . ASP A 1 688 ? -18.914 -17.522 1.314 1.00 96.81 688 ASP A C 1
ATOM 5481 O O . ASP A 1 688 ? -18.941 -18.749 1.222 1.00 96.81 688 ASP A O 1
ATOM 5485 N N . LYS A 1 689 ? -17.755 -16.855 1.450 1.00 96.62 689 LYS A N 1
ATOM 5486 C CA . LYS A 1 689 ? -16.389 -17.427 1.479 1.00 96.62 689 LYS A CA 1
ATOM 5487 C C . LYS A 1 689 ? -16.000 -18.222 0.228 1.00 96.62 689 LYS A C 1
ATOM 5489 O O . LYS A 1 689 ? -15.129 -19.091 0.273 1.00 96.62 689 LYS A O 1
ATOM 5494 N N . THR A 1 690 ? -16.634 -17.918 -0.899 1.00 97.31 690 THR A N 1
ATOM 5495 C CA . THR A 1 690 ? -16.316 -18.504 -2.207 1.00 97.31 690 THR A CA 1
ATOM 5496 C C . THR A 1 690 ? -15.290 -17.646 -2.957 1.00 97.31 690 THR A C 1
ATOM 5498 O O . THR A 1 690 ? -14.866 -16.588 -2.482 1.00 97.31 690 THR A O 1
ATOM 5501 N N . LYS A 1 691 ? -14.839 -18.109 -4.129 1.00 97.44 691 LYS A N 1
ATOM 5502 C CA . LYS A 1 691 ? -13.960 -17.329 -5.005 1.00 97.44 691 LYS A CA 1
ATOM 5503 C C . LYS A 1 691 ? -14.140 -17.647 -6.485 1.00 97.44 691 LYS A C 1
ATOM 5505 O O . LYS A 1 691 ? -14.588 -18.732 -6.845 1.00 97.44 691 LYS A O 1
ATOM 5510 N N . VAL A 1 692 ? -13.697 -16.708 -7.315 1.00 97.81 692 VAL A N 1
ATOM 5511 C CA . VAL A 1 692 ? -13.413 -16.887 -8.746 1.00 97.81 692 VAL A CA 1
ATOM 5512 C C . VAL A 1 692 ? -11.977 -16.416 -8.995 1.00 97.81 692 VAL A C 1
ATOM 5514 O O . VAL A 1 692 ? -11.501 -15.525 -8.291 1.00 97.81 692 VAL A O 1
ATOM 5517 N N . GLU A 1 693 ? -11.263 -16.998 -9.958 1.00 98.00 693 GLU A N 1
ATOM 5518 C CA . GLU A 1 693 ? -9.850 -16.682 -10.204 1.00 98.00 693 GLU A CA 1
ATOM 5519 C C . GLU A 1 693 ? -9.488 -16.625 -11.693 1.00 98.00 693 GLU A C 1
ATOM 5521 O O . GLU A 1 693 ? -9.989 -17.406 -12.499 1.00 98.00 693 GLU A O 1
ATOM 5526 N N . TRP A 1 694 ? -8.595 -15.695 -12.042 1.00 98.50 694 TRP A N 1
ATOM 5527 C CA . TRP A 1 694 ? -7.892 -15.657 -13.323 1.00 98.50 694 TRP A CA 1
ATOM 5528 C C . TRP A 1 694 ? -6.447 -16.095 -13.108 1.00 98.50 694 TRP A C 1
ATOM 5530 O O . TRP A 1 694 ? -5.762 -15.601 -12.207 1.00 98.50 694 TRP A O 1
ATOM 5540 N N . ARG A 1 695 ? -5.980 -17.000 -13.966 1.00 97.06 695 ARG A N 1
ATOM 5541 C CA . ARG A 1 695 ? -4.634 -17.564 -13.940 1.00 97.06 695 ARG A CA 1
ATOM 5542 C C . ARG A 1 695 ? -4.201 -17.922 -15.357 1.00 97.06 695 ARG A C 1
ATOM 5544 O O . ARG A 1 695 ? -4.976 -18.500 -16.115 1.00 97.06 695 ARG A O 1
ATOM 5551 N N . GLU A 1 696 ? -2.946 -17.652 -15.692 1.00 95.81 696 GLU A N 1
ATOM 5552 C CA . GLU A 1 696 ? -2.337 -18.083 -16.949 1.00 95.81 696 GLU A CA 1
ATOM 5553 C C . GLU A 1 696 ? -0.910 -18.573 -16.663 1.00 95.81 696 GLU A C 1
ATOM 5555 O O . GLU A 1 696 ? -0.143 -17.898 -15.980 1.00 95.81 696 GLU A O 1
ATOM 5560 N N . GLU A 1 697 ? -0.543 -19.771 -17.130 1.00 93.44 697 GLU A N 1
ATOM 5561 C CA . GLU A 1 697 ? 0.778 -20.332 -16.814 1.00 93.44 697 GLU A CA 1
ATOM 5562 C C . GLU A 1 697 ? 1.894 -19.465 -17.414 1.00 93.44 697 GLU A C 1
ATOM 5564 O O . GLU A 1 697 ? 1.768 -19.010 -18.553 1.00 93.44 697 GLU A O 1
ATOM 5569 N N . GLY A 1 698 ? 2.973 -19.237 -16.656 1.00 92.12 698 GLY A N 1
ATOM 5570 C CA . GLY A 1 698 ? 4.060 -18.326 -17.037 1.00 92.12 698 GLY A CA 1
ATOM 5571 C C . GLY A 1 698 ? 3.701 -16.831 -17.012 1.00 92.12 698 GLY A C 1
ATOM 5572 O O . GLY A 1 698 ? 4.443 -16.022 -17.575 1.00 92.12 698 GLY A O 1
ATOM 5573 N N . CYS A 1 699 ? 2.582 -16.462 -16.379 1.00 95.88 699 CYS A N 1
ATOM 5574 C CA . CYS A 1 699 ? 2.190 -15.077 -16.139 1.00 95.88 699 CYS A CA 1
ATOM 5575 C C . CYS A 1 699 ? 2.114 -14.750 -14.641 1.00 95.88 699 CYS A C 1
ATOM 5577 O O . CYS A 1 699 ? 1.631 -15.553 -13.847 1.00 95.88 699 CYS A O 1
ATOM 5579 N N . TYR A 1 700 ? 2.552 -13.544 -14.272 1.00 96.94 700 TYR A N 1
ATOM 5580 C CA . TYR A 1 700 ? 2.595 -13.072 -12.884 1.00 96.94 700 TYR A CA 1
ATOM 5581 C C . TYR A 1 700 ? 1.929 -11.687 -12.782 1.00 96.94 700 TYR A C 1
ATOM 5583 O O . TYR A 1 700 ? 2.487 -10.709 -13.295 1.00 96.94 700 TYR A O 1
ATOM 5591 N N . PRO A 1 701 ? 0.715 -11.586 -12.209 1.00 98.12 701 PRO A N 1
ATOM 5592 C CA . PRO A 1 701 ? -0.044 -10.339 -12.136 1.00 98.12 701 PRO A CA 1
ATOM 5593 C C . PRO A 1 701 ? 0.390 -9.430 -10.975 1.00 98.12 701 PRO A C 1
ATOM 5595 O O . PRO A 1 701 ? 0.684 -9.895 -9.877 1.00 98.12 701 PRO A O 1
ATOM 5598 N N . GLY A 1 702 ? 0.367 -8.114 -11.204 1.00 98.06 702 GLY A N 1
ATOM 5599 C CA . GLY A 1 702 ? 0.421 -7.081 -10.163 1.00 98.06 702 GLY A CA 1
ATOM 5600 C C . GLY A 1 702 ? -0.971 -6.669 -9.658 1.00 98.06 702 GLY A C 1
ATOM 5601 O O . GLY A 1 702 ? -1.984 -7.078 -10.227 1.00 98.06 702 GLY A O 1
ATOM 5602 N N . GLU A 1 703 ? -1.018 -5.844 -8.603 1.00 98.50 703 GLU A N 1
ATOM 5603 C CA . GLU A 1 703 ? -2.242 -5.428 -7.881 1.00 98.50 703 GLU A CA 1
ATOM 5604 C C . GLU A 1 703 ? -3.471 -5.199 -8.801 1.00 98.50 703 GLU A C 1
ATOM 5606 O O . GLU A 1 703 ? -3.409 -4.349 -9.699 1.00 98.50 703 GLU A O 1
ATOM 5611 N N . PRO A 1 704 ? -4.593 -5.914 -8.572 1.00 98.25 704 PRO A N 1
ATOM 5612 C CA . PRO A 1 704 ? -5.799 -5.822 -9.392 1.00 98.25 704 PRO A CA 1
ATOM 5613 C C . PRO A 1 704 ? -6.618 -4.566 -9.059 1.00 98.25 704 PRO A C 1
ATOM 5615 O O . PRO A 1 704 ? -7.361 -4.513 -8.080 1.00 98.25 704 PRO A O 1
ATOM 5618 N N . ILE A 1 705 ? -6.516 -3.536 -9.897 1.00 98.12 705 ILE A N 1
ATOM 5619 C CA . ILE A 1 705 ? -7.241 -2.275 -9.723 1.00 98.12 705 ILE A CA 1
ATOM 5620 C C . ILE A 1 705 ? -8.693 -2.442 -10.179 1.00 98.12 705 ILE A C 1
ATOM 5622 O O . ILE A 1 705 ? -8.962 -2.478 -11.379 1.00 98.12 705 ILE A O 1
ATOM 5626 N N . MET A 1 706 ? -9.626 -2.496 -9.224 1.00 96.50 706 MET A N 1
ATOM 5627 C CA . MET A 1 706 ? -11.065 -2.435 -9.499 1.00 96.50 706 MET A CA 1
ATOM 5628 C C . MET A 1 706 ? -11.481 -1.039 -9.978 1.00 96.50 706 MET A C 1
ATOM 5630 O O . MET A 1 706 ? -11.293 -0.040 -9.277 1.00 96.50 706 MET A O 1
ATOM 5634 N N . VAL A 1 707 ? -12.072 -0.994 -11.171 1.00 95.19 707 VAL A N 1
ATOM 5635 C CA . VAL A 1 707 ? -12.677 0.177 -11.808 1.00 95.19 707 VAL A CA 1
ATOM 5636 C C . VAL A 1 707 ? -14.181 -0.087 -11.952 1.00 95.19 707 VAL A C 1
ATOM 5638 O O . VAL A 1 707 ? -14.558 -0.908 -12.789 1.00 95.19 707 VAL A O 1
ATOM 5641 N N . PRO A 1 708 ? -15.049 0.575 -11.163 1.00 92.25 708 PRO A N 1
ATOM 5642 C CA . PRO A 1 708 ? -16.501 0.436 -11.290 1.00 92.25 708 PRO A CA 1
ATOM 5643 C C . PRO A 1 708 ? -17.020 0.853 -12.669 1.00 92.25 708 PRO A C 1
ATOM 5645 O O . PRO A 1 708 ? -16.370 1.639 -13.373 1.00 92.25 708 PRO A O 1
ATOM 5648 N N . HIS A 1 709 ? -18.221 0.380 -13.015 1.00 87.06 709 HIS A N 1
ATOM 5649 C CA . HIS A 1 709 ? -18.965 0.851 -14.186 1.00 87.06 709 HIS A CA 1
ATOM 5650 C C . HIS A 1 709 ? -18.997 2.400 -14.249 1.00 87.06 709 HIS A C 1
ATOM 5652 O O . HIS A 1 709 ? -19.200 3.029 -13.210 1.00 87.06 709 HIS A O 1
ATOM 5658 N N . PRO A 1 710 ? -18.819 3.055 -15.420 1.00 81.88 710 PRO A N 1
ATOM 5659 C CA . PRO A 1 710 ? -18.690 4.519 -15.499 1.00 81.88 710 PRO A CA 1
ATOM 5660 C C . PRO A 1 710 ? -19.903 5.339 -15.023 1.00 81.88 710 PRO A C 1
ATOM 5662 O O . PRO A 1 710 ? -19.767 6.549 -14.838 1.00 81.88 710 PRO A O 1
ATOM 5665 N N . GLU A 1 711 ? -21.063 4.697 -14.851 1.00 83.25 711 GLU A N 1
ATOM 5666 C CA . GLU A 1 711 ? -22.312 5.287 -14.334 1.00 83.25 711 GLU A CA 1
ATOM 5667 C C . GLU A 1 711 ? -22.634 4.844 -12.888 1.00 83.25 711 GLU A C 1
ATOM 5669 O O . GLU A 1 711 ? -23.632 5.279 -12.312 1.00 83.25 711 GLU A O 1
ATOM 5674 N N . ALA A 1 712 ? -21.793 3.996 -12.279 1.00 85.38 712 ALA A N 1
ATOM 5675 C CA . ALA A 1 712 ? -21.958 3.563 -10.896 1.00 85.38 712 ALA A CA 1
ATOM 5676 C C . ALA A 1 712 ? -21.509 4.653 -9.914 1.00 85.38 712 ALA A C 1
ATOM 5678 O O . ALA A 1 712 ? -20.331 4.992 -9.816 1.00 85.38 712 ALA A O 1
ATOM 5679 N N . GLU A 1 713 ? -22.471 5.146 -9.139 1.00 82.44 713 GLU A N 1
ATOM 5680 C CA . GLU A 1 713 ? -22.285 6.115 -8.055 1.00 82.44 713 GLU A CA 1
ATOM 5681 C C . GLU A 1 713 ? -22.748 5.510 -6.711 1.00 82.44 713 GLU A C 1
ATOM 5683 O O . GLU A 1 713 ? -23.516 4.535 -6.708 1.00 82.44 713 GLU A O 1
ATOM 5688 N N . PRO A 1 714 ? -22.323 6.042 -5.547 1.00 78.31 714 PRO A N 1
ATOM 5689 C CA . PRO A 1 714 ? -22.711 5.505 -4.242 1.00 78.31 714 PRO A CA 1
ATOM 5690 C C . PRO A 1 714 ? -24.235 5.498 -4.042 1.00 78.31 714 PRO A C 1
ATOM 5692 O O . PRO A 1 714 ? -24.882 6.543 -4.063 1.00 78.31 714 PRO A O 1
ATOM 5695 N N . GLY A 1 715 ? -24.813 4.312 -3.825 1.00 72.94 715 GLY A N 1
ATOM 5696 C CA . GLY A 1 715 ? -26.265 4.127 -3.684 1.00 72.94 715 GLY A CA 1
ATOM 5697 C C . GLY A 1 715 ? -27.041 3.986 -5.002 1.00 72.94 715 GLY A C 1
ATOM 5698 O O . GLY A 1 715 ? -28.270 3.969 -4.973 1.00 72.94 715 GLY A O 1
ATOM 5699 N N . SER A 1 716 ? -26.356 3.877 -6.145 1.00 80.44 716 SER A N 1
ATOM 5700 C CA . SER A 1 716 ? -26.967 3.457 -7.415 1.00 80.44 716 SER A CA 1
ATOM 5701 C C . SER A 1 716 ? -27.333 1.961 -7.418 1.00 80.44 716 SER A C 1
ATOM 5703 O O . SER A 1 716 ? -26.883 1.195 -6.569 1.00 80.44 716 SER A O 1
ATOM 5705 N N . ASN A 1 717 ? -28.140 1.528 -8.395 1.00 83.00 717 ASN A N 1
ATOM 5706 C CA . ASN A 1 717 ? -28.584 0.130 -8.535 1.00 83.00 717 ASN A CA 1
ATOM 5707 C C . ASN A 1 717 ? -27.536 -0.807 -9.185 1.00 83.00 717 ASN A C 1
ATOM 5709 O O . ASN A 1 717 ? -27.872 -1.939 -9.532 1.00 83.00 717 ASN A O 1
ATOM 5713 N N . HIS A 1 718 ? -26.297 -0.350 -9.382 1.00 87.38 718 HIS A N 1
ATOM 5714 C CA . HIS A 1 718 ? -25.213 -1.167 -9.933 1.00 87.38 718 HIS A CA 1
ATOM 5715 C C . HIS A 1 718 ? -24.684 -2.163 -8.877 1.00 87.38 718 HIS A C 1
ATOM 5717 O O . HIS A 1 718 ? -24.431 -1.752 -7.740 1.00 87.38 718 HIS A O 1
ATOM 5723 N N . PRO A 1 719 ? -24.496 -3.457 -9.207 1.00 92.56 719 PRO A N 1
ATOM 5724 C CA . PRO A 1 719 ? -23.841 -4.418 -8.322 1.00 92.56 719 PRO A CA 1
ATOM 5725 C C . PRO A 1 719 ? -22.431 -3.984 -7.901 1.00 92.56 719 PRO A C 1
ATOM 5727 O O . PRO A 1 719 ? -21.694 -3.362 -8.664 1.00 92.56 719 PRO A O 1
ATOM 5730 N N . GLU A 1 720 ? -22.026 -4.375 -6.691 1.00 94.38 720 GLU A N 1
ATOM 5731 C CA . GLU A 1 720 ? -20.701 -4.071 -6.130 1.00 94.38 720 GLU A CA 1
ATOM 5732 C C . GLU A 1 720 ? -19.545 -4.574 -7.016 1.00 94.38 720 GLU A C 1
ATOM 5734 O O . GLU A 1 720 ? -18.474 -3.970 -7.057 1.00 94.38 720 GLU A O 1
ATOM 5739 N N . ASP A 1 721 ? -19.765 -5.663 -7.743 1.00 95.25 721 ASP A N 1
ATOM 5740 C CA . ASP A 1 721 ? -18.829 -6.298 -8.662 1.00 95.25 721 ASP A CA 1
ATOM 5741 C C . ASP A 1 721 ? -18.995 -5.894 -10.137 1.00 95.25 721 ASP A C 1
ATOM 5743 O O . ASP A 1 721 ? -18.258 -6.402 -10.979 1.00 95.25 721 ASP A O 1
ATOM 5747 N N . GLU A 1 722 ? -19.879 -4.946 -10.472 1.00 93.00 722 GLU A N 1
ATOM 5748 C CA . GLU A 1 722 ? -20.003 -4.451 -11.847 1.00 93.00 722 GLU A CA 1
ATOM 5749 C C . GLU A 1 722 ? -18.874 -3.466 -12.206 1.00 93.00 722 GLU A C 1
ATOM 5751 O O . GLU A 1 722 ? -18.802 -2.330 -11.724 1.00 93.00 722 GLU A O 1
ATOM 5756 N N . GLY A 1 723 ? -17.979 -3.903 -13.092 1.00 92.31 723 GLY A N 1
ATOM 5757 C CA . GLY A 1 723 ? -16.852 -3.103 -13.560 1.00 92.31 723 GLY A CA 1
ATOM 5758 C C . GLY A 1 723 ? -15.760 -3.931 -14.233 1.00 92.31 723 GLY A C 1
ATOM 5759 O O . GLY A 1 723 ? -15.998 -5.029 -14.743 1.00 92.31 723 GLY A O 1
ATOM 5760 N N . VAL A 1 724 ? -14.541 -3.393 -14.218 1.00 94.19 724 VAL A N 1
ATOM 5761 C CA . VAL A 1 724 ? -13.344 -3.995 -14.818 1.00 94.19 724 VAL A CA 1
ATOM 5762 C C . VAL A 1 724 ? -12.203 -4.041 -13.810 1.00 94.19 724 VAL A C 1
ATOM 5764 O O . VAL A 1 724 ? -11.935 -3.059 -13.119 1.00 94.19 724 VAL A O 1
ATOM 5767 N N . ILE A 1 725 ? -11.471 -5.154 -13.785 1.00 97.94 725 ILE A N 1
ATOM 5768 C CA . ILE A 1 725 ? -10.163 -5.234 -13.130 1.00 97.94 725 ILE A CA 1
ATOM 5769 C C . ILE A 1 725 ? -9.068 -4.912 -14.144 1.00 97.94 725 ILE A C 1
ATOM 5771 O O . ILE A 1 725 ? -8.981 -5.549 -15.198 1.00 97.94 725 ILE A O 1
ATOM 5775 N N . LEU A 1 726 ? -8.205 -3.957 -13.796 1.00 97.81 726 LEU A N 1
ATOM 5776 C CA . LEU A 1 726 ? -6.973 -3.655 -14.520 1.00 97.81 726 LEU A CA 1
ATOM 5777 C C . LEU A 1 726 ? -5.766 -4.186 -13.737 1.00 97.81 726 LEU A C 1
ATOM 5779 O O . LEU A 1 726 ? -5.583 -3.839 -12.571 1.00 97.81 726 LEU A O 1
ATOM 5783 N N . SER A 1 727 ? -4.913 -4.985 -14.377 1.00 98.50 727 SER A N 1
ATOM 5784 C CA . SER A 1 727 ? -3.660 -5.481 -13.785 1.00 98.50 727 SER A CA 1
ATOM 5785 C C . SER A 1 727 ? -2.523 -5.422 -14.802 1.00 98.50 727 SER A C 1
ATOM 5787 O O . SER A 1 727 ? -2.727 -5.680 -15.987 1.00 98.50 727 SER A O 1
ATOM 5789 N N . VAL A 1 728 ? -1.316 -5.079 -14.352 1.00 97.81 728 VAL A N 1
ATOM 5790 C CA . VAL A 1 728 ? -0.101 -5.213 -15.167 1.00 97.81 728 VAL A CA 1
ATOM 5791 C C . VAL A 1 728 ? 0.493 -6.588 -14.897 1.00 97.81 728 VAL A C 1
ATOM 5793 O O . VAL A 1 728 ? 0.761 -6.923 -13.747 1.00 97.81 728 VAL A O 1
ATOM 5796 N N . VAL A 1 729 ? 0.693 -7.371 -15.952 1.00 97.88 729 VAL A N 1
ATOM 5797 C CA . VAL A 1 729 ? 1.105 -8.774 -15.877 1.00 97.88 729 VAL A CA 1
ATOM 5798 C C . VAL A 1 729 ? 2.455 -8.954 -16.558 1.00 97.88 729 VAL A C 1
ATOM 5800 O O . VAL A 1 729 ? 2.630 -8.547 -17.708 1.00 97.88 729 VAL A O 1
ATOM 5803 N N . LEU A 1 730 ? 3.395 -9.593 -15.864 1.00 95.94 730 LEU A N 1
ATOM 5804 C CA . LEU A 1 730 ? 4.661 -10.069 -16.419 1.00 95.94 730 LEU A CA 1
ATOM 5805 C C . LEU A 1 730 ? 4.407 -11.383 -17.181 1.00 95.94 730 LEU A C 1
ATOM 5807 O O . LEU A 1 730 ? 3.797 -12.292 -16.626 1.00 95.94 730 LEU A O 1
ATOM 5811 N N . ASP A 1 731 ? 4.871 -11.503 -18.427 1.00 93.94 731 ASP A N 1
ATOM 5812 C CA . ASP A 1 731 ? 4.769 -12.720 -19.251 1.00 93.94 731 ASP A CA 1
ATOM 5813 C C . ASP A 1 731 ? 6.173 -13.245 -19.553 1.00 93.94 731 ASP A C 1
ATOM 5815 O O . ASP A 1 731 ? 6.889 -12.682 -20.382 1.00 93.94 731 ASP A O 1
ATOM 5819 N N . THR A 1 732 ? 6.591 -14.312 -18.872 1.00 89.31 732 THR A N 1
ATOM 5820 C CA . THR A 1 732 ? 7.978 -14.804 -18.959 1.00 89.31 732 THR A CA 1
ATOM 5821 C C . THR A 1 732 ? 8.168 -15.925 -19.980 1.00 89.31 732 THR A C 1
ATOM 5823 O O . THR A 1 732 ? 9.282 -16.400 -20.188 1.00 89.31 732 THR A O 1
ATOM 5826 N N . ARG A 1 733 ? 7.105 -16.297 -20.705 1.00 85.50 733 ARG A N 1
ATOM 5827 C CA . ARG A 1 733 ? 7.152 -17.293 -21.793 1.00 85.50 733 ARG A CA 1
ATOM 5828 C C . ARG A 1 733 ? 7.675 -16.723 -23.105 1.00 85.50 733 ARG A C 1
ATOM 5830 O O . ARG A 1 733 ? 8.036 -17.482 -24.004 1.00 85.50 733 ARG A O 1
ATOM 5837 N N . LYS A 1 734 ? 7.634 -15.398 -23.259 1.00 70.81 734 LYS A N 1
ATOM 5838 C CA . LYS A 1 734 ? 7.986 -14.704 -24.499 1.00 70.81 734 LYS A CA 1
ATOM 5839 C C . LYS A 1 734 ? 9.282 -13.924 -24.322 1.00 70.81 734 LYS A C 1
ATOM 5841 O O . LYS A 1 734 ? 9.422 -13.151 -23.386 1.00 70.81 734 LYS A O 1
ATOM 5846 N N . SER A 1 735 ? 10.193 -14.045 -25.284 1.00 66.25 735 SER A N 1
ATOM 5847 C CA . SER A 1 735 ? 11.381 -13.185 -25.386 1.00 66.25 735 SER A CA 1
ATOM 5848 C C . SER A 1 735 ? 11.072 -11.775 -25.910 1.00 66.25 735 SER A C 1
ATOM 5850 O O . SER A 1 735 ? 11.920 -10.891 -25.830 1.00 66.25 735 SER A O 1
ATOM 5852 N N . VAL A 1 736 ? 9.865 -11.558 -26.446 1.00 55.53 736 VAL A N 1
ATOM 5853 C CA . VAL A 1 736 ? 9.360 -10.268 -26.934 1.00 55.53 736 VAL A CA 1
ATOM 5854 C C . VAL A 1 736 ? 7.921 -10.105 -26.448 1.00 55.53 736 VAL A C 1
ATOM 5856 O O . VAL A 1 736 ? 7.126 -11.036 -26.550 1.00 55.53 736 VAL A O 1
ATOM 5859 N N . HIS A 1 737 ? 7.582 -8.918 -25.951 1.00 63.66 737 HIS A N 1
ATOM 5860 C CA . HIS A 1 737 ? 6.352 -8.641 -25.200 1.00 63.66 737 HIS A CA 1
ATOM 5861 C C . HIS A 1 737 ? 6.286 -9.324 -23.823 1.00 63.66 737 HIS A C 1
ATOM 5863 O O . HIS A 1 737 ? 5.357 -10.073 -23.523 1.00 63.66 737 HIS A O 1
ATOM 5869 N N . THR A 1 738 ? 7.291 -9.044 -22.990 1.00 81.31 738 THR A N 1
ATOM 5870 C CA . THR A 1 738 ? 7.474 -9.585 -21.632 1.00 81.31 738 THR A CA 1
ATOM 5871 C C . THR A 1 738 ? 6.526 -9.002 -20.577 1.00 81.31 738 THR A C 1
ATOM 5873 O O . THR A 1 738 ? 6.584 -9.392 -19.411 1.00 81.31 738 THR A O 1
ATOM 5876 N N . SER A 1 739 ? 5.633 -8.072 -20.926 1.00 93.56 739 SER A N 1
ATOM 5877 C CA . SER A 1 739 ? 4.531 -7.643 -20.052 1.00 93.56 739 SER A CA 1
ATOM 5878 C C . SER A 1 739 ? 3.297 -7.211 -20.846 1.00 93.56 739 SER A C 1
ATOM 5880 O O . SER A 1 739 ? 3.385 -6.879 -22.029 1.00 93.56 739 SER A O 1
ATOM 5882 N N . PHE A 1 740 ? 2.130 -7.192 -20.203 1.00 95.31 740 PHE A N 1
ATOM 5883 C CA . PHE A 1 740 ? 0.893 -6.649 -20.769 1.00 95.31 740 PHE A CA 1
ATOM 5884 C C . PHE A 1 740 ? -0.003 -6.003 -19.706 1.00 95.31 740 PHE A C 1
ATOM 5886 O O . PHE A 1 740 ? 0.023 -6.389 -18.541 1.00 95.31 740 PHE A O 1
ATOM 5893 N N . LEU A 1 741 ? -0.826 -5.034 -20.114 1.00 96.94 741 LEU A N 1
ATOM 5894 C CA . LEU A 1 741 ? -1.980 -4.594 -19.324 1.00 96.94 741 LEU A CA 1
ATOM 5895 C C . LEU A 1 741 ? -3.154 -5.538 -19.612 1.00 96.94 741 LEU A C 1
ATOM 5897 O O . LEU A 1 741 ? -3.549 -5.687 -20.769 1.00 96.94 741 LEU A O 1
ATOM 5901 N N . LEU A 1 742 ? -3.691 -6.167 -18.574 1.00 97.06 742 LEU A N 1
ATOM 5902 C CA . LEU A 1 742 ? -4.819 -7.093 -18.607 1.00 97.06 742 LEU A CA 1
ATOM 5903 C C . LEU A 1 742 ? -6.125 -6.379 -18.236 1.00 97.06 742 LEU A C 1
ATOM 5905 O O . LEU A 1 742 ? -6.137 -5.550 -17.325 1.00 97.06 742 LEU A O 1
ATOM 5909 N N . PHE A 1 743 ? -7.213 -6.749 -18.915 1.00 95.88 743 PHE A N 1
ATOM 5910 C CA . PHE A 1 743 ? -8.574 -6.282 -18.655 1.00 95.88 743 PHE A CA 1
ATOM 5911 C C . PHE A 1 743 ? -9.472 -7.488 -18.348 1.00 95.88 743 PHE A C 1
ATOM 5913 O O . PHE A 1 743 ? -9.707 -8.314 -19.236 1.00 95.88 743 PHE A O 1
ATOM 5920 N N . LEU A 1 744 ? -9.996 -7.579 -17.123 1.00 96.38 744 LEU A N 1
ATOM 5921 C CA . LEU A 1 744 ? -10.935 -8.634 -16.718 1.00 96.38 744 LEU A CA 1
ATOM 5922 C C . LEU A 1 744 ? -12.312 -8.068 -16.360 1.00 96.38 744 LEU A C 1
ATOM 5924 O O . LEU A 1 744 ? -12.414 -6.983 -15.794 1.00 96.38 744 LEU A O 1
ATOM 5928 N N . ASP A 1 745 ? -13.354 -8.842 -16.636 1.00 95.00 745 ASP A N 1
ATOM 5929 C CA . ASP A 1 745 ? -14.708 -8.688 -16.095 1.00 95.00 745 ASP A CA 1
ATOM 5930 C C . ASP A 1 745 ? -14.657 -8.792 -14.557 1.00 95.00 745 ASP A C 1
ATOM 5932 O O . ASP A 1 745 ? -14.179 -9.796 -14.031 1.00 95.00 745 ASP A O 1
ATOM 5936 N N . ALA A 1 746 ? -15.086 -7.770 -13.807 1.00 96.44 746 ALA A N 1
ATOM 5937 C CA . ALA A 1 746 ? -14.935 -7.787 -12.345 1.00 96.44 746 ALA A CA 1
ATOM 5938 C C . ALA A 1 746 ? -15.864 -8.794 -11.633 1.00 96.44 746 ALA A C 1
ATOM 5940 O O . ALA A 1 746 ? -15.535 -9.257 -10.534 1.00 96.44 746 ALA A O 1
ATOM 5941 N N . THR A 1 747 ? -16.959 -9.211 -12.277 1.00 95.62 747 THR A N 1
ATOM 5942 C CA . THR A 1 747 ? -17.902 -10.206 -11.753 1.00 95.62 747 THR A CA 1
ATOM 5943 C C . THR A 1 747 ? -17.337 -11.623 -11.846 1.00 95.62 747 THR A C 1
ATOM 5945 O O . THR A 1 747 ? -17.409 -12.362 -10.860 1.00 95.62 747 THR A O 1
ATOM 5948 N N . LEU A 1 748 ? -16.784 -12.004 -13.005 1.00 95.62 748 LEU A N 1
ATOM 5949 C CA . LEU A 1 748 ? -16.398 -13.388 -13.338 1.00 95.62 748 LEU A CA 1
ATOM 5950 C C . LEU A 1 748 ? -14.895 -13.608 -13.580 1.00 95.62 748 LEU A C 1
ATOM 5952 O O . LEU A 1 748 ? -14.481 -14.744 -13.786 1.00 95.62 748 LEU A O 1
ATOM 5956 N N . LEU A 1 749 ? -14.081 -12.551 -13.602 1.00 97.06 749 LEU A N 1
ATOM 5957 C CA . LEU A 1 749 ? -12.666 -12.574 -14.004 1.00 97.06 749 LEU A CA 1
ATOM 5958 C C . LEU A 1 749 ? -12.396 -13.154 -15.410 1.00 97.06 749 LEU A C 1
ATOM 5960 O O . LEU A 1 749 ? -11.273 -13.543 -15.734 1.00 97.06 749 LEU A O 1
ATOM 5964 N N . GLU A 1 750 ? -13.407 -13.144 -16.283 1.00 95.62 750 GLU A N 1
ATOM 5965 C CA . GLU A 1 750 ? -13.248 -13.436 -17.709 1.00 95.62 750 GLU A CA 1
ATOM 5966 C C . GLU A 1 750 ? -12.408 -12.350 -18.399 1.00 95.62 750 GLU A C 1
ATOM 5968 O O . GLU A 1 750 ? -12.612 -11.155 -18.181 1.00 95.62 750 GLU A O 1
ATOM 5973 N N . GLU A 1 751 ? -11.489 -12.748 -19.281 1.00 95.12 751 GLU A N 1
ATOM 5974 C CA . GLU A 1 751 ? -10.653 -11.797 -20.017 1.00 95.12 751 GLU A CA 1
ATOM 5975 C C . GLU A 1 751 ? -11.421 -11.088 -21.142 1.00 95.12 751 GLU A C 1
ATOM 5977 O O . GLU A 1 751 ? -11.914 -11.709 -22.092 1.00 95.12 751 GLU A O 1
ATOM 5982 N N . LEU A 1 752 ? -11.445 -9.757 -21.045 1.00 90.50 752 LEU A N 1
ATOM 5983 C CA . LEU A 1 752 ? -12.026 -8.833 -22.022 1.00 90.50 752 LEU A CA 1
ATOM 5984 C C . LEU A 1 752 ? -10.997 -8.389 -23.079 1.00 90.50 752 LEU A C 1
ATOM 5986 O O . LEU A 1 752 ? -11.368 -7.950 -24.170 1.00 90.50 752 LEU A O 1
ATOM 5990 N N . GLY A 1 753 ? -9.703 -8.500 -22.762 1.00 88.88 753 GLY A N 1
ATOM 5991 C CA . GLY A 1 753 ? -8.584 -8.267 -23.675 1.00 88.88 753 GLY A CA 1
ATOM 5992 C C . GLY A 1 753 ? -7.279 -7.925 -22.952 1.00 88.88 753 GLY A C 1
ATOM 5993 O O . GLY A 1 753 ? -7.228 -7.848 -21.722 1.00 88.88 753 GLY A O 1
ATOM 5994 N N . ARG A 1 754 ? -6.212 -7.680 -23.726 1.00 92.81 754 ARG A N 1
ATOM 5995 C CA . ARG A 1 754 ? -4.917 -7.219 -23.196 1.00 92.81 754 ARG A CA 1
ATOM 5996 C C . ARG A 1 754 ? -4.159 -6.283 -24.148 1.00 92.81 754 ARG A C 1
ATOM 5998 O O . ARG A 1 754 ? -4.276 -6.399 -25.369 1.00 92.81 754 ARG A O 1
ATOM 6005 N N . ALA A 1 755 ? -3.354 -5.381 -23.582 1.00 91.50 755 ALA A N 1
ATOM 6006 C CA . ALA A 1 755 ? -2.445 -4.479 -24.297 1.00 91.50 755 ALA A CA 1
ATOM 6007 C C . ALA A 1 755 ? -0.979 -4.937 -24.103 1.00 91.50 755 ALA A C 1
ATOM 6009 O O . ALA A 1 755 ? -0.428 -4.733 -23.018 1.00 91.50 755 ALA A O 1
ATOM 6010 N N . PRO A 1 756 ? -0.339 -5.579 -25.099 1.00 91.31 756 PRO A N 1
ATOM 6011 C CA . PRO A 1 756 ? 1.023 -6.100 -24.988 1.00 91.31 756 PRO A CA 1
ATOM 6012 C C . PRO A 1 756 ? 2.085 -4.994 -25.052 1.00 91.31 756 PRO A C 1
ATOM 6014 O O . PRO A 1 756 ? 2.046 -4.123 -25.918 1.00 91.31 756 PRO A O 1
ATOM 6017 N N . LEU A 1 757 ? 3.082 -5.066 -24.171 1.00 87.75 757 LEU A N 1
ATOM 6018 C CA . LEU A 1 757 ? 4.168 -4.093 -24.030 1.00 87.75 757 LEU A CA 1
ATOM 6019 C C . LEU A 1 757 ? 5.494 -4.782 -24.385 1.00 87.75 757 LEU A C 1
ATOM 6021 O O . LEU A 1 757 ? 5.773 -5.833 -23.819 1.00 87.75 757 LEU A O 1
ATOM 6025 N N . PRO A 1 758 ? 6.336 -4.241 -25.285 1.00 80.25 758 PRO A N 1
ATOM 6026 C CA . PRO A 1 758 ? 7.566 -4.886 -25.761 1.00 80.25 758 PRO A CA 1
ATOM 6027 C C . PRO A 1 758 ? 8.711 -4.900 -24.729 1.00 80.25 758 PRO A C 1
ATOM 6029 O O . PRO A 1 758 ? 9.804 -5.352 -25.053 1.00 80.25 758 PRO A O 1
ATOM 6032 N N . VAL A 1 759 ? 8.468 -4.410 -23.511 1.00 86.44 759 VAL A N 1
ATOM 6033 C CA . VAL A 1 759 ? 9.412 -4.358 -22.386 1.00 86.44 759 VAL A CA 1
ATOM 6034 C C . VAL A 1 759 ? 8.788 -4.997 -21.152 1.00 86.44 759 VAL A C 1
ATOM 6036 O O . VAL A 1 759 ? 7.560 -5.037 -21.036 1.00 86.44 759 VAL A O 1
ATOM 6039 N N . HIS A 1 760 ? 9.620 -5.453 -20.214 1.00 90.06 760 HIS A N 1
ATOM 6040 C CA . HIS A 1 760 ? 9.128 -5.907 -18.919 1.00 90.06 760 HIS A CA 1
ATOM 6041 C C . HIS A 1 760 ? 8.797 -4.708 -18.030 1.00 90.06 760 HIS A C 1
ATOM 6043 O O . HIS A 1 760 ? 9.460 -3.668 -18.076 1.00 90.06 760 HIS A O 1
ATOM 6049 N N . ILE A 1 761 ? 7.776 -4.868 -17.196 1.00 93.75 761 ILE A N 1
ATOM 6050 C CA . ILE A 1 761 ? 7.508 -3.983 -16.067 1.00 93.75 761 ILE A CA 1
ATOM 6051 C C . ILE A 1 761 ? 7.891 -4.743 -14.789 1.00 93.75 761 ILE A C 1
ATOM 6053 O O . ILE A 1 761 ? 7.369 -5.838 -14.573 1.00 93.75 761 ILE A O 1
ATOM 6057 N N . PRO A 1 762 ? 8.799 -4.203 -13.952 1.00 94.69 762 PRO A N 1
ATOM 6058 C CA . PRO A 1 762 ? 9.075 -4.758 -12.631 1.00 94.69 762 PRO A CA 1
ATOM 6059 C C . PRO A 1 762 ? 7.820 -4.814 -11.751 1.00 94.69 762 PRO A C 1
ATOM 6061 O O . PRO A 1 762 ? 6.871 -4.053 -11.956 1.00 94.69 762 PRO A O 1
ATOM 6064 N N . PHE A 1 763 ? 7.814 -5.680 -10.739 1.00 96.31 763 PHE A N 1
ATOM 6065 C CA . PHE A 1 763 ? 6.700 -5.787 -9.800 1.00 96.31 763 PHE A CA 1
ATOM 6066 C C . PHE A 1 763 ? 6.570 -4.503 -8.967 1.00 96.31 763 PHE A C 1
ATOM 6068 O O . PHE A 1 763 ? 7.265 -4.304 -7.970 1.00 96.31 763 PHE A O 1
ATOM 6075 N N . GLY A 1 764 ? 5.672 -3.618 -9.405 1.00 94.19 764 GLY A N 1
ATOM 6076 C CA . GLY A 1 764 ? 5.287 -2.406 -8.688 1.00 94.19 764 GLY A CA 1
ATOM 6077 C C . GLY A 1 764 ? 4.226 -2.656 -7.618 1.00 94.19 764 GLY A C 1
ATOM 6078 O O . GLY A 1 764 ? 3.473 -3.626 -7.692 1.00 94.19 764 GLY A O 1
ATOM 6079 N N . ILE A 1 765 ? 4.150 -1.742 -6.652 1.00 95.88 765 ILE A N 1
ATOM 6080 C CA . ILE A 1 765 ? 3.459 -1.922 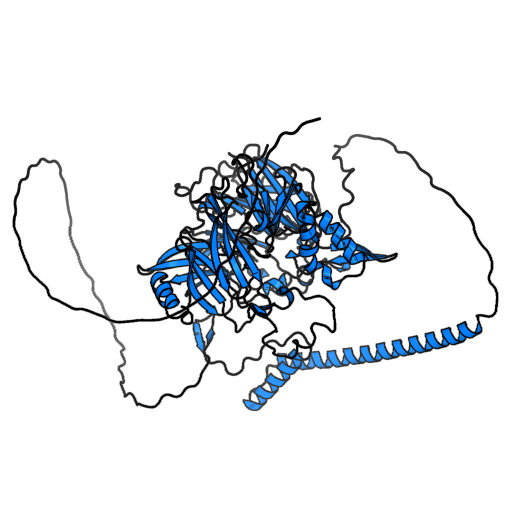-5.371 1.00 95.88 765 ILE A CA 1
ATOM 6081 C C . ILE A 1 765 ? 1.986 -1.488 -5.500 1.00 95.88 765 ILE A C 1
ATOM 6083 O O . ILE A 1 765 ? 1.139 -2.322 -5.823 1.00 95.88 765 ILE A O 1
ATOM 6087 N N . HIS A 1 766 ? 1.666 -0.194 -5.373 1.00 97.88 766 HIS A N 1
ATOM 6088 C CA . HIS A 1 766 ? 0.294 0.315 -5.513 1.00 97.88 766 HIS A CA 1
ATOM 6089 C C . HIS A 1 766 ? 0.061 1.220 -6.724 1.00 97.88 766 HIS A C 1
ATOM 6091 O O . HIS A 1 766 ? 0.966 1.823 -7.306 1.00 97.88 766 HIS A O 1
ATOM 6097 N N . GLY A 1 767 ? -1.217 1.341 -7.075 1.00 96.62 767 GLY A N 1
ATOM 6098 C CA . GLY A 1 767 ? -1.705 2.211 -8.131 1.00 96.62 767 GLY A CA 1
ATOM 6099 C C . GLY A 1 767 ? -3.157 2.641 -7.949 1.00 96.62 767 GLY A C 1
ATOM 6100 O O . GLY A 1 767 ? -3.870 2.205 -7.035 1.00 96.62 767 GLY A O 1
ATOM 6101 N N . ALA A 1 768 ? -3.595 3.505 -8.857 1.00 95.75 768 ALA A N 1
ATOM 6102 C CA . ALA A 1 768 ? -4.917 4.110 -8.850 1.00 95.75 768 ALA A CA 1
ATOM 6103 C C . ALA A 1 768 ? -5.401 4.405 -10.274 1.00 95.75 768 ALA A C 1
ATOM 6105 O O . ALA A 1 768 ? -4.615 4.743 -11.160 1.00 95.75 768 ALA A O 1
ATOM 6106 N N . TRP A 1 769 ? -6.713 4.299 -10.468 1.00 94.69 769 TRP A N 1
ATOM 6107 C CA . TRP A 1 769 ? -7.417 4.741 -11.669 1.00 94.69 769 TRP A CA 1
ATOM 6108 C C . TRP A 1 769 ? -8.017 6.133 -11.446 1.00 94.69 769 TRP A C 1
ATOM 6110 O O . TRP A 1 769 ? -8.462 6.446 -10.341 1.00 94.69 769 TRP A O 1
ATOM 6120 N N . THR A 1 770 ? -8.078 6.952 -12.495 1.00 91.12 770 THR A N 1
ATOM 6121 C CA . THR A 1 770 ? -8.858 8.196 -12.510 1.00 91.12 770 THR A CA 1
ATOM 6122 C C . THR A 1 770 ? -9.533 8.407 -13.864 1.00 91.12 770 THR A C 1
ATOM 6124 O O . THR A 1 770 ? -8.924 8.217 -14.915 1.00 91.12 770 THR A O 1
ATOM 6127 N N . TYR A 1 771 ? -10.789 8.854 -13.832 1.00 86.69 771 TYR A N 1
ATOM 6128 C CA . TYR A 1 771 ? -11.512 9.358 -15.006 1.00 86.69 771 TYR A CA 1
ATOM 6129 C C . TYR A 1 771 ? -11.228 10.850 -15.284 1.00 86.69 771 TYR A C 1
ATOM 6131 O O . TYR A 1 771 ? -11.767 11.410 -16.236 1.00 86.69 771 TYR A O 1
ATOM 6139 N N . GLN A 1 772 ? -10.419 11.519 -14.452 1.00 77.38 772 GLN A N 1
ATOM 6140 C CA . GLN A 1 772 ? -9.927 12.869 -14.735 1.00 77.38 772 GLN A CA 1
ATOM 6141 C C . GLN A 1 772 ? -8.657 12.758 -15.584 1.00 77.38 772 GLN A C 1
ATOM 6143 O O . GLN A 1 772 ? -7.561 12.531 -15.070 1.00 77.38 772 GLN A O 1
ATOM 6148 N N . LEU A 1 773 ? -8.821 12.880 -16.902 1.00 66.06 773 LEU A N 1
ATOM 6149 C CA . LEU A 1 773 ? -7.701 13.095 -17.814 1.00 66.06 773 LEU A CA 1
ATOM 6150 C C . LEU A 1 773 ? -7.232 14.550 -17.738 1.00 66.06 773 LEU A C 1
ATOM 6152 O O . LEU A 1 773 ? -8.033 15.469 -17.582 1.00 66.06 773 LEU A O 1
ATOM 6156 N N . HIS A 1 774 ? -5.923 14.737 -17.880 1.00 57.38 774 HIS A N 1
ATOM 6157 C CA . HIS A 1 774 ? -5.282 16.043 -17.976 1.00 57.38 774 HIS A CA 1
ATOM 6158 C C . HIS A 1 774 ? -4.844 16.255 -19.428 1.00 57.38 774 HIS A C 1
ATOM 6160 O O . HIS A 1 774 ? -4.094 15.428 -19.953 1.00 57.38 774 HIS A O 1
ATOM 6166 N N . GLY A 1 775 ? -5.304 17.339 -20.054 1.00 38.69 775 GLY A N 1
ATOM 6167 C CA . GLY A 1 775 ? -5.021 17.721 -21.442 1.00 38.69 775 GLY A CA 1
ATOM 6168 C C . GLY A 1 775 ? -5.469 19.149 -21.722 1.00 38.69 775 GLY A C 1
ATOM 6169 O O . GLY A 1 775 ? -6.436 19.581 -21.055 1.00 38.69 775 GLY A O 1
#

pLDDT: mean 72.04, std 26.52, range [21.61, 98.75]

Organism: NCBI:txid109895

Sequence (775 aa):
MSTAATPQHTTTPPTSPARKKVWKTVEAYEAEDSPTRISEGERREHEIAEEQGFEESAGVYEPKEEQAEEEAGHEAEKKPVPDVVWVEEEQHTAIRASTGEVFHIPGSVAPGTGTAAGPIATAKAALHAAEVYDTQPPIEVVKRGKEVLEEQERDQRHRDEDEQQLQERREERRHAAEDEAGAEGRGEEKLNEKEEAKPRLEGVTSREGVEVTTSTWYNVSQRTDPSLYDPTVPYITGFSNGTEITVMTPSLSPQPSRKTLSTTTPGSKAGALYRNGPGVFDLEYRRHRQIANMSFAHWFDGLPLVHRFEIDGENKRVEYRSRFTANSLEQMVREHAEKGKREYVSDNKAWLGAQKMQADPAAVCANLAIHPNFPLGQGPASHPHLICTSHSSVLQEIDPVTLIPKHAMMYADINPQFKGTVSATNPCRDPKKNVIVNYAMEVGGLLQQGKARYTFFEVEDVDRFSPPGLTLASITAGPTSAHSFALTEHYIVLVVYPYTTTWRDGLKKMLLPWTRHGHATPLAREMYFDPEGHTTFHVIDRNRREEISVYRTGPLFSLNMLNAFEYLSDGQESIIIDMNAYDDDEILRCWELANLRTAEMLPWPAATVRRYILSKIPEAATVYKFDKKKLPLPSYTHRTDYTLEFPRINPLCRMGRHRYAWGLSIHPEKRHLTNVVWDQIVKADLEDKTKVEWREEGCYPGEPIMVPHPEAEPGSNHPEDEGVILSVVLDTRKSVHTSFLLFLDATLLEELGRAPLPVHIPFGIHGAWTYQLHG

Radius of gyration: 34.53 Å; chains: 1; bounding box: 140×102×102 Å

Foldseek 3Di:
DDDDDDDDDDDDDDDDDDDDDDDDDDDDDDDDDDDDDDDDDDDDDDDDDDDDDDDDDDDDDDDDDDDDDDDDDDDDDDDDDDDDDDDDDDFDWDADPVPRDIDGDDDDDDQDPDDLVRLLVVLVVQVVVCVVVVHDRDPVSVVVNVVSVVVVVVVVVVVVVVVVVVVVVVVVVVVVVVVVVVVPPDDDDDDDDYDDDDDDDDDDDDDDDDDPPPPPPDDDDPPDDCVLFDPVQLQLQLQAAFDWDQKDKFQFDFDPPPFALDLLACQPFKWKWKFFAQRAFKDWADAPPDIDMDGDWFRLLHFIKMKMWTANNNVRIIMIGIDGLQVVLNVVLRVCVNVVVRPCRSPCQQVQQVVCQAVRVNSHGQGFEWDWQAALQPDDSPDTWIWGHDQFQKIFTADNPRRYTDGIDGVCVLPVQQDATGKARDFDQDPVQRKTKIWHKDQDPPVLVQKIKIFIWIFHNNAPDVSTTDGQAIDIGHDDSQNDWADAPFKTKDKDAQWDFCCVVDDPCVPPPPPDDHDDDDVVVRIDGDQAGKIKIFIATRVVSYRLAIAIDGGKDFNDWAAKAWDQDVNAIKIKTWTFIFRHDVVRVLRTSSLLRDQARFFDTARFTKIKMRTHSPVRSVCCVVDVVPHHHIDIDTLEPFHFPLKYFLPLQHSHDGQKIKGFGWDPVCRRHRSDDTFKIWIARSPVSDIAIDGDPQKHKARWAWDARPPDHNPDPDDRQSYWTWIKMARSVDPFQRIWIWIARSVHRHTNTIRGDRTGHHHTHYMHMDSDDDD

InterPro domains:
  IPR004294 Carotenoid oxygenase [PF03055] (266-770)
  IPR004294 Carotenoid oxygenase [PTHR10543] (256-770)

=== Feature glossary ===
Key to the feature types in this record:

Secondary structure (8-state, DSSP). Secondary structure is the local, repeating backbone conformation. DSSP classifies it into eight states by reading the hydrogen-bond network: three helix types (H, G, I), two β types (E, B), two non-regular types (T, S), and unstructured coil (-).

Backbone torsions (φ/ψ). Backbone dihedral angles. Every residue except chain termini has a φ (preceding-C → N → Cα → C) and a ψ (N → Cα → C → next-N). They are reported in degrees following the IUPAC sign convention. Secondary structure is essentially a statement about which (φ, ψ) basin each residue occupies.

Predicted aligned error. Predicted Aligned Error (PAE) is an AlphaFold confidence matrix: entry (i, j) is the expected error in the position of residue j, in ångströms, when the prediction is superimposed on the true structure at residue i. Low PAE within a block of residues means that block is internally rigid and well-predicted; high PAE between two blocks means their relative placement is uncertain even if each block individually is confident.

B-factor. B-factor (Debye–Waller factor) reflects atomic displacement in the crystal lattice. It is an experimental observable (units Å²), not a prediction; low values mean the atom is pinned down, high values mean it moves or is heterogeneous across the crystal.

Secondary structure (3-state, P-SEA). Three-state secondary structure (P-SEA) collapses the eight DSSP classes into helix (a), strand (b), and coil (c). P-SEA assigns these from Cα geometry alone — distances and angles — without requiring backbone oxygens, so it works on any Cα trace.

Sequence. Primary structure: the covalent order of the twenty standard amino acids along the backbone. Two proteins with the same sequence will (almost always) fold to the same structure; two with 30% identity often share a fold but not the details.

pLDDT. pLDDT is the predicted lDDT-Cα score: AlphaFold's confidence that the local environment of each residue (all inter-atomic distances within 15 Å) is correctly placed. It is a per-residue number between 0 and 100, with higher meaning more reliable.

InterPro / GO / CATH / organism. Functional annotations link the protein to curated databases. InterPro entries identify conserved domains and families by matching the sequence against member-database signatures (Pfam, PROSITE, CDD, …). Gene Ontology (GO) terms describe molecular function, biological process, and cellular component in a controlled vocabulary. CATH places the structure in a hierarchical fold classification (Class/Architecture/Topology/Homologous-superfamily). The organism is the source species.

Contact-map, Ramachandran, and PAE plots. Three diagnostic plots accompany the record. The Cα contact map visualizes the tertiary structure as a 2D adjacency matrix (8 Å cutoff, sequence-local contacts suppressed). The Ramachandran plot shows the distribution of backbone (φ, ψ) torsions, with points in the α and β basins reflecting secondary structure content. The PAE plot shows AlphaFold's inter-residue confidence as a color matrix.

mmCIF coordinates. The mmCIF table is the protein's shape written out atom by atom. For each backbone N, Cα, C, and carbonyl O, it records an (x, y, z) coordinate triple in Å plus the residue type, chain letter, and residue number.

Radius of gyration, Cα contacts, bounding box. Three whole-structure scalars: the radius of gyration (RMS distance of Cα from centroid, in Å), the count of Cα–Cα contacts (pairs closer than 8 Å and separated by more than four residues in sequence — i.e. tertiary, not local, contacts), and the bounding-box dimensions. Together they distinguish compact globular folds from extended fibres or disordered chains.

Foldseek 3Di. The Foldseek 3Di string encodes local tertiary geometry as a 20-letter alphabet — one character per residue — derived from the relative positions of nearby Cα atoms. Unlike the amino-acid sequence, 3Di is a direct function of the 3D structure, so two proteins with the same fold have similar 3Di strings even at low sequence identity.

Rendered structure images. Six rendered views show the 3D structure from the faces of a cube — i.e. along ±x, ±y, ±z. Rendering representation is drawn randomly per protein from cartoon (secondary-structure ribbons), sticks (backbone bonds), or molecular surface; coloring is either N→C rainbow (blue at the N-terminus through red at the C-terminus) or one color per chain.

Nearest PDB structures. The Foldseek neighbor list gives the closest experimentally determined structures in the PDB, ranked by structural alignment. TM-score near 1 means near-identical fold; near 0.3 means only rough topology match. This is how one finds what a novel AlphaFold prediction most resembles in the solved-structure universe.

Solvent-accessible surface area. SASA measures how much of the protein is reachable by solvent. It is computed by rolling a water-sized probe over the atomic surface and summing the exposed area (Å²). Per-residue SASA distinguishes core (buried, low SASA) from surface (exposed, high SASA) residues; total SASA is a whole-molecule size measure.